Protein AF-0000000067995372 (afdb_homodimer)

Solvent-accessible surface area (backbone atoms only — not comparable to full-atom values): 54278 Å² total; per-residue (Å²): 125,78,38,30,22,34,35,22,31,53,83,82,36,60,62,59,51,40,42,61,70,60,76,55,52,48,42,77,74,42,81,31,74,41,69,69,56,42,48,58,48,47,69,67,61,67,34,38,28,36,40,33,53,41,67,66,85,71,60,40,66,67,56,49,49,54,34,44,74,66,61,25,27,43,32,35,47,34,54,88,87,62,80,76,90,62,65,40,50,40,77,36,53,68,79,52,50,54,67,54,47,53,52,50,53,51,42,29,60,76,52,62,52,67,62,59,78,66,78,53,82,72,78,75,70,79,77,79,74,73,79,75,72,78,71,75,73,85,77,87,81,86,74,84,70,84,79,80,84,88,81,90,74,82,79,81,80,73,80,76,74,78,70,74,73,70,71,66,65,79,79,78,64,26,46,31,37,24,23,31,34,40,80,68,61,32,44,37,61,61,50,32,55,39,39,40,48,50,41,13,65,63,61,42,47,28,37,36,34,36,42,10,46,78,67,46,49,62,40,52,36,46,56,48,88,65,93,64,32,28,42,47,53,48,22,55,31,32,74,69,70,55,71,41,75,64,53,50,61,74,48,40,43,79,42,80,42,92,95,33,45,33,33,34,32,35,27,44,91,49,48,90,56,40,67,54,44,31,47,68,25,49,51,52,48,51,54,54,45,22,74,74,24,52,34,35,33,31,23,40,40,49,59,76,68,70,68,56,88,76,42,82,54,86,79,59,70,48,94,32,25,42,31,50,44,45,57,70,67,30,75,42,42,39,39,33,17,27,42,36,80,62,28,42,60,44,34,42,52,40,52,52,48,50,51,63,75,44,56,83,48,89,81,75,73,62,47,31,31,35,23,50,40,41,40,62,40,55,35,90,53,30,68,61,46,49,50,51,51,36,66,72,71,35,62,88,72,68,77,66,45,74,31,47,57,50,64,62,48,52,23,47,8,39,68,66,24,41,40,38,59,73,73,33,57,85,37,70,45,29,49,40,47,51,51,50,45,51,53,53,39,59,74,65,65,60,74,60,62,81,76,57,76,90,65,85,78,72,64,71,76,73,66,74,76,66,78,69,88,74,75,83,75,67,80,73,71,80,119,123,78,38,29,23,33,36,22,31,53,84,84,36,59,62,59,51,41,42,61,69,60,77,54,52,49,41,79,74,42,82,30,75,41,69,68,57,42,48,58,49,47,69,68,63,66,35,38,30,36,39,32,53,43,66,66,85,70,62,42,66,66,54,50,47,54,35,45,74,65,60,25,26,42,31,35,46,34,54,87,86,62,80,77,89,62,66,41,49,40,78,38,54,68,80,52,50,56,69,55,48,52,51,50,53,52,42,29,59,77,52,61,52,67,64,62,78,70,76,54,82,70,78,77,68,78,74,78,73,73,82,75,73,84,69,82,75,79,84,86,80,86,74,85,73,86,81,79,85,80,86,84,78,84,77,82,82,74,81,78,74,79,70,75,72,71,70,68,66,79,78,78,64,26,46,33,37,25,25,32,33,40,81,67,62,33,44,38,60,61,51,31,54,39,37,38,47,50,41,14,65,64,62,41,48,28,35,35,34,35,42,10,47,77,68,46,50,63,40,53,37,46,56,48,88,66,92,62,31,28,43,45,52,47,23,55,29,31,71,71,71,56,70,42,75,65,53,50,61,71,47,41,44,80,42,80,41,90,95,32,45,35,33,32,31,34,26,43,91,49,47,90,56,39,67,54,45,30,46,68,23,50,51,51,50,50,54,53,44,21,74,74,24,52,32,34,33,31,23,40,41,49,59,76,68,71,68,56,87,74,43,82,53,87,79,60,70,49,94,33,25,41,32,49,46,46,56,70,68,30,76,40,41,39,38,33,17,27,42,34,82,63,28,43,61,44,35,44,51,39,52,53,49,49,51,63,75,43,57,83,48,87,78,76,72,62,47,30,32,34,23,49,38,40,39,63,38,56,37,90,53,31,69,60,46,51,50,52,51,36,66,72,72,34,62,89,74,66,79,68,44,77,29,46,57,51,65,64,49,51,23,48,8,40,66,66,22,42,41,37,59,72,72,32,56,86,38,69,45,28,48,40,48,49,51,49,44,51,54,52,38,58,74,65,65,62,75,61,63,80,75,57,77,88,66,84,78,72,63,69,72,74,68,66,66,70,90,60,82,80,84,94,67,70,86,65,65,81,115

Secondary structure (DSSP, 8-state):
--EEEEEES-TT-HHHHHHHHTTSSEEEEEEESSHHHHHHHHHTT--SEEEE-S-GGG--HHHHHHHHHTT-EEEEEE-TT-----SS-EEEETT--HHHHHHHHHHHHHSPPP--TT-S---------------------------------------------------PPPEEEEEE--SS--SHHHHHHHHHHHHHHTT--EEEEE--SS---HHHHTT---SS-HHHHHHHHHHTT---HHHHHHHPEEEEETTEEEEEE---S-GGGGGGS-HHHHHHHHHHHHHH-SEEEEE--S----GGGG-SSTTS--TTHHHHHHHHH-SEEEEEEESSTTHHHHHHHHHHHHHHHTTT-TT--PEEEEEEE-HHHH-SSHHHHHHHHHHHHS-SSPP-EEEEP-HHHHHHHHHHTS-HHHH-TTSHHHHHHHHHHHHHHHHHT---GGGS-S------GGGG--SS---TTGGGS--/--EEEEEE--TT-HHHHHHHHTTSSEEEEEEESSHHHHHHHHHTT--SEEEE-S-GGG--HHHHHHHHHTT-EEEEEE-TT-----SS-EEEETT--HHHHHHHHHHHHHSPPPP-TT-S---------------------------------------------------PPPEEEEEE--SS--SHHHHHHHHHHHHHHTT--EEEEE--SS---HHHHTT---SS-HHHHHHHHHHTT---HHHHHHHPEEEEETTEEEEEE---S-GGGGGGS-HHHHHHHHHHHHHH-SEEEEE--S----GGGG-SSTTS--TTHHHHHHHHH-SEEEEEEESSTTHHHHHHHHHHHHHHHTTT-TT--PEEEEEEE-HHHH-SSHHHHHHHHHHHHS-SSPP-EEEEP-HHHHHHHHHHTS-HHHH-TTSHHHHHHHHHHHHHHHHHT---GGGS-S------GGGG---------GGG---

Nearest PDB structures (foldseek):
  8p53-assembly1_A  TM=7.553E-01  e=2.018E-11  Pseudomonas aeruginosa PAO1
  5auq-assembly3_C  TM=7.303E-01  e=1.268E-08  Thermococcus kodakarensis KOD1
  3vx3-assembly1_B  TM=7.667E-01  e=3.433E-08  Thermococcus kodakarensis KOD1
  5auq-assembly4_D  TM=7.343E-01  e=4.878E-08  Thermococcus kodakarensis KOD1
  5auq-assembly1_A  TM=7.732E-01  e=7.218E-07  Thermococcus kodakarensis KOD1

Organism: NCBI:txid85336

Structure (mmCIF, N/CA/C/O backbone):
data_AF-0000000067995372-model_v1
#
loop_
_entity.id
_entity.type
_entity.pdbx_description
1 polymer 'Uncharacterized protein'
#
loop_
_atom_site.group_PDB
_atom_site.id
_atom_site.type_symbol
_atom_site.label_atom_id
_atom_site.label_alt_id
_atom_site.label_comp_id
_atom_site.label_asym_id
_atom_site.label_entity_id
_atom_site.label_seq_id
_atom_site.pdbx_PDB_ins_code
_atom_site.Cartn_x
_atom_site.Cartn_y
_atom_site.Cartn_z
_atom_site.occupancy
_atom_site.B_iso_or_equiv
_atom_site.auth_seq_id
_atom_site.auth_comp_id
_atom_site.auth_asym_id
_atom_site.auth_atom_id
_atom_site.pdbx_PDB_model_num
ATOM 1 N N . MET A 1 1 ? -38.531 5.648 -28.562 1 65.31 1 MET A N 1
ATOM 2 C CA . MET A 1 1 ? -37.688 5.859 -27.406 1 65.31 1 MET A CA 1
ATOM 3 C C . MET A 1 1 ? -36.688 4.727 -27.266 1 65.31 1 MET A C 1
ATOM 5 O O . MET A 1 1 ? -37.031 3.557 -27.438 1 65.31 1 MET A O 1
ATOM 9 N N . GLN A 1 2 ? -35.406 4.938 -27.219 1 81.12 2 GLN A N 1
ATOM 10 C CA . GLN A 1 2 ? -34.312 3.953 -27.125 1 81.12 2 GLN A CA 1
ATOM 11 C C . GLN A 1 2 ? -34.312 3.293 -25.75 1 81.12 2 GLN A C 1
ATOM 13 O O . GLN A 1 2 ? -34.531 3.959 -24.734 1 81.12 2 GLN A O 1
ATOM 18 N N . ILE A 1 3 ? -34.156 1.984 -25.734 1 88.25 3 ILE A N 1
ATOM 19 C CA . ILE A 1 3 ? -34.125 1.209 -24.5 1 88.25 3 ILE A CA 1
ATOM 20 C C . ILE A 1 3 ? -32.781 0.52 -24.359 1 88.25 3 ILE A C 1
ATOM 22 O O . ILE A 1 3 ? -32.562 -0.597 -24.844 1 88.25 3 ILE A O 1
ATOM 26 N N . PRO A 1 4 ? -31.891 1.241 -23.781 1 89.19 4 PRO A N 1
ATOM 27 C CA . PRO A 1 4 ? -30.609 0.595 -23.484 1 89.19 4 PRO A CA 1
ATOM 28 C C . PRO A 1 4 ? -30.734 -0.468 -22.391 1 89.19 4 PRO A C 1
ATOM 30 O O . PRO A 1 4 ? -31.344 -0.224 -21.359 1 89.19 4 PRO A O 1
ATOM 33 N N . ILE A 1 5 ? -30.109 -1.694 -22.672 1 92.12 5 ILE A N 1
ATOM 34 C CA . ILE A 1 5 ? -30.266 -2.746 -21.672 1 92.12 5 ILE A CA 1
ATOM 35 C C . ILE A 1 5 ? -28.906 -3.324 -21.312 1 92.12 5 ILE A C 1
ATOM 37 O O . ILE A 1 5 ? -27.953 -3.24 -22.109 1 92.12 5 ILE A O 1
ATOM 41 N N . ILE A 1 6 ? -28.922 -3.934 -20.125 1 89.81 6 ILE A N 1
ATOM 42 C CA . ILE A 1 6 ? -27.812 -4.766 -19.656 1 89.81 6 ILE A CA 1
ATOM 43 C C . ILE A 1 6 ? -28.172 -6.242 -19.828 1 89.81 6 ILE A C 1
ATOM 45 O O . ILE A 1 6 ? -29.266 -6.668 -19.438 1 89.81 6 ILE A O 1
ATOM 49 N N . VAL A 1 7 ? -27.25 -6.934 -20.406 1 90.88 7 VAL A N 1
ATOM 50 C CA . VAL A 1 7 ? -27.469 -8.375 -20.547 1 90.88 7 VAL A CA 1
ATOM 51 C C . VAL A 1 7 ? -26.531 -9.125 -19.594 1 90.88 7 VAL A C 1
ATOM 53 O O . VAL A 1 7 ? -25.328 -8.891 -19.594 1 90.88 7 VAL A O 1
ATOM 56 N N . VAL A 1 8 ? -27.266 -9.961 -18.906 1 88.25 8 VAL A N 1
ATOM 57 C CA . VAL A 1 8 ? -26.516 -10.68 -17.891 1 88.25 8 VAL A CA 1
ATOM 58 C C . VAL A 1 8 ? -26.406 -12.156 -18.281 1 88.25 8 VAL A C 1
ATOM 60 O O . VAL A 1 8 ? -27.438 -12.836 -18.438 1 88.25 8 VAL A O 1
ATOM 63 N N . GLY A 1 9 ? -25.172 -12.609 -18.422 1 81.12 9 GLY A N 1
ATOM 64 C CA . GLY A 1 9 ? -24.938 -14.039 -18.531 1 81.12 9 GLY A CA 1
ATOM 65 C C . GLY A 1 9 ? -25.312 -14.609 -19.891 1 81.12 9 GLY A C 1
ATOM 66 O O . GLY A 1 9 ? -25.766 -15.758 -19.969 1 81.12 9 GLY A O 1
ATOM 67 N N . ASP A 1 10 ? -25.234 -13.922 -20.906 1 83 10 ASP A N 1
ATOM 68 C CA . ASP A 1 10 ? -25.516 -14.43 -22.25 1 83 10 ASP A CA 1
ATOM 69 C C . ASP A 1 10 ? -24.25 -14.992 -22.891 1 83 10 ASP A C 1
ATOM 71 O O . ASP A 1 10 ? -23.766 -14.477 -23.906 1 83 10 ASP A O 1
ATOM 75 N N . SER A 1 11 ? -23.766 -16.016 -22.312 1 72.88 11 SER A N 1
ATOM 76 C CA . SER A 1 11 ? -22.484 -16.578 -22.703 1 72.88 11 SER A CA 1
ATOM 77 C C . SER A 1 11 ? -22.5 -17.031 -24.156 1 72.88 11 SER A C 1
ATOM 79 O O . SER A 1 11 ? -21.5 -16.922 -24.859 1 72.88 11 SER A O 1
ATOM 81 N N . GLY A 1 12 ? -23.5 -17.531 -24.734 1 71.44 12 GLY A N 1
ATOM 82 C CA . GLY A 1 12 ? -23.641 -17.953 -26.109 1 71.44 12 GLY A CA 1
ATOM 83 C C . GLY A 1 12 ? -23.891 -16.797 -27.062 1 71.44 12 GLY A C 1
ATOM 84 O O . GLY A 1 12 ? -23.891 -16.984 -28.281 1 71.44 12 GLY A O 1
ATOM 85 N N . GLY A 1 13 ? -24.141 -15.695 -26.484 1 80 13 GLY A N 1
ATOM 86 C CA . GLY A 1 13 ? -24.359 -14.492 -27.281 1 80 13 GLY A CA 1
ATOM 87 C C . GLY A 1 13 ? -25.672 -14.516 -28.047 1 80 13 GLY A C 1
ATOM 88 O O . GLY A 1 13 ? -25.906 -13.672 -28.922 1 80 13 GLY A O 1
ATOM 89 N N . ARG A 1 14 ? -26.422 -15.414 -27.812 1 83.19 14 ARG A N 1
ATOM 90 C CA . ARG A 1 14 ? -27.656 -15.602 -28.562 1 83.19 14 ARG A CA 1
ATOM 91 C C . ARG A 1 14 ? -28.562 -14.383 -28.422 1 83.19 14 ARG A C 1
ATOM 93 O O . ARG A 1 14 ? -29.078 -13.867 -29.422 1 83.19 14 ARG A O 1
ATOM 100 N N . PHE A 1 15 ? -28.641 -13.938 -27.25 1 88.69 15 PHE A N 1
ATOM 101 C CA . PHE A 1 15 ? -29.609 -12.875 -27 1 88.69 15 PHE A CA 1
ATOM 102 C C . PHE A 1 15 ? -29.031 -11.516 -27.391 1 88.69 15 PHE A C 1
ATOM 104 O O . PHE A 1 15 ? -29.734 -10.672 -27.938 1 88.69 15 PHE A O 1
ATOM 111 N N . ILE A 1 16 ? -27.781 -11.398 -27.25 1 87.19 16 ILE A N 1
ATOM 112 C CA . ILE A 1 16 ? -27.125 -10.156 -27.656 1 87.19 16 ILE A CA 1
ATOM 113 C C . ILE A 1 16 ? -27.203 -10.008 -29.188 1 87.19 16 ILE A C 1
ATOM 115 O O . ILE A 1 16 ? -27.562 -8.945 -29.688 1 87.19 16 ILE A O 1
ATOM 119 N N . THR A 1 17 ? -26.922 -11.039 -29.844 1 83.12 17 THR A N 1
ATOM 120 C CA . THR A 1 17 ? -26.984 -11.039 -31.312 1 83.12 17 THR A CA 1
ATOM 121 C C . THR A 1 17 ? -28.406 -10.773 -31.781 1 83.12 17 THR A C 1
ATOM 123 O O . THR A 1 17 ? -28.609 -10.016 -32.75 1 83.12 17 THR A O 1
ATOM 126 N N . ALA A 1 18 ? -29.328 -11.383 -31.125 1 84.25 18 ALA A N 1
ATOM 127 C CA . ALA A 1 18 ? -30.734 -11.227 -31.5 1 84.25 18 ALA A CA 1
ATOM 128 C C . ALA A 1 18 ? -31.172 -9.781 -31.344 1 84.25 18 ALA A C 1
ATOM 130 O O . ALA A 1 18 ? -31.844 -9.234 -32.25 1 84.25 18 ALA A O 1
ATOM 131 N N . ILE A 1 19 ? -30.656 -9.156 -30.297 1 86.62 19 ILE A N 1
ATOM 132 C CA . ILE A 1 19 ? -31.078 -7.785 -30.016 1 86.62 19 ILE A CA 1
ATOM 133 C C . ILE A 1 19 ? -30.391 -6.824 -30.984 1 86.62 19 ILE A C 1
ATOM 135 O O . ILE A 1 19 ? -31.016 -5.926 -31.547 1 86.62 19 ILE A O 1
ATOM 139 N N . GLU A 1 20 ? -29.188 -7.039 -31.297 1 81.38 20 GLU A N 1
ATOM 140 C CA . GLU A 1 20 ? -28.406 -6.137 -32.125 1 81.38 20 GLU A CA 1
ATOM 141 C C . GLU A 1 20 ? -28.766 -6.289 -33.625 1 81.38 20 GLU A C 1
ATOM 143 O O . GLU A 1 20 ? -28.641 -5.34 -34.375 1 81.38 20 GLU A O 1
ATOM 148 N N . SER A 1 21 ? -29.203 -7.402 -33.906 1 79.5 21 SER A N 1
ATOM 149 C CA . SER A 1 21 ? -29.562 -7.668 -35.312 1 79.5 21 SER A CA 1
ATOM 150 C C . SER A 1 21 ? -30.844 -6.934 -35.688 1 79.5 21 SER A C 1
ATOM 152 O O . SER A 1 21 ? -31.078 -6.668 -36.875 1 79.5 21 SER A O 1
ATOM 154 N N . GLN A 1 22 ? -31.75 -6.664 -34.75 1 76.31 22 GLN A N 1
ATOM 155 C CA . GLN A 1 22 ? -33.031 -6.059 -35.062 1 76.31 22 GLN A CA 1
ATOM 156 C C . GLN A 1 22 ? -32.906 -4.543 -35.188 1 76.31 22 GLN A C 1
ATOM 158 O O . GLN A 1 22 ? -33.812 -3.893 -35.75 1 76.31 22 GLN A O 1
ATOM 163 N N . ARG A 1 23 ? -31.719 -3.916 -35.125 1 72.25 23 ARG A N 1
ATOM 164 C CA . ARG A 1 23 ? -31.531 -2.473 -35.219 1 72.25 23 ARG A CA 1
ATOM 165 C C . ARG A 1 23 ? -32.75 -1.722 -34.719 1 72.25 23 ARG A C 1
ATOM 167 O O . ARG A 1 23 ? -33.25 -0.811 -35.375 1 72.25 23 ARG A O 1
ATOM 174 N N . GLY A 1 24 ? -33.5 -2.205 -33.719 1 78.12 24 GLY A N 1
ATOM 175 C CA . GLY A 1 24 ? -34.719 -1.637 -33.125 1 78.12 24 GLY A CA 1
ATOM 176 C C . GLY A 1 24 ? -34.438 -0.739 -31.953 1 78.12 24 GLY A C 1
ATOM 177 O O . GLY A 1 24 ? -33.312 -0.294 -31.734 1 78.12 24 GLY A O 1
ATOM 178 N N . PRO A 1 25 ? -35.469 -0.437 -31.219 1 83.75 25 PRO A N 1
ATOM 179 C CA . PRO A 1 25 ? -35.375 0.493 -30.094 1 83.75 25 PRO A CA 1
ATOM 180 C C . PRO A 1 25 ? -34.562 -0.074 -28.922 1 83.75 25 PRO A C 1
ATOM 182 O O . PRO A 1 25 ? -34.062 0.682 -28.094 1 83.75 25 PRO A O 1
ATOM 185 N N . VAL A 1 26 ? -34.375 -1.365 -28.875 1 87.81 26 VAL A N 1
ATOM 186 C CA . VAL A 1 26 ? -33.625 -2.008 -27.781 1 87.81 26 VAL A CA 1
ATOM 187 C C . VAL A 1 26 ? -32.156 -2.172 -28.188 1 87.81 26 VAL A C 1
ATOM 189 O O . VAL A 1 26 ? -31.859 -2.678 -29.281 1 87.81 26 VAL A O 1
ATOM 192 N N . SER A 1 27 ? -31.281 -1.624 -27.391 1 88.31 27 SER A N 1
ATOM 193 C CA . SER A 1 27 ? -29.844 -1.728 -27.641 1 88.31 27 SER A CA 1
ATOM 194 C C . SER A 1 27 ? -29.125 -2.24 -26.391 1 88.31 27 SER A C 1
ATOM 196 O O . SER A 1 27 ? -29.516 -1.957 -25.266 1 88.31 27 SER A O 1
ATOM 198 N N . VAL A 1 28 ? -28.062 -2.967 -26.656 1 88.12 28 VAL A N 1
ATOM 199 C CA . VAL A 1 28 ? -27.25 -3.488 -25.562 1 88.12 28 VAL A CA 1
ATOM 200 C C . VAL A 1 28 ? -26.156 -2.486 -25.203 1 88.12 28 VAL A C 1
ATOM 202 O O . VAL A 1 28 ? -25.312 -2.16 -26.031 1 88.12 28 VAL A O 1
ATOM 205 N N . VAL A 1 29 ? -26.234 -2.008 -24 1 85.75 29 VAL A N 1
ATOM 206 C CA . VAL A 1 29 ? -25.234 -1.044 -23.562 1 85.75 29 VAL A CA 1
ATOM 207 C C . VAL A 1 29 ? -24.031 -1.782 -22.969 1 85.75 29 VAL A C 1
ATOM 209 O O . VAL A 1 29 ? -22.891 -1.352 -23.125 1 85.75 29 VAL A O 1
ATOM 212 N N . ARG A 1 30 ? -24.5 -2.877 -22.328 1 82.88 30 ARG A N 1
ATOM 213 C CA . ARG A 1 30 ? -23.422 -3.621 -21.672 1 82.88 30 ARG A CA 1
ATOM 214 C C . ARG A 1 30 ? -23.812 -5.086 -21.484 1 82.88 30 ARG A C 1
ATOM 216 O O . ARG A 1 30 ? -24.969 -5.398 -21.219 1 82.88 30 ARG A O 1
ATOM 223 N N . HIS A 1 31 ? -22.875 -5.934 -21.781 1 85.5 31 HIS A N 1
ATOM 224 C CA . HIS A 1 31 ? -22.953 -7.348 -21.422 1 85.5 31 HIS A CA 1
ATOM 225 C C . HIS A 1 31 ? -22.094 -7.668 -20.203 1 85.5 31 HIS A C 1
ATOM 227 O O . HIS A 1 31 ? -20.906 -7.371 -20.188 1 85.5 31 HIS A O 1
ATOM 233 N N . VAL A 1 32 ? -22.906 -8.203 -19.25 1 82.44 32 VAL A N 1
ATOM 234 C CA . VAL A 1 32 ? -22.188 -8.516 -18.016 1 82.44 32 VAL A CA 1
ATOM 235 C C . VAL A 1 32 ? -22.375 -9.992 -17.672 1 82.44 32 VAL A C 1
ATOM 237 O O . VAL A 1 32 ? -23.344 -10.625 -18.125 1 82.44 32 VAL A O 1
ATOM 240 N N . ASP A 1 33 ? -21.5 -10.508 -16.922 1 73.5 33 ASP A N 1
ATOM 241 C CA . ASP A 1 33 ? -21.547 -11.945 -16.672 1 73.5 33 ASP A CA 1
ATOM 242 C C . ASP A 1 33 ? -22.188 -12.234 -15.32 1 73.5 33 ASP A C 1
ATOM 244 O O . ASP A 1 33 ? -22.578 -13.375 -15.039 1 73.5 33 ASP A O 1
ATOM 248 N N . ASP A 1 34 ? -22.297 -11.305 -14.523 1 73.25 34 ASP A N 1
ATOM 249 C CA . ASP A 1 34 ? -22.906 -11.602 -13.234 1 73.25 34 ASP A CA 1
ATOM 250 C C . ASP A 1 34 ? -23.719 -10.406 -12.727 1 73.25 34 ASP A C 1
ATOM 252 O O . ASP A 1 34 ? -23.609 -9.305 -13.266 1 73.25 34 ASP A O 1
ATOM 256 N N . LEU A 1 35 ? -24.453 -10.641 -11.625 1 78.75 35 LEU A N 1
ATOM 257 C CA . LEU A 1 35 ? -25.453 -9.695 -11.125 1 78.75 35 LEU A CA 1
ATOM 258 C C . LEU A 1 35 ? -24.766 -8.531 -10.398 1 78.75 35 LEU A C 1
ATOM 260 O O . LEU A 1 35 ? -25.312 -7.43 -10.352 1 78.75 35 LEU A O 1
ATOM 264 N N . GLY A 1 36 ? -23.672 -8.852 -9.875 1 71.38 36 GLY A N 1
ATOM 265 C CA . GLY A 1 36 ? -22.953 -7.766 -9.234 1 71.38 36 GLY A CA 1
ATOM 266 C C . GLY A 1 36 ? -22.5 -6.695 -10.211 1 71.38 36 GLY A C 1
ATOM 267 O O . GLY A 1 36 ? -22.672 -5.504 -9.961 1 71.38 36 GLY A O 1
ATOM 268 N N . GLU A 1 37 ? -21.938 -7.098 -11.32 1 73.12 37 GLU A N 1
ATOM 269 C CA . GLU A 1 37 ? -21.578 -6.18 -12.398 1 73.12 37 GLU A CA 1
ATOM 270 C C . GLU A 1 37 ? -22.812 -5.465 -12.953 1 73.12 37 GLU A C 1
ATOM 272 O O . GLU A 1 37 ? -22.75 -4.277 -13.266 1 73.12 37 GLU A O 1
ATOM 277 N N . MET A 1 38 ? -23.734 -6.227 -13.023 1 83.81 38 MET A N 1
ATOM 278 C CA . MET A 1 38 ? -24.984 -5.664 -13.523 1 83.81 38 MET A CA 1
ATOM 279 C C . MET A 1 38 ? -25.438 -4.492 -12.664 1 83.81 38 MET A C 1
ATOM 281 O O . MET A 1 38 ? -25.828 -3.447 -13.188 1 83.81 38 MET A O 1
ATOM 285 N N . LEU A 1 39 ? -25.266 -4.734 -11.398 1 77.62 39 LEU A N 1
ATOM 286 C CA . LEU A 1 39 ? -25.719 -3.688 -10.492 1 77.62 39 LEU A CA 1
ATOM 287 C C . LEU A 1 39 ? -24.844 -2.443 -10.617 1 77.62 39 LEU A C 1
ATOM 289 O O . LEU A 1 39 ? -25.359 -1.319 -10.578 1 77.62 39 LEU A O 1
ATOM 293 N N . GLY A 1 40 ? -23.641 -2.574 -10.836 1 71.19 40 GLY A N 1
ATOM 294 C CA . GLY A 1 40 ? -22.75 -1.463 -11.094 1 71.19 40 GLY A CA 1
ATOM 295 C C . GLY A 1 40 ? -23.125 -0.666 -12.328 1 71.19 40 GLY A C 1
ATOM 296 O O . GLY A 1 40 ? -23.156 0.566 -12.297 1 71.19 40 GLY A O 1
ATOM 297 N N . VAL A 1 41 ? -23.453 -1.345 -13.336 1 78.38 41 VAL A N 1
ATOM 298 C CA . VAL A 1 41 ? -23.859 -0.712 -14.586 1 78.38 41 VAL A CA 1
ATOM 299 C C . VAL A 1 41 ? -25.25 -0.082 -14.414 1 78.38 41 VAL A C 1
ATOM 301 O O . VAL A 1 41 ? -25.484 1.023 -14.898 1 78.38 41 VAL A O 1
ATOM 304 N N . ALA A 1 42 ? -25.969 -0.732 -13.648 1 81.62 42 ALA A N 1
ATOM 305 C CA . ALA A 1 42 ? -27.312 -0.241 -13.406 1 81.62 42 ALA A CA 1
ATOM 306 C C . ALA A 1 42 ? -27.297 1.1 -12.68 1 81.62 42 ALA A C 1
ATOM 308 O O . ALA A 1 42 ? -28.078 1.994 -12.984 1 81.62 42 ALA A O 1
ATOM 309 N N . GLN A 1 43 ? -26.328 1.17 -11.93 1 73.88 43 GLN A N 1
ATOM 310 C CA . GLN A 1 43 ? -26.234 2.377 -11.117 1 73.88 43 GLN A CA 1
ATOM 311 C C . GLN A 1 43 ? -25.688 3.547 -11.93 1 73.88 43 GLN A C 1
ATOM 313 O O . GLN A 1 43 ? -25.875 4.707 -11.57 1 73.88 43 GLN A O 1
ATOM 318 N N . SER A 1 44 ? -25.141 3.299 -13.062 1 65.38 44 SER A N 1
ATOM 319 C CA . SER A 1 44 ? -24.625 4.344 -13.945 1 65.38 44 SER A CA 1
ATOM 320 C C . SER A 1 44 ? -25.766 5.113 -14.609 1 65.38 44 SER A C 1
ATOM 322 O O . SER A 1 44 ? -25.547 6.176 -15.195 1 65.38 44 SER A O 1
ATOM 324 N N . GLY A 1 45 ? -26.891 4.562 -14.602 1 75.31 45 GLY A N 1
ATOM 325 C CA . GLY A 1 45 ? -28.031 5.184 -15.234 1 75.31 45 GLY A CA 1
ATOM 326 C C . GLY A 1 45 ? -28.094 4.957 -16.734 1 75.31 45 GLY A C 1
ATOM 327 O O . GLY A 1 45 ? -28.938 5.527 -17.422 1 75.31 45 GLY A O 1
ATOM 328 N N . LEU A 1 46 ? -27.312 4.141 -17.203 1 77.38 46 LEU A N 1
ATOM 329 C CA . LEU A 1 46 ? -27.188 3.959 -18.641 1 77.38 46 LEU A CA 1
ATOM 330 C C . LEU A 1 46 ? -28.219 2.975 -19.156 1 77.38 46 LEU A C 1
ATOM 332 O O . LEU A 1 46 ? -28.453 2.883 -20.375 1 77.38 46 LEU A O 1
ATOM 336 N N . ALA A 1 47 ? -28.797 2.295 -18.219 1 87.19 47 ALA A N 1
ATOM 337 C CA . ALA A 1 47 ? -29.688 1.23 -18.672 1 87.19 47 ALA A CA 1
ATOM 338 C C . ALA A 1 47 ? -31.109 1.449 -18.188 1 87.19 47 ALA A C 1
ATOM 340 O O . ALA A 1 47 ? -31.328 2.047 -17.125 1 87.19 47 ALA A O 1
ATOM 341 N N . ARG A 1 48 ? -32.031 0.928 -18.984 1 89.12 48 ARG A N 1
ATOM 342 C CA . ARG A 1 48 ? -33.438 1.01 -18.641 1 89.12 48 ARG A CA 1
ATOM 343 C C . ARG A 1 48 ? -34 -0.363 -18.281 1 89.12 48 ARG A C 1
ATOM 345 O O . ARG A 1 48 ? -35.031 -0.463 -17.625 1 89.12 48 ARG A O 1
ATOM 352 N N . ALA A 1 49 ? -33.25 -1.361 -18.641 1 91.31 49 ALA A N 1
ATOM 353 C CA . ALA A 1 49 ? -33.656 -2.729 -18.312 1 91.31 49 ALA A CA 1
ATOM 354 C C . ALA A 1 49 ? -32.469 -3.646 -18.203 1 91.31 49 ALA A C 1
ATOM 356 O O . ALA A 1 49 ? -31.375 -3.32 -18.688 1 91.31 49 ALA A O 1
ATOM 357 N N . VAL A 1 50 ? -32.781 -4.738 -17.516 1 91.94 50 VAL A N 1
ATOM 358 C CA . VAL A 1 50 ? -31.781 -5.809 -17.438 1 91.94 50 VAL A CA 1
ATOM 359 C C . VAL A 1 50 ? -32.406 -7.117 -17.938 1 91.94 50 VAL A C 1
ATOM 361 O O . VAL A 1 50 ? -33.562 -7.422 -17.641 1 91.94 50 VAL A O 1
ATOM 364 N N . LEU A 1 51 ? -31.625 -7.785 -18.703 1 91.62 51 LEU A N 1
ATOM 365 C CA . LEU A 1 51 ? -31.984 -9.125 -19.156 1 91.62 51 LEU A CA 1
ATOM 366 C C . LEU A 1 51 ? -31.078 -10.172 -18.516 1 91.62 51 LEU A C 1
ATOM 368 O O . LEU A 1 51 ? -29.875 -10.234 -18.812 1 91.62 51 LEU A O 1
ATOM 372 N N . VAL A 1 52 ? -31.719 -10.93 -17.703 1 89.62 52 VAL A N 1
ATOM 373 C CA . VAL A 1 52 ? -30.984 -11.977 -17 1 89.62 52 VAL A CA 1
ATOM 374 C C . VAL A 1 52 ? -31.172 -13.312 -17.719 1 89.62 52 VAL A C 1
ATOM 376 O O . VAL A 1 52 ? -32.281 -13.859 -17.734 1 89.62 52 VAL A O 1
ATOM 379 N N . VAL A 1 53 ? -30.062 -13.789 -18.203 1 86.81 53 VAL A N 1
ATOM 380 C CA . VAL A 1 53 ? -30.109 -15.008 -19 1 86.81 53 VAL A CA 1
ATOM 381 C C . VAL A 1 53 ? -29.672 -16.203 -18.156 1 86.81 53 VAL A C 1
ATOM 383 O O . VAL A 1 53 ? -30.281 -17.266 -18.203 1 86.81 53 VAL A O 1
ATOM 386 N N . THR A 1 54 ? -28.594 -15.859 -17.438 1 77.69 54 THR A N 1
ATOM 387 C CA . THR A 1 54 ? -28.109 -16.891 -16.547 1 77.69 54 THR A CA 1
ATOM 388 C C . THR A 1 54 ? -28 -16.359 -15.117 1 77.69 54 THR A C 1
ATOM 390 O O . THR A 1 54 ? -28.219 -15.172 -14.875 1 77.69 54 THR A O 1
ATOM 393 N N . GLN A 1 55 ? -28 -17.219 -14.195 1 68.88 55 GLN A N 1
ATOM 394 C CA . GLN A 1 55 ? -27.875 -16.891 -12.773 1 68.88 55 GLN A CA 1
ATOM 395 C C . GLN A 1 55 ? -29.188 -16.406 -12.195 1 68.88 55 GLN A C 1
ATOM 397 O O . GLN A 1 55 ? -29.219 -15.492 -11.359 1 68.88 55 GLN A O 1
ATOM 402 N N . ARG A 1 56 ? -30.172 -16.906 -12.641 1 74.56 56 ARG A N 1
ATOM 403 C CA . ARG A 1 56 ? -31.5 -16.484 -12.219 1 74.56 56 ARG A CA 1
ATOM 404 C C . ARG A 1 56 ? -31.75 -16.828 -10.75 1 74.56 56 ARG A C 1
ATOM 406 O O . ARG A 1 56 ? -32.5 -16.125 -10.062 1 74.56 56 ARG A O 1
ATOM 413 N N . GLU A 1 57 ? -31.062 -17.75 -10.336 1 71.62 57 GLU A N 1
ATOM 414 C CA . GLU A 1 57 ? -31.219 -18.219 -8.961 1 71.62 57 GLU A CA 1
ATOM 415 C C . GLU A 1 57 ? -30.625 -17.219 -7.969 1 71.62 57 GLU A C 1
ATOM 417 O O . GLU A 1 57 ? -31.016 -17.188 -6.801 1 71.62 57 GLU A O 1
ATOM 422 N N . ASP A 1 58 ? -29.875 -16.438 -8.602 1 70.75 58 ASP A N 1
ATOM 423 C CA . ASP A 1 58 ? -29.219 -15.469 -7.73 1 70.75 58 ASP A CA 1
ATOM 424 C C . ASP A 1 58 ? -30.016 -14.164 -7.664 1 70.75 58 ASP A C 1
ATOM 426 O O . ASP A 1 58 ? -29.641 -13.242 -6.938 1 70.75 58 ASP A O 1
ATOM 430 N N . LEU A 1 59 ? -31.047 -14.188 -8.328 1 76.81 59 LEU A N 1
ATOM 431 C CA . LEU A 1 59 ? -31.906 -13.008 -8.297 1 76.81 59 LEU A CA 1
ATOM 432 C C . LEU A 1 59 ? -32.781 -13 -7.051 1 76.81 59 LEU A C 1
ATOM 434 O O . LEU A 1 59 ? -33.531 -13.945 -6.816 1 76.81 59 LEU A O 1
ATOM 438 N N . THR A 1 60 ? -32.562 -12.078 -6.223 1 74 60 THR A N 1
ATOM 439 C CA . THR A 1 60 ? -33.344 -11.945 -4.996 1 74 60 THR A CA 1
ATOM 440 C C . THR A 1 60 ? -34.344 -10.82 -5.129 1 74 60 THR A C 1
ATOM 442 O O . THR A 1 60 ? -34.219 -9.953 -5.988 1 74 60 THR A O 1
ATOM 445 N N . HIS A 1 61 ? -35.281 -10.945 -4.242 1 73.44 61 HIS A N 1
ATOM 446 C CA . HIS A 1 61 ? -36.281 -9.883 -4.207 1 73.44 61 HIS A CA 1
ATOM 447 C C . HIS A 1 61 ? -35.656 -8.539 -3.869 1 73.44 61 HIS A C 1
ATOM 449 O O . HIS A 1 61 ? -36.031 -7.504 -4.426 1 73.44 61 HIS A O 1
ATOM 455 N N . SER A 1 62 ? -34.688 -8.703 -3.092 1 69.44 62 SER A N 1
ATOM 456 C CA . SER A 1 62 ? -34 -7.473 -2.715 1 69.44 62 SER A CA 1
ATOM 457 C C . SER A 1 62 ? -33.281 -6.855 -3.908 1 69.44 62 SER A C 1
ATOM 459 O O . SER A 1 62 ? -33.281 -5.633 -4.09 1 69.44 62 SER A O 1
ATOM 461 N N . LEU A 1 63 ? -32.719 -7.605 -4.738 1 75.88 63 LEU A N 1
ATOM 462 C CA . LEU A 1 63 ? -32.031 -7.129 -5.93 1 75.88 63 LEU A CA 1
ATOM 463 C C . LEU A 1 63 ? -33.031 -6.559 -6.941 1 75.88 63 LEU A C 1
ATOM 465 O O . LEU A 1 63 ? -32.781 -5.508 -7.535 1 75.88 63 LEU A O 1
ATOM 469 N N . ILE A 1 64 ? -34.031 -7.234 -6.988 1 81.12 64 ILE A N 1
ATOM 470 C CA . ILE A 1 64 ? -35.062 -6.812 -7.902 1 81.12 64 ILE A CA 1
ATOM 471 C C . ILE A 1 64 ? -35.625 -5.465 -7.457 1 81.12 64 ILE A C 1
ATOM 473 O O . ILE A 1 64 ? -35.812 -4.555 -8.273 1 81.12 64 ILE A O 1
ATOM 477 N N . ASN A 1 65 ? -35.75 -5.402 -6.219 1 76.12 65 ASN A N 1
ATOM 478 C CA . ASN A 1 65 ? -36.25 -4.141 -5.668 1 76.12 65 ASN A CA 1
ATOM 479 C C . ASN A 1 65 ? -35.219 -3.014 -5.863 1 76.12 65 ASN A C 1
ATOM 481 O O . ASN A 1 65 ? -35.625 -1.888 -6.191 1 76.12 65 ASN A O 1
ATOM 485 N N . ALA A 1 66 ? -34.062 -3.314 -5.777 1 76.06 66 ALA A N 1
ATOM 486 C CA . ALA A 1 66 ? -33 -2.336 -5.992 1 76.06 66 ALA A CA 1
ATOM 487 C C . ALA A 1 66 ? -33 -1.841 -7.434 1 76.06 66 ALA A C 1
ATOM 489 O O . ALA A 1 66 ? -32.812 -0.646 -7.688 1 76.06 66 ALA A O 1
ATOM 490 N N . LEU A 1 67 ? -33.219 -2.621 -8.258 1 83.75 67 LEU A N 1
ATOM 491 C CA . LEU A 1 67 ? -33.25 -2.277 -9.672 1 83.75 67 LEU A CA 1
ATOM 492 C C . LEU A 1 67 ? -34.469 -1.45 -10.008 1 83.75 67 LEU A C 1
ATOM 494 O O . LEU A 1 67 ? -34.406 -0.48 -10.766 1 83.75 67 LEU A O 1
ATOM 498 N N . HIS A 1 68 ? -35.531 -1.825 -9.328 1 82.56 68 HIS A N 1
ATOM 499 C CA . HIS A 1 68 ? -36.75 -1.07 -9.523 1 82.56 68 HIS A CA 1
ATOM 500 C C . HIS A 1 68 ? -36.625 0.355 -9 1 82.56 68 HIS A C 1
ATOM 502 O O . HIS A 1 68 ? -37.125 1.297 -9.602 1 82.56 68 HIS A O 1
ATOM 508 N N . GLN A 1 69 ? -35.875 0.404 -7.984 1 76.44 69 GLN A N 1
ATOM 509 C CA . GLN A 1 69 ? -35.656 1.729 -7.418 1 76.44 69 GLN A CA 1
ATOM 510 C C . GLN A 1 69 ? -34.844 2.602 -8.359 1 76.44 69 GLN A C 1
ATOM 512 O O . GLN A 1 69 ? -34.969 3.828 -8.352 1 76.44 69 GLN A O 1
ATOM 517 N N . LEU A 1 70 ? -34.094 2.006 -9.227 1 78.12 70 LEU A N 1
ATOM 518 C CA . LEU A 1 70 ? -33.312 2.701 -10.242 1 78.12 70 LEU A CA 1
ATOM 519 C C . LEU A 1 70 ? -34.094 2.859 -11.531 1 78.12 70 LEU A C 1
ATOM 521 O O . LEU A 1 70 ? -33.562 3.279 -12.555 1 78.12 70 LEU A O 1
ATOM 525 N N . ASP A 1 71 ? -35.344 2.455 -11.438 1 84.12 71 ASP A N 1
ATOM 526 C CA . ASP A 1 71 ? -36.25 2.49 -12.578 1 84.12 71 ASP A CA 1
ATOM 527 C C . ASP A 1 71 ? -35.75 1.582 -13.703 1 84.12 71 ASP A C 1
ATOM 529 O O . ASP A 1 71 ? -35.844 1.942 -14.875 1 84.12 71 ASP A O 1
ATOM 533 N N . ILE A 1 72 ? -35.219 0.509 -13.32 1 88.69 72 ILE A N 1
ATOM 534 C CA . ILE A 1 72 ? -34.719 -0.489 -14.266 1 88.69 72 ILE A CA 1
ATOM 535 C C . ILE A 1 72 ? -35.625 -1.705 -14.258 1 88.69 72 ILE A C 1
ATOM 537 O O . ILE A 1 72 ? -35.875 -2.303 -13.203 1 88.69 72 ILE A O 1
ATOM 541 N N . ALA A 1 73 ? -36.188 -2.012 -15.375 1 90.88 73 ALA A N 1
ATOM 542 C CA . ALA A 1 73 ? -37.031 -3.195 -15.516 1 90.88 73 ALA A CA 1
ATOM 543 C C . ALA A 1 73 ? -36.188 -4.473 -15.5 1 90.88 73 ALA A C 1
ATOM 545 O O . ALA A 1 73 ? -35.062 -4.496 -16.031 1 90.88 73 ALA A O 1
ATOM 546 N N . VAL A 1 74 ? -36.719 -5.516 -14.898 1 90.88 74 VAL A N 1
ATOM 547 C CA . VAL A 1 74 ? -36 -6.777 -14.789 1 90.88 74 VAL A CA 1
ATOM 548 C C . VAL A 1 74 ? -36.688 -7.844 -15.641 1 90.88 74 VAL A C 1
ATOM 550 O O . VAL A 1 74 ? -37.844 -8.18 -15.406 1 90.88 74 VAL A O 1
ATOM 553 N N . CYS A 1 75 ? -35.938 -8.344 -16.562 1 91.06 75 CYS A N 1
ATOM 554 C CA . CYS A 1 75 ? -36.344 -9.445 -17.422 1 91.06 75 CYS A CA 1
ATOM 555 C C . CYS A 1 75 ? -35.5 -10.688 -17.172 1 91.06 75 CYS A C 1
ATOM 557 O O . CYS A 1 75 ? -34.281 -10.594 -17.062 1 91.06 75 CYS A O 1
ATOM 559 N N . VAL A 1 76 ? -36.219 -11.789 -17.062 1 90.12 76 VAL A N 1
ATOM 560 C CA . VAL A 1 76 ? -35.5 -13.039 -16.828 1 90.12 76 VAL A CA 1
ATOM 561 C C . VAL A 1 76 ? -35.875 -14.055 -17.906 1 90.12 76 VAL A C 1
ATOM 563 O O . VAL A 1 76 ? -37.062 -14.25 -18.203 1 90.12 76 VAL A O 1
ATOM 566 N N . VAL A 1 77 ? -34.812 -14.672 -18.438 1 88.31 77 VAL A N 1
ATOM 567 C CA . VAL A 1 77 ? -35.031 -15.727 -19.422 1 88.31 77 VAL A CA 1
ATOM 568 C C . VAL A 1 77 ? -35.219 -17.062 -18.703 1 88.31 77 VAL A C 1
ATOM 570 O O . VAL A 1 77 ? -34.406 -17.469 -17.891 1 88.31 77 VAL A O 1
ATOM 573 N N . ALA A 1 78 ? -36.375 -17.641 -18.922 1 85.38 78 ALA A N 1
ATOM 574 C CA . ALA A 1 78 ? -36.688 -18.906 -18.266 1 85.38 78 ALA A CA 1
ATOM 575 C C . ALA A 1 78 ? -37.375 -19.875 -19.234 1 85.38 78 ALA A C 1
ATOM 577 O O . ALA A 1 78 ? -37.969 -19.438 -20.219 1 85.38 78 ALA A O 1
ATOM 578 N N . ASP A 1 79 ? -37.125 -21.141 -18.844 1 79.75 79 ASP A N 1
ATOM 579 C CA . ASP A 1 79 ? -37.812 -22.156 -19.625 1 79.75 79 ASP A CA 1
ATOM 580 C C . ASP A 1 79 ? -39.312 -22.219 -19.281 1 79.75 79 ASP A C 1
ATOM 582 O O . ASP A 1 79 ? -39.719 -21.844 -18.172 1 79.75 79 ASP A O 1
ATOM 586 N N . GLN A 1 80 ? -40.031 -22.609 -20.25 1 71.06 80 GLN A N 1
ATOM 587 C CA . GLN A 1 80 ? -41.469 -22.734 -20.016 1 71.06 80 GLN A CA 1
ATOM 588 C C . GLN A 1 80 ? -41.75 -23.672 -18.844 1 71.06 80 GLN A C 1
ATOM 590 O O . GLN A 1 80 ? -41.156 -24.75 -18.75 1 71.06 80 GLN A O 1
ATOM 595 N N . GLY A 1 81 ? -42.438 -23.234 -17.828 1 70.12 81 GLY A N 1
ATOM 596 C CA . GLY A 1 81 ? -42.781 -24.031 -16.672 1 70.12 81 GLY A CA 1
ATOM 597 C C . GLY A 1 81 ? -41.875 -23.797 -15.484 1 70.12 81 GLY A C 1
ATOM 598 O O . GLY A 1 81 ? -42.125 -24.312 -14.391 1 70.12 81 GLY A O 1
ATOM 599 N N . GLU A 1 82 ? -40.844 -23.016 -15.742 1 73.06 82 GLU A N 1
ATOM 600 C CA . GLU A 1 82 ? -39.969 -22.734 -14.633 1 73.06 82 GLU A CA 1
ATOM 601 C C . GLU A 1 82 ? -40.531 -21.688 -13.695 1 73.06 82 GLU A C 1
ATOM 603 O O . GLU A 1 82 ? -41 -20.625 -14.141 1 73.06 82 GLU A O 1
ATOM 608 N N . ASP A 1 83 ? -40.781 -22.062 -12.5 1 66.38 83 ASP A N 1
ATOM 609 C CA . ASP A 1 83 ? -41.281 -21.141 -11.492 1 66.38 83 ASP A CA 1
ATOM 610 C C . ASP A 1 83 ? -40.156 -20.375 -10.828 1 66.38 83 ASP A C 1
ATOM 612 O O . ASP A 1 83 ? -39.312 -20.969 -10.148 1 66.38 83 ASP A O 1
ATOM 616 N N . LEU A 1 84 ? -39.938 -19.062 -11.117 1 70.06 84 LEU A N 1
ATOM 617 C CA . LEU A 1 84 ? -38.875 -18.281 -10.547 1 70.06 84 LEU A CA 1
ATOM 618 C C . LEU A 1 84 ? -39.25 -17.703 -9.195 1 70.06 84 LEU A C 1
ATOM 620 O O . LEU A 1 84 ? -38.406 -17.312 -8.398 1 70.06 84 LEU A O 1
ATOM 624 N N . SER A 1 85 ? -40.344 -18.031 -8.711 1 67.88 85 SER A N 1
ATOM 625 C CA . SER A 1 85 ? -40.875 -17.516 -7.441 1 67.88 85 SER A CA 1
ATOM 626 C C . SER A 1 85 ? -40.438 -16.078 -7.203 1 67.88 85 SER A C 1
ATOM 628 O O . SER A 1 85 ? -40.219 -15.672 -6.059 1 67.88 85 SER A O 1
ATOM 630 N N . LEU A 1 86 ? -40.188 -15.367 -8.242 1 74.44 86 LEU A N 1
ATOM 631 C CA . LEU A 1 86 ? -39.781 -13.969 -8.156 1 74.44 86 LEU A CA 1
ATOM 632 C C . LEU A 1 86 ? -40.906 -13.047 -8.602 1 74.44 86 LEU A C 1
ATOM 634 O O . LEU A 1 86 ? -41.594 -13.328 -9.586 1 74.44 86 LEU A O 1
ATOM 638 N N . THR A 1 87 ? -41.125 -12.07 -7.66 1 76.25 87 THR A N 1
ATOM 639 C CA . THR A 1 87 ? -42.125 -11.055 -8.016 1 76.25 87 THR A CA 1
ATOM 640 C C . THR A 1 87 ? -41.438 -9.812 -8.586 1 76.25 87 THR A C 1
ATOM 642 O O . THR A 1 87 ? -40.281 -9.547 -8.281 1 76.25 87 THR A O 1
ATOM 645 N N . GLY A 1 88 ? -42.031 -9.172 -9.617 1 80 88 GLY A N 1
ATOM 646 C CA . GLY A 1 88 ? -41.531 -7.934 -10.188 1 80 88 GLY A CA 1
ATOM 647 C C . GLY A 1 88 ? -40.625 -8.156 -11.375 1 80 88 GLY A C 1
ATOM 648 O O . GLY A 1 88 ? -39.875 -7.25 -11.773 1 80 88 GLY A O 1
ATOM 649 N N . VAL A 1 89 ? -40.625 -9.344 -11.828 1 86.69 89 VAL A N 1
ATOM 650 C CA . VAL A 1 89 ? -39.75 -9.648 -12.969 1 86.69 89 VAL A CA 1
ATOM 651 C C . VAL A 1 89 ? -40.625 -10.07 -14.156 1 86.69 89 VAL A C 1
ATOM 653 O O . VAL A 1 89 ? -41.719 -10.641 -13.977 1 86.69 89 VAL A O 1
ATOM 656 N N . SER A 1 90 ? -40.188 -9.742 -15.336 1 87.69 90 SER A N 1
ATOM 657 C CA . SER A 1 90 ? -40.812 -10.227 -16.562 1 87.69 90 SER A CA 1
ATOM 658 C C . SER A 1 90 ? -40.062 -11.445 -17.109 1 87.69 90 SER A C 1
ATOM 660 O O . SER A 1 90 ? -38.875 -11.383 -17.391 1 87.69 90 SER A O 1
ATOM 662 N N . THR A 1 91 ? -40.812 -12.484 -17.156 1 87.44 91 THR A N 1
ATOM 663 C CA . THR A 1 91 ? -40.188 -13.711 -17.625 1 87.44 91 THR A CA 1
ATOM 664 C C . THR A 1 91 ? -40.281 -13.82 -19.141 1 87.44 91 THR A C 1
ATOM 666 O O . THR A 1 91 ? -41.344 -13.578 -19.719 1 87.44 91 THR A O 1
ATOM 669 N N . ILE A 1 92 ? -39.125 -14.133 -19.734 1 87.31 92 ILE A N 1
ATOM 670 C CA . ILE A 1 92 ? -39.031 -14.336 -21.172 1 87.31 92 ILE A CA 1
ATOM 671 C C . ILE A 1 92 ? -38.656 -15.781 -21.469 1 87.31 92 ILE A C 1
ATOM 673 O O . ILE A 1 92 ? -37.719 -16.312 -20.875 1 87.31 92 ILE A O 1
ATOM 677 N N . ASP A 1 93 ? -39.438 -16.375 -22.344 1 84.69 93 ASP A N 1
ATOM 678 C CA . ASP A 1 93 ? -39.156 -17.766 -22.719 1 84.69 93 ASP A CA 1
ATOM 679 C C . ASP A 1 93 ? -37.781 -17.891 -23.359 1 84.69 93 ASP A C 1
ATOM 681 O O . ASP A 1 93 ? -37.375 -17.078 -24.203 1 84.69 93 ASP A O 1
ATOM 685 N N . SER A 1 94 ? -37.094 -18.984 -22.938 1 85.19 94 SER A N 1
ATOM 686 C CA . SER A 1 94 ? -35.75 -19.234 -23.438 1 85.19 94 SER A CA 1
ATOM 687 C C . SER A 1 94 ? -35.75 -19.5 -24.938 1 85.19 94 SER A C 1
ATOM 689 O O . SER A 1 94 ? -34.719 -19.312 -25.609 1 85.19 94 SER A O 1
ATOM 691 N N . LEU A 1 95 ? -36.844 -19.828 -25.438 1 80.62 95 LEU A N 1
ATOM 692 C CA . LEU A 1 95 ? -36.969 -20.141 -26.859 1 80.62 95 LEU A CA 1
ATOM 693 C C . LEU A 1 95 ? -37.656 -19.031 -27.625 1 80.62 95 LEU A C 1
ATOM 695 O O . LEU A 1 95 ? -38 -19.188 -28.797 1 80.62 95 LEU A O 1
ATOM 699 N N . ALA A 1 96 ? -37.812 -17.922 -26.984 1 83.56 96 ALA A N 1
ATOM 700 C CA . ALA A 1 96 ? -38.469 -16.797 -27.641 1 83.56 96 ALA A CA 1
ATOM 701 C C . ALA A 1 96 ? -37.688 -16.312 -28.844 1 83.56 96 ALA A C 1
ATOM 703 O O . ALA A 1 96 ? -36.438 -16.281 -28.828 1 83.56 96 ALA A O 1
ATOM 704 N N . ASP A 1 97 ? -38.312 -16.047 -29.969 1 84.06 97 ASP A N 1
ATOM 705 C CA . ASP A 1 97 ? -37.625 -15.469 -31.125 1 84.06 97 ASP A CA 1
ATOM 706 C C . ASP A 1 97 ? -37.312 -14 -30.875 1 84.06 97 ASP A C 1
ATOM 708 O O . ASP A 1 97 ? -37.688 -13.43 -29.844 1 84.06 97 ASP A O 1
ATOM 712 N N . THR A 1 98 ? -36.531 -13.43 -31.812 1 86.62 98 THR A N 1
ATOM 713 C CA . THR A 1 98 ? -35.969 -12.094 -31.672 1 86.62 98 THR A CA 1
ATOM 714 C C . THR A 1 98 ? -37.094 -11.062 -31.484 1 86.62 98 THR A C 1
ATOM 716 O O . THR A 1 98 ? -36.969 -10.164 -30.656 1 86.62 98 THR A O 1
ATOM 719 N N . ARG A 1 99 ? -38.125 -11.203 -32.25 1 84.44 99 ARG A N 1
ATOM 720 C CA . ARG A 1 99 ? -39.219 -10.25 -32.156 1 84.44 99 ARG A CA 1
ATOM 721 C C . ARG A 1 99 ? -39.906 -10.344 -30.812 1 84.44 99 ARG A C 1
ATOM 723 O O . ARG A 1 99 ? -40.219 -9.32 -30.203 1 84.44 99 ARG A O 1
ATOM 730 N N . GLN A 1 100 ? -40.094 -11.555 -30.312 1 85.12 100 GLN A N 1
ATOM 731 C CA . GLN A 1 100 ? -40.719 -11.781 -29.016 1 85.12 100 GLN A CA 1
ATOM 732 C C . GLN A 1 100 ? -39.875 -11.234 -27.891 1 85.12 100 GLN A C 1
ATOM 734 O O . GLN A 1 100 ? -40.375 -10.656 -26.938 1 85.12 100 GLN A O 1
ATOM 739 N N . LEU A 1 101 ? -38.656 -11.398 -28.016 1 89.25 101 LEU A N 1
ATOM 740 C CA . LEU A 1 101 ? -37.688 -10.914 -27.031 1 89.25 101 LEU A CA 1
ATOM 741 C C . LEU A 1 101 ? -37.75 -9.398 -26.906 1 89.25 101 LEU A C 1
ATOM 743 O O . LEU A 1 101 ? -37.875 -8.867 -25.797 1 89.25 101 LEU A O 1
ATOM 747 N N . VAL A 1 102 ? -37.719 -8.711 -28.016 1 88.94 102 VAL A N 1
ATOM 748 C CA . VAL A 1 102 ? -37.688 -7.254 -28.031 1 88.94 102 VAL A CA 1
ATOM 749 C C . VAL A 1 102 ? -39 -6.707 -27.531 1 88.94 102 VAL A C 1
ATOM 751 O O . VAL A 1 102 ? -39.031 -5.762 -26.734 1 88.94 102 VAL A O 1
ATOM 754 N N . GLU A 1 103 ? -40.062 -7.336 -27.922 1 86.5 103 GLU A N 1
ATOM 755 C CA . GLU A 1 103 ? -41.406 -6.91 -27.469 1 86.5 103 GLU A CA 1
ATOM 756 C C . GLU A 1 103 ? -41.562 -7.094 -25.969 1 86.5 103 GLU A C 1
ATOM 758 O O . GLU A 1 103 ? -42.156 -6.246 -25.297 1 86.5 103 GLU A O 1
ATOM 763 N N . ALA A 1 104 ? -40.969 -8.203 -25.438 1 87.5 104 ALA A N 1
ATOM 764 C CA . ALA A 1 104 ? -41.062 -8.484 -24.016 1 87.5 104 ALA A CA 1
ATOM 765 C C . ALA A 1 104 ? -40.312 -7.465 -23.188 1 87.5 104 ALA A C 1
ATOM 767 O O . ALA A 1 104 ? -40.75 -7.016 -22.141 1 87.5 104 ALA A O 1
ATOM 768 N N . ILE A 1 105 ? -39.219 -7.094 -23.719 1 90.06 105 ILE A N 1
ATOM 769 C CA . ILE A 1 105 ? -38.375 -6.113 -23.031 1 90.06 105 ILE A CA 1
ATOM 770 C C . ILE A 1 105 ? -39.062 -4.746 -23.062 1 90.06 105 ILE A C 1
ATOM 772 O O . ILE A 1 105 ? -39.125 -4.047 -22.047 1 90.06 105 ILE A O 1
ATOM 776 N N . GLU A 1 106 ? -39.625 -4.406 -24.203 1 87.88 106 GLU A N 1
ATOM 777 C CA . GLU A 1 106 ? -40.344 -3.145 -24.344 1 87.88 106 GLU A CA 1
ATOM 778 C C . GLU A 1 106 ? -41.531 -3.086 -23.406 1 87.88 106 GLU A C 1
ATOM 780 O O . GLU A 1 106 ? -41.781 -2.059 -22.766 1 87.88 106 GLU A O 1
ATOM 785 N N . GLN A 1 107 ? -42.125 -4.172 -23.312 1 86.56 107 GLN A N 1
ATOM 786 C CA . GLN A 1 107 ? -43.312 -4.242 -22.438 1 86.56 107 GLN A CA 1
ATOM 787 C C . GLN A 1 107 ? -42.906 -4.117 -20.969 1 86.56 107 GLN A C 1
ATOM 789 O O . GLN A 1 107 ? -43.594 -3.461 -20.188 1 86.56 107 GLN A O 1
ATOM 794 N N . ALA A 1 108 ? -41.781 -4.738 -20.641 1 87.94 108 ALA A N 1
ATOM 795 C CA . ALA A 1 108 ? -41.281 -4.68 -19.266 1 87.94 108 ALA A CA 1
ATOM 796 C C . ALA A 1 108 ? -40.938 -3.248 -18.859 1 87.94 108 ALA A C 1
ATOM 798 O O . ALA A 1 108 ? -41.156 -2.848 -17.719 1 87.94 108 ALA A O 1
ATOM 799 N N . VAL A 1 109 ? -40.469 -2.486 -19.781 1 88.69 109 VAL A N 1
ATOM 800 C CA . VAL A 1 109 ? -40.062 -1.112 -19.516 1 88.69 109 VAL A CA 1
ATOM 801 C C . VAL A 1 109 ? -41.281 -0.2 -19.484 1 88.69 109 VAL A C 1
ATOM 803 O O . VAL A 1 109 ? -41.375 0.681 -18.625 1 88.69 109 VAL A O 1
ATOM 806 N N . HIS A 1 110 ? -42.188 -0.436 -20.312 1 84 110 HIS A N 1
ATOM 807 C CA . HIS A 1 110 ? -43.312 0.449 -20.453 1 84 110 HIS A CA 1
ATOM 808 C C . HIS A 1 110 ? -44.438 0.071 -19.453 1 84 110 HIS A C 1
ATOM 810 O O . HIS A 1 110 ? -45.188 0.927 -19.031 1 84 110 HIS A O 1
ATOM 816 N N . ASN A 1 111 ? -44.469 -1.271 -19.078 1 78.56 111 ASN A N 1
ATOM 817 C CA . ASN A 1 111 ? -45.438 -1.778 -18.125 1 78.56 111 ASN A CA 1
ATOM 818 C C . ASN A 1 111 ? -44.781 -2.639 -17.047 1 78.56 111 ASN A C 1
ATOM 820 O O . ASN A 1 111 ? -44.812 -3.869 -17.125 1 78.56 111 ASN A O 1
ATOM 824 N N . PRO A 1 112 ? -44.094 -2.076 -16.141 1 70 112 PRO A N 1
ATOM 825 C CA . PRO A 1 112 ? -43.344 -2.855 -15.148 1 70 112 PRO A CA 1
ATOM 826 C C . PRO A 1 112 ? -44.25 -3.746 -14.297 1 70 112 PRO A C 1
ATOM 828 O O . PRO A 1 112 ? -45.406 -3.389 -14.031 1 70 112 PRO A O 1
ATOM 831 N N . ALA A 1 113 ? -43.875 -5.086 -14.125 1 64.94 113 ALA A N 1
ATOM 832 C CA . ALA A 1 113 ? -44.625 -6.062 -13.336 1 64.94 113 ALA A CA 1
ATOM 833 C C . ALA A 1 113 ? -44.938 -5.523 -11.945 1 64.94 113 ALA A C 1
ATOM 835 O O . ALA A 1 113 ? -44.188 -4.719 -11.406 1 64.94 113 ALA A O 1
ATOM 836 N N . PRO A 1 114 ? -46.094 -5.891 -11.414 1 60.62 114 PRO A N 1
ATOM 837 C CA . PRO A 1 114 ? -46.5 -5.375 -10.109 1 60.62 114 PRO A CA 1
ATOM 838 C C . PRO A 1 114 ? -45.5 -5.711 -9 1 60.62 114 PRO A C 1
ATOM 840 O O . PRO A 1 114 ? -44.906 -6.789 -9.008 1 60.62 114 PRO A O 1
ATOM 843 N N . ARG A 1 115 ? -45 -4.848 -8.438 1 51.03 115 ARG A N 1
ATOM 844 C CA . ARG A 1 115 ? -44.125 -4.953 -7.273 1 51.03 115 ARG A CA 1
ATOM 845 C C . ARG A 1 115 ? -44.781 -5.758 -6.16 1 51.03 115 ARG A C 1
ATOM 847 O O . ARG A 1 115 ? -46 -5.73 -6.004 1 51.03 115 ARG A O 1
ATOM 854 N N . ASP A 1 116 ? -44.156 -6.957 -5.828 1 41.78 116 ASP A N 1
ATOM 855 C CA . ASP A 1 116 ? -44.781 -7.582 -4.66 1 41.78 116 ASP A CA 1
ATOM 856 C C . ASP A 1 116 ? -45 -6.555 -3.557 1 41.78 116 ASP A C 1
ATOM 858 O O . ASP A 1 116 ? -44.094 -5.883 -3.109 1 41.78 116 ASP A O 1
ATOM 862 N N . PRO A 1 117 ? -46.094 -6.078 -3.441 1 38.44 117 PRO A N 1
ATOM 863 C CA . PRO A 1 117 ? -46.344 -5.152 -2.338 1 38.44 117 PRO A CA 1
ATOM 864 C C . PRO A 1 117 ? -45.812 -5.656 -1 1 38.44 117 PRO A C 1
ATOM 866 O O . PRO A 1 117 ? -45.688 -4.879 -0.053 1 38.44 117 PRO A O 1
ATOM 869 N N . HIS A 1 118 ? -45.906 -7.004 -0.815 1 37 118 HIS A N 1
ATOM 870 C CA . HIS A 1 118 ? -45.719 -7.578 0.515 1 37 118 HIS A CA 1
ATOM 871 C C . HIS A 1 118 ? -44.25 -7.637 0.901 1 37 118 HIS A C 1
ATOM 873 O O . HIS A 1 118 ? -43.906 -8.234 1.923 1 37 118 HIS A O 1
ATOM 879 N N . SER A 1 119 ? -43.344 -7.363 -0.028 1 31.33 119 SER A N 1
ATOM 880 C CA . SER A 1 119 ? -42.031 -7.613 0.505 1 31.33 119 SER A CA 1
ATOM 881 C C . SER A 1 119 ? -41.719 -6.688 1.676 1 31.33 119 SER A C 1
ATOM 883 O O . SER A 1 119 ? -40.594 -6.223 1.823 1 31.33 119 SER A O 1
ATOM 885 N N . ALA A 1 120 ? -42.625 -5.883 2.131 1 27.33 120 ALA A N 1
ATOM 886 C CA . ALA A 1 120 ? -42.469 -5.281 3.451 1 27.33 120 ALA A CA 1
ATOM 887 C C . ALA A 1 120 ? -42.188 -6.34 4.504 1 27.33 120 ALA A C 1
ATOM 889 O O . ALA A 1 120 ? -42.75 -7.43 4.484 1 27.33 120 ALA A O 1
ATOM 890 N N . LEU A 1 121 ? -41.094 -6.215 5.27 1 26.16 121 LEU A N 1
ATOM 891 C CA . LEU A 1 121 ? -40.656 -7.09 6.348 1 26.16 121 LEU A CA 1
ATOM 892 C C . LEU A 1 121 ? -41.844 -7.609 7.156 1 26.16 121 LEU A C 1
ATOM 894 O O . LEU A 1 121 ? -42.531 -6.84 7.84 1 26.16 121 LEU A O 1
ATOM 898 N N . GLU A 1 122 ? -42.812 -8.305 6.637 1 24.34 122 GLU A N 1
ATOM 899 C CA . GLU A 1 122 ? -43.688 -8.977 7.594 1 24.34 122 GLU A CA 1
ATOM 900 C C . GLU A 1 122 ? -42.875 -9.562 8.758 1 24.34 122 GLU A C 1
ATOM 902 O O . GLU A 1 122 ? -41.938 -10.336 8.539 1 24.34 122 GLU A O 1
ATOM 907 N N . ASN A 1 123 ? -42.719 -8.742 9.812 1 23.84 123 ASN A N 1
ATOM 908 C CA . ASN A 1 123 ? -42.344 -9.148 11.164 1 23.84 123 ASN A CA 1
ATOM 909 C C . ASN A 1 123 ? -43.062 -10.438 11.578 1 23.84 123 ASN A C 1
ATOM 911 O O . ASN A 1 123 ? -44.281 -10.438 11.805 1 23.84 123 ASN A O 1
ATOM 915 N N . ASN A 1 124 ? -42.938 -11.461 10.797 1 22.86 124 ASN A N 1
ATOM 916 C CA . ASN A 1 124 ? -43.531 -12.734 11.164 1 22.86 124 ASN A CA 1
ATOM 917 C C . ASN A 1 124 ? -43.375 -13.023 12.656 1 22.86 124 ASN A C 1
ATOM 919 O O . ASN A 1 124 ? -42.25 -13.039 13.164 1 22.86 124 ASN A O 1
ATOM 923 N N . SER A 1 125 ? -44.312 -12.594 13.445 1 22.52 125 SER A N 1
ATOM 924 C CA . SER A 1 125 ? -44.656 -12.938 14.828 1 22.52 125 SER A CA 1
ATOM 925 C C . SER A 1 125 ? -44.469 -14.43 15.086 1 22.52 125 SER A C 1
ATOM 927 O O . SER A 1 125 ? -44.719 -15.258 14.203 1 22.52 125 SER A O 1
ATOM 929 N N . SER A 1 126 ? -43.625 -14.727 16.016 1 22.2 126 SER A N 1
ATOM 930 C CA . SER A 1 126 ? -43.188 -16.031 16.484 1 22.2 126 SER A CA 1
ATOM 931 C C . SER A 1 126 ? -44.375 -16.953 16.734 1 22.2 126 SER A C 1
ATOM 933 O O . SER A 1 126 ? -45.25 -16.625 17.516 1 22.2 126 SER A O 1
ATOM 935 N N . PRO A 1 127 ? -45 -17.578 15.664 1 21.69 127 PRO A N 1
ATOM 936 C CA . PRO A 1 127 ? -46.094 -18.5 16.031 1 21.69 127 PRO A CA 1
ATOM 937 C C . PRO A 1 127 ? -45.719 -19.422 17.188 1 21.69 127 PRO A C 1
ATOM 939 O O . PRO A 1 127 ? -44.594 -19.938 17.234 1 21.69 127 PRO A O 1
ATOM 942 N N . THR A 1 128 ? -46.125 -19.109 18.422 1 21.23 128 THR A N 1
ATOM 943 C CA . THR A 1 128 ? -46.062 -19.875 19.656 1 21.23 128 THR A CA 1
ATOM 944 C C . THR A 1 128 ? -46.594 -21.281 19.469 1 21.23 128 THR A C 1
ATOM 946 O O . THR A 1 128 ? -47.812 -21.469 19.391 1 21.23 128 THR A O 1
ATOM 949 N N . THR A 1 129 ? -46.344 -21.922 18.25 1 19.66 129 THR A N 1
ATOM 950 C CA . THR A 1 129 ? -46.969 -23.219 18 1 19.66 129 THR A CA 1
ATOM 951 C C . THR A 1 129 ? -46.688 -24.172 19.172 1 19.66 129 THR A C 1
ATOM 953 O O . THR A 1 129 ? -45.562 -24.406 19.531 1 19.66 129 THR A O 1
ATOM 956 N N . GLN A 1 130 ? -47.656 -24.328 20.047 1 19.09 130 GLN A N 1
ATOM 957 C CA . GLN A 1 130 ? -47.938 -25.203 21.188 1 19.09 130 GLN A CA 1
ATOM 958 C C . GLN A 1 130 ? -47.75 -26.672 20.797 1 19.09 130 GLN A C 1
ATOM 960 O O . GLN A 1 130 ? -48.406 -27.156 19.859 1 19.09 130 GLN A O 1
ATOM 965 N N . PRO A 1 131 ? -46.625 -27.156 20.906 1 20.31 131 PRO A N 1
ATOM 966 C CA . PRO A 1 131 ? -46.344 -28.531 20.484 1 20.31 131 PRO A CA 1
ATOM 967 C C . PRO A 1 131 ? -47.312 -29.547 21.094 1 20.31 131 PRO A C 1
ATOM 969 O O . PRO A 1 131 ? -47.469 -29.578 22.328 1 20.31 131 PRO A O 1
ATOM 972 N N . GLN A 1 132 ? -48.5 -29.688 20.516 1 17.41 132 GLN A N 1
ATOM 973 C CA . GLN A 1 132 ? -49.469 -30.656 21.031 1 17.41 132 GLN A CA 1
ATOM 974 C C . GLN A 1 132 ? -48.812 -32.031 21.219 1 17.41 132 GLN A C 1
ATOM 976 O O . GLN A 1 132 ? -48 -32.438 20.406 1 17.41 132 GLN A O 1
ATOM 981 N N . GLN A 1 133 ? -48.969 -32.594 22.406 1 18.03 133 GLN A N 1
ATOM 982 C CA . GLN A 1 133 ? -48.531 -33.781 23.125 1 18.03 133 GLN A CA 1
ATOM 983 C C . GLN A 1 133 ? -48.906 -35.062 22.391 1 18.03 133 GLN A C 1
ATOM 985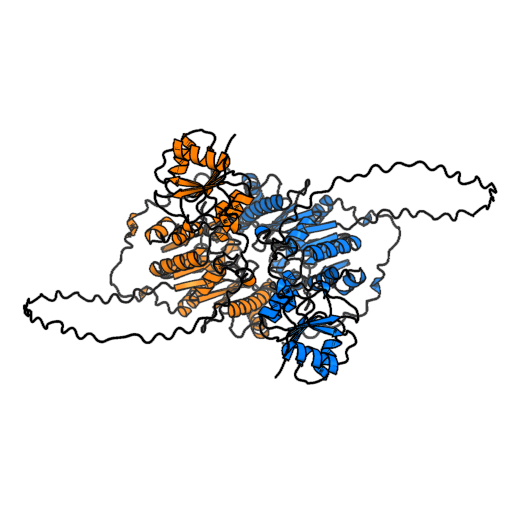 O O . GLN A 1 133 ? -48.312 -36.125 22.609 1 18.03 133 GLN A O 1
ATOM 990 N N . SER A 1 134 ? -49.719 -34.969 21.266 1 16.73 134 SER A N 1
ATOM 991 C CA . SER A 1 134 ? -50.562 -36.156 21.422 1 16.73 134 SER A CA 1
ATOM 992 C C . SER A 1 134 ? -49.781 -37.438 21.109 1 16.73 134 SER A C 1
ATOM 994 O O . SER A 1 134 ? -49.406 -37.688 19.953 1 16.73 134 SER A O 1
ATOM 996 N N . VAL A 1 135 ? -48.719 -37.719 21.719 1 19.2 135 VAL A N 1
ATOM 997 C CA . VAL A 1 135 ? -48.031 -39 21.5 1 19.2 135 VAL A CA 1
ATOM 998 C C . VAL A 1 135 ? -49.062 -40.125 21.625 1 19.2 135 VAL A C 1
ATOM 1000 O O . VAL A 1 135 ? -49.5 -40.438 22.734 1 19.2 135 VAL A O 1
ATOM 1003 N N . GLU A 1 136 ? -50.156 -40.062 20.719 1 16.33 136 GLU A N 1
ATOM 1004 C CA . GLU A 1 136 ? -51 -41.219 21 1 16.33 136 GLU A CA 1
ATOM 1005 C C . GLU A 1 136 ? -50.188 -42.531 20.938 1 16.33 136 GLU A C 1
ATOM 1007 O O . GLU A 1 136 ? -49.188 -42.594 20.188 1 16.33 136 GLU A O 1
ATOM 1012 N N . GLN A 1 137 ? -50.406 -43.438 21.922 1 17.36 137 GLN A N 1
ATOM 1013 C CA . GLN A 1 137 ? -50 -44.719 22.484 1 17.36 137 GLN A CA 1
ATOM 1014 C C . GLN A 1 137 ? -50.156 -45.844 21.469 1 17.36 137 GLN A C 1
ATOM 1016 O O . GLN A 1 137 ? -49.781 -47 21.734 1 17.36 137 GLN A O 1
ATOM 1021 N N . GLY A 1 138 ? -50.656 -45.5 20.172 1 16.33 138 GLY A N 1
ATOM 1022 C CA . GLY A 1 138 ? -51.406 -46.688 19.844 1 16.33 138 GLY A CA 1
ATOM 1023 C C . GLY A 1 138 ? -50.594 -47.969 19.906 1 16.33 138 GLY A C 1
ATOM 1024 O O . GLY A 1 138 ? -49.375 -47.906 19.797 1 16.33 138 GLY A O 1
ATOM 1025 N N . SER A 1 139 ? -51.281 -49.062 20.359 1 16.3 139 SER A N 1
ATOM 1026 C CA . SER A 1 139 ? -51.156 -50.406 20.906 1 16.3 139 SER A CA 1
ATOM 1027 C C . SER A 1 139 ? -50.5 -51.344 19.891 1 16.3 139 SER A C 1
ATOM 1029 O O . SER A 1 139 ? -49.531 -52.031 20.219 1 16.3 139 SER A O 1
ATOM 1031 N N . THR A 1 140 ? -51.375 -51.781 18.906 1 15.71 140 THR A N 1
ATOM 1032 C CA . THR A 1 140 ? -51.688 -53.219 18.953 1 15.71 140 THR A CA 1
ATOM 1033 C C . THR A 1 140 ? -50.656 -54.031 18.219 1 15.71 140 THR A C 1
ATOM 1035 O O . THR A 1 140 ? -49.875 -53.5 17.438 1 15.71 140 THR A O 1
ATOM 1038 N N . GLY A 1 141 ? -50.812 -55.406 18.188 1 15.63 141 GLY A N 1
ATOM 1039 C CA . GLY A 1 141 ? -50.281 -56.75 18.375 1 15.63 141 GLY A CA 1
ATOM 1040 C C . GLY A 1 141 ? -49.688 -57.344 17.109 1 15.63 141 GLY A C 1
ATOM 1041 O O . GLY A 1 141 ? -48.656 -58 17.141 1 15.63 141 GLY A O 1
ATOM 1042 N N . SER A 1 142 ? -50.375 -57.094 15.852 1 16.52 142 SER A N 1
ATOM 1043 C CA . SER A 1 142 ? -50.719 -58.406 15.305 1 16.52 142 SER A CA 1
ATOM 1044 C C . SER A 1 142 ? -49.5 -59.094 14.695 1 16.52 142 SER A C 1
ATOM 1046 O O . SER A 1 142 ? -48.531 -58.406 14.305 1 16.52 142 SER A O 1
ATOM 1048 N N . ASP A 1 143 ? -49.438 -60.469 14.656 1 16.23 143 ASP A N 1
ATOM 1049 C CA . ASP A 1 143 ? -48.75 -61.75 14.695 1 16.23 143 ASP A CA 1
ATOM 1050 C C . ASP A 1 143 ? -48.188 -62.094 13.32 1 16.23 143 ASP A C 1
ATOM 1052 O O . ASP A 1 143 ? -47.438 -63.062 13.188 1 16.23 143 ASP A O 1
ATOM 1056 N N . TYR A 1 144 ? -48.5 -61.344 12.156 1 16.78 144 TYR A N 1
ATOM 1057 C CA . TYR A 1 144 ? -48.656 -62.344 11.094 1 16.78 144 TYR A CA 1
ATOM 1058 C C . TYR A 1 144 ? -47.344 -63 10.75 1 16.78 144 TYR A C 1
ATOM 1060 O O . TYR A 1 144 ? -46.281 -62.344 10.719 1 16.78 144 TYR A O 1
ATOM 1068 N N . THR A 1 145 ? -47.312 -64.375 10.695 1 16.59 145 THR A N 1
ATOM 1069 C CA . THR A 1 145 ? -46.531 -65.562 10.641 1 16.59 145 THR A CA 1
ATOM 1070 C C . THR A 1 145 ? -45.812 -65.688 9.305 1 16.59 145 THR A C 1
ATOM 1072 O O . THR A 1 145 ? -45.219 -66.75 9.016 1 16.59 145 THR A O 1
ATOM 1075 N N . ARG A 1 146 ? -45.281 -64.562 8.695 1 16.7 146 ARG A N 1
ATOM 1076 C CA . ARG A 1 146 ? -44.938 -64.938 7.328 1 16.7 146 ARG A CA 1
ATOM 1077 C C . ARG A 1 146 ? -44 -66.125 7.316 1 16.7 146 ARG A C 1
ATOM 1079 O O . ARG A 1 146 ? -43.062 -66.188 8.109 1 16.7 146 ARG A O 1
ATOM 1086 N N . LYS A 1 147 ? -44.312 -67.125 6.426 1 17.88 147 LYS A N 1
ATOM 1087 C CA . LYS A 1 147 ? -43.969 -68.438 6.035 1 17.88 147 LYS A CA 1
ATOM 1088 C C . LYS A 1 147 ? -42.531 -68.5 5.52 1 17.88 147 LYS A C 1
ATOM 1090 O O . LYS A 1 147 ? -42.031 -67.562 4.953 1 17.88 147 LYS A O 1
ATOM 1095 N N . GLY A 1 148 ? -41.812 -69.688 5.676 1 16.45 148 GLY A N 1
ATOM 1096 C CA . GLY A 1 148 ? -40.531 -70.375 5.836 1 16.45 148 GLY A CA 1
ATOM 1097 C C . GLY A 1 148 ? -39.781 -70.562 4.535 1 16.45 148 GLY A C 1
ATOM 1098 O O . GLY A 1 148 ? -38.719 -71.188 4.5 1 16.45 148 GLY A O 1
ATOM 1099 N N . THR A 1 149 ? -40.188 -69.875 3.309 1 17.89 149 THR A N 1
ATOM 1100 C CA . THR A 1 149 ? -39.875 -70.875 2.281 1 17.89 149 THR A CA 1
ATOM 1101 C C . THR A 1 149 ? -38.344 -71.062 2.186 1 17.89 149 THR A C 1
ATOM 1103 O O . THR A 1 149 ? -37.594 -70.188 2.559 1 17.89 149 THR A O 1
ATOM 1106 N N . ASP A 1 150 ? -37.844 -72.188 1.504 1 17.47 150 ASP A N 1
ATOM 1107 C CA . ASP A 1 150 ? -36.844 -73.25 1.477 1 17.47 150 ASP A CA 1
ATOM 1108 C C . ASP A 1 150 ? -35.531 -72.75 0.877 1 17.47 150 ASP A C 1
ATOM 1110 O O . ASP A 1 150 ? -35.5 -71.688 0.248 1 17.47 150 ASP A O 1
ATOM 1114 N N . SER A 1 151 ? -34.594 -73.688 0.214 1 17.83 151 SER A N 1
ATOM 1115 C CA . SER A 1 151 ? -33.281 -74.25 0.399 1 17.83 151 SER A CA 1
ATOM 1116 C C . SER A 1 151 ? -32.25 -73.688 -0.533 1 17.83 151 SER A C 1
ATOM 1118 O O . SER A 1 151 ? -31.109 -73.375 -0.12 1 17.83 151 SER A O 1
ATOM 1120 N N . GLU A 1 152 ? -32.281 -73.688 -2.031 1 20.44 152 GLU A N 1
ATOM 1121 C CA . GLU A 1 152 ? -31.281 -74.5 -2.738 1 20.44 152 GLU A CA 1
ATOM 1122 C C . GLU A 1 152 ? -30.031 -73.625 -3.02 1 20.44 152 GLU A C 1
ATOM 1124 O O . GLU A 1 152 ? -30.141 -72.438 -3.393 1 20.44 152 GLU A O 1
ATOM 1129 N N . GLU A 1 153 ? -28.734 -74.062 -2.572 1 20.33 153 GLU A N 1
ATOM 1130 C CA . GLU A 1 153 ? -27.375 -73.562 -2.381 1 20.33 153 GLU A CA 1
ATOM 1131 C C . GLU A 1 153 ? -26.641 -73.438 -3.713 1 20.33 153 GLU A C 1
ATOM 1133 O O . GLU A 1 153 ? -25.484 -73 -3.752 1 20.33 153 GLU A O 1
ATOM 1138 N N . PRO A 1 154 ? -27.125 -73 -4.926 1 22.58 154 PRO A N 1
ATOM 1139 C CA . PRO A 1 154 ? -26.25 -73.438 -6.012 1 22.58 154 PRO A CA 1
ATOM 1140 C C . PRO A 1 154 ? -24.859 -72.875 -5.938 1 22.58 154 PRO A C 1
ATOM 1142 O O . PRO A 1 154 ? -24.672 -71.75 -5.398 1 22.58 154 PRO A O 1
ATOM 1145 N N . ASP A 1 155 ? -23.656 -73.625 -6.137 1 21.45 155 ASP A N 1
ATOM 1146 C CA . ASP A 1 155 ? -22.203 -73.688 -5.977 1 21.45 155 ASP A CA 1
ATOM 1147 C C . ASP A 1 155 ? -21.516 -72.75 -6.969 1 21.45 155 ASP A C 1
ATOM 1149 O O . ASP A 1 155 ? -20.281 -72.75 -7.059 1 21.45 155 ASP A O 1
ATOM 1153 N N . SER A 1 156 ? -22.109 -71.812 -7.738 1 22.36 156 SER A N 1
ATOM 1154 C CA . SER A 1 156 ? -21.391 -71.5 -8.961 1 22.36 156 SER A CA 1
ATOM 1155 C C . SER A 1 156 ? -20.047 -70.812 -8.641 1 22.36 156 SER A C 1
ATOM 1157 O O . SER A 1 156 ? -19.953 -70 -7.707 1 22.36 156 SER A O 1
ATOM 1159 N N . HIS A 1 157 ? -18.859 -71.375 -9.055 1 23.11 157 HIS A N 1
ATOM 1160 C CA . HIS A 1 157 ? -17.406 -71.188 -9 1 23.11 157 HIS A CA 1
ATOM 1161 C C . HIS A 1 157 ? -17 -69.875 -9.562 1 23.11 157 HIS A C 1
ATOM 1163 O O . HIS A 1 157 ? -16.578 -69.75 -10.719 1 23.11 157 HIS A O 1
ATOM 1169 N N . ALA A 1 158 ? -17.578 -68.688 -9.305 1 22.08 158 ALA A N 1
ATOM 1170 C CA . ALA A 1 158 ? -17.219 -67.5 -10.055 1 22.08 158 ALA A CA 1
ATOM 1171 C C . ALA A 1 158 ? -15.758 -67.125 -9.812 1 22.08 158 ALA A C 1
ATOM 1173 O O . ALA A 1 158 ? -15.281 -67.188 -8.68 1 22.08 158 ALA A O 1
ATOM 1174 N N . ASP A 1 159 ? -14.938 -67.312 -10.875 1 25.12 159 ASP A N 1
ATOM 1175 C CA . ASP A 1 159 ? -13.547 -66.938 -11.078 1 25.12 159 ASP A CA 1
ATOM 1176 C C . ASP A 1 159 ? -13.305 -65.5 -10.562 1 25.12 159 ASP A C 1
ATOM 1178 O O . ASP A 1 159 ? -13.977 -64.562 -10.984 1 25.12 159 ASP A O 1
ATOM 1182 N N . LEU A 1 160 ? -12.82 -65.312 -9.312 1 24.42 160 LEU A N 1
ATOM 1183 C CA . LEU A 1 160 ? -12.469 -64.125 -8.602 1 24.42 160 LEU A CA 1
ATOM 1184 C C . LEU A 1 160 ? -11.453 -63.281 -9.398 1 24.42 160 LEU A C 1
ATOM 1186 O O . LEU A 1 160 ? -10.336 -63.75 -9.641 1 24.42 160 LEU A O 1
ATOM 1190 N N . ASN A 1 161 ? -11.898 -62.625 -10.531 1 25.84 161 ASN A N 1
ATOM 1191 C CA . ASN A 1 161 ? -11.07 -61.625 -11.18 1 25.84 161 ASN A CA 1
ATOM 1192 C C . ASN A 1 161 ? -10.328 -60.781 -10.156 1 25.84 161 ASN A C 1
ATOM 1194 O O . ASN A 1 161 ? -10.953 -60.219 -9.242 1 25.84 161 ASN A O 1
ATOM 1198 N N . ARG A 1 162 ? -9.055 -61.062 -9.852 1 26.31 162 ARG A N 1
ATOM 1199 C CA . ARG A 1 162 ? -8.07 -60.344 -9.055 1 26.31 162 ARG A CA 1
ATOM 1200 C C . ARG A 1 162 ? -8.094 -58.844 -9.375 1 26.31 162 ARG A C 1
ATOM 1202 O O . ARG A 1 162 ? -7.648 -58.438 -10.445 1 26.31 162 ARG A O 1
ATOM 1209 N N . THR A 1 163 ? -9.148 -58.156 -9.094 1 28.38 163 THR A N 1
ATOM 1210 C CA . THR A 1 163 ? -9.102 -56.688 -9.078 1 28.38 163 THR A CA 1
ATOM 1211 C C . THR A 1 163 ? -7.875 -56.188 -8.312 1 28.38 163 THR A C 1
ATOM 1213 O O . THR A 1 163 ? -7.742 -56.469 -7.113 1 28.38 163 THR A O 1
ATOM 1216 N N . SER A 1 164 ? -6.656 -56.344 -8.914 1 30.25 164 SER A N 1
ATOM 1217 C CA . SER A 1 164 ? -5.488 -55.688 -8.328 1 30.25 164 SER A CA 1
ATOM 1218 C C . SER A 1 164 ? -5.867 -54.375 -7.664 1 30.25 164 SER A C 1
ATOM 1220 O O . SER A 1 164 ? -6.465 -53.5 -8.297 1 30.25 164 SER A O 1
ATOM 1222 N N . ASP A 1 165 ? -6.188 -54.406 -6.449 1 30.5 165 ASP A N 1
ATOM 1223 C CA . ASP A 1 165 ? -6.309 -53.281 -5.523 1 30.5 165 ASP A CA 1
ATOM 1224 C C . ASP A 1 165 ? -5.16 -52.281 -5.707 1 30.5 165 ASP A C 1
ATOM 1226 O O . ASP A 1 165 ? -4.051 -52.531 -5.215 1 30.5 165 ASP A O 1
ATOM 1230 N N . HIS A 1 166 ? -4.793 -51.844 -6.945 1 31.92 166 HIS A N 1
ATOM 1231 C CA . HIS A 1 166 ? -3.965 -50.656 -6.93 1 31.92 166 HIS A CA 1
ATOM 1232 C C . HIS A 1 166 ? -4.363 -49.719 -5.789 1 31.92 166 HIS A C 1
ATOM 1234 O O . HIS A 1 166 ? -5.418 -49.094 -5.844 1 31.92 166 HIS A O 1
ATOM 1240 N N . THR A 1 167 ? -4.195 -50.188 -4.602 1 33.34 167 THR A N 1
ATOM 1241 C CA . THR A 1 167 ? -4.242 -49.25 -3.506 1 33.34 167 THR A CA 1
ATOM 1242 C C . THR A 1 167 ? -3.711 -47.875 -3.957 1 33.34 167 THR A C 1
ATOM 1244 O O . THR A 1 167 ? -2.514 -47.719 -4.207 1 33.34 167 THR A O 1
ATOM 1247 N N . SER A 1 168 ? -4.34 -47.219 -4.848 1 35.28 168 SER A N 1
ATOM 1248 C CA . SER A 1 168 ? -4.086 -45.812 -5.191 1 35.28 168 SER A CA 1
ATOM 1249 C C . SER A 1 168 ? -3.574 -45.031 -3.984 1 35.28 168 SER A C 1
ATOM 1251 O O . SER A 1 168 ? -4.25 -44.969 -2.955 1 35.28 168 SER A O 1
ATOM 1253 N N . GLN A 1 169 ? -2.346 -45.219 -3.502 1 36.59 169 GLN A N 1
ATOM 1254 C CA . GLN A 1 169 ? -1.795 -44.281 -2.508 1 36.59 169 GLN A CA 1
ATOM 1255 C C . GLN A 1 169 ? -2.545 -42.969 -2.506 1 36.59 169 GLN A C 1
ATOM 1257 O O . GLN A 1 169 ? -2.934 -42.469 -3.562 1 36.59 169 GLN A O 1
ATOM 1262 N N . PRO A 1 170 ? -3.264 -42.656 -1.547 1 43.62 170 PRO A N 1
ATOM 1263 C CA . PRO A 1 170 ? -3.979 -41.375 -1.485 1 43.62 170 PRO A CA 1
ATOM 1264 C C . PRO A 1 170 ? -3.205 -40.25 -2.146 1 43.62 170 PRO A C 1
ATOM 1266 O O . PRO A 1 170 ? -2.021 -40.031 -1.861 1 43.62 170 PRO A O 1
ATOM 1269 N N . GLU A 1 171 ? -3.232 -39.969 -3.398 1 55.41 171 GLU A N 1
ATOM 1270 C CA . GLU A 1 171 ? -2.643 -38.906 -4.195 1 55.41 171 GLU A CA 1
ATOM 1271 C C . GLU A 1 171 ? -2.512 -37.625 -3.383 1 55.41 171 GLU A C 1
ATOM 1273 O O . GLU A 1 171 ? -3.494 -37.125 -2.818 1 55.41 171 GLU A O 1
ATOM 1278 N N . ARG A 1 172 ? -1.348 -37.375 -2.707 1 70.56 172 ARG A N 1
ATOM 1279 C CA . ARG A 1 172 ? -1.038 -36.25 -1.828 1 70.56 172 ARG A CA 1
ATOM 1280 C C . ARG A 1 172 ? -1.445 -34.938 -2.467 1 70.56 172 ARG A C 1
ATOM 1282 O O . ARG A 1 172 ? -1.148 -34.688 -3.637 1 70.56 172 ARG A O 1
ATOM 1289 N N . LEU A 1 173 ? -2.354 -34.156 -1.82 1 89.75 173 LEU A N 1
ATOM 1290 C CA . LEU A 1 173 ? -2.777 -32.812 -2.223 1 89.75 173 LEU A CA 1
ATOM 1291 C C . LEU A 1 173 ? -1.614 -31.828 -2.152 1 89.75 173 LEU A C 1
ATOM 1293 O O . LEU A 1 173 ? -0.74 -31.969 -1.293 1 89.75 173 LEU A O 1
ATOM 1297 N N . GLY A 1 174 ? -1.511 -31 -3.148 1 96 174 GLY A N 1
ATOM 1298 C CA . GLY A 1 174 ? -0.484 -29.969 -3.174 1 96 174 GLY A CA 1
ATOM 1299 C C . GLY A 1 174 ? -0.502 -29.078 -1.947 1 96 174 GLY A C 1
ATOM 1300 O O . GLY A 1 174 ? -1.508 -29 -1.237 1 96 174 GLY A O 1
ATOM 1301 N N . SER A 1 175 ? 0.623 -28.516 -1.673 1 97.25 175 SER A N 1
ATOM 1302 C CA . SER A 1 175 ? 0.757 -27.594 -0.545 1 97.25 175 SER A CA 1
ATOM 1303 C C . SER A 1 175 ? 0.615 -26.141 -0.991 1 97.25 175 SER A C 1
ATOM 1305 O O . SER A 1 175 ? 1.005 -25.797 -2.105 1 97.25 175 SER A O 1
ATOM 1307 N N . ILE A 1 176 ? 0.082 -25.312 -0.132 1 98 176 ILE A N 1
ATOM 1308 C CA . ILE A 1 176 ? -0.113 -23.891 -0.414 1 98 176 ILE A CA 1
ATOM 1309 C C . ILE A 1 176 ? 0.83 -23.062 0.453 1 98 176 ILE A C 1
ATOM 1311 O O . ILE A 1 176 ? 0.849 -23.203 1.678 1 98 176 ILE A O 1
ATOM 1315 N N . VAL A 1 177 ? 1.601 -22.219 -0.177 1 98.44 177 VAL A N 1
ATOM 1316 C CA . VAL A 1 177 ? 2.434 -21.219 0.483 1 98.44 177 VAL A CA 1
ATOM 1317 C C . VAL A 1 177 ? 1.908 -19.812 0.174 1 98.44 177 VAL A C 1
ATOM 1319 O O . VAL A 1 177 ? 1.847 -19.406 -0.99 1 98.44 177 VAL A O 1
ATOM 1322 N N . ALA A 1 178 ? 1.493 -19.094 1.16 1 98.62 178 ALA A N 1
ATOM 1323 C CA . ALA A 1 178 ? 1.075 -17.703 0.978 1 98.62 178 ALA A CA 1
ATOM 1324 C C . ALA A 1 178 ? 2.184 -16.75 1.389 1 98.62 178 ALA A C 1
ATOM 1326 O O . ALA A 1 178 ? 2.787 -16.906 2.453 1 98.62 178 ALA A O 1
ATOM 1327 N N . VAL A 1 179 ? 2.51 -15.789 0.524 1 98.88 179 VAL A N 1
ATOM 1328 C CA . VAL A 1 179 ? 3.453 -14.719 0.841 1 98.88 179 VAL A CA 1
ATOM 1329 C C . VAL A 1 179 ? 2.691 -13.453 1.231 1 98.88 179 VAL A C 1
ATOM 1331 O O . VAL A 1 179 ? 1.93 -12.906 0.429 1 98.88 179 VAL A O 1
ATOM 1334 N N . TRP A 1 180 ? 2.889 -13 2.43 1 98.5 180 TRP A N 1
ATOM 1335 C CA . TRP A 1 180 ? 2.154 -11.852 2.953 1 98.5 180 TRP A CA 1
ATOM 1336 C C . TRP A 1 180 ? 3.088 -10.898 3.691 1 98.5 180 TRP A C 1
ATOM 1338 O O . TRP A 1 180 ? 4.191 -11.281 4.09 1 98.5 180 TRP A O 1
ATOM 1348 N N . GLY A 1 181 ? 2.678 -9.734 3.889 1 98.31 181 GLY A N 1
ATOM 1349 C CA . GLY A 1 181 ? 3.355 -8.688 4.645 1 98.31 181 GLY A CA 1
ATOM 1350 C C . GLY A 1 181 ? 2.586 -7.383 4.684 1 98.31 181 GLY A C 1
ATOM 1351 O O . GLY A 1 181 ? 1.618 -7.203 3.941 1 98.31 181 GLY A O 1
ATOM 1352 N N . PRO A 1 182 ? 3.02 -6.516 5.52 1 97.44 182 PRO A N 1
ATOM 1353 C CA . PRO A 1 182 ? 2.297 -5.254 5.707 1 97.44 182 PRO A CA 1
ATOM 1354 C C . PRO A 1 182 ? 2.49 -4.285 4.543 1 97.44 182 PRO A C 1
ATOM 1356 O O . PRO A 1 182 ? 3.215 -4.594 3.592 1 97.44 182 PRO A O 1
ATOM 1359 N N . LEU A 1 183 ? 1.776 -3.152 4.609 1 97.19 183 LEU A N 1
ATOM 1360 C CA . LEU A 1 183 ? 1.864 -2.074 3.631 1 97.19 183 LEU A CA 1
ATOM 1361 C C . LEU A 1 183 ? 3.297 -1.567 3.508 1 97.19 183 LEU A C 1
ATOM 1363 O O . LEU A 1 183 ? 4.07 -1.634 4.469 1 97.19 183 LEU A O 1
ATOM 1367 N N . GLY A 1 184 ? 3.652 -1.05 2.299 1 97.19 184 GLY A N 1
ATOM 1368 C CA . GLY A 1 184 ? 4.945 -0.399 2.146 1 97.19 184 GLY A CA 1
ATOM 1369 C C . GLY A 1 184 ? 5.836 -1.073 1.12 1 97.19 184 GLY A C 1
ATOM 1370 O O . GLY A 1 184 ? 7.035 -0.798 1.056 1 97.19 184 GLY A O 1
ATOM 1371 N N . SER A 1 185 ? 5.266 -2.018 0.416 1 97.62 185 SER A N 1
ATOM 1372 C CA . SER A 1 185 ? 5.984 -2.723 -0.639 1 97.62 185 SER A CA 1
ATOM 1373 C C . SER A 1 185 ? 7.207 -3.449 -0.085 1 97.62 185 SER A C 1
ATOM 1375 O O . SER A 1 185 ? 8.32 -3.264 -0.577 1 97.62 185 SER A O 1
ATOM 1377 N N . PRO A 1 186 ? 6.992 -4.328 0.794 1 98.19 186 PRO A N 1
ATOM 1378 C CA . PRO A 1 186 ? 8.109 -5.012 1.442 1 98.19 186 PRO A CA 1
ATOM 1379 C C . PRO A 1 186 ? 8.766 -6.051 0.538 1 98.19 186 PRO A C 1
ATOM 1381 O O . PRO A 1 186 ? 9.836 -6.574 0.867 1 98.19 186 PRO A O 1
ATOM 1384 N N . GLY A 1 187 ? 8.125 -6.434 -0.588 1 98.31 187 GLY A N 1
ATOM 1385 C CA . GLY A 1 187 ? 8.711 -7.402 -1.497 1 98.31 187 GLY A CA 1
ATOM 1386 C C . GLY A 1 187 ? 7.922 -8.695 -1.587 1 98.31 187 GLY A C 1
ATOM 1387 O O . GLY A 1 187 ? 8.469 -9.742 -1.919 1 98.31 187 GLY A O 1
ATOM 1388 N N . ARG A 1 188 ? 6.652 -8.648 -1.313 1 98.69 188 ARG A N 1
ATOM 1389 C CA . ARG A 1 188 ? 5.793 -9.828 -1.367 1 98.69 188 ARG A CA 1
ATOM 1390 C C . ARG A 1 188 ? 5.812 -10.453 -2.756 1 98.69 188 ARG A C 1
ATOM 1392 O O . ARG A 1 188 ? 6.062 -11.656 -2.896 1 98.69 188 ARG A O 1
ATOM 1399 N N . THR A 1 189 ? 5.594 -9.625 -3.783 1 98.62 189 THR A N 1
ATOM 1400 C CA . THR A 1 189 ? 5.559 -10.109 -5.16 1 98.62 189 THR A CA 1
ATOM 1401 C C . THR A 1 189 ? 6.914 -10.68 -5.566 1 98.62 189 THR A C 1
ATOM 1403 O O . THR A 1 189 ? 6.984 -11.75 -6.172 1 98.62 189 THR A O 1
ATOM 1406 N N . THR A 1 190 ? 7.945 -9.969 -5.211 1 98.44 190 THR A N 1
ATOM 1407 C CA . THR A 1 190 ? 9.297 -10.43 -5.527 1 98.44 190 THR A CA 1
ATOM 1408 C C . THR A 1 190 ? 9.555 -11.805 -4.918 1 98.44 190 THR A C 1
ATOM 1410 O O . THR A 1 190 ? 10.055 -12.711 -5.598 1 98.44 190 THR A O 1
ATOM 1413 N N . CYS A 1 191 ? 9.188 -11.961 -3.676 1 98.81 191 CYS A N 1
ATOM 1414 C CA . CYS A 1 191 ? 9.383 -13.242 -3.006 1 98.81 191 CYS A CA 1
ATOM 1415 C C . CYS A 1 191 ? 8.523 -14.328 -3.648 1 98.81 191 CYS A C 1
ATOM 1417 O O . CYS A 1 191 ? 9.016 -15.422 -3.934 1 98.81 191 CYS A O 1
ATOM 1419 N N . ALA A 1 192 ? 7.312 -14.078 -3.922 1 98.94 192 ALA A N 1
ATOM 1420 C CA . ALA A 1 192 ? 6.379 -15.062 -4.465 1 98.94 192 ALA A CA 1
ATOM 1421 C C . ALA A 1 192 ? 6.848 -15.562 -5.828 1 98.94 192 ALA A C 1
ATOM 1423 O O . ALA A 1 192 ? 6.914 -16.766 -6.066 1 98.94 192 ALA A O 1
ATOM 1424 N N . VAL A 1 193 ? 7.219 -14.648 -6.715 1 98.81 193 VAL A N 1
ATOM 1425 C CA . VAL A 1 193 ? 7.613 -14.977 -8.078 1 98.81 193 VAL A CA 1
ATOM 1426 C C . VAL A 1 193 ? 8.891 -15.812 -8.062 1 98.81 193 VAL A C 1
ATOM 1428 O O . VAL A 1 193 ? 9.008 -16.797 -8.789 1 98.81 193 VAL A O 1
ATOM 1431 N N . ASN A 1 194 ? 9.781 -15.445 -7.23 1 98.75 194 ASN A N 1
ATOM 1432 C CA . ASN A 1 194 ? 11.062 -16.141 -7.215 1 98.75 194 ASN A CA 1
ATOM 1433 C C . ASN A 1 194 ? 10.961 -17.484 -6.484 1 98.75 194 ASN A C 1
ATOM 1435 O O . ASN A 1 194 ? 11.648 -18.438 -6.84 1 98.75 194 ASN A O 1
ATOM 1439 N N . LEU A 1 195 ? 10.109 -17.578 -5.484 1 98.69 195 LEU A N 1
ATOM 1440 C CA . LEU A 1 195 ? 9.828 -18.875 -4.875 1 98.69 195 LEU A CA 1
ATOM 1441 C C . LEU A 1 195 ? 9.25 -19.844 -5.902 1 98.69 195 LEU A C 1
ATOM 1443 O O . LEU A 1 195 ? 9.672 -21 -5.988 1 98.69 195 LEU A O 1
ATOM 1447 N N . ALA A 1 196 ? 8.289 -19.359 -6.688 1 98.75 196 ALA A N 1
ATOM 1448 C CA . ALA A 1 196 ? 7.699 -20.203 -7.734 1 98.75 196 ALA A CA 1
ATOM 1449 C C . ALA A 1 196 ? 8.766 -20.688 -8.711 1 98.75 196 ALA A C 1
ATOM 1451 O O . ALA A 1 196 ? 8.805 -21.875 -9.055 1 98.75 196 ALA A O 1
ATOM 1452 N N . GLY A 1 197 ? 9.648 -19.781 -9.078 1 98.19 197 GLY A N 1
ATOM 1453 C CA . GLY A 1 197 ? 10.742 -20.156 -9.961 1 98.19 197 GLY A CA 1
ATOM 1454 C C . GLY A 1 197 ? 11.68 -21.188 -9.344 1 98.19 197 GLY A C 1
ATOM 1455 O O . GLY A 1 197 ? 12.078 -22.141 -10.008 1 98.19 197 GLY A O 1
ATOM 1456 N N . ALA A 1 198 ? 12.031 -20.969 -8.125 1 97.94 198 ALA A N 1
ATOM 1457 C CA . ALA A 1 198 ? 12.938 -21.891 -7.434 1 97.94 198 ALA A CA 1
ATOM 1458 C C . ALA A 1 198 ? 12.336 -23.297 -7.34 1 97.94 198 ALA A C 1
ATOM 1460 O O . ALA A 1 198 ? 13.031 -24.281 -7.57 1 97.94 198 ALA A O 1
ATOM 1461 N N . TYR A 1 199 ? 11.086 -23.375 -7.012 1 97.44 199 TYR A N 1
ATOM 1462 C CA . TYR A 1 199 ? 10.43 -24.672 -6.871 1 97.44 199 TYR A CA 1
ATOM 1463 C C . TYR A 1 199 ? 10.297 -25.359 -8.219 1 97.44 199 TYR A C 1
ATOM 1465 O O . TYR A 1 199 ? 10.453 -26.578 -8.312 1 97.44 199 TYR A O 1
ATOM 1473 N N . ALA A 1 200 ? 9.992 -24.578 -9.234 1 97.06 200 ALA A N 1
ATOM 1474 C CA . ALA A 1 200 ? 9.953 -25.156 -10.57 1 97.06 200 ALA A CA 1
ATOM 1475 C C . ALA A 1 200 ? 11.297 -25.781 -10.945 1 97.06 200 ALA A C 1
ATOM 1477 O O . ALA A 1 200 ? 11.344 -26.891 -11.484 1 97.06 200 ALA A O 1
ATOM 1478 N N . GLU A 1 201 ? 12.312 -25.109 -10.625 1 94.44 201 GLU A N 1
ATOM 1479 C CA . GLU A 1 201 ? 13.656 -25.578 -10.938 1 94.44 201 GLU A CA 1
ATOM 1480 C C . GLU A 1 201 ? 13.992 -26.844 -10.148 1 94.44 201 GLU A C 1
ATOM 1482 O O . GLU A 1 201 ? 14.789 -27.656 -10.594 1 94.44 201 GLU A O 1
ATOM 1487 N N . SER A 1 202 ? 13.398 -26.953 -9.039 1 93.56 202 SER A N 1
ATOM 1488 C CA . SER A 1 202 ? 13.625 -28.125 -8.203 1 93.56 202 SER A CA 1
ATOM 1489 C C . SER A 1 202 ? 12.789 -29.297 -8.672 1 93.56 202 SER A C 1
ATOM 1491 O O . SER A 1 202 ? 12.82 -30.375 -8.062 1 93.56 202 SER A O 1
ATOM 1493 N N . GLY A 1 203 ? 11.859 -29.109 -9.648 1 93.62 203 GLY A N 1
ATOM 1494 C CA . GLY A 1 203 ? 11.148 -30.219 -10.266 1 93.62 203 GLY A CA 1
ATOM 1495 C C . GLY A 1 203 ? 9.695 -30.312 -9.836 1 93.62 203 GLY A C 1
ATOM 1496 O O . GLY A 1 203 ? 8.977 -31.234 -10.242 1 93.62 203 GLY A O 1
ATOM 1497 N N . TYR A 1 204 ? 9.273 -29.375 -9.016 1 95.62 204 TYR A N 1
ATOM 1498 C CA . TYR A 1 204 ? 7.879 -29.375 -8.578 1 95.62 204 TYR A CA 1
ATOM 1499 C C . TYR A 1 204 ? 6.965 -28.828 -9.664 1 95.62 204 TYR A C 1
ATOM 1501 O O . TYR A 1 204 ? 7.367 -27.953 -10.438 1 95.62 204 TYR A O 1
ATOM 1509 N N . GLN A 1 205 ? 5.766 -29.359 -9.766 1 95.88 205 GLN A N 1
ATOM 1510 C CA . GLN A 1 205 ? 4.699 -28.688 -10.492 1 95.88 205 GLN A CA 1
ATOM 1511 C C . GLN A 1 205 ? 4.137 -27.516 -9.688 1 95.88 205 GLN A C 1
ATOM 1513 O O . GLN A 1 205 ? 3.484 -27.719 -8.664 1 95.88 205 GLN A O 1
ATOM 1518 N N . VAL A 1 206 ? 4.406 -26.312 -10.211 1 98.19 206 VAL A N 1
ATOM 1519 C CA . VAL A 1 206 ? 4.152 -25.125 -9.391 1 98.19 206 VAL A CA 1
ATOM 1520 C C . VAL A 1 206 ? 3.115 -24.234 -10.078 1 98.19 206 VAL A C 1
ATOM 1522 O O . VAL A 1 206 ? 3.16 -24.047 -11.297 1 98.19 206 VAL A O 1
ATOM 1525 N N . CYS A 1 207 ? 2.156 -23.688 -9.312 1 98.5 207 CYS A N 1
ATOM 1526 C CA . CYS A 1 207 ? 1.244 -22.641 -9.75 1 98.5 207 CYS A CA 1
ATOM 1527 C C . CYS A 1 207 ? 1.417 -21.375 -8.898 1 98.5 207 CYS A C 1
ATOM 1529 O O . CYS A 1 207 ? 1.369 -21.438 -7.672 1 98.5 207 CYS A O 1
ATOM 1531 N N . LEU A 1 208 ? 1.735 -20.297 -9.57 1 98.81 208 LEU A N 1
ATOM 1532 C CA . LEU A 1 208 ? 1.787 -18.984 -8.93 1 98.81 208 LEU A CA 1
ATOM 1533 C C . LEU A 1 208 ? 0.463 -18.25 -9.094 1 98.81 208 LEU A C 1
ATOM 1535 O O . LEU A 1 208 ? -0.002 -18.047 -10.219 1 98.81 208 LEU A O 1
ATOM 1539 N N . LEU A 1 209 ? -0.145 -17.859 -8 1 98.81 209 LEU A N 1
ATOM 1540 C CA . LEU A 1 209 ? -1.445 -17.203 -7.992 1 98.81 209 LEU A CA 1
ATOM 1541 C C . LEU A 1 209 ? -1.327 -15.773 -7.461 1 98.81 209 LEU A C 1
ATOM 1543 O O . LEU A 1 209 ? -0.818 -15.555 -6.359 1 98.81 209 LEU A O 1
ATOM 1547 N N . ASP A 1 210 ? -1.745 -14.828 -8.258 1 98.62 210 ASP A N 1
ATOM 1548 C CA . ASP A 1 210 ? -1.826 -13.438 -7.812 1 98.62 210 ASP A CA 1
ATOM 1549 C C . ASP A 1 210 ? -3.199 -13.133 -7.219 1 98.62 210 ASP A C 1
ATOM 1551 O O . ASP A 1 210 ? -4.172 -12.953 -7.953 1 98.62 210 ASP A O 1
ATOM 1555 N N . ALA A 1 211 ? -3.229 -13.008 -5.887 1 98.69 211 ALA A N 1
ATOM 1556 C CA . ALA A 1 211 ? -4.488 -12.75 -5.191 1 98.69 211 ALA A CA 1
ATOM 1557 C C . ALA A 1 211 ? -4.484 -11.359 -4.559 1 98.69 211 ALA A C 1
ATOM 1559 O O . ALA A 1 211 ? -5.27 -11.086 -3.65 1 98.69 211 ALA A O 1
ATOM 1560 N N . ASP A 1 212 ? -3.582 -10.492 -4.98 1 98.5 212 ASP A N 1
ATOM 1561 C CA . ASP A 1 212 ? -3.547 -9.109 -4.508 1 98.5 212 ASP A CA 1
ATOM 1562 C C . ASP A 1 212 ? -4.586 -8.258 -5.227 1 98.5 212 ASP A C 1
ATOM 1564 O O . ASP A 1 212 ? -4.352 -7.793 -6.348 1 98.5 212 ASP A O 1
ATOM 1568 N N . THR A 1 213 ? -5.641 -7.938 -4.52 1 97.5 213 THR A N 1
ATOM 1569 C CA . THR A 1 213 ? -6.734 -7.223 -5.168 1 97.5 213 THR A CA 1
ATOM 1570 C C . THR A 1 213 ? -6.52 -5.715 -5.086 1 97.5 213 THR A C 1
ATOM 1572 O O . THR A 1 213 ? -7.289 -4.941 -5.66 1 97.5 213 THR A O 1
ATOM 1575 N N . TYR A 1 214 ? -5.445 -5.242 -4.375 1 97.19 214 TYR A N 1
ATOM 1576 C CA . TYR A 1 214 ? -5.133 -3.816 -4.309 1 97.19 214 TYR A CA 1
ATOM 1577 C C . TYR A 1 214 ? -4.125 -3.43 -5.387 1 97.19 214 TYR A C 1
ATOM 1579 O O . TYR A 1 214 ? -4.199 -2.334 -5.945 1 97.19 214 TYR A O 1
ATOM 1587 N N . GLY A 1 215 ? -3.188 -4.273 -5.527 1 96.12 215 GLY A N 1
ATOM 1588 C CA . GLY A 1 215 ? -2.09 -3.93 -6.418 1 96.12 215 GLY A CA 1
ATOM 1589 C C . GLY A 1 215 ? -1.458 -5.141 -7.082 1 96.12 215 GLY A C 1
ATOM 1590 O O . GLY A 1 215 ? -0.27 -5.41 -6.891 1 96.12 215 GLY A O 1
ATOM 1591 N N . SER A 1 216 ? -2.26 -5.836 -7.922 1 96.38 216 SER A N 1
ATOM 1592 C CA . SER A 1 216 ? -1.739 -6.969 -8.68 1 96.38 216 SER A CA 1
ATOM 1593 C C . SER A 1 216 ? -0.534 -6.562 -9.523 1 96.38 216 SER A C 1
ATOM 1595 O O . SER A 1 216 ? -0.562 -5.531 -10.203 1 96.38 216 SER A O 1
ATOM 1597 N N . SER A 1 217 ? 0.59 -7.391 -9.469 1 96.5 217 SER A N 1
ATOM 1598 C CA . SER A 1 217 ? 1.78 -6.961 -10.195 1 96.5 217 SER A CA 1
ATOM 1599 C C . SER A 1 217 ? 2.51 -8.148 -10.812 1 96.5 217 SER A C 1
ATOM 1601 O O . SER A 1 217 ? 3.51 -7.973 -11.508 1 96.5 217 SER A O 1
ATOM 1603 N N . VAL A 1 218 ? 2.02 -9.383 -10.656 1 97.75 218 VAL A N 1
ATOM 1604 C CA . VAL A 1 218 ? 2.711 -10.57 -11.133 1 97.75 218 VAL A CA 1
ATOM 1605 C C . VAL A 1 218 ? 2.824 -10.523 -12.656 1 97.75 218 VAL A C 1
ATOM 1607 O O . VAL A 1 218 ? 3.887 -10.805 -13.219 1 97.75 218 VAL A O 1
ATOM 1610 N N . SER A 1 219 ? 1.733 -10.133 -13.367 1 95.75 219 SER A N 1
ATOM 1611 C CA . SER A 1 219 ? 1.746 -10.062 -14.828 1 95.75 219 SER A CA 1
ATOM 1612 C C . SER A 1 219 ? 2.807 -9.078 -15.32 1 95.75 219 SER A C 1
ATOM 1614 O O . SER A 1 219 ? 3.559 -9.391 -16.25 1 95.75 219 SER A O 1
ATOM 1616 N N . ALA A 1 220 ? 2.877 -7.949 -14.68 1 93.19 220 ALA A N 1
ATOM 1617 C CA . ALA A 1 220 ? 3.85 -6.93 -15.07 1 93.19 220 ALA A CA 1
ATOM 1618 C C . ALA A 1 220 ? 5.277 -7.406 -14.812 1 93.19 220 ALA A C 1
ATOM 1620 O O . ALA A 1 220 ? 6.164 -7.203 -15.648 1 93.19 220 ALA A O 1
ATOM 1621 N N . VAL A 1 221 ? 5.527 -8.078 -13.711 1 96.06 221 VAL A N 1
ATOM 1622 C CA . VAL A 1 221 ? 6.852 -8.508 -13.281 1 96.06 221 VAL A CA 1
ATOM 1623 C C . VAL A 1 221 ? 7.363 -9.617 -14.203 1 96.06 221 VAL A C 1
ATOM 1625 O O . VAL A 1 221 ? 8.555 -9.688 -14.492 1 96.06 221 VAL A O 1
ATOM 1628 N N . LEU A 1 222 ? 6.406 -10.438 -14.672 1 96.25 222 LEU A N 1
ATOM 1629 C CA . LEU A 1 222 ? 6.801 -11.57 -15.508 1 96.25 222 LEU A CA 1
ATOM 1630 C C . LEU A 1 222 ? 6.617 -11.242 -16.984 1 96.25 222 LEU A C 1
ATOM 1632 O O . LEU A 1 222 ? 6.816 -12.102 -17.844 1 96.25 222 LEU A O 1
ATOM 1636 N N . GLY A 1 223 ? 6.219 -10.039 -17.25 1 91.19 223 GLY A N 1
ATOM 1637 C CA . GLY A 1 223 ? 6.082 -9.602 -18.625 1 91.19 223 GLY A CA 1
ATOM 1638 C C . GLY A 1 223 ? 4.918 -10.266 -19.344 1 91.19 223 GLY A C 1
ATOM 1639 O O . GLY A 1 223 ? 4.996 -10.531 -20.547 1 91.19 223 GLY A O 1
ATOM 1640 N N . LEU A 1 224 ? 3.969 -10.555 -18.578 1 89.88 224 LEU A N 1
ATOM 1641 C CA . LEU A 1 224 ? 2.789 -11.172 -19.188 1 89.88 224 LEU A CA 1
ATOM 1642 C C . LEU A 1 224 ? 1.834 -10.109 -19.719 1 89.88 224 LEU A C 1
ATOM 1644 O O . LEU A 1 224 ? 1.684 -9.047 -19.125 1 89.88 224 LEU A O 1
ATOM 1648 N N . THR A 1 225 ? 1.392 -10.195 -20.953 1 75.69 225 THR A N 1
ATOM 1649 C CA . THR A 1 225 ? 0.415 -9.289 -21.547 1 75.69 225 THR A CA 1
ATOM 1650 C C . THR A 1 225 ? -1.004 -9.82 -21.344 1 75.69 225 THR A C 1
ATOM 1652 O O . THR A 1 225 ? -1.388 -10.828 -21.953 1 75.69 225 THR A O 1
ATOM 1655 N N . ASP A 1 226 ? -1.438 -9.719 -20.203 1 65.25 226 ASP A N 1
ATOM 1656 C CA . ASP A 1 226 ? -2.766 -10.266 -19.938 1 65.25 226 ASP A CA 1
ATOM 1657 C C . ASP A 1 226 ? -3.811 -9.148 -19.875 1 65.25 226 ASP A C 1
ATOM 1659 O O . ASP A 1 226 ? -3.719 -8.25 -19.031 1 65.25 226 ASP A O 1
ATOM 1663 N N . ASP A 1 227 ? -4.629 -9.234 -20.797 1 66.25 227 ASP A N 1
ATOM 1664 C CA . ASP A 1 227 ? -5.684 -8.227 -20.828 1 66.25 227 ASP A CA 1
ATOM 1665 C C . ASP A 1 227 ? -6.766 -8.516 -19.797 1 66.25 227 ASP A C 1
ATOM 1667 O O . ASP A 1 227 ? -7.453 -7.605 -19.328 1 66.25 227 ASP A O 1
ATOM 1671 N N . TYR A 1 228 ? -6.84 -9.883 -19.516 1 81.31 228 TYR A N 1
ATOM 1672 C CA . TYR A 1 228 ? -7.895 -10.234 -18.578 1 81.31 228 TYR A CA 1
ATOM 1673 C C . TYR A 1 228 ? -7.34 -11.039 -17.406 1 81.31 228 TYR A C 1
ATOM 1675 O O . TYR A 1 228 ? -6.43 -11.852 -17.594 1 81.31 228 TYR A O 1
ATOM 1683 N N . SER A 1 229 ? -7.891 -10.82 -16.297 1 90.88 229 SER A N 1
ATOM 1684 C CA . SER A 1 229 ? -7.496 -11.531 -15.078 1 90.88 229 SER A CA 1
ATOM 1685 C C . SER A 1 229 ? -7.922 -12.992 -15.133 1 90.88 229 SER A C 1
ATOM 1687 O O . SER A 1 229 ? -9.117 -13.297 -15.164 1 90.88 229 SER A O 1
ATOM 1689 N N . SER A 1 230 ? -6.973 -13.922 -15.125 1 95.25 230 SER A N 1
ATOM 1690 C CA . SER A 1 230 ? -7.281 -15.344 -15.055 1 95.25 230 SER A CA 1
ATOM 1691 C C . SER A 1 230 ? -7.992 -15.703 -13.758 1 95.25 230 SER A C 1
ATOM 1693 O O . SER A 1 230 ? -8.875 -16.562 -13.734 1 95.25 230 SER A O 1
ATOM 1695 N N . LEU A 1 231 ? -7.637 -15.023 -12.672 1 97.31 231 LEU A N 1
ATOM 1696 C CA . LEU A 1 231 ? -8.258 -15.305 -11.391 1 97.31 231 LEU A CA 1
ATOM 1697 C C . LEU A 1 231 ? -9.734 -14.93 -11.398 1 97.31 231 LEU A C 1
ATOM 1699 O O . LEU A 1 231 ? -10.578 -15.695 -10.93 1 97.31 231 LEU A O 1
ATOM 1703 N N . ALA A 1 232 ? -10.039 -13.766 -11.898 1 95.38 232 ALA A N 1
ATOM 1704 C CA . ALA A 1 232 ? -11.438 -13.344 -11.984 1 95.38 232 ALA A CA 1
ATOM 1705 C C . ALA A 1 232 ? -12.25 -14.312 -12.836 1 95.38 232 ALA A C 1
ATOM 1707 O O . ALA A 1 232 ? -13.375 -14.672 -12.477 1 95.38 232 ALA A O 1
ATOM 1708 N N . GLN A 1 233 ? -11.688 -14.766 -13.922 1 93.19 233 GLN A N 1
ATOM 1709 C CA . GLN A 1 233 ? -12.367 -15.727 -14.789 1 93.19 233 GLN A CA 1
ATOM 1710 C C . GLN A 1 233 ? -12.602 -17.047 -14.07 1 93.19 233 GLN A C 1
ATOM 1712 O O . GLN A 1 233 ? -13.688 -17.625 -14.156 1 93.19 233 GLN A O 1
ATOM 1717 N N . LEU A 1 234 ? -11.625 -17.484 -13.375 1 96.06 234 LEU A N 1
ATOM 1718 C CA . LEU A 1 234 ? -11.75 -18.719 -12.625 1 96.06 234 LEU A CA 1
ATOM 1719 C C . LEU A 1 234 ? -12.805 -18.609 -11.539 1 96.06 234 LEU A C 1
ATOM 1721 O O . LEU A 1 234 ? -13.555 -19.547 -11.281 1 96.06 234 LEU A O 1
ATOM 1725 N N . CYS A 1 235 ? -12.812 -17.469 -10.883 1 94.31 235 CYS A N 1
ATOM 1726 C CA . CYS A 1 235 ? -13.836 -17.25 -9.867 1 94.31 235 CYS A CA 1
ATOM 1727 C C . CYS A 1 235 ? -15.234 -17.328 -10.469 1 94.31 235 CYS A C 1
ATOM 1729 O O . CYS A 1 235 ? -16.141 -17.906 -9.859 1 94.31 235 CYS A O 1
ATOM 1731 N N . HIS A 1 236 ? -15.383 -16.828 -11.617 1 91.25 236 HIS A N 1
ATOM 1732 C CA . HIS A 1 236 ? -16.672 -16.891 -12.312 1 91.25 236 HIS A CA 1
ATOM 1733 C C . HIS A 1 236 ? -17.062 -18.344 -12.594 1 91.25 236 HIS A C 1
ATOM 1735 O O . HIS A 1 236 ? -18.203 -18.734 -12.352 1 91.25 236 HIS A O 1
ATOM 1741 N N . HIS A 1 237 ? -16.109 -19.141 -13 1 90.19 237 HIS A N 1
ATOM 1742 C CA . HIS A 1 237 ? -16.359 -20.562 -13.234 1 90.19 237 HIS A CA 1
ATOM 1743 C C . HIS A 1 237 ? -16.656 -21.297 -11.93 1 90.19 237 HIS A C 1
ATOM 1745 O O . HIS A 1 237 ? -17.531 -22.156 -11.891 1 90.19 237 HIS A O 1
ATOM 1751 N N . ALA A 1 238 ? -15.93 -20.938 -10.914 1 90 238 ALA A N 1
ATOM 1752 C CA . ALA A 1 238 ? -16.125 -21.578 -9.609 1 90 238 ALA A CA 1
ATOM 1753 C C . ALA A 1 238 ? -17.516 -21.312 -9.07 1 90 238 ALA A C 1
ATOM 1755 O O . ALA A 1 238 ? -18.156 -22.219 -8.508 1 90 238 ALA A O 1
ATOM 1756 N N . ASP A 1 239 ? -17.922 -20.125 -9.211 1 84.56 239 ASP A N 1
ATOM 1757 C CA . ASP A 1 239 ? -19.25 -19.75 -8.734 1 84.56 239 ASP A CA 1
ATOM 1758 C C . ASP A 1 239 ? -20.328 -20.562 -9.438 1 84.56 239 ASP A C 1
ATOM 1760 O O . ASP A 1 239 ? -21.406 -20.781 -8.867 1 84.56 239 ASP A O 1
ATOM 1764 N N . ARG A 1 240 ? -20.031 -21.094 -10.648 1 82.75 240 ARG A N 1
ATOM 1765 C CA . ARG A 1 240 ? -20.969 -21.891 -11.422 1 82.75 240 ARG A CA 1
ATOM 1766 C C . ARG A 1 240 ? -20.719 -23.375 -11.219 1 82.75 240 ARG A C 1
ATOM 1768 O O . ARG A 1 240 ? -21.359 -24.219 -11.852 1 82.75 240 ARG A O 1
ATOM 1775 N N . GLY A 1 241 ? -19.75 -23.641 -10.398 1 81.75 241 GLY A N 1
ATOM 1776 C CA . GLY A 1 241 ? -19.391 -25.031 -10.172 1 81.75 241 GLY A CA 1
ATOM 1777 C C . GLY A 1 241 ? -18.688 -25.672 -11.352 1 81.75 241 GLY A C 1
ATOM 1778 O O . GLY A 1 241 ? -18.766 -26.891 -11.547 1 81.75 241 GLY A O 1
ATOM 1779 N N . GLU A 1 242 ? -18.016 -24.891 -12.133 1 82.31 242 GLU A N 1
ATOM 1780 C CA . GLU A 1 242 ? -17.469 -25.344 -13.406 1 82.31 242 GLU A CA 1
ATOM 1781 C C . GLU A 1 242 ? -15.945 -25.344 -13.383 1 82.31 242 GLU A C 1
ATOM 1783 O O . GLU A 1 242 ? -15.305 -25.234 -14.43 1 82.31 242 GLU A O 1
ATOM 1788 N N . ILE A 1 243 ? -15.344 -25.391 -12.258 1 87.94 243 ILE A N 1
ATOM 1789 C CA . ILE A 1 243 ? -13.891 -25.422 -12.258 1 87.94 243 ILE A CA 1
ATOM 1790 C C . ILE A 1 243 ? -13.406 -26.859 -12.461 1 87.94 243 ILE A C 1
ATOM 1792 O O . ILE A 1 243 ? -13.695 -27.75 -11.648 1 87.94 243 ILE A O 1
ATOM 1796 N N . THR A 1 244 ? -12.828 -27.156 -13.625 1 84.44 244 THR A N 1
ATOM 1797 C CA . THR A 1 244 ? -12.242 -28.438 -14.008 1 84.44 244 THR A CA 1
ATOM 1798 C C . THR A 1 244 ? -10.758 -28.281 -14.328 1 84.44 244 THR A C 1
ATOM 1800 O O . THR A 1 244 ? -10.266 -27.172 -14.484 1 84.44 244 THR A O 1
ATOM 1803 N N . PRO A 1 245 ? -10.078 -29.359 -14.344 1 84.38 245 PRO A N 1
ATOM 1804 C CA . PRO A 1 245 ? -8.68 -29.281 -14.773 1 84.38 245 PRO A CA 1
ATOM 1805 C C . PRO A 1 245 ? -8.516 -28.625 -16.141 1 84.38 245 PRO A C 1
ATOM 1807 O O . PRO A 1 245 ? -7.531 -27.922 -16.375 1 84.38 245 PRO A O 1
ATOM 1810 N N . GLN A 1 246 ? -9.516 -28.812 -17 1 86.69 246 GLN A N 1
ATOM 1811 C CA . GLN A 1 246 ? -9.461 -28.219 -18.312 1 86.69 246 GLN A CA 1
ATOM 1812 C C . GLN A 1 246 ? -9.617 -26.703 -18.234 1 86.69 246 GLN A C 1
ATOM 1814 O O . GLN A 1 246 ? -8.906 -25.953 -18.922 1 86.69 246 GLN A O 1
ATOM 1819 N N . THR A 1 247 ? -10.523 -26.25 -17.422 1 90.12 247 THR A N 1
ATOM 1820 C CA . THR A 1 247 ? -10.703 -24.812 -17.234 1 90.12 247 THR A CA 1
ATOM 1821 C C . THR A 1 247 ? -9.438 -24.172 -16.672 1 90.12 247 THR A C 1
ATOM 1823 O O . THR A 1 247 ? -9.055 -23.078 -17.078 1 90.12 247 THR A O 1
ATOM 1826 N N . LEU A 1 248 ? -8.82 -24.844 -15.766 1 90.44 248 LEU A N 1
ATOM 1827 C CA . LEU A 1 248 ? -7.57 -24.359 -15.195 1 90.44 248 LEU A CA 1
ATOM 1828 C C . LEU A 1 248 ? -6.492 -24.25 -16.266 1 90.44 248 LEU A C 1
ATOM 1830 O O . LEU A 1 248 ? -5.809 -23.219 -16.359 1 90.44 248 LEU A O 1
ATOM 1834 N N . ALA A 1 249 ? -6.395 -25.266 -17.078 1 88.25 249 ALA A N 1
ATOM 1835 C CA . ALA A 1 249 ? -5.375 -25.297 -18.125 1 88.25 249 ALA A CA 1
ATOM 1836 C C . ALA A 1 249 ? -5.609 -24.188 -19.156 1 88.25 249 ALA A C 1
ATOM 1838 O O . ALA A 1 249 ? -4.656 -23.594 -19.656 1 88.25 249 ALA A O 1
ATOM 1839 N N . ASP A 1 250 ? -6.871 -23.891 -19.422 1 90.31 250 ASP A N 1
ATOM 1840 C CA . ASP A 1 250 ? -7.23 -22.906 -20.422 1 90.31 250 ASP A CA 1
ATOM 1841 C C . ASP A 1 250 ? -6.945 -21.484 -19.938 1 90.31 250 ASP A C 1
ATOM 1843 O O . ASP A 1 250 ? -6.66 -20.594 -20.734 1 90.31 250 ASP A O 1
ATOM 1847 N N . LEU A 1 251 ? -6.949 -21.328 -18.641 1 93.19 251 LEU A N 1
ATOM 1848 C CA . LEU A 1 251 ? -6.938 -19.969 -18.125 1 93.19 251 LEU A CA 1
ATOM 1849 C C . LEU A 1 251 ? -5.598 -19.641 -17.469 1 93.19 251 LEU A C 1
ATOM 1851 O O . LEU A 1 251 ? -5.305 -18.484 -17.188 1 93.19 251 LEU A O 1
ATOM 1855 N N . THR A 1 252 ? -4.789 -20.625 -17.297 1 94.5 252 THR A N 1
ATOM 1856 C CA . THR A 1 252 ? -3.48 -20.391 -16.688 1 94.5 252 THR A CA 1
ATOM 1857 C C . THR A 1 252 ? -2.447 -20.031 -17.75 1 94.5 252 THR A C 1
ATOM 1859 O O . THR A 1 252 ? -2.586 -20.438 -18.922 1 94.5 252 THR A O 1
ATOM 1862 N N . HIS A 1 253 ? -1.479 -19.188 -17.391 1 93.44 253 HIS A N 1
ATOM 1863 C CA . HIS A 1 253 ? -0.336 -18.875 -18.25 1 93.44 253 HIS A CA 1
ATOM 1864 C C . HIS A 1 253 ? 0.882 -19.703 -17.859 1 93.44 253 HIS A C 1
ATOM 1866 O O . HIS A 1 253 ? 1.224 -19.797 -16.672 1 93.44 253 HIS A O 1
ATOM 1872 N N . THR A 1 254 ? 1.488 -20.312 -18.828 1 94.88 254 THR A N 1
ATOM 1873 C CA . THR A 1 254 ? 2.705 -21.078 -18.562 1 94.88 254 THR A CA 1
ATOM 1874 C C . THR A 1 254 ? 3.943 -20.219 -18.812 1 94.88 254 THR A C 1
ATOM 1876 O O . THR A 1 254 ? 4.086 -19.625 -19.891 1 94.88 254 THR A O 1
ATOM 1879 N N . VAL A 1 255 ? 4.754 -20.094 -17.828 1 95.38 255 VAL A N 1
ATOM 1880 C CA . VAL A 1 255 ? 5.965 -19.297 -17.906 1 95.38 255 VAL A CA 1
ATOM 1881 C C . VAL A 1 255 ? 7.191 -20.203 -17.875 1 95.38 255 VAL A C 1
ATOM 1883 O O . VAL A 1 255 ? 7.305 -21.078 -17 1 95.38 255 VAL A O 1
ATOM 1886 N N . ARG A 1 256 ? 8.062 -20 -18.828 1 93.38 256 ARG A N 1
ATOM 1887 C CA . ARG A 1 256 ? 9.32 -20.734 -18.828 1 93.38 256 ARG A CA 1
ATOM 1888 C C . ARG A 1 256 ? 10.281 -20.172 -17.797 1 93.38 256 ARG A C 1
ATOM 1890 O O . ARG A 1 256 ? 10.391 -18.953 -17.641 1 93.38 256 ARG A O 1
ATOM 1897 N N . HIS A 1 257 ? 10.867 -21.016 -17.047 1 94.69 257 HIS A N 1
ATOM 1898 C CA . HIS A 1 257 ? 11.898 -20.672 -16.094 1 94.69 257 HIS A CA 1
ATOM 1899 C C . HIS A 1 257 ? 13.117 -21.578 -16.234 1 94.69 257 HIS A C 1
ATOM 1901 O O . HIS A 1 257 ? 13.109 -22.719 -15.758 1 94.69 257 HIS A O 1
ATOM 1907 N N . LYS A 1 258 ? 14.141 -21.031 -16.812 1 92.75 258 LYS A N 1
ATOM 1908 C CA . LYS A 1 258 ? 15.32 -21.812 -17.172 1 92.75 258 LYS A CA 1
ATOM 1909 C C . LYS A 1 258 ? 14.93 -23.062 -17.953 1 92.75 258 LYS A C 1
ATOM 1911 O O . LYS A 1 258 ? 14.328 -22.953 -19.031 1 92.75 258 LYS A O 1
ATOM 1916 N N . SER A 1 259 ? 15.086 -24.234 -17.375 1 91.31 259 SER A N 1
ATOM 1917 C CA . SER A 1 259 ? 14.797 -25.469 -18.094 1 91.31 259 SER A CA 1
ATOM 1918 C C . SER A 1 259 ? 13.43 -26.031 -17.703 1 91.31 259 SER A C 1
ATOM 1920 O O . SER A 1 259 ? 13.039 -27.109 -18.172 1 91.31 259 SER A O 1
ATOM 1922 N N . ASN A 1 260 ? 12.781 -25.312 -16.922 1 95 260 ASN A N 1
ATOM 1923 C CA . ASN A 1 260 ? 11.484 -25.781 -16.438 1 95 260 ASN A CA 1
ATOM 1924 C C . ASN A 1 260 ? 10.406 -24.719 -16.656 1 95 260 ASN A C 1
ATOM 1926 O O . ASN A 1 260 ? 10.57 -23.812 -17.469 1 95 260 ASN A O 1
ATOM 1930 N N . TYR A 1 261 ? 9.219 -24.969 -16.078 1 95.81 261 TYR A N 1
ATOM 1931 C CA . TYR A 1 261 ? 8.102 -24.047 -16.234 1 95.81 261 TYR A CA 1
ATOM 1932 C C . TYR A 1 261 ? 7.25 -24 -14.977 1 95.81 261 TYR A C 1
ATOM 1934 O O . TYR A 1 261 ? 7.32 -24.891 -14.141 1 95.81 261 TYR A O 1
ATOM 1942 N N . PHE A 1 262 ? 6.59 -23.016 -14.812 1 97.5 262 PHE A N 1
ATOM 1943 C CA . PHE A 1 262 ? 5.512 -22.953 -13.836 1 97.5 262 PHE A CA 1
ATOM 1944 C C . PHE A 1 262 ? 4.316 -22.188 -14.398 1 97.5 262 PHE A C 1
ATOM 1946 O O . PHE A 1 262 ? 4.449 -21.469 -15.383 1 97.5 262 PHE A O 1
ATOM 1953 N N . ASP A 1 263 ? 3.137 -22.453 -13.844 1 97.81 263 ASP A N 1
ATOM 1954 C CA . ASP A 1 263 ? 1.908 -21.812 -14.312 1 97.81 263 ASP A CA 1
ATOM 1955 C C . ASP A 1 263 ? 1.543 -20.609 -13.453 1 97.81 263 ASP A C 1
ATOM 1957 O O . ASP A 1 263 ? 1.886 -20.562 -12.273 1 97.81 263 ASP A O 1
ATOM 1961 N N . VAL A 1 264 ? 0.856 -19.625 -14.102 1 98.31 264 VAL A N 1
ATOM 1962 C CA . VAL A 1 264 ? 0.506 -18.391 -13.43 1 98.31 264 VAL A CA 1
ATOM 1963 C C . VAL A 1 264 ? -0.987 -18.109 -13.594 1 98.31 264 VAL A C 1
ATOM 1965 O O . VAL A 1 264 ? -1.522 -18.203 -14.703 1 98.31 264 VAL A O 1
ATOM 1968 N N . ILE A 1 265 ? -1.588 -17.891 -12.508 1 98.12 265 ILE A N 1
ATOM 1969 C CA . ILE A 1 265 ? -2.924 -17.297 -12.492 1 98.12 265 ILE A CA 1
ATOM 1970 C C . ILE A 1 265 ? -2.832 -15.82 -12.141 1 98.12 265 ILE A C 1
ATOM 1972 O O . ILE A 1 265 ? -2.494 -15.461 -11.008 1 98.12 265 ILE A O 1
ATOM 1976 N N . THR A 1 266 ? -3.141 -14.953 -13.117 1 97.62 266 THR A N 1
ATOM 1977 C CA . THR A 1 266 ? -2.934 -13.516 -12.977 1 97.62 266 THR A CA 1
ATOM 1978 C C . THR A 1 266 ? -4.07 -12.883 -12.188 1 97.62 266 THR A C 1
ATOM 1980 O O . THR A 1 266 ? -5.199 -13.375 -12.195 1 97.62 266 THR A O 1
ATOM 1983 N N . GLY A 1 267 ? -3.74 -11.828 -11.461 1 97.44 267 GLY A N 1
ATOM 1984 C CA . GLY A 1 267 ? -4.699 -11.133 -10.617 1 97.44 267 GLY A CA 1
ATOM 1985 C C . GLY A 1 267 ? -5.523 -10.109 -11.383 1 97.44 267 GLY A C 1
ATOM 1986 O O . GLY A 1 267 ? -5.453 -10.039 -12.609 1 97.44 267 GLY A O 1
ATOM 1987 N N . ILE A 1 268 ? -6.312 -9.312 -10.633 1 94.62 268 ILE A N 1
ATOM 1988 C CA . ILE A 1 268 ? -7.176 -8.312 -11.258 1 94.62 268 ILE A CA 1
ATOM 1989 C C . ILE A 1 268 ? -6.371 -7.043 -11.547 1 94.62 268 ILE A C 1
ATOM 1991 O O . ILE A 1 268 ? -5.574 -6.605 -10.711 1 94.62 268 ILE A O 1
ATOM 1995 N N . ASN A 1 269 ? -6.59 -6.445 -12.68 1 85.62 269 ASN A N 1
ATOM 1996 C CA . ASN A 1 269 ? -5.832 -5.266 -13.086 1 85.62 269 ASN A CA 1
ATOM 1997 C C . ASN A 1 269 ? -6.527 -3.979 -12.656 1 85.62 269 ASN A C 1
ATOM 1999 O O . ASN A 1 269 ? -5.965 -2.891 -12.789 1 85.62 269 ASN A O 1
ATOM 2003 N N . ARG A 1 270 ? -7.723 -4.16 -12.203 1 88.19 270 ARG A N 1
ATOM 2004 C CA . ARG A 1 270 ? -8.508 -3.043 -11.688 1 88.19 270 ARG A CA 1
ATOM 2005 C C . ARG A 1 270 ? -8.969 -3.311 -10.258 1 88.19 270 ARG A C 1
ATOM 2007 O O . ARG A 1 270 ? -9.828 -4.16 -10.031 1 88.19 270 ARG A O 1
ATOM 2014 N N . PRO A 1 271 ? -8.461 -2.539 -9.359 1 92.25 271 PRO A N 1
ATOM 2015 C CA . PRO A 1 271 ? -8.773 -2.816 -7.957 1 92.25 271 PRO A CA 1
ATOM 2016 C C . PRO A 1 271 ? -10.266 -2.688 -7.648 1 92.25 271 PRO A C 1
ATOM 2018 O O . PRO A 1 271 ? -10.75 -3.299 -6.695 1 92.25 271 PRO A O 1
ATOM 2021 N N . ASP A 1 272 ? -11.008 -1.933 -8.406 1 87.69 272 ASP A N 1
ATOM 2022 C CA . ASP A 1 272 ? -12.422 -1.724 -8.141 1 87.69 272 ASP A CA 1
ATOM 2023 C C . ASP A 1 272 ? -13.234 -2.982 -8.445 1 87.69 272 ASP A C 1
ATOM 2025 O O . ASP A 1 272 ? -14.398 -3.09 -8.062 1 87.69 272 ASP A O 1
ATOM 2029 N N . ARG A 1 273 ? -12.617 -4.02 -9.039 1 91.12 273 ARG A N 1
ATOM 2030 C CA . ARG A 1 273 ? -13.273 -5.281 -9.352 1 91.12 273 ARG A CA 1
ATOM 2031 C C . ARG A 1 273 ? -12.992 -6.324 -8.281 1 91.12 273 ARG A C 1
ATOM 2033 O O . ARG A 1 273 ? -13.219 -7.52 -8.492 1 91.12 273 ARG A O 1
ATOM 2040 N N . TRP A 1 274 ? -12.578 -5.867 -7.129 1 94.19 274 TRP A N 1
ATOM 2041 C CA . TRP A 1 274 ? -12.164 -6.77 -6.059 1 94.19 274 TRP A CA 1
ATOM 2042 C C . TRP A 1 274 ? -13.297 -7.707 -5.668 1 94.19 274 TRP A C 1
ATOM 2044 O O . TRP A 1 274 ? -13.062 -8.844 -5.254 1 94.19 274 TRP A O 1
ATOM 2054 N N . ALA A 1 275 ? -14.5 -7.367 -5.805 1 90.56 275 ALA A N 1
ATOM 2055 C CA . ALA A 1 275 ? -15.656 -8.125 -5.34 1 90.56 275 ALA A CA 1
ATOM 2056 C C . ALA A 1 275 ? -15.852 -9.391 -6.176 1 90.56 275 ALA A C 1
ATOM 2058 O O . ALA A 1 275 ? -16.594 -10.289 -5.785 1 90.56 275 ALA A O 1
ATOM 2059 N N . GLU A 1 276 ? -15.18 -9.445 -7.34 1 91.06 276 GLU A N 1
ATOM 2060 C CA . GLU A 1 276 ? -15.242 -10.633 -8.18 1 91.06 276 GLU A CA 1
ATOM 2061 C C . GLU A 1 276 ? -14.492 -11.805 -7.539 1 91.06 276 GLU A C 1
ATOM 2063 O O . GLU A 1 276 ? -14.711 -12.961 -7.898 1 91.06 276 GLU A O 1
ATOM 2068 N N . ILE A 1 277 ? -13.57 -11.492 -6.609 1 95.44 277 ILE A N 1
ATOM 2069 C CA . ILE A 1 277 ? -12.773 -12.523 -5.949 1 95.44 277 ILE A CA 1
ATOM 2070 C C . ILE A 1 277 ? -13.391 -12.867 -4.598 1 95.44 277 ILE A C 1
ATOM 2072 O O . ILE A 1 277 ? -12.922 -12.406 -3.555 1 95.44 277 ILE A O 1
ATOM 2076 N N . ARG A 1 278 ? -14.312 -13.742 -4.629 1 87.69 278 ARG A N 1
ATOM 2077 C CA . ARG A 1 278 ? -15.062 -14.117 -3.432 1 87.69 278 ARG A CA 1
ATOM 2078 C C . ARG A 1 278 ? -14.359 -15.25 -2.682 1 87.69 278 ARG A C 1
ATOM 2080 O O . ARG A 1 278 ? -13.695 -16.094 -3.291 1 87.69 278 ARG A O 1
ATOM 2087 N N . SER A 1 279 ? -14.633 -15.266 -1.413 1 91.94 279 SER A N 1
ATOM 2088 C CA . SER A 1 279 ? -13.977 -16.219 -0.535 1 91.94 279 SER A CA 1
ATOM 2089 C C . SER A 1 279 ? -14.289 -17.656 -0.949 1 91.94 279 SER A C 1
ATOM 2091 O O . SER A 1 279 ? -13.383 -18.484 -1.072 1 91.94 279 SER A O 1
ATOM 2093 N N . LEU A 1 280 ? -15.523 -17.969 -1.206 1 88.25 280 LEU A N 1
ATOM 2094 C CA . LEU A 1 280 ? -15.93 -19.328 -1.532 1 88.25 280 LEU A CA 1
ATOM 2095 C C . LEU A 1 280 ? -15.359 -19.766 -2.881 1 88.25 280 LEU A C 1
ATOM 2097 O O . LEU A 1 280 ? -14.914 -20.906 -3.039 1 88.25 280 LEU A O 1
ATOM 2101 N N . ALA A 1 281 ? -15.453 -18.875 -3.799 1 91.94 281 ALA A N 1
ATOM 2102 C CA . ALA A 1 281 ? -14.898 -19.172 -5.117 1 91.94 281 ALA A CA 1
ATOM 2103 C C . ALA A 1 281 ? -13.398 -19.438 -5.027 1 91.94 281 ALA A C 1
ATOM 2105 O O . ALA A 1 281 ? -12.906 -20.422 -5.598 1 91.94 281 ALA A O 1
ATOM 2106 N N . LEU A 1 282 ? -12.688 -18.594 -4.312 1 96.38 282 LEU A N 1
ATOM 2107 C CA . LEU A 1 282 ? -11.242 -18.766 -4.16 1 96.38 282 LEU A CA 1
ATOM 2108 C C . LEU A 1 282 ? -10.914 -20.062 -3.449 1 96.38 282 LEU A C 1
ATOM 2110 O O . LEU A 1 282 ? -9.969 -20.766 -3.826 1 96.38 282 LEU A O 1
ATOM 2114 N N . THR A 1 283 ? -11.688 -20.422 -2.447 1 94.69 283 THR A N 1
ATOM 2115 C CA . THR A 1 283 ? -11.5 -21.688 -1.749 1 94.69 283 THR A CA 1
ATOM 2116 C C . THR A 1 283 ? -11.641 -22.859 -2.713 1 94.69 283 THR A C 1
ATOM 2118 O O . THR A 1 283 ? -10.828 -23.781 -2.688 1 94.69 283 THR A O 1
ATOM 2121 N N . SER A 1 284 ? -12.625 -22.781 -3.555 1 92.81 284 SER A N 1
ATOM 2122 C CA . SER A 1 284 ? -12.852 -23.828 -4.543 1 92.81 284 SER A CA 1
ATOM 2123 C C . SER A 1 284 ? -11.688 -23.922 -5.531 1 92.81 284 SER A C 1
ATOM 2125 O O . SER A 1 284 ? -11.25 -25.016 -5.883 1 92.81 284 SER A O 1
ATOM 2127 N N . ILE A 1 285 ? -11.242 -22.781 -5.969 1 96 285 ILE A N 1
ATOM 2128 C CA . ILE A 1 285 ? -10.117 -22.719 -6.895 1 96 285 ILE A CA 1
ATOM 2129 C C . ILE A 1 285 ? -8.883 -23.359 -6.25 1 96 285 ILE A C 1
ATOM 2131 O O . ILE A 1 285 ? -8.203 -24.188 -6.863 1 96 285 ILE A O 1
ATOM 2135 N N . LEU A 1 286 ? -8.641 -23 -5.02 1 97.5 286 LEU A N 1
ATOM 2136 C CA . LEU A 1 286 ? -7.465 -23.516 -4.316 1 97.5 286 LEU A CA 1
ATOM 2137 C C . LEU A 1 286 ? -7.559 -25.016 -4.105 1 97.5 286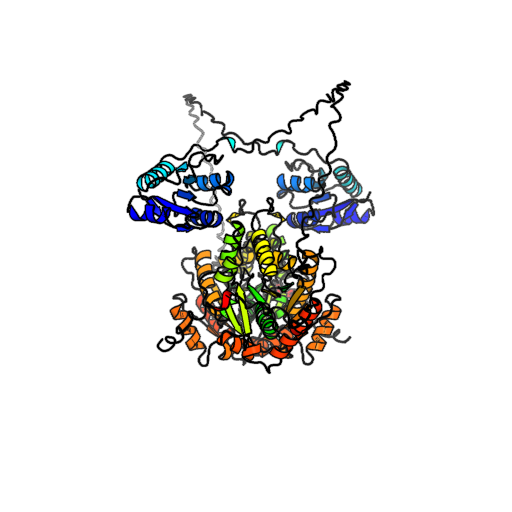 LEU A C 1
ATOM 2139 O O . LEU A 1 286 ? -6.555 -25.719 -4.199 1 97.5 286 LEU A O 1
ATOM 2143 N N . ALA A 1 287 ? -8.719 -25.5 -3.859 1 94.62 287 ALA A N 1
ATOM 2144 C CA . ALA A 1 287 ? -8.914 -26.938 -3.73 1 94.62 287 ALA A CA 1
ATOM 2145 C C . ALA A 1 287 ? -8.57 -27.656 -5.031 1 94.62 287 ALA A C 1
ATOM 2147 O O . ALA A 1 287 ? -7.902 -28.703 -5.02 1 94.62 287 ALA A O 1
ATOM 2148 N N . THR A 1 288 ? -9.031 -27.125 -6.07 1 94.38 288 THR A N 1
ATOM 2149 C CA . THR A 1 288 ? -8.75 -27.703 -7.379 1 94.38 288 THR A CA 1
ATOM 2150 C C . THR A 1 288 ? -7.262 -27.641 -7.695 1 94.38 288 THR A C 1
ATOM 2152 O O . THR A 1 288 ? -6.699 -28.578 -8.25 1 94.38 288 THR A O 1
ATOM 2155 N N . LEU A 1 289 ? -6.637 -26.531 -7.367 1 97.19 289 LEU A N 1
ATOM 2156 C CA . LEU A 1 289 ? -5.203 -26.391 -7.605 1 97.19 289 LEU A CA 1
ATOM 2157 C C . LEU A 1 289 ? -4.414 -27.422 -6.824 1 97.19 289 LEU A C 1
ATOM 2159 O O . LEU A 1 289 ? -3.436 -27.984 -7.328 1 97.19 289 LEU A O 1
ATOM 2163 N N . ARG A 1 290 ? -4.848 -27.719 -5.629 1 96.12 290 ARG A N 1
ATOM 2164 C CA . ARG A 1 290 ? -4.16 -28.703 -4.793 1 96.12 290 ARG A CA 1
ATOM 2165 C C . ARG A 1 290 ? -4.176 -30.078 -5.441 1 96.12 290 ARG A C 1
ATOM 2167 O O . ARG A 1 290 ? -3.26 -30.875 -5.234 1 96.12 290 ARG A O 1
ATOM 2174 N N . GLU A 1 291 ? -5.164 -30.344 -6.211 1 94 291 GLU A N 1
ATOM 2175 C CA . GLU A 1 291 ? -5.301 -31.625 -6.875 1 94 291 GLU A CA 1
ATOM 2176 C C . GLU A 1 291 ? -4.41 -31.719 -8.109 1 94 291 GLU A C 1
ATOM 2178 O O . GLU A 1 291 ? -4.148 -32.812 -8.625 1 94 291 GLU A O 1
ATOM 2183 N N . ASN A 1 292 ? -3.916 -30.562 -8.531 1 93.88 292 ASN A N 1
ATOM 2184 C CA . ASN A 1 292 ? -3.277 -30.547 -9.844 1 93.88 292 ASN A CA 1
ATOM 2185 C C . ASN A 1 292 ? -1.817 -30.109 -9.75 1 93.88 292 ASN A C 1
ATOM 2187 O O . ASN A 1 292 ? -1.046 -30.312 -10.688 1 93.88 292 ASN A O 1
ATOM 2191 N N . TYR A 1 293 ? -1.427 -29.516 -8.68 1 96.19 293 TYR A N 1
ATOM 2192 C CA . TYR A 1 293 ? -0.066 -29.016 -8.508 1 96.19 293 TYR A CA 1
ATOM 2193 C C . TYR A 1 293 ? 0.543 -29.547 -7.207 1 96.19 293 TYR A C 1
ATOM 2195 O O . TYR A 1 293 ? -0.179 -29.875 -6.262 1 96.19 293 TYR A O 1
ATOM 2203 N N . ASP A 1 294 ? 1.919 -29.625 -7.203 1 96.25 294 ASP A N 1
ATOM 2204 C CA . ASP A 1 294 ? 2.625 -29.969 -5.977 1 96.25 294 ASP A CA 1
ATOM 2205 C C . ASP A 1 294 ? 2.652 -28.781 -5.004 1 96.25 294 ASP A C 1
ATOM 2207 O O . ASP A 1 294 ? 2.578 -28.984 -3.789 1 96.25 294 ASP A O 1
ATOM 2211 N N . LEU A 1 295 ? 2.816 -27.641 -5.637 1 97.88 295 LEU A N 1
ATOM 2212 C CA . LEU A 1 295 ? 2.979 -26.438 -4.832 1 97.88 295 LEU A CA 1
ATOM 2213 C C . LEU A 1 295 ? 2.217 -25.266 -5.449 1 97.88 295 LEU A C 1
ATOM 2215 O O . LEU A 1 295 ? 2.262 -25.062 -6.664 1 97.88 295 LEU A O 1
ATOM 2219 N N . ILE A 1 296 ? 1.495 -24.562 -4.633 1 98.69 296 ILE A N 1
ATOM 2220 C CA . ILE A 1 296 ? 0.811 -23.328 -4.996 1 98.69 296 ILE A CA 1
ATOM 2221 C C . ILE A 1 296 ? 1.387 -22.172 -4.195 1 98.69 296 ILE A C 1
ATOM 2223 O O . ILE A 1 296 ? 1.381 -22.188 -2.961 1 98.69 296 ILE A O 1
ATOM 2227 N N . VAL A 1 297 ? 1.953 -21.203 -4.871 1 98.94 297 VAL A N 1
ATOM 2228 C CA . VAL A 1 297 ? 2.461 -20 -4.238 1 98.94 297 VAL A CA 1
ATOM 2229 C C . VAL A 1 297 ? 1.482 -18.844 -4.461 1 98.94 297 VAL A C 1
ATOM 2231 O O . VAL A 1 297 ? 1.116 -18.547 -5.598 1 98.94 297 VAL A O 1
ATOM 2234 N N . ILE A 1 298 ? 1.047 -18.188 -3.424 1 98.94 298 ILE A N 1
ATOM 2235 C CA . ILE A 1 298 ? 0.052 -17.125 -3.547 1 98.94 298 ILE A CA 1
ATOM 2236 C C . ILE A 1 298 ? 0.684 -15.789 -3.189 1 98.94 298 ILE A C 1
ATOM 2238 O O . ILE A 1 298 ? 1.235 -15.625 -2.1 1 98.94 298 ILE A O 1
ATOM 2242 N N . ASP A 1 299 ? 0.662 -14.867 -4.125 1 98.88 299 ASP A N 1
ATOM 2243 C CA . ASP A 1 299 ? 0.965 -13.461 -3.863 1 98.88 299 ASP A CA 1
ATOM 2244 C C . ASP A 1 299 ? -0.258 -12.734 -3.314 1 98.88 299 ASP A C 1
ATOM 2246 O O . ASP A 1 299 ? -1.242 -12.531 -4.031 1 98.88 299 ASP A O 1
ATOM 2250 N N . THR A 1 300 ? -0.189 -12.234 -2.053 1 98.69 300 THR A N 1
ATOM 2251 C CA . THR A 1 300 ? -1.341 -11.633 -1.387 1 98.69 300 THR A CA 1
ATOM 2252 C C . THR A 1 300 ? -1.146 -10.133 -1.219 1 98.69 300 THR A C 1
ATOM 2254 O O . THR A 1 300 ? -0.063 -9.609 -1.482 1 98.69 300 THR A O 1
ATOM 2257 N N . SER A 1 301 ? -2.271 -9.469 -0.853 1 98.06 301 SER A N 1
ATOM 2258 C CA . SER A 1 301 ? -2.184 -8.055 -0.499 1 98.06 301 SER A CA 1
ATOM 2259 C C . SER A 1 301 ? -1.812 -7.871 0.969 1 98.06 301 SER A C 1
ATOM 2261 O O . SER A 1 301 ? -1.438 -8.836 1.643 1 98.06 301 SER A O 1
ATOM 2263 N N . PHE A 1 302 ? -1.891 -6.656 1.492 1 97.81 302 PHE A N 1
ATOM 2264 C CA . PHE A 1 302 ? -1.329 -6.32 2.797 1 97.81 302 PHE A CA 1
ATOM 2265 C C . PHE A 1 302 ? -2.41 -6.336 3.871 1 97.81 302 PHE A C 1
ATOM 2267 O O . PHE A 1 302 ? -2.121 -6.559 5.047 1 97.81 302 PHE A O 1
ATOM 2274 N N . ASN A 1 303 ? -3.646 -6.09 3.477 1 96.75 303 ASN A N 1
ATOM 2275 C CA . ASN A 1 303 ? -4.664 -5.676 4.438 1 96.75 303 ASN A CA 1
ATOM 2276 C C . ASN A 1 303 ? -5.41 -6.875 5.016 1 96.75 303 ASN A C 1
ATOM 2278 O O . ASN A 1 303 ? -5.91 -7.719 4.27 1 96.75 303 ASN A O 1
ATOM 2282 N N . LEU A 1 304 ? -5.535 -6.953 6.363 1 94.56 304 LEU A N 1
ATOM 2283 C CA . LEU A 1 304 ? -6.203 -8.07 7.027 1 94.56 304 LEU A CA 1
ATOM 2284 C C . LEU A 1 304 ? -7.477 -7.605 7.723 1 94.56 304 LEU A C 1
ATOM 2286 O O . LEU A 1 304 ? -8.039 -8.328 8.547 1 94.56 304 LEU A O 1
ATOM 2290 N N . GLU A 1 305 ? -7.84 -6.352 7.438 1 90.38 305 GLU A N 1
ATOM 2291 C CA . GLU A 1 305 ? -9.07 -5.859 8.055 1 90.38 305 GLU A CA 1
ATOM 2292 C C . GLU A 1 305 ? -10.266 -6.715 7.66 1 90.38 305 GLU A C 1
ATOM 2294 O O . GLU A 1 305 ? -10.422 -7.07 6.492 1 90.38 305 GLU A O 1
ATOM 2299 N N . ASP A 1 306 ? -10.945 -7.277 8.562 1 78 306 ASP A N 1
ATOM 2300 C CA . ASP A 1 306 ? -12.141 -8.086 8.344 1 78 306 ASP A CA 1
ATOM 2301 C C . ASP A 1 306 ? -13.406 -7.281 8.633 1 78 306 ASP A C 1
ATOM 2303 O O . ASP A 1 306 ? -13.578 -6.762 9.734 1 78 306 ASP A O 1
ATOM 2307 N N . ASP A 1 307 ? -14 -6.695 7.605 1 59.91 307 ASP A N 1
ATOM 2308 C CA . ASP A 1 307 ? -15.188 -5.871 7.785 1 59.91 307 ASP A CA 1
ATOM 2309 C C . ASP A 1 307 ? -16.344 -6.688 8.359 1 59.91 307 ASP A C 1
ATOM 2311 O O . ASP A 1 307 ? -17.453 -6.691 7.809 1 59.91 307 ASP A O 1
ATOM 2315 N N . GLU A 1 308 ? -16.172 -7.789 9.055 1 50.09 308 GLU A N 1
ATOM 2316 C CA . GLU A 1 308 ? -17.281 -8.648 9.5 1 50.09 308 GLU A CA 1
ATOM 2317 C C . GLU A 1 308 ? -18.406 -7.828 10.109 1 50.09 308 GLU A C 1
ATOM 2319 O O . GLU A 1 308 ? -19.578 -8.203 10.016 1 50.09 308 GLU A O 1
ATOM 2324 N N . THR A 1 309 ? -18 -6.719 10.852 1 43.38 309 THR A N 1
ATOM 2325 C CA . THR A 1 309 ? -19.094 -6.121 11.594 1 43.38 309 THR A CA 1
ATOM 2326 C C . THR A 1 309 ? -20.219 -5.703 10.656 1 43.38 309 THR A C 1
ATOM 2328 O O . THR A 1 309 ? -21.375 -5.582 11.078 1 43.38 309 THR A O 1
ATOM 2331 N N . LEU A 1 310 ? -19.781 -5.406 9.492 1 41.59 310 LEU A N 1
ATOM 2332 C CA . LEU A 1 310 ? -20.844 -4.828 8.688 1 41.59 310 LEU A CA 1
ATOM 2333 C C . LEU A 1 310 ? -21.562 -5.902 7.875 1 41.59 310 LEU A C 1
ATOM 2335 O O . LEU A 1 310 ? -22.578 -5.633 7.238 1 41.59 310 LEU A O 1
ATOM 2339 N N . SER A 1 311 ? -20.922 -7.141 7.953 1 42.66 311 SER A N 1
ATOM 2340 C CA . SER A 1 311 ? -21.547 -8.039 6.984 1 42.66 311 SER A CA 1
ATOM 2341 C C . SER A 1 311 ? -22.531 -8.984 7.656 1 42.66 311 SER A C 1
ATOM 2343 O O . SER A 1 311 ? -22.141 -9.867 8.422 1 42.66 311 SER A O 1
ATOM 2345 N N . PHE A 1 312 ? -23.625 -8.531 7.984 1 41 312 PHE A N 1
ATOM 2346 C CA . PHE A 1 312 ? -24.719 -9.344 8.492 1 41 312 PHE A CA 1
ATOM 2347 C C . PHE A 1 312 ? -24.828 -10.656 7.73 1 41 312 PHE A C 1
ATOM 2349 O O . PHE A 1 312 ? -25.25 -11.672 8.289 1 41 312 PHE A O 1
ATOM 2356 N N . ASP A 1 313 ? -24.734 -10.555 6.48 1 42.41 313 ASP A N 1
ATOM 2357 C CA . ASP A 1 313 ? -24.969 -11.75 5.68 1 42.41 313 ASP A CA 1
ATOM 2358 C C . ASP A 1 313 ? -23.672 -12.344 5.164 1 42.41 313 ASP A C 1
ATOM 2360 O O . ASP A 1 313 ? -22.969 -11.719 4.359 1 42.41 313 ASP A O 1
ATOM 2364 N N . GLY A 1 314 ? -22.938 -13.07 6.035 1 50.28 314 GLY A N 1
ATOM 2365 C CA . GLY A 1 314 ? -21.75 -13.859 5.797 1 50.28 314 GLY A CA 1
ATOM 2366 C C . GLY A 1 314 ? -21.453 -14.07 4.324 1 50.28 314 GLY A C 1
ATOM 2367 O O . GLY A 1 314 ? -20.375 -14.547 3.963 1 50.28 314 GLY A O 1
ATOM 2368 N N . ALA A 1 315 ? -22.469 -13.758 3.461 1 59.06 315 ALA A N 1
ATOM 2369 C CA . ALA A 1 315 ? -22.328 -14.109 2.051 1 59.06 315 ALA A CA 1
ATOM 2370 C C . ALA A 1 315 ? -21.844 -12.914 1.231 1 59.06 315 ALA A C 1
ATOM 2372 O O . ALA A 1 315 ? -21.406 -13.07 0.09 1 59.06 315 ALA A O 1
ATOM 2373 N N . ALA A 1 316 ? -21.781 -11.734 1.858 1 71.25 316 ALA A N 1
ATOM 2374 C CA . ALA A 1 316 ? -21.406 -10.578 1.051 1 71.25 316 ALA A CA 1
ATOM 2375 C C . ALA A 1 316 ? -19.891 -10.484 0.911 1 71.25 316 ALA A C 1
ATOM 2377 O O . ALA A 1 316 ? -19.156 -10.781 1.853 1 71.25 316 ALA A O 1
ATOM 2378 N N . PRO A 1 317 ? -19.469 -10.172 -0.312 1 82.25 317 PRO A N 1
ATOM 2379 C CA . PRO A 1 317 ? -18.031 -10.008 -0.508 1 82.25 317 PRO A CA 1
ATOM 2380 C C . PRO A 1 317 ? -17.422 -8.961 0.424 1 82.25 317 PRO A C 1
ATOM 2382 O O . PRO A 1 317 ? -18.062 -7.953 0.727 1 82.25 317 PRO A O 1
ATOM 2385 N N . GLN A 1 318 ? -16.328 -9.32 0.949 1 87.25 318 GLN A N 1
ATOM 2386 C CA . GLN A 1 318 ? -15.555 -8.375 1.75 1 87.25 318 GLN A CA 1
ATOM 2387 C C . GLN A 1 318 ? -14.273 -7.961 1.027 1 87.25 318 GLN A C 1
ATOM 2389 O O . GLN A 1 318 ? -13.695 -8.75 0.28 1 87.25 318 GLN A O 1
ATOM 2394 N N . ARG A 1 319 ? -13.867 -6.762 1.307 1 91.69 319 ARG A N 1
ATOM 2395 C CA . ARG A 1 319 ? -12.812 -6.129 0.521 1 91.69 319 ARG A CA 1
ATOM 2396 C C . ARG A 1 319 ? -11.523 -6.938 0.587 1 91.69 319 ARG A C 1
ATOM 2398 O O . ARG A 1 319 ? -10.766 -6.984 -0.383 1 91.69 319 ARG A O 1
ATOM 2405 N N . ASN A 1 320 ? -11.32 -7.609 1.745 1 94.81 320 ASN A N 1
ATOM 2406 C CA . ASN A 1 320 ? -10.039 -8.281 1.954 1 94.81 320 ASN A CA 1
ATOM 2407 C C . ASN A 1 320 ? -10.195 -9.797 1.933 1 94.81 320 ASN A C 1
ATOM 2409 O O . ASN A 1 320 ? -9.344 -10.523 2.453 1 94.81 320 ASN A O 1
ATOM 2413 N N . ASP A 1 321 ? -11.234 -10.32 1.285 1 92.25 321 ASP A N 1
ATOM 2414 C CA . ASP A 1 321 ? -11.547 -11.742 1.232 1 92.25 321 ASP A CA 1
ATOM 2415 C C . ASP A 1 321 ? -10.422 -12.531 0.562 1 92.25 321 ASP A C 1
ATOM 2417 O O . ASP A 1 321 ? -10.047 -13.609 1.028 1 92.25 321 ASP A O 1
ATOM 2421 N N . ALA A 1 322 ? -9.938 -11.977 -0.454 1 97.12 322 ALA A N 1
ATOM 2422 C CA . ALA A 1 322 ? -8.914 -12.703 -1.209 1 97.12 322 ALA A CA 1
ATOM 2423 C C . ALA A 1 322 ? -7.691 -12.992 -0.343 1 97.12 322 ALA A C 1
ATOM 2425 O O . ALA A 1 322 ? -7.207 -14.125 -0.299 1 97.12 322 ALA A O 1
ATOM 2426 N N . THR A 1 323 ? -7.223 -11.945 0.35 1 97.38 323 THR A N 1
ATOM 2427 C CA . THR A 1 323 ? -6.055 -12.094 1.207 1 97.38 323 THR A CA 1
ATOM 2428 C C . THR A 1 323 ? -6.367 -12.992 2.398 1 97.38 323 THR A C 1
ATOM 2430 O O . THR A 1 323 ? -5.613 -13.922 2.693 1 97.38 323 THR A O 1
ATOM 2433 N N . LEU A 1 324 ? -7.457 -12.773 3.018 1 94.88 324 LEU A N 1
ATOM 2434 C CA . LEU A 1 324 ? -7.824 -13.531 4.207 1 94.88 324 LEU A CA 1
ATOM 2435 C C . LEU A 1 324 ? -8.016 -15.008 3.871 1 94.88 324 LEU A C 1
ATOM 2437 O O . LEU A 1 324 ? -7.543 -15.883 4.602 1 94.88 324 LEU A O 1
ATOM 2441 N N . THR A 1 325 ? -8.695 -15.305 2.77 1 95.62 325 THR A N 1
ATOM 2442 C CA . THR A 1 325 ? -8.914 -16.672 2.336 1 95.62 325 THR A CA 1
ATOM 2443 C C . THR A 1 325 ? -7.594 -17.359 2.002 1 95.62 325 THR A C 1
ATOM 2445 O O . THR A 1 325 ? -7.363 -18.5 2.389 1 95.62 325 THR A O 1
ATOM 2448 N N . SER A 1 326 ? -6.73 -16.641 1.323 1 97.94 326 SER A N 1
ATOM 2449 C CA . SER A 1 326 ? -5.418 -17.172 0.975 1 97.94 326 SER A CA 1
ATOM 2450 C C . SER A 1 326 ? -4.637 -17.578 2.221 1 97.94 326 SER A C 1
ATOM 2452 O O . SER A 1 326 ? -4.031 -18.656 2.26 1 97.94 326 SER A O 1
ATOM 2454 N N . LEU A 1 327 ? -4.676 -16.75 3.195 1 96.5 327 LEU A N 1
ATOM 2455 C CA . LEU A 1 327 ? -3.93 -17 4.422 1 96.5 327 LEU A CA 1
ATOM 2456 C C . LEU A 1 327 ? -4.555 -18.156 5.211 1 96.5 327 LEU A C 1
ATOM 2458 O O . LEU A 1 327 ? -3.84 -18.984 5.77 1 96.5 327 LEU A O 1
ATOM 2462 N N . ARG A 1 328 ? -5.84 -18.188 5.238 1 93.5 328 ARG A N 1
ATOM 2463 C CA . ARG A 1 328 ? -6.539 -19.266 5.949 1 93.5 328 ARG A CA 1
ATOM 2464 C C . ARG A 1 328 ? -6.258 -20.625 5.312 1 93.5 328 ARG A C 1
ATOM 2466 O O . ARG A 1 328 ? -6.098 -21.609 6.02 1 93.5 328 ARG A O 1
ATOM 2473 N N . GLU A 1 329 ? -6.156 -20.656 4.023 1 95.06 329 GLU A N 1
ATOM 2474 C CA . GLU A 1 329 ? -6.008 -21.906 3.283 1 95.06 329 GLU A CA 1
ATOM 2475 C C . GLU A 1 329 ? -4.543 -22.328 3.186 1 95.06 329 GLU A C 1
ATOM 2477 O O . GLU A 1 329 ? -4.238 -23.469 2.812 1 95.06 329 GLU A O 1
ATOM 2482 N N . ALA A 1 330 ? -3.646 -21.484 3.541 1 96.5 330 ALA A N 1
ATOM 2483 C CA . ALA A 1 330 ? -2.221 -21.766 3.373 1 96.5 330 ALA A CA 1
ATOM 2484 C C . ALA A 1 330 ? -1.741 -22.812 4.363 1 96.5 330 ALA A C 1
ATOM 2486 O O . ALA A 1 330 ? -2.162 -22.828 5.523 1 96.5 330 ALA A O 1
ATOM 2487 N N . ASP A 1 331 ? -0.865 -23.641 3.865 1 95.19 331 ASP A N 1
ATOM 2488 C CA . ASP A 1 331 ? -0.17 -24.594 4.734 1 95.19 331 ASP A CA 1
ATOM 2489 C C . ASP A 1 331 ? 1.026 -23.922 5.414 1 95.19 331 ASP A C 1
ATOM 2491 O O . ASP A 1 331 ? 1.465 -24.375 6.48 1 95.19 331 ASP A O 1
ATOM 2495 N N . HIS A 1 332 ? 1.562 -22.953 4.789 1 96.06 332 HIS A N 1
ATOM 2496 C CA . HIS A 1 332 ? 2.678 -22.188 5.328 1 96.06 332 HIS A CA 1
ATOM 2497 C C . HIS A 1 332 ? 2.615 -20.734 4.867 1 96.06 332 HIS A C 1
ATOM 2499 O O . HIS A 1 332 ? 2.129 -20.438 3.771 1 96.06 332 HIS A O 1
ATOM 2505 N N . ILE A 1 333 ? 3.072 -19.859 5.75 1 97.56 333 ILE A N 1
ATOM 2506 C CA . ILE A 1 333 ? 3.055 -18.438 5.441 1 97.56 333 ILE A CA 1
ATOM 2507 C C . ILE A 1 333 ? 4.477 -17.891 5.5 1 97.56 333 ILE A C 1
ATOM 2509 O O . ILE A 1 333 ? 5.227 -18.172 6.434 1 97.56 333 ILE A O 1
ATOM 2513 N N . VAL A 1 334 ? 4.867 -17.188 4.457 1 98.62 334 VAL A N 1
ATOM 2514 C CA . VAL A 1 334 ? 6.082 -16.375 4.453 1 98.62 334 VAL A CA 1
ATOM 2515 C C . VAL A 1 334 ? 5.738 -14.922 4.754 1 98.62 334 VAL A C 1
ATOM 2517 O O . VAL A 1 334 ? 5.059 -14.266 3.965 1 98.62 334 VAL A O 1
ATOM 2520 N N . LEU A 1 335 ? 6.156 -14.453 5.891 1 98.38 335 LEU A N 1
ATOM 2521 C CA . LEU A 1 335 ? 5.91 -13.086 6.336 1 98.38 335 LEU A CA 1
ATOM 2522 C C . LEU A 1 335 ? 7.078 -12.172 5.973 1 98.38 335 LEU A C 1
ATOM 2524 O O . LEU A 1 335 ? 8.18 -12.328 6.508 1 98.38 335 LEU A O 1
ATOM 2528 N N . VAL A 1 336 ? 6.805 -11.203 5.105 1 98.81 336 VAL A N 1
ATOM 2529 C CA . VAL A 1 336 ? 7.879 -10.383 4.555 1 98.81 336 VAL A CA 1
ATOM 2530 C C . VAL A 1 336 ? 7.738 -8.945 5.055 1 98.81 336 VAL A C 1
ATOM 2532 O O . VAL A 1 336 ? 6.645 -8.367 5.012 1 98.81 336 VAL A O 1
ATOM 2535 N N . GLY A 1 337 ? 8.766 -8.328 5.551 1 98.5 337 GLY A N 1
ATOM 2536 C CA . GLY A 1 337 ? 8.828 -6.938 5.965 1 98.5 337 GLY A CA 1
ATOM 2537 C C . GLY A 1 337 ? 10.078 -6.227 5.469 1 98.5 337 GLY A C 1
ATOM 2538 O O . GLY A 1 337 ? 11.008 -6.863 4.973 1 98.5 337 GLY A O 1
ATOM 2539 N N . LEU A 1 338 ? 10.047 -4.918 5.535 1 97.81 338 LEU A N 1
ATOM 2540 C CA . LEU A 1 338 ? 11.195 -4.105 5.16 1 97.81 338 LEU A CA 1
ATOM 2541 C C . LEU A 1 338 ? 12.156 -3.943 6.336 1 97.81 338 LEU A C 1
ATOM 2543 O O . LEU A 1 338 ? 11.719 -3.793 7.48 1 97.81 338 LEU A O 1
ATOM 2547 N N . ALA A 1 339 ? 13.453 -3.91 5.98 1 97.25 339 ALA A N 1
ATOM 2548 C CA . ALA A 1 339 ? 14.492 -3.785 7 1 97.25 339 ALA A CA 1
ATOM 2549 C C . ALA A 1 339 ? 14.883 -2.326 7.207 1 97.25 339 ALA A C 1
ATOM 2551 O O . ALA A 1 339 ? 16.031 -1.949 6.973 1 97.25 339 ALA A O 1
ATOM 2552 N N . ASP A 1 340 ? 13.992 -1.51 7.703 1 94.19 340 ASP A N 1
ATOM 2553 C CA . ASP A 1 340 ? 14.297 -0.12 8.031 1 94.19 340 ASP A CA 1
ATOM 2554 C C . ASP A 1 340 ? 13.406 0.384 9.164 1 94.19 340 ASP A C 1
ATOM 2556 O O . ASP A 1 340 ? 12.656 -0.39 9.766 1 94.19 340 ASP A O 1
ATOM 2560 N N . VAL A 1 341 ? 13.461 1.618 9.484 1 90.88 341 VAL A N 1
ATOM 2561 C CA . VAL A 1 341 ? 12.867 2.189 10.688 1 90.88 341 VAL A CA 1
ATOM 2562 C C . VAL A 1 341 ? 11.344 2.193 10.562 1 90.88 341 VAL A C 1
ATOM 2564 O O . VAL A 1 341 ? 10.633 2.262 11.57 1 90.88 341 VAL A O 1
ATOM 2567 N N . VAL A 1 342 ? 10.82 2.143 9.352 1 94.69 342 VAL A N 1
ATOM 2568 C CA . VAL A 1 342 ? 9.383 2.115 9.133 1 94.69 342 VAL A CA 1
ATOM 2569 C C . VAL A 1 342 ? 8.898 0.669 9.039 1 94.69 342 VAL A C 1
ATOM 2571 O O . VAL A 1 342 ? 7.875 0.308 9.625 1 94.69 342 VAL A O 1
ATOM 2574 N N . GLY A 1 343 ? 9.664 -0.148 8.344 1 96.12 343 GLY A N 1
ATOM 2575 C CA . GLY A 1 343 ? 9.266 -1.503 7.992 1 96.12 343 GLY A CA 1
ATOM 2576 C C . GLY A 1 343 ? 9.289 -2.453 9.172 1 96.12 343 GLY A C 1
ATOM 2577 O O . GLY A 1 343 ? 8.414 -3.314 9.297 1 96.12 343 GLY A O 1
ATOM 2578 N N . VAL A 1 344 ? 10.258 -2.354 10.094 1 94.88 344 VAL A N 1
ATOM 2579 C CA . VAL A 1 344 ? 10.414 -3.307 11.188 1 94.88 344 VAL A CA 1
ATOM 2580 C C . VAL A 1 344 ? 9.227 -3.186 12.148 1 94.88 344 VAL A C 1
ATOM 2582 O O . VAL A 1 344 ? 8.562 -4.18 12.453 1 94.88 344 VAL A O 1
ATOM 2585 N N . PRO A 1 345 ? 8.906 -1.98 12.617 1 92.44 345 PRO A N 1
ATOM 2586 C CA . PRO A 1 345 ? 7.723 -1.882 13.469 1 92.44 345 PRO A CA 1
ATOM 2587 C C . PRO A 1 345 ? 6.453 -2.369 12.773 1 92.44 345 PRO A C 1
ATOM 2589 O O . PRO A 1 345 ? 5.605 -3.006 13.398 1 92.44 345 PRO A O 1
ATOM 2592 N N . ARG A 1 346 ? 6.27 -2.064 11.484 1 95.94 346 ARG A N 1
ATOM 2593 C CA . ARG A 1 346 ? 5.113 -2.547 10.734 1 95.94 346 ARG A CA 1
ATOM 2594 C C . ARG A 1 346 ? 5.066 -4.07 10.727 1 95.94 346 ARG A C 1
ATOM 2596 O O . ARG A 1 346 ? 3.99 -4.664 10.836 1 95.94 346 ARG A O 1
ATOM 2603 N N . LEU A 1 347 ? 6.227 -4.656 10.586 1 96.81 347 LEU A N 1
ATOM 2604 C CA . LEU A 1 347 ? 6.293 -6.113 10.539 1 96.81 347 LEU A CA 1
ATOM 2605 C C . LEU A 1 347 ? 5.93 -6.719 11.891 1 96.81 347 LEU A C 1
ATOM 2607 O O . LEU A 1 347 ? 5.25 -7.746 11.953 1 96.81 347 LEU A O 1
ATOM 2611 N N . ILE A 1 348 ? 6.402 -6.113 12.945 1 93.62 348 ILE A N 1
ATOM 2612 C CA . ILE A 1 348 ? 6.082 -6.582 14.289 1 93.62 348 ILE A CA 1
ATOM 2613 C C . ILE A 1 348 ? 4.57 -6.539 14.508 1 93.62 348 ILE A C 1
ATOM 2615 O O . ILE A 1 348 ? 3.975 -7.516 14.969 1 93.62 348 ILE A O 1
ATOM 2619 N N . LYS A 1 349 ? 3.977 -5.48 14.125 1 93.19 349 LYS A N 1
ATOM 2620 C CA . LYS A 1 349 ? 2.527 -5.359 14.25 1 93.19 349 LYS A CA 1
ATOM 2621 C C . LYS A 1 349 ? 1.81 -6.348 13.336 1 93.19 349 LYS A C 1
ATOM 2623 O O . LYS A 1 349 ? 0.765 -6.891 13.703 1 93.19 349 LYS A O 1
ATOM 2628 N N . ALA A 1 350 ? 2.322 -6.496 12.188 1 95.44 350 ALA A N 1
ATOM 2629 C CA . ALA A 1 350 ? 1.751 -7.438 11.234 1 95.44 350 ALA A CA 1
ATOM 2630 C C . ALA A 1 350 ? 1.746 -8.859 11.797 1 95.44 350 ALA A C 1
ATOM 2632 O O . ALA A 1 350 ? 0.78 -9.602 11.609 1 95.44 350 ALA A O 1
ATOM 2633 N N . TYR A 1 351 ? 2.824 -9.273 12.438 1 94.12 351 TYR A N 1
ATOM 2634 C CA . TYR A 1 351 ? 2.893 -10.594 13.062 1 94.12 351 TYR A CA 1
ATOM 2635 C C . TYR A 1 351 ? 1.767 -10.773 14.07 1 94.12 351 TYR A C 1
ATOM 2637 O O . TYR A 1 351 ? 1.114 -11.82 14.094 1 94.12 351 TYR A O 1
ATOM 2645 N N . ASP A 1 352 ? 1.612 -9.766 14.836 1 90 352 ASP A N 1
ATOM 2646 C CA . ASP A 1 352 ? 0.549 -9.805 15.828 1 90 352 ASP A CA 1
ATOM 2647 C C . ASP A 1 352 ? -0.821 -9.93 15.172 1 90 352 ASP A C 1
ATOM 2649 O O . ASP A 1 352 ? -1.662 -10.711 15.617 1 90 352 ASP A O 1
ATOM 2653 N N . GLN A 1 353 ? -1.008 -9.164 14.125 1 90.56 353 GLN A N 1
ATOM 2654 C CA . GLN A 1 353 ? -2.271 -9.211 13.398 1 90.56 353 GLN A CA 1
ATOM 2655 C C . GLN A 1 353 ? -2.508 -10.594 12.805 1 90.56 353 GLN A C 1
ATOM 2657 O O . GLN A 1 353 ? -3.623 -11.117 12.852 1 90.56 353 GLN A O 1
ATOM 2662 N N . LEU A 1 354 ? -1.505 -11.062 12.203 1 92.25 354 LEU A N 1
ATOM 2663 C CA . LEU A 1 354 ? -1.585 -12.383 11.594 1 92.25 354 LEU A CA 1
ATOM 2664 C C . LEU A 1 354 ? -1.943 -13.445 12.633 1 92.25 354 LEU A C 1
ATOM 2666 O O . LEU A 1 354 ? -2.797 -14.297 12.383 1 92.25 354 LEU A O 1
ATOM 2670 N N . THR A 1 355 ? -1.295 -13.438 13.789 1 87.31 355 THR A N 1
ATOM 2671 C CA . THR A 1 355 ? -1.54 -14.383 14.867 1 87.31 355 THR A CA 1
ATOM 2672 C C . THR A 1 355 ? -2.984 -14.289 15.352 1 87.31 355 THR A C 1
ATOM 2674 O O . THR A 1 355 ? -3.625 -15.312 15.609 1 87.31 355 THR A O 1
ATOM 2677 N N . HIS A 1 356 ? -3.484 -13.141 15.367 1 83.56 356 HIS A N 1
ATOM 2678 C CA . HIS A 1 356 ? -4.859 -12.938 15.805 1 83.56 356 HIS A CA 1
ATOM 2679 C C . HIS A 1 356 ? -5.852 -13.414 14.75 1 83.56 356 HIS A C 1
ATOM 2681 O O . HIS A 1 356 ? -6.895 -13.977 15.086 1 83.56 356 HIS A O 1
ATOM 2687 N N . SER A 1 357 ? -5.539 -13.086 13.547 1 82.44 357 SER A N 1
ATOM 2688 C CA . SER A 1 357 ? -6.434 -13.422 12.445 1 82.44 357 SER A CA 1
ATOM 2689 C C . SER A 1 357 ? -6.496 -14.93 12.227 1 82.44 357 SER A C 1
ATOM 2691 O O . SER A 1 357 ? -7.52 -15.453 11.781 1 82.44 357 SER A O 1
ATOM 2693 N N . LEU A 1 358 ? -5.426 -15.633 12.516 1 79.19 358 LEU A N 1
ATOM 2694 C CA . LEU A 1 358 ? -5.344 -17.062 12.227 1 79.19 358 LEU A CA 1
ATOM 2695 C C . LEU A 1 358 ? -5.379 -17.875 13.516 1 79.19 358 LEU A C 1
ATOM 2697 O O . LEU A 1 358 ? -4.953 -19.031 13.531 1 79.19 358 LEU A O 1
ATOM 2701 N N . GLN A 1 359 ? -5.723 -17.344 14.633 1 63.91 359 GLN A N 1
ATOM 2702 C CA . GLN A 1 359 ? -5.699 -17.938 15.961 1 63.91 359 GLN A CA 1
ATOM 2703 C C . GLN A 1 359 ? -6.18 -19.375 15.93 1 63.91 359 GLN A C 1
ATOM 2705 O O . GLN A 1 359 ? -5.738 -20.203 16.734 1 63.91 359 GLN A O 1
ATOM 2710 N N . THR A 1 360 ? -6.941 -19.688 15.086 1 53.31 360 THR A N 1
ATOM 2711 C CA . THR A 1 360 ? -7.492 -21.031 15.094 1 53.31 360 THR A CA 1
ATOM 2712 C C . THR A 1 360 ? -6.484 -22.031 14.531 1 53.31 360 THR A C 1
ATOM 2714 O O . THR A 1 360 ? -6.684 -23.25 14.625 1 53.31 360 THR A O 1
ATOM 2717 N N . LYS A 1 361 ? -5.441 -21.453 14.047 1 61.78 361 LYS A N 1
ATOM 2718 C CA . LYS A 1 361 ? -4.488 -22.391 13.469 1 61.78 361 LYS A CA 1
ATOM 2719 C C . LYS A 1 361 ? -3.434 -22.812 14.484 1 61.78 361 LYS A C 1
ATOM 2721 O O . LYS A 1 361 ? -2.666 -21.969 14.969 1 61.78 361 LYS A O 1
ATOM 2726 N N . ALA A 1 362 ? -3.637 -23.828 15.438 1 54.56 362 ALA A N 1
ATOM 2727 C CA . ALA A 1 362 ? -2.818 -24.375 16.516 1 54.56 362 ALA A CA 1
ATOM 2728 C C . ALA A 1 362 ? -1.332 -24.25 16.188 1 54.56 362 ALA A C 1
ATOM 2730 O O . ALA A 1 362 ? -0.525 -23.938 17.062 1 54.56 362 ALA A O 1
ATOM 2731 N N . ASP A 1 363 ? -0.855 -24.484 14.969 1 64.44 363 ASP A N 1
ATOM 2732 C CA . ASP A 1 363 ? 0.559 -24.609 14.633 1 64.44 363 ASP A CA 1
ATOM 2733 C C . ASP A 1 363 ? 0.999 -23.516 13.672 1 64.44 363 ASP A C 1
ATOM 2735 O O . ASP A 1 363 ? 1.852 -23.734 12.812 1 64.44 363 ASP A O 1
ATOM 2739 N N . PHE A 1 364 ? 0.603 -22.328 14.117 1 77.94 364 PHE A N 1
ATOM 2740 C CA . PHE A 1 364 ? 0.956 -21.203 13.266 1 77.94 364 PHE A CA 1
ATOM 2741 C C . PHE A 1 364 ? 2.42 -20.828 13.445 1 77.94 364 PHE A C 1
ATOM 2743 O O . PHE A 1 364 ? 2.822 -20.391 14.531 1 77.94 364 PHE A O 1
ATOM 2750 N N . SER A 1 365 ? 3.35 -21.109 12.453 1 88.06 365 SER A N 1
ATOM 2751 C CA . SER A 1 365 ? 4.754 -20.719 12.508 1 88.06 365 SER A CA 1
ATOM 2752 C C . SER A 1 365 ? 5.238 -20.188 11.164 1 88.06 365 SER A C 1
ATOM 2754 O O . SER A 1 365 ? 5.859 -20.922 10.391 1 88.06 365 SER A O 1
ATOM 2756 N N . PRO A 1 366 ? 4.973 -18.906 10.961 1 95.12 366 PRO A N 1
ATOM 2757 C CA . PRO A 1 366 ? 5.395 -18.344 9.68 1 95.12 366 PRO A CA 1
ATOM 2758 C C . PRO A 1 366 ? 6.91 -18.219 9.555 1 95.12 366 PRO A C 1
ATOM 2760 O O . PRO A 1 366 ? 7.613 -18.188 10.57 1 95.12 366 PRO A O 1
ATOM 2763 N N . THR A 1 367 ? 7.426 -18.312 8.383 1 97.5 367 THR A N 1
ATOM 2764 C CA . THR A 1 367 ? 8.797 -17.922 8.094 1 97.5 367 THR A CA 1
ATOM 2765 C C . THR A 1 367 ? 8.914 -16.406 7.969 1 97.5 367 THR A C 1
ATOM 2767 O O . THR A 1 367 ? 8.32 -15.805 7.078 1 97.5 367 THR A O 1
ATOM 2770 N N . ILE A 1 368 ? 9.68 -15.812 8.852 1 98.06 368 ILE A N 1
ATOM 2771 C CA . ILE A 1 368 ? 9.781 -14.352 8.898 1 98.06 368 ILE A CA 1
ATOM 2772 C C . ILE A 1 368 ? 10.992 -13.898 8.086 1 98.06 368 ILE A C 1
ATOM 2774 O O . ILE A 1 368 ? 12.109 -14.359 8.305 1 98.06 368 ILE A O 1
ATOM 2778 N N . VAL A 1 369 ? 10.75 -12.969 7.156 1 98.75 369 VAL A N 1
ATOM 2779 C CA . VAL A 1 369 ? 11.789 -12.492 6.242 1 98.75 369 VAL A CA 1
ATOM 2780 C C . VAL A 1 369 ? 11.898 -10.977 6.336 1 98.75 369 VAL A C 1
ATOM 2782 O O . VAL A 1 369 ? 10.906 -10.258 6.199 1 98.75 369 VAL A O 1
ATOM 2785 N N . LEU A 1 370 ? 13.062 -10.477 6.605 1 98.62 370 LEU A N 1
ATOM 2786 C CA . LEU A 1 370 ? 13.359 -9.055 6.414 1 98.62 370 LEU A CA 1
ATOM 2787 C C . LEU A 1 370 ? 14.047 -8.82 5.074 1 98.62 370 LEU A C 1
ATOM 2789 O O . LEU A 1 370 ? 15.094 -9.414 4.793 1 98.62 370 LEU A O 1
ATOM 2793 N N . ASN A 1 371 ? 13.383 -8.016 4.262 1 98.62 371 ASN A N 1
ATOM 2794 C CA . ASN A 1 371 ? 13.852 -7.746 2.906 1 98.62 371 ASN A CA 1
ATOM 2795 C C . ASN A 1 371 ? 14.531 -6.387 2.811 1 98.62 371 ASN A C 1
ATOM 2797 O O . ASN A 1 371 ? 14.344 -5.531 3.678 1 98.62 371 ASN A O 1
ATOM 2801 N N . ARG A 1 372 ? 15.398 -6.242 1.823 1 98.25 372 ARG A N 1
ATOM 2802 C CA . ARG A 1 372 ? 16.141 -5.035 1.478 1 98.25 372 ARG A CA 1
ATOM 2803 C C . ARG A 1 372 ? 17.078 -4.629 2.609 1 98.25 372 ARG A C 1
ATOM 2805 O O . ARG A 1 372 ? 17.141 -3.455 2.984 1 98.25 372 ARG A O 1
ATOM 2812 N N . VAL A 1 373 ? 17.75 -5.562 3.158 1 98 373 VAL A N 1
ATOM 2813 C CA . VAL A 1 373 ? 18.703 -5.328 4.238 1 98 373 VAL A CA 1
ATOM 2814 C C . VAL A 1 373 ? 19.922 -4.59 3.695 1 98 373 VAL A C 1
ATOM 2816 O O . VAL A 1 373 ? 20.531 -5.012 2.699 1 98 373 VAL A O 1
ATOM 2819 N N . ARG A 1 374 ? 20.266 -3.508 4.285 1 96.12 374 ARG A N 1
ATOM 2820 C CA . ARG A 1 374 ? 21.406 -2.684 3.885 1 96.12 374 ARG A CA 1
ATOM 2821 C C . ARG A 1 374 ? 21.922 -1.858 5.059 1 96.12 374 ARG A C 1
ATOM 2823 O O . ARG A 1 374 ? 21.141 -1.404 5.895 1 96.12 374 ARG A O 1
ATOM 2830 N N . SER A 1 375 ? 23.203 -1.572 5.035 1 93.06 375 SER A N 1
ATOM 2831 C CA . SER A 1 375 ? 23.844 -0.856 6.129 1 93.06 375 SER A CA 1
ATOM 2832 C C . SER A 1 375 ? 23.375 0.595 6.191 1 93.06 375 SER A C 1
ATOM 2834 O O . SER A 1 375 ? 23.281 1.175 7.277 1 93.06 375 SER A O 1
ATOM 2836 N N . GLU A 1 376 ? 23.016 1.153 5.102 1 91.12 376 GLU A N 1
ATOM 2837 C CA . GLU A 1 376 ? 22.609 2.557 5.035 1 91.12 376 GLU A CA 1
ATOM 2838 C C . GLU A 1 376 ? 21.312 2.797 5.805 1 91.12 376 GLU A C 1
ATOM 2840 O O . GLU A 1 376 ? 21.078 3.898 6.312 1 91.12 376 GLU A O 1
ATOM 2845 N N . ALA A 1 377 ? 20.562 1.728 5.961 1 91.12 377 ALA A N 1
ATOM 2846 C CA . ALA A 1 377 ? 19.234 1.891 6.562 1 91.12 377 ALA A CA 1
ATOM 2847 C C . ALA A 1 377 ? 19.281 1.625 8.062 1 91.12 377 ALA A C 1
ATOM 2849 O O . ALA A 1 377 ? 18.484 2.182 8.82 1 91.12 377 ALA A O 1
ATOM 2850 N N . VAL A 1 378 ? 20.219 0.772 8.469 1 89.5 378 VAL A N 1
ATOM 2851 C CA . VAL A 1 378 ? 20.078 0.343 9.859 1 89.5 378 VAL A CA 1
ATOM 2852 C C . VAL A 1 378 ? 21.438 0.369 10.555 1 89.5 378 VAL A C 1
ATOM 2854 O O . VAL A 1 378 ? 21.547 0.024 11.734 1 89.5 378 VAL A O 1
ATOM 2857 N N . GLY A 1 379 ? 22.516 0.714 9.844 1 85.5 379 GLY A N 1
ATOM 2858 C CA . GLY A 1 379 ? 23.844 0.796 10.438 1 85.5 379 GLY A CA 1
ATOM 2859 C C . GLY A 1 379 ? 24.812 -0.223 9.875 1 85.5 379 GLY A C 1
ATOM 2860 O O . GLY A 1 379 ? 24.438 -1.042 9.031 1 85.5 379 GLY A O 1
ATOM 2861 N N . PRO A 1 380 ? 26.047 -0.245 10.297 1 85.81 380 PRO A N 1
ATOM 2862 C CA . PRO A 1 380 ? 27.141 -1 9.68 1 85.81 380 PRO A CA 1
ATOM 2863 C C . PRO A 1 380 ? 26.969 -2.51 9.836 1 85.81 380 PRO A C 1
ATOM 2865 O O . PRO A 1 380 ? 27.438 -3.277 8.992 1 85.81 380 PRO A O 1
ATOM 2868 N N . SER A 1 381 ? 26.406 -2.928 10.93 1 90.94 381 SER A N 1
ATOM 2869 C CA . SER A 1 381 ? 26.062 -4.336 11.125 1 90.94 381 SER A CA 1
ATOM 2870 C C . SER A 1 381 ? 24.562 -4.559 11.086 1 90.94 381 SER A C 1
ATOM 2872 O O . SER A 1 381 ? 23.938 -4.812 12.117 1 90.94 381 SER A O 1
ATOM 2874 N N . PRO A 1 382 ? 24.125 -4.574 9.867 1 92.38 382 PRO A N 1
ATOM 2875 C CA . PRO A 1 382 ? 22.672 -4.477 9.727 1 92.38 382 PRO A CA 1
ATOM 2876 C C . PRO A 1 382 ? 21.938 -5.68 10.32 1 92.38 382 PRO A C 1
ATOM 2878 O O . PRO A 1 382 ? 20.938 -5.516 11.023 1 92.38 382 PRO A O 1
ATOM 2881 N N . GLN A 1 383 ? 22.438 -6.906 10.055 1 93.75 383 GLN A N 1
ATOM 2882 C CA . GLN A 1 383 ? 21.75 -8.086 10.562 1 93.75 383 GLN A CA 1
ATOM 2883 C C . GLN A 1 383 ? 21.719 -8.094 12.094 1 93.75 383 GLN A C 1
ATOM 2885 O O . GLN A 1 383 ? 20.688 -8.391 12.695 1 93.75 383 GLN A O 1
ATOM 2890 N N . LEU A 1 384 ? 22.812 -7.746 12.68 1 90.88 384 LEU A N 1
ATOM 2891 C CA . LEU A 1 384 ? 22.891 -7.699 14.133 1 90.88 384 LEU A CA 1
ATOM 2892 C C . LEU A 1 384 ? 21.938 -6.652 14.703 1 90.88 384 LEU A C 1
ATOM 2894 O O . LEU A 1 384 ? 21.25 -6.902 15.703 1 90.88 384 LEU A O 1
ATOM 2898 N N . ALA A 1 385 ? 21.953 -5.523 14.078 1 90.38 385 ALA A N 1
ATOM 2899 C CA . ALA A 1 385 ? 21.062 -4.445 14.516 1 90.38 385 ALA A CA 1
ATOM 2900 C C . ALA A 1 385 ? 19.594 -4.867 14.43 1 90.38 385 ALA A C 1
ATOM 2902 O O . ALA A 1 385 ? 18.812 -4.605 15.352 1 90.38 385 ALA A O 1
ATOM 2903 N N . LEU A 1 386 ? 19.25 -5.504 13.367 1 94 386 LEU A N 1
ATOM 2904 C CA . LEU A 1 386 ? 17.891 -5.969 13.156 1 94 386 LEU A CA 1
ATOM 2905 C C . LEU A 1 386 ? 17.516 -7.051 14.156 1 94 386 LEU A C 1
ATOM 2907 O O . LEU A 1 386 ? 16.406 -7.055 14.695 1 94 386 LEU A O 1
ATOM 2911 N N . GLU A 1 387 ? 18.422 -7.93 14.43 1 92.56 387 GLU A N 1
ATOM 2912 C CA . GLU A 1 387 ? 18.203 -8.984 15.422 1 92.56 387 GLU A CA 1
ATOM 2913 C C . GLU A 1 387 ? 17.938 -8.398 16.797 1 92.56 387 GLU A C 1
ATOM 2915 O O . GLU A 1 387 ? 17.047 -8.844 17.516 1 92.56 387 GLU A O 1
ATOM 2920 N N . HIS A 1 388 ? 18.719 -7.438 17.156 1 89.19 388 HIS A N 1
ATOM 2921 C CA . HIS A 1 388 ? 18.578 -6.797 18.469 1 89.19 388 HIS A CA 1
ATOM 2922 C C . HIS A 1 388 ? 17.219 -6.109 18.594 1 89.19 388 HIS A C 1
ATOM 2924 O O . HIS A 1 388 ? 16.547 -6.25 19.609 1 89.19 388 HIS A O 1
ATOM 2930 N N . SER A 1 389 ? 16.906 -5.375 17.562 1 8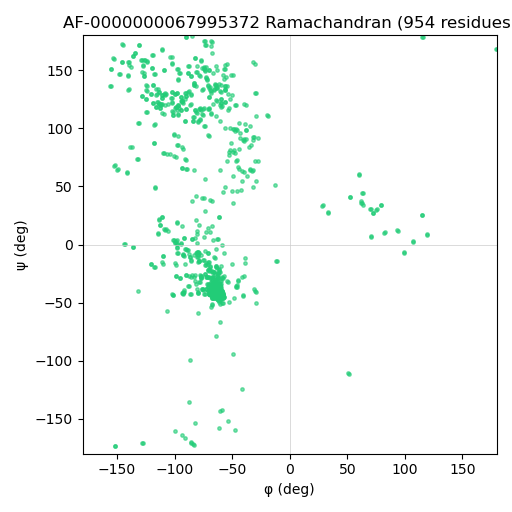9 389 SER A N 1
ATOM 2931 C CA . SER A 1 389 ? 15.617 -4.703 17.562 1 89 389 SER A CA 1
ATOM 2932 C C . SER A 1 389 ? 14.469 -5.703 17.641 1 89 389 SER A C 1
ATOM 2934 O O . SER A 1 389 ? 13.492 -5.484 18.375 1 89 389 SER A O 1
ATOM 2936 N N . TRP A 1 390 ? 14.602 -6.766 16.875 1 92.19 390 TRP A N 1
ATOM 2937 C CA . TRP A 1 390 ? 13.57 -7.797 16.844 1 92.19 390 TRP A CA 1
ATOM 2938 C C . TRP A 1 390 ? 13.445 -8.492 18.188 1 92.19 390 TRP A C 1
ATOM 2940 O O . TRP A 1 390 ? 12.336 -8.758 18.672 1 92.19 390 TRP A O 1
ATOM 2950 N N . GLN A 1 391 ? 14.523 -8.766 18.859 1 89.19 391 GLN A N 1
ATOM 2951 C CA . GLN A 1 391 ? 14.523 -9.414 20.172 1 89.19 391 GLN A CA 1
ATOM 2952 C C . GLN A 1 391 ? 13.883 -8.516 21.219 1 89.19 391 GLN A C 1
ATOM 2954 O O . GLN A 1 391 ? 13.188 -9 22.109 1 89.19 391 GLN A O 1
ATOM 2959 N N . ARG A 1 392 ? 14.086 -7.285 21.062 1 86.12 392 ARG A N 1
ATOM 2960 C CA . ARG A 1 392 ? 13.625 -6.328 22.062 1 86.12 392 ARG A CA 1
ATOM 2961 C C . ARG A 1 392 ? 12.133 -6.055 21.891 1 86.12 392 ARG A C 1
ATOM 2963 O O . ARG A 1 392 ? 11.398 -5.965 22.891 1 86.12 392 ARG A O 1
ATOM 2970 N N . PHE A 1 393 ? 11.68 -5.91 20.656 1 87.5 393 PHE A N 1
ATOM 2971 C CA . PHE A 1 393 ? 10.344 -5.383 20.438 1 87.5 393 PHE A CA 1
ATOM 2972 C C . PHE A 1 393 ? 9.453 -6.414 19.75 1 87.5 393 PHE A C 1
ATOM 2974 O O . PHE A 1 393 ? 8.227 -6.285 19.75 1 87.5 393 PHE A O 1
ATOM 2981 N N . GLY A 1 394 ? 10.047 -7.379 19.125 1 87.94 394 GLY A N 1
ATOM 2982 C CA . GLY A 1 394 ? 9.312 -8.328 18.312 1 87.94 394 GLY A CA 1
ATOM 2983 C C . GLY A 1 394 ? 8.836 -9.547 19.078 1 87.94 394 GLY A C 1
ATOM 2984 O O . GLY A 1 394 ? 9.008 -9.617 20.297 1 87.94 394 GLY A O 1
ATOM 2985 N N . PRO A 1 395 ? 8.164 -10.367 18.391 1 89.62 395 PRO A N 1
ATOM 2986 C CA . PRO A 1 395 ? 7.738 -11.633 18.984 1 89.62 395 PRO A CA 1
ATOM 2987 C C . PRO A 1 395 ? 8.906 -12.57 19.281 1 89.62 395 PRO A C 1
ATOM 2989 O O . PRO A 1 395 ? 10.039 -12.297 18.875 1 89.62 395 PRO A O 1
ATOM 2992 N N . SER A 1 396 ? 8.57 -13.656 19.922 1 89.12 396 SER A N 1
ATOM 2993 C CA . SER A 1 396 ? 9.586 -14.633 20.281 1 89.12 396 SER A CA 1
ATOM 2994 C C . SER A 1 396 ? 10.094 -15.383 19.047 1 89.12 396 SER A C 1
ATOM 2996 O O . SER A 1 396 ? 11.234 -15.844 19.016 1 89.12 396 SER A O 1
ATOM 2998 N N . LYS A 1 397 ? 9.281 -15.508 18.047 1 91.12 397 LYS A N 1
ATOM 2999 C CA . LYS A 1 397 ? 9.695 -16.156 16.797 1 91.12 397 LYS A CA 1
ATOM 3000 C C . LYS A 1 397 ? 10.82 -15.375 16.125 1 91.12 397 LYS A C 1
ATOM 3002 O O . LYS A 1 397 ? 10.672 -14.188 15.836 1 91.12 397 LYS A O 1
ATOM 3007 N N . PRO A 1 398 ? 11.93 -16 15.867 1 93.5 398 PRO A N 1
ATOM 3008 C CA . PRO A 1 398 ? 13.062 -15.273 15.281 1 93.5 398 PRO A CA 1
ATOM 3009 C C . PRO A 1 398 ? 12.898 -15.008 13.789 1 93.5 398 PRO A C 1
ATOM 3011 O O . PRO A 1 398 ? 12.133 -15.711 13.117 1 93.5 398 PRO A O 1
ATOM 3014 N N . ILE A 1 399 ? 13.617 -14.055 13.352 1 95.5 399 ILE A N 1
ATOM 3015 C CA . ILE A 1 399 ? 13.719 -13.805 11.922 1 95.5 399 ILE A CA 1
ATOM 3016 C C . ILE A 1 399 ? 14.414 -14.977 11.234 1 95.5 399 ILE A C 1
ATOM 3018 O O . ILE A 1 399 ? 15.469 -15.43 11.688 1 95.5 399 ILE A O 1
ATOM 3022 N N . SER A 1 400 ? 13.852 -15.414 10.172 1 96.19 400 SER A N 1
ATOM 3023 C CA . SER A 1 400 ? 14.375 -16.594 9.492 1 96.19 400 SER A CA 1
ATOM 3024 C C . SER A 1 400 ? 15.391 -16.219 8.422 1 96.19 400 SER A C 1
ATOM 3026 O O . SER A 1 400 ? 16.375 -16.922 8.219 1 96.19 400 SER A O 1
ATOM 3028 N N . HIS A 1 401 ? 15.125 -15.18 7.695 1 98 401 HIS A N 1
ATOM 3029 C CA . HIS A 1 401 ? 15.984 -14.812 6.57 1 98 401 HIS A CA 1
ATOM 3030 C C . HIS A 1 401 ? 16.156 -13.297 6.48 1 98 401 HIS A C 1
ATOM 3032 O O . HIS A 1 401 ? 15.227 -12.547 6.797 1 98 401 HIS A O 1
ATOM 3038 N N . TYR A 1 402 ? 17.312 -12.883 6.07 1 98.31 402 TYR A N 1
ATOM 3039 C CA . TYR A 1 402 ? 17.672 -11.508 5.742 1 98.31 402 TYR A CA 1
ATOM 3040 C C . TYR A 1 402 ? 18.062 -11.383 4.27 1 98.31 402 TYR A C 1
ATOM 3042 O O . TYR A 1 402 ? 19.156 -11.789 3.867 1 98.31 402 TYR A O 1
ATOM 3050 N N . LEU A 1 403 ? 17.141 -10.844 3.467 1 98.69 403 LEU A N 1
ATOM 3051 C CA . LEU A 1 403 ? 17.422 -10.672 2.045 1 98.69 403 LEU A CA 1
ATOM 3052 C C . LEU A 1 403 ? 18.062 -9.312 1.784 1 98.69 403 LEU A C 1
ATOM 3054 O O . LEU A 1 403 ? 17.516 -8.273 2.197 1 98.69 403 LEU A O 1
ATOM 3058 N N . PRO A 1 404 ? 19.172 -9.266 1.115 1 98.25 404 PRO A N 1
ATOM 3059 C CA . PRO A 1 404 ? 19.875 -8 0.916 1 98.25 404 PRO A CA 1
ATOM 3060 C C . PRO A 1 404 ? 19.188 -7.09 -0.1 1 98.25 404 PRO A C 1
ATOM 3062 O O . PRO A 1 404 ? 18.484 -7.574 -0.988 1 98.25 404 PRO A O 1
ATOM 3065 N N . GLU A 1 405 ? 19.344 -5.809 0.082 1 97.56 405 GLU A N 1
ATOM 3066 C CA . GLU A 1 405 ? 18.969 -4.844 -0.948 1 97.56 405 GLU A CA 1
ATOM 3067 C C . GLU A 1 405 ? 19.75 -5.086 -2.238 1 97.56 405 GLU A C 1
ATOM 3069 O O . GLU A 1 405 ? 20.969 -5.258 -2.211 1 97.56 405 GLU A O 1
ATOM 3074 N N . ASP A 1 406 ? 19.078 -5.246 -3.311 1 97.25 406 ASP A N 1
ATOM 3075 C CA . ASP A 1 406 ? 19.672 -5.461 -4.629 1 97.25 406 ASP A CA 1
ATOM 3076 C C . ASP A 1 406 ? 18.75 -4.949 -5.734 1 97.25 406 ASP A C 1
ATOM 3078 O O . ASP A 1 406 ? 18.281 -5.73 -6.562 1 97.25 406 ASP A O 1
ATOM 3082 N N . SER A 1 407 ? 18.578 -3.637 -5.801 1 94.94 407 SER A N 1
ATOM 3083 C CA . SER A 1 407 ? 17.672 -3.006 -6.754 1 94.94 407 SER A CA 1
ATOM 3084 C C . SER A 1 407 ? 18.109 -3.271 -8.195 1 94.94 407 SER A C 1
ATOM 3086 O O . SER A 1 407 ? 17.266 -3.527 -9.062 1 94.94 407 SER A O 1
ATOM 3088 N N . PRO A 1 408 ? 19.422 -3.299 -8.492 1 94.81 408 PRO A N 1
ATOM 3089 C CA . PRO A 1 408 ? 19.812 -3.559 -9.883 1 94.81 408 PRO A CA 1
ATOM 3090 C C . PRO A 1 408 ? 19.359 -4.926 -10.383 1 94.81 408 PRO A C 1
ATOM 3092 O O . PRO A 1 408 ? 18.828 -5.031 -11.492 1 94.81 408 PRO A O 1
ATOM 3095 N N . SER A 1 409 ? 19.516 -5.953 -9.547 1 97.38 409 SER A N 1
ATOM 3096 C CA . SER A 1 409 ? 19.078 -7.285 -9.953 1 97.38 409 SER A CA 1
ATOM 3097 C C . SER A 1 409 ? 17.562 -7.355 -10.078 1 97.38 409 SER A C 1
ATOM 3099 O O . SER A 1 409 ? 17.047 -8.023 -10.977 1 97.38 409 SER A O 1
ATOM 3101 N N . SER A 1 410 ? 16.875 -6.695 -9.148 1 97.25 410 SER A N 1
ATOM 3102 C CA . SER A 1 410 ? 15.414 -6.66 -9.203 1 97.25 410 SER A CA 1
ATOM 3103 C C . SER A 1 410 ? 14.922 -5.941 -10.453 1 97.25 410 SER A C 1
ATOM 3105 O O . SER A 1 410 ? 13.992 -6.406 -11.125 1 97.25 410 SER A O 1
ATOM 3107 N N . ASP A 1 411 ? 15.547 -4.801 -10.789 1 95.94 411 ASP A N 1
ATOM 3108 C CA . ASP A 1 411 ? 15.18 -4.031 -11.977 1 95.94 411 ASP A CA 1
ATOM 3109 C C . ASP A 1 411 ? 15.461 -4.816 -13.25 1 95.94 411 ASP A C 1
ATOM 3111 O O . ASP A 1 411 ? 14.641 -4.824 -14.172 1 95.94 411 ASP A O 1
ATOM 3115 N N . LYS A 1 412 ? 16.625 -5.469 -13.266 1 94.69 412 LYS A N 1
ATOM 3116 C CA . LYS A 1 412 ? 16.984 -6.289 -14.414 1 94.69 412 LYS A CA 1
ATOM 3117 C C . LYS A 1 412 ? 15.945 -7.379 -14.664 1 94.69 412 LYS A C 1
ATOM 3119 O O . LYS A 1 412 ? 15.531 -7.609 -15.797 1 94.69 412 LYS A O 1
ATOM 3124 N N . ALA A 1 413 ? 15.531 -8.016 -13.625 1 97.31 413 ALA A N 1
ATOM 3125 C CA . ALA A 1 413 ? 14.523 -9.062 -13.727 1 97.31 413 ALA A CA 1
ATOM 3126 C C . ALA A 1 413 ? 13.203 -8.508 -14.266 1 97.31 413 ALA A C 1
ATOM 3128 O O . ALA A 1 413 ? 12.617 -9.07 -15.195 1 97.31 413 ALA A O 1
ATOM 3129 N N . ARG A 1 414 ? 12.766 -7.402 -13.711 1 94.88 414 ARG A N 1
ATOM 3130 C CA . ARG A 1 414 ? 11.492 -6.801 -14.102 1 94.88 414 ARG A CA 1
ATOM 3131 C C . ARG A 1 414 ? 11.531 -6.336 -15.555 1 94.88 414 ARG A C 1
ATOM 3133 O O . ARG A 1 414 ? 10.57 -6.527 -16.297 1 94.88 414 ARG A O 1
ATOM 3140 N N . LEU A 1 415 ? 12.617 -5.758 -15.953 1 88.88 415 LEU A N 1
ATOM 3141 C CA . LEU A 1 415 ? 12.766 -5.266 -17.312 1 88.88 415 LEU A CA 1
ATOM 3142 C C . LEU A 1 415 ? 12.711 -6.41 -18.328 1 88.88 415 LEU A C 1
ATOM 3144 O O . LEU A 1 415 ? 12.242 -6.234 -19.453 1 88.88 415 LEU A O 1
ATOM 3148 N N . ASN A 1 416 ? 13.148 -7.59 -17.891 1 91.5 416 ASN A N 1
ATOM 3149 C CA . ASN A 1 416 ? 13.227 -8.734 -18.797 1 91.5 416 ASN A CA 1
ATOM 3150 C C . ASN A 1 416 ? 12.016 -9.648 -18.656 1 91.5 416 ASN A C 1
ATOM 3152 O O . ASN A 1 416 ? 11.883 -10.633 -19.391 1 91.5 416 ASN A O 1
ATOM 3156 N N . GLY A 1 417 ? 11.117 -9.297 -17.703 1 93.75 417 GLY A N 1
ATOM 3157 C CA . GLY A 1 417 ? 9.977 -10.164 -17.469 1 93.75 417 GLY A CA 1
ATOM 3158 C C . GLY A 1 417 ? 10.367 -11.547 -16.969 1 93.75 417 GLY A C 1
ATOM 3159 O O . GLY A 1 417 ? 9.797 -12.547 -17.406 1 93.75 417 GLY A O 1
ATOM 3160 N N . LYS A 1 418 ? 11.43 -11.625 -16.172 1 95.5 418 LYS A N 1
ATOM 3161 C CA . LYS A 1 418 ? 11.984 -12.875 -15.656 1 95.5 418 LYS A CA 1
ATOM 3162 C C . LYS A 1 418 ? 12.211 -12.797 -14.148 1 95.5 418 LYS A C 1
ATOM 3164 O O . LYS A 1 418 ? 12.031 -11.734 -13.547 1 95.5 418 LYS A O 1
ATOM 3169 N N . THR A 1 419 ? 12.547 -13.898 -13.539 1 98.06 419 THR A N 1
ATOM 3170 C CA . THR A 1 419 ? 12.883 -13.906 -12.125 1 98.06 419 THR A CA 1
ATOM 3171 C C . THR A 1 419 ? 14.336 -13.484 -11.906 1 98.06 419 THR A C 1
ATOM 3173 O O . THR A 1 419 ? 15.141 -13.516 -12.836 1 98.06 419 THR A O 1
ATOM 3176 N N . ILE A 1 420 ? 14.594 -13.094 -10.703 1 98.38 420 ILE A N 1
ATOM 3177 C CA . ILE A 1 420 ? 15.953 -12.742 -10.32 1 98.38 420 ILE A CA 1
ATOM 3178 C C . ILE A 1 420 ? 16.859 -13.969 -10.445 1 98.38 420 ILE A C 1
ATOM 3180 O O . ILE A 1 420 ? 18.016 -13.859 -10.844 1 98.38 420 ILE A O 1
ATOM 3184 N N . LEU A 1 421 ? 16.328 -15.148 -10.172 1 98 421 LEU A N 1
ATOM 3185 C CA . LEU A 1 421 ? 17.078 -16.406 -10.258 1 98 421 LEU A CA 1
ATOM 3186 C C . LEU A 1 421 ? 17.531 -16.656 -11.688 1 98 421 LEU A C 1
ATOM 3188 O O . LEU A 1 421 ? 18.578 -17.281 -11.898 1 98 421 LEU A O 1
ATOM 3192 N N . GLU A 1 422 ? 16.828 -16.141 -12.664 1 97.25 422 GLU A N 1
ATOM 3193 C CA . GLU A 1 422 ? 17.188 -16.312 -14.07 1 97.25 422 GLU A CA 1
ATOM 3194 C C . GLU A 1 422 ? 18.188 -15.25 -14.523 1 97.25 422 GLU A C 1
ATOM 3196 O O . GLU A 1 422 ? 19.156 -15.57 -15.203 1 97.25 422 GLU A O 1
ATOM 3201 N N . THR A 1 423 ? 18 -14 -14.141 1 97 423 THR A N 1
ATOM 3202 C CA . THR A 1 423 ? 18.734 -12.891 -14.727 1 97 423 THR A CA 1
ATOM 3203 C C . THR A 1 423 ? 20.016 -12.625 -13.945 1 97 423 THR A C 1
ATOM 3205 O O . THR A 1 423 ? 20.984 -12.086 -14.484 1 97 423 THR A O 1
ATOM 3208 N N . SER A 1 424 ? 19.984 -13.008 -12.617 1 97.94 424 SER A N 1
ATOM 3209 C CA . SER A 1 424 ? 21.125 -12.75 -11.734 1 97.94 424 SER A CA 1
ATOM 3210 C C . SER A 1 424 ? 21.344 -13.914 -10.781 1 97.94 424 SER A C 1
ATOM 3212 O O . SER A 1 424 ? 21.375 -13.719 -9.562 1 97.94 424 SER A O 1
ATOM 3214 N N . PRO A 1 425 ? 21.641 -15.062 -11.336 1 96.88 425 PRO A N 1
ATOM 3215 C CA . PRO A 1 425 ? 21.719 -16.266 -10.508 1 96.88 425 PRO A CA 1
ATOM 3216 C C . PRO A 1 425 ? 22.844 -16.203 -9.477 1 96.88 425 PRO A C 1
ATOM 3218 O O . PRO A 1 425 ? 22.781 -16.875 -8.445 1 96.88 425 PRO A O 1
ATOM 3221 N N . GLU A 1 426 ? 23.875 -15.305 -9.656 1 97.44 426 GLU A N 1
ATOM 3222 C CA . GLU A 1 426 ? 25.031 -15.258 -8.758 1 97.44 426 GLU A CA 1
ATOM 3223 C C . GLU A 1 426 ? 24.891 -14.133 -7.738 1 97.44 426 GLU A C 1
ATOM 3225 O O . GLU A 1 426 ? 25.766 -13.945 -6.898 1 97.44 426 GLU A O 1
ATOM 3230 N N . SER A 1 427 ? 23.797 -13.438 -7.805 1 98.12 427 SER A N 1
ATOM 3231 C CA . SER A 1 427 ? 23.609 -12.336 -6.875 1 98.12 427 SER A CA 1
ATOM 3232 C C . SER A 1 427 ? 23.312 -12.836 -5.465 1 98.12 427 SER A C 1
ATOM 3234 O O . SER A 1 427 ? 22.781 -13.938 -5.297 1 98.12 427 SER A O 1
ATOM 3236 N N . ALA A 1 428 ? 23.656 -12.047 -4.445 1 98.12 428 ALA A N 1
ATOM 3237 C CA . ALA A 1 428 ? 23.375 -12.383 -3.055 1 98.12 428 ALA A CA 1
ATOM 3238 C C . ALA A 1 428 ? 21.859 -12.523 -2.83 1 98.12 428 ALA A C 1
ATOM 3240 O O . ALA A 1 428 ? 21.438 -13.352 -2.029 1 98.12 428 ALA A O 1
ATOM 3241 N N . LEU A 1 429 ? 21.109 -11.727 -3.525 1 98.56 429 LEU A N 1
ATOM 3242 C CA . LEU A 1 429 ? 19.656 -11.812 -3.404 1 98.56 429 LEU A CA 1
ATOM 3243 C C . LEU A 1 429 ? 19.125 -13.133 -3.963 1 98.56 429 LEU A C 1
ATOM 3245 O O . LEU A 1 429 ? 18.266 -13.766 -3.357 1 98.56 429 LEU A O 1
ATOM 3249 N N . ALA A 1 430 ? 19.672 -13.555 -5.094 1 98.5 430 ALA A N 1
ATOM 3250 C CA . ALA A 1 430 ? 19.297 -14.852 -5.66 1 98.5 430 ALA A CA 1
ATOM 3251 C C . ALA A 1 430 ? 19.594 -15.984 -4.691 1 98.5 430 ALA A C 1
ATOM 3253 O O . ALA A 1 430 ? 18.781 -16.891 -4.5 1 98.5 430 ALA A O 1
ATOM 3254 N N . GLU A 1 431 ? 20.734 -15.922 -4.121 1 98.38 431 GLU A N 1
ATOM 3255 C CA . GLU A 1 431 ? 21.125 -16.938 -3.141 1 98.38 431 GLU A CA 1
ATOM 3256 C C . GLU A 1 431 ? 20.172 -16.938 -1.948 1 98.38 431 GLU A C 1
ATOM 3258 O O . GLU A 1 431 ? 19.766 -18 -1.477 1 98.38 431 GLU A O 1
ATOM 3263 N N . GLY A 1 432 ? 19.859 -15.742 -1.437 1 98.62 432 GLY A N 1
ATOM 3264 C CA . GLY A 1 432 ? 18.922 -15.633 -0.331 1 98.62 432 GLY A CA 1
ATOM 3265 C C . GLY A 1 432 ? 17.547 -16.188 -0.651 1 98.62 432 GLY A C 1
ATOM 3266 O O . GLY A 1 432 ? 16.938 -16.859 0.185 1 98.62 432 GLY A O 1
ATOM 3267 N N . LEU A 1 433 ? 17.078 -15.961 -1.812 1 98.62 433 LEU A N 1
ATOM 3268 C CA . LEU A 1 433 ? 15.781 -16.453 -2.242 1 98.62 433 LEU A CA 1
ATOM 3269 C C . LEU A 1 433 ? 15.789 -17.969 -2.381 1 98.62 433 LEU A C 1
ATOM 3271 O O . LEU A 1 433 ? 14.797 -18.625 -2.057 1 98.62 433 LEU A O 1
ATOM 3275 N N . THR A 1 434 ? 16.875 -18.5 -2.857 1 98.12 434 THR A N 1
ATOM 3276 C CA . THR A 1 434 ? 17.031 -19.953 -2.939 1 98.12 434 THR A CA 1
ATOM 3277 C C . THR A 1 434 ? 17 -20.578 -1.547 1 98.12 434 THR A C 1
ATOM 3279 O O . THR A 1 434 ? 16.312 -21.578 -1.321 1 98.12 434 THR A O 1
ATOM 3282 N N . GLN A 1 435 ? 17.703 -19.984 -0.633 1 98.38 435 GLN A N 1
ATOM 3283 C CA . GLN A 1 435 ? 17.703 -20.484 0.741 1 98.38 435 GLN A CA 1
ATOM 3284 C C . GLN A 1 435 ? 16.312 -20.391 1.367 1 98.38 435 GLN A C 1
ATOM 3286 O O . GLN A 1 435 ? 15.906 -21.281 2.105 1 98.38 435 GLN A O 1
ATOM 3291 N N . LEU A 1 436 ? 15.664 -19.312 1.085 1 98.62 436 LEU A N 1
ATOM 3292 C CA . LEU A 1 436 ? 14.297 -19.141 1.568 1 98.62 436 LEU A CA 1
ATOM 3293 C C . LEU A 1 436 ? 13.398 -20.266 1.063 1 98.62 436 LEU A C 1
ATOM 3295 O O . LEU A 1 436 ? 12.609 -20.828 1.824 1 98.62 436 LEU A O 1
ATOM 3299 N N . SER A 1 437 ? 13.516 -20.594 -0.231 1 98.19 437 SER A N 1
ATOM 3300 C CA . SER A 1 437 ? 12.711 -21.672 -0.804 1 98.19 437 SER A CA 1
ATOM 3301 C C . SER A 1 437 ? 12.977 -23 -0.106 1 98.19 437 SER A C 1
ATOM 3303 O O . SER A 1 437 ? 12.055 -23.781 0.123 1 98.19 437 SER A O 1
ATOM 3305 N N . GLN A 1 438 ? 14.195 -23.234 0.276 1 97.31 438 GLN A N 1
ATOM 3306 C CA . GLN A 1 438 ? 14.57 -24.469 0.965 1 97.31 438 GLN A CA 1
ATOM 3307 C C . GLN A 1 438 ? 13.977 -24.516 2.371 1 97.31 438 GLN A C 1
ATOM 3309 O O . GLN A 1 438 ? 13.508 -25.562 2.822 1 97.31 438 GLN A O 1
ATOM 3314 N N . THR A 1 439 ? 14.047 -23.391 3.041 1 97.31 439 THR A N 1
ATOM 3315 C CA . THR A 1 439 ? 13.477 -23.297 4.379 1 97.31 439 THR A CA 1
ATOM 3316 C C . THR A 1 439 ? 11.984 -23.594 4.352 1 97.31 439 THR A C 1
ATOM 3318 O O . THR A 1 439 ? 11.469 -24.328 5.199 1 97.31 439 THR A O 1
ATOM 3321 N N . VAL A 1 440 ? 11.289 -23.031 3.398 1 97.25 440 VAL A N 1
ATOM 3322 C CA . VAL A 1 440 ? 9.852 -23.219 3.277 1 97.25 440 VAL A CA 1
ATOM 3323 C C . VAL A 1 440 ? 9.555 -24.672 2.906 1 97.25 440 VAL A C 1
ATOM 3325 O O . VAL A 1 440 ? 8.602 -25.266 3.422 1 97.25 440 VAL A O 1
ATOM 3328 N N . GLU A 1 441 ? 10.344 -25.266 2.059 1 95.19 441 GLU A N 1
ATOM 3329 C CA . GLU A 1 441 ? 10.203 -26.672 1.693 1 95.19 441 GLU A CA 1
ATOM 3330 C C . GLU A 1 441 ? 10.305 -27.578 2.92 1 95.19 441 GLU A C 1
ATOM 3332 O O . GLU A 1 441 ? 9.523 -28.516 3.076 1 95.19 441 GLU A O 1
ATOM 3337 N N . ALA A 1 442 ? 11.258 -27.281 3.725 1 94.12 442 ALA A N 1
ATOM 3338 C CA . ALA A 1 442 ? 11.461 -28.062 4.941 1 94.12 442 ALA A CA 1
ATOM 3339 C C . ALA A 1 442 ? 10.266 -27.922 5.887 1 94.12 442 ALA A C 1
ATOM 3341 O O . ALA A 1 442 ? 9.852 -28.891 6.52 1 94.12 442 ALA A O 1
ATOM 3342 N N . ALA A 1 443 ? 9.773 -26.734 5.938 1 93.12 443 ALA A N 1
ATOM 3343 C CA . ALA A 1 443 ? 8.625 -26.484 6.805 1 93.12 443 ALA A CA 1
ATOM 3344 C C . ALA A 1 443 ? 7.402 -27.266 6.348 1 93.12 443 ALA A C 1
ATOM 3346 O O . ALA A 1 443 ? 6.574 -27.688 7.164 1 93.12 443 ALA A O 1
ATOM 3347 N N . LEU A 1 444 ? 7.324 -27.484 5.059 1 92.38 444 LEU A N 1
ATOM 3348 C CA . LEU A 1 444 ? 6.188 -28.188 4.477 1 92.38 444 LEU A CA 1
ATOM 3349 C C . LEU A 1 444 ? 6.453 -29.688 4.418 1 92.38 444 LEU A C 1
ATOM 3351 O O . LEU A 1 444 ? 5.57 -30.453 4.051 1 92.38 444 LEU A O 1
ATOM 3355 N N . SER A 1 445 ? 7.648 -30.188 4.805 1 87.12 445 SER A N 1
ATOM 3356 C CA . SER A 1 445 ? 8.047 -31.594 4.738 1 87.12 445 SER A CA 1
ATOM 3357 C C . SER A 1 445 ? 7.832 -32.156 3.342 1 87.12 445 SER A C 1
ATOM 3359 O O . SER A 1 445 ? 7.266 -33.25 3.189 1 87.12 445 SER A O 1
ATOM 3361 N N . LEU A 1 446 ? 8.195 -31.281 2.428 1 82.12 446 LEU A N 1
ATOM 3362 C CA . LEU A 1 446 ? 8.047 -31.75 1.051 1 82.12 446 LEU A CA 1
ATOM 3363 C C . LEU A 1 446 ? 9.141 -32.75 0.69 1 82.12 446 LEU A C 1
ATOM 3365 O O . LEU A 1 446 ? 10.281 -32.625 1.142 1 82.12 446 LEU A O 1
ATOM 3369 N N . GLN A 1 447 ? 8.852 -34 0.364 1 65.62 447 GLN A N 1
ATOM 3370 C CA . GLN A 1 447 ? 9.844 -34.969 -0.086 1 65.62 447 GLN A CA 1
ATOM 3371 C C . GLN A 1 447 ? 10.289 -34.688 -1.516 1 65.62 447 GLN A C 1
ATOM 3373 O O . GLN A 1 447 ? 9.461 -34.438 -2.391 1 65.62 447 GLN A O 1
ATOM 3378 N N . GLY A 1 448 ? 11.461 -34.094 -1.699 1 61.09 448 GLY A N 1
ATOM 3379 C CA . GLY A 1 448 ? 12.008 -33.75 -3.004 1 61.09 448 GLY A CA 1
ATOM 3380 C C . GLY A 1 448 ? 11.547 -34.688 -4.105 1 61.09 448 GLY A C 1
ATOM 3381 O O . GLY A 1 448 ? 11.234 -35.844 -3.848 1 61.09 448 GLY A O 1
ATOM 3382 N N . PRO A 1 449 ? 11.031 -34.156 -5.289 1 56.75 449 PRO A N 1
ATOM 3383 C CA . PRO A 1 449 ? 10.594 -35.031 -6.379 1 56.75 449 PRO A CA 1
ATOM 3384 C C . PRO A 1 449 ? 11.586 -36.156 -6.656 1 56.75 449 PRO A C 1
ATOM 3386 O O . PRO A 1 449 ? 11.203 -37.188 -7.188 1 56.75 449 PRO A O 1
ATOM 3389 N N . ASN A 1 450 ? 12.906 -35.938 -6.438 1 49.06 450 ASN A N 1
ATOM 3390 C CA . ASN A 1 450 ? 13.852 -36.969 -6.84 1 49.06 450 ASN A CA 1
ATOM 3391 C C . ASN A 1 450 ? 13.703 -38.219 -5.984 1 49.06 450 ASN A C 1
ATOM 3393 O O . ASN A 1 450 ? 14.289 -39.281 -6.293 1 49.06 450 ASN A O 1
ATOM 3397 N N . ASN A 1 451 ? 13.297 -38.094 -4.82 1 40.91 451 ASN A N 1
ATOM 3398 C CA . ASN A 1 451 ? 13.242 -39.344 -4.059 1 40.91 451 ASN A CA 1
ATOM 3399 C C . ASN A 1 451 ? 12 -40.156 -4.414 1 40.91 451 ASN A C 1
ATOM 3401 O O . ASN A 1 451 ? 11.641 -41.094 -3.691 1 40.91 451 ASN A O 1
ATOM 3405 N N . GLN A 1 452 ? 11.039 -39.656 -5.176 1 37.53 452 GLN A N 1
ATOM 3406 C CA . GLN A 1 452 ? 9.992 -40.594 -5.641 1 37.53 452 GLN A CA 1
ATOM 3407 C C . GLN A 1 452 ? 10.547 -41.594 -6.637 1 37.53 452 GLN A C 1
ATOM 3409 O O . GLN A 1 452 ? 11.328 -41.25 -7.523 1 37.53 452 GLN A O 1
ATOM 3414 N N . GLY A 1 453 ? 10.68 -42.906 -6.41 1 33.12 453 GLY A N 1
ATOM 3415 C CA . GLY A 1 453 ? 11.047 -44.031 -7.254 1 33.12 453 GLY A CA 1
ATOM 3416 C C . GLY A 1 453 ? 10.633 -43.844 -8.703 1 33.12 453 GLY A C 1
ATOM 3417 O O . GLY A 1 453 ? 9.797 -42.969 -9.016 1 33.12 453 GLY A O 1
ATOM 3418 N N . GLN A 1 454 ? 11.344 -44.562 -9.828 1 35.09 454 GLN A N 1
ATOM 3419 C CA . GLN A 1 454 ? 11.266 -44.75 -11.273 1 35.09 454 GLN A CA 1
ATOM 3420 C C . GLN A 1 454 ? 9.812 -44.875 -11.727 1 35.09 454 GLN A C 1
ATOM 3422 O O . GLN A 1 454 ? 9.539 -45.375 -12.82 1 35.09 454 GLN A O 1
ATOM 3427 N N . GLY A 1 455 ? 8.797 -45.031 -10.906 1 32.28 455 GLY A N 1
ATOM 3428 C CA . GLY A 1 455 ? 7.594 -45.5 -11.594 1 32.28 455 GLY A CA 1
ATOM 3429 C C . GLY A 1 455 ? 7.125 -44.531 -12.672 1 32.28 455 GLY A C 1
ATOM 3430 O O . GLY A 1 455 ? 7.883 -43.656 -13.117 1 32.28 455 GLY A O 1
ATOM 3431 N N . SER A 1 456 ? 5.699 -44.344 -12.891 1 32.5 456 SER A N 1
ATOM 3432 C CA . SER A 1 456 ? 4.93 -44 -14.086 1 32.5 456 SER A CA 1
ATOM 3433 C C . SER A 1 456 ? 5.176 -42.562 -14.508 1 32.5 456 SER A C 1
ATOM 3435 O O . SER A 1 456 ? 5.031 -41.625 -13.695 1 32.5 456 SER A O 1
ATOM 3437 N N . SER A 1 457 ? 6.133 -42.281 -15.414 1 31.88 457 SER A N 1
ATOM 3438 C CA . SER A 1 457 ? 6.246 -41.125 -16.281 1 31.88 457 SER A CA 1
ATOM 3439 C C . SER A 1 457 ? 4.871 -40.562 -16.625 1 31.88 457 SER A C 1
ATOM 3441 O O . SER A 1 457 ? 4.16 -41.125 -17.469 1 31.88 457 SER A O 1
ATOM 3443 N N . ARG A 1 458 ? 4.082 -40.25 -15.68 1 32.12 458 ARG A N 1
ATOM 3444 C CA . ARG A 1 458 ? 2.869 -39.594 -16.156 1 32.12 458 ARG A CA 1
ATOM 3445 C C . ARG A 1 458 ? 3.203 -38.406 -17.062 1 32.12 458 ARG A C 1
ATOM 3447 O O . ARG A 1 458 ? 3.852 -37.469 -16.641 1 32.12 458 ARG A O 1
ATOM 3454 N N . LEU A 1 459 ? 3.543 -38.625 -18.391 1 30.05 459 LEU A N 1
ATOM 3455 C CA . LEU A 1 459 ? 3.598 -37.656 -19.469 1 30.05 459 LEU A CA 1
ATOM 3456 C C . LEU A 1 459 ? 2.516 -36.594 -19.297 1 30.05 459 LEU A C 1
ATOM 3458 O O . LEU A 1 459 ? 1.353 -36.938 -19.047 1 30.05 459 LEU A O 1
ATOM 3462 N N . PRO A 1 460 ? 2.916 -35.5 -18.844 1 31.42 460 PRO A N 1
ATOM 3463 C CA . PRO A 1 460 ? 1.881 -34.469 -18.906 1 31.42 460 PRO A CA 1
ATOM 3464 C C . PRO A 1 460 ? 1.118 -34.469 -20.234 1 31.42 460 PRO A C 1
ATOM 3466 O O . PRO A 1 460 ? 1.722 -34.656 -21.297 1 31.42 460 PRO A O 1
ATOM 3469 N N . ALA A 1 461 ? 0.008 -35.188 -20.344 1 30.91 461 ALA A N 1
ATOM 3470 C CA . ALA A 1 461 ? -0.863 -35.281 -21.516 1 30.91 461 ALA A CA 1
ATOM 3471 C C . ALA A 1 461 ? -0.838 -33.969 -22.312 1 30.91 461 ALA A C 1
ATOM 3473 O O . ALA A 1 461 ? -1.054 -33.969 -23.516 1 30.91 461 ALA A O 1
ATOM 3474 N N . VAL A 1 462 ? -0.796 -32.844 -21.656 1 30.97 462 VAL A N 1
ATOM 3475 C CA . VAL A 1 462 ? -1.198 -31.672 -22.453 1 30.97 462 VAL A CA 1
ATOM 3476 C C . VAL A 1 462 ? -0.04 -31.219 -23.328 1 30.97 462 VAL A C 1
ATOM 3478 O O . VAL A 1 462 ? -0.098 -30.141 -23.938 1 30.97 462 VAL A O 1
ATOM 3481 N N . VAL A 1 463 ? 1.103 -31.891 -23.5 1 29.92 463 VAL A N 1
ATOM 3482 C CA . VAL A 1 463 ? 2.191 -31.297 -24.266 1 29.92 463 VAL A CA 1
ATOM 3483 C C . VAL A 1 463 ? 1.761 -31.125 -25.719 1 29.92 463 VAL A C 1
ATOM 3485 O O . VAL A 1 463 ? 2.582 -30.812 -26.578 1 29.92 463 VAL A O 1
ATOM 3488 N N . GLU A 1 464 ? 0.665 -31.688 -26.156 1 29.25 464 GLU A N 1
ATOM 3489 C CA . GLU A 1 464 ? 0.588 -31.5 -27.609 1 29.25 464 GLU A CA 1
ATOM 3490 C C . GLU A 1 464 ? 0.52 -30.016 -27.953 1 29.25 464 GLU A C 1
ATOM 3492 O O . GLU A 1 464 ? 0.42 -29.656 -29.141 1 29.25 464 GLU A O 1
ATOM 3497 N N . LYS A 1 465 ? 0.098 -29.156 -27.109 1 30.97 465 LYS A N 1
ATOM 3498 C CA . LYS A 1 465 ? -0.2 -27.859 -27.719 1 30.97 465 LYS A CA 1
ATOM 3499 C C . LYS A 1 465 ? 1.081 -27.109 -28.062 1 30.97 465 LYS A C 1
ATOM 3501 O O . LYS A 1 465 ? 1.635 -26.391 -27.234 1 30.97 465 LYS A O 1
ATOM 3506 N N . LYS A 1 466 ? 2.191 -27.609 -28.562 1 30.7 466 LYS A N 1
ATOM 3507 C CA . LYS A 1 466 ? 3.412 -26.938 -29.016 1 30.7 466 LYS A CA 1
ATOM 3508 C C . LYS A 1 466 ? 3.092 -25.766 -29.938 1 30.7 466 LYS A C 1
ATOM 3510 O O . LYS A 1 466 ? 3.996 -25.062 -30.391 1 30.7 466 LYS A O 1
ATOM 3515 N N . LYS A 1 467 ? 2.287 -25.812 -30.859 1 29.52 467 LYS A N 1
ATOM 3516 C CA . LYS A 1 467 ? 2.5 -25.016 -32.062 1 29.52 467 LYS A CA 1
ATOM 3517 C C . LYS A 1 467 ? 2.309 -23.531 -31.766 1 29.52 467 LYS A C 1
ATOM 3519 O O . LYS A 1 467 ? 2.365 -22.703 -32.688 1 29.52 467 LYS A O 1
ATOM 3524 N N . ALA A 1 468 ? 1.635 -23.141 -30.797 1 24.89 468 ALA A N 1
ATOM 3525 C CA . ALA A 1 468 ? 1.002 -21.844 -31.047 1 24.89 468 ALA A CA 1
ATOM 3526 C C . ALA A 1 468 ? 1.99 -20.703 -30.859 1 24.89 468 ALA A C 1
ATOM 3528 O O . ALA A 1 468 ? 1.961 -19.719 -31.594 1 24.89 468 ALA A O 1
ATOM 3529 N N . SER A 1 469 ? 2.682 -20.438 -29.641 1 25.25 469 SER A N 1
ATOM 3530 C CA . SER A 1 469 ? 2.932 -19.031 -29.328 1 25.25 469 SER A CA 1
ATOM 3531 C C . SER A 1 469 ? 4.164 -18.516 -30.078 1 25.25 469 SER A C 1
ATOM 3533 O O . SER A 1 469 ? 5.262 -18.484 -29.516 1 25.25 469 SER A O 1
ATOM 3535 N N . LYS A 1 470 ? 4.59 -18.656 -31.188 1 25.52 470 LYS A N 1
ATOM 3536 C CA . LYS A 1 470 ? 5.676 -18.094 -32 1 25.52 470 LYS A CA 1
ATOM 3537 C C . LYS A 1 470 ? 5.793 -16.578 -31.797 1 25.52 470 LYS A C 1
ATOM 3539 O O . LYS A 1 470 ? 5.008 -15.992 -31.047 1 25.52 470 LYS A O 1
ATOM 3544 N N . ARG A 1 471 ? 5.738 -15.453 -32.938 1 24.95 471 ARG A N 1
ATOM 3545 C CA . ARG A 1 471 ? 6.512 -14.336 -33.469 1 24.95 471 ARG A CA 1
ATOM 3546 C C . ARG A 1 471 ? 6.082 -13.016 -32.812 1 24.95 471 ARG A C 1
ATOM 3548 O O . ARG A 1 471 ? 6.418 -11.938 -33.312 1 24.95 471 ARG A O 1
ATOM 3555 N N . PHE A 1 472 ? 5.449 -12.898 -31.828 1 26.42 472 PHE A N 1
ATOM 3556 C CA . PHE A 1 472 ? 5.129 -11.492 -31.609 1 26.42 472 PHE A CA 1
ATOM 3557 C C . PHE A 1 472 ? 6.379 -10.703 -31.234 1 26.42 472 PHE A C 1
ATOM 3559 O O . PHE A 1 472 ? 6.281 -9.57 -30.75 1 26.42 472 PHE A O 1
ATOM 3566 N N . LEU A 1 473 ? 7.629 -11.172 -31.312 1 27.09 473 LEU A N 1
ATOM 3567 C CA . LEU A 1 473 ? 8.836 -10.414 -31 1 27.09 473 LEU A CA 1
ATOM 3568 C C . LEU A 1 473 ? 8.992 -9.219 -31.938 1 27.09 473 LEU A C 1
ATOM 3570 O O . LEU A 1 473 ? 9.93 -8.438 -31.781 1 27.09 473 LEU A O 1
ATOM 3574 N N . ARG A 1 474 ? 8.555 -9.133 -33.156 1 25.7 474 ARG A N 1
ATOM 3575 C CA . ARG A 1 474 ? 9.195 -8.242 -34.125 1 25.7 474 ARG A CA 1
ATOM 3576 C C . ARG A 1 474 ? 8.953 -6.781 -33.75 1 25.7 474 ARG A C 1
ATOM 3578 O O . ARG A 1 474 ? 9.789 -5.922 -34.031 1 25.7 474 ARG A O 1
ATOM 3585 N N . ARG A 1 475 ? 7.73 -6.254 -33.531 1 23.08 475 ARG A N 1
ATOM 3586 C CA . ARG A 1 475 ? 7.465 -4.844 -33.781 1 23.08 475 ARG A CA 1
ATOM 3587 C C . ARG A 1 475 ? 7.934 -3.967 -32.625 1 23.08 475 ARG A C 1
ATOM 3589 O O . ARG A 1 475 ? 7.297 -2.961 -32.312 1 23.08 475 ARG A O 1
ATOM 3596 N N . ARG A 1 476 ? 8.766 -4.215 -31.75 1 25.25 476 ARG A N 1
ATOM 3597 C CA . ARG A 1 476 ? 9.305 -3.168 -30.891 1 25.25 476 ARG A CA 1
ATOM 3598 C C . ARG A 1 476 ? 10.141 -2.178 -31.688 1 25.25 476 ARG A C 1
ATOM 3600 O O . ARG A 1 476 ? 10.859 -1.354 -31.109 1 25.25 476 ARG A O 1
ATOM 3607 N N . ALA A 1 477 ? 10.508 -2.379 -32.938 1 25.95 477 ALA A N 1
ATOM 3608 C CA . ALA A 1 477 ? 11.555 -1.545 -33.531 1 25.95 477 ALA A CA 1
ATOM 3609 C C . ALA A 1 477 ? 11.141 -0.075 -33.531 1 25.95 477 ALA A C 1
ATOM 3611 O O . ALA A 1 477 ? 11.984 0.812 -33.375 1 25.95 477 ALA A O 1
ATOM 3612 N N . LYS A 1 478 ? 10.062 0.395 -34.312 1 22.23 478 LYS A N 1
ATOM 3613 C CA . LYS A 1 478 ? 9.922 1.735 -34.875 1 22.23 478 LYS A CA 1
ATOM 3614 C C . LYS A 1 478 ? 9.297 2.689 -33.875 1 22.23 478 LYS A C 1
ATOM 3616 O O . LYS A 1 478 ? 9.203 3.895 -34.125 1 22.23 478 LYS A O 1
ATOM 3621 N N . VAL A 1 479 ? 8.531 2.43 -32.969 1 20.5 479 VAL A N 1
ATOM 3622 C CA . VAL A 1 479 ? 8.266 3.703 -32.281 1 20.5 479 VAL A CA 1
ATOM 3623 C C . VAL A 1 479 ? 9.336 3.971 -31.234 1 20.5 479 VAL A C 1
ATOM 3625 O O . VAL A 1 479 ? 9.773 3.053 -30.547 1 20.5 479 VAL A O 1
ATOM 3628 N N . MET B 1 1 ? -20.297 -10.492 42.531 1 65.56 1 MET B N 1
ATOM 3629 C CA . MET B 1 1 ? -20 -10.633 41.125 1 65.56 1 MET B CA 1
ATOM 3630 C C . MET B 1 1 ? -19.375 -9.359 40.562 1 65.56 1 MET B C 1
ATOM 3632 O O . MET B 1 1 ? -19.812 -8.258 40.875 1 65.56 1 MET B O 1
ATOM 3636 N N . GLN B 1 2 ? -18.234 -9.344 39.938 1 81.12 2 GLN B N 1
ATOM 3637 C CA . GLN B 1 2 ? -17.516 -8.203 39.375 1 81.12 2 GLN B CA 1
ATOM 3638 C C . GLN B 1 2 ? -18.219 -7.648 38.156 1 81.12 2 GLN B C 1
ATOM 3640 O O . GLN B 1 2 ? -18.734 -8.406 37.344 1 81.12 2 GLN B O 1
ATOM 3645 N N . ILE B 1 3 ? -18.328 -6.332 38.125 1 88.25 3 ILE B N 1
ATOM 3646 C CA . ILE B 1 3 ? -19 -5.648 37 1 88.25 3 ILE B CA 1
ATOM 3647 C C . ILE B 1 3 ? -18 -4.746 36.281 1 88.25 3 ILE B C 1
ATOM 3649 O O . ILE B 1 3 ? -17.828 -3.582 36.656 1 88.25 3 ILE B O 1
ATOM 3653 N N . PRO B 1 4 ? -17.344 -5.34 35.375 1 89.31 4 PRO B N 1
ATOM 3654 C CA . PRO B 1 4 ? -16.469 -4.504 34.531 1 89.31 4 PRO B CA 1
ATOM 3655 C C . PRO B 1 4 ? -17.25 -3.553 33.625 1 89.31 4 PRO B C 1
ATOM 3657 O O . PRO B 1 4 ? -18.203 -3.969 32.969 1 89.31 4 PRO B O 1
ATOM 3660 N N . ILE B 1 5 ? -16.812 -2.219 33.625 1 92.19 5 ILE B N 1
ATOM 3661 C CA . ILE B 1 5 ? -17.594 -1.281 32.812 1 92.19 5 ILE B CA 1
ATOM 3662 C C . ILE B 1 5 ? -16.656 -0.501 31.891 1 92.19 5 ILE B C 1
ATOM 3664 O O . ILE B 1 5 ? -15.461 -0.37 32.188 1 92.19 5 ILE B O 1
ATOM 3668 N N . ILE B 1 6 ? -17.312 0.008 30.859 1 89.94 6 ILE B N 1
ATOM 3669 C CA . ILE B 1 6 ? -16.703 0.982 29.953 1 89.94 6 ILE B CA 1
ATOM 3670 C C . ILE B 1 6 ? -17.219 2.383 30.297 1 89.94 6 ILE B C 1
ATOM 3672 O O . ILE B 1 6 ? -18.422 2.592 30.438 1 89.94 6 ILE B O 1
ATOM 3676 N N . VAL B 1 7 ? -16.281 3.266 30.406 1 90.81 7 VAL B N 1
ATOM 3677 C CA . VAL B 1 7 ? -16.688 4.648 30.641 1 90.81 7 VAL B CA 1
ATOM 3678 C C . VAL B 1 7 ? -16.422 5.488 29.406 1 90.81 7 VAL B C 1
ATOM 3680 O O . VAL B 1 7 ? -15.312 5.469 28.859 1 90.81 7 VAL B O 1
ATOM 3683 N N . VAL B 1 8 ? -17.516 6.137 29.125 1 88.38 8 VAL B N 1
ATOM 3684 C CA . VAL B 1 8 ? -17.422 6.914 27.891 1 88.38 8 VAL B CA 1
ATOM 3685 C C . VAL B 1 8 ? -17.453 8.406 28.219 1 88.38 8 VAL B C 1
ATOM 3687 O O . VAL B 1 8 ? -18.406 8.898 28.828 1 88.38 8 VAL B O 1
ATOM 3690 N N . GLY B 1 9 ? -16.391 9.078 27.812 1 81.44 9 GLY B N 1
ATOM 3691 C CA . GLY B 1 9 ? -16.406 10.531 27.812 1 81.44 9 GLY B CA 1
ATOM 3692 C C . GLY B 1 9 ? -16.25 11.117 29.203 1 81.44 9 GLY B C 1
ATOM 3693 O O . GLY B 1 9 ? -16.812 12.172 29.516 1 81.44 9 GLY B O 1
ATOM 3694 N N . ASP B 1 10 ? -15.594 10.516 30.078 1 83 10 ASP B N 1
ATOM 3695 C CA . ASP B 1 10 ? -15.336 11.062 31.406 1 83 10 ASP B CA 1
ATOM 3696 C C . ASP B 1 10 ? -14.047 11.883 31.422 1 83 10 ASP B C 1
ATOM 3698 O O . ASP B 1 10 ? -13.086 11.516 32.094 1 83 10 ASP B O 1
ATOM 3702 N N . SER B 1 11 ? -14.086 12.922 30.719 1 72.88 11 SER B N 1
ATOM 3703 C CA . SER B 1 11 ? -12.898 13.734 30.5 1 72.88 11 SER B CA 1
ATOM 3704 C C . SER B 1 11 ? -12.344 14.273 31.812 1 72.88 11 SER B C 1
ATOM 3706 O O . SER B 1 11 ? -11.125 14.375 31.984 1 72.88 11 SER B O 1
ATOM 3708 N N . GLY B 1 12 ? -13.055 14.609 32.781 1 71.5 12 GLY B N 1
ATOM 3709 C CA . GLY B 1 12 ? -12.641 15.094 34.094 1 71.5 12 GLY B CA 1
ATOM 3710 C C . GLY B 1 12 ? -12.227 13.977 35.031 1 71.5 12 GLY B C 1
ATOM 3711 O O . GLY B 1 12 ? -11.719 14.242 36.125 1 71.5 12 GLY B O 1
ATOM 3712 N N . GLY B 1 13 ? -12.492 12.805 34.625 1 80.19 13 GLY B N 1
ATOM 3713 C CA . GLY B 1 13 ? -12.109 11.641 35.406 1 80.19 13 GLY B CA 1
ATOM 3714 C C . GLY B 1 13 ? -12.914 11.492 36.656 1 80.19 13 GLY B C 1
ATOM 3715 O O . GLY B 1 13 ? -12.578 10.68 37.531 1 80.19 13 GLY B O 1
ATOM 3716 N N . ARG B 1 14 ? -13.836 12.242 36.812 1 83.12 14 ARG B N 1
ATOM 3717 C CA . ARG B 1 14 ? -14.617 12.258 38.062 1 83.12 14 ARG B CA 1
ATOM 3718 C C . ARG B 1 14 ? -15.258 10.898 38.312 1 83.12 14 ARG B C 1
ATOM 3720 O O . ARG B 1 14 ? -15.172 10.367 39.406 1 83.12 14 ARG B O 1
ATOM 3727 N N . PHE B 1 15 ? -15.758 10.375 37.281 1 88.62 15 PHE B N 1
ATOM 3728 C CA . PHE B 1 15 ? -16.531 9.148 37.469 1 88.62 15 PHE B CA 1
ATOM 3729 C C . PHE B 1 15 ? -15.602 7.938 37.562 1 88.62 15 PHE B C 1
ATOM 3731 O O . PHE B 1 15 ? -15.828 7.02 38.344 1 88.62 15 PHE B O 1
ATOM 3738 N N . ILE B 1 16 ? -14.547 8.016 36.844 1 87.31 16 ILE B N 1
ATOM 3739 C CA . ILE B 1 16 ? -13.57 6.934 36.906 1 87.31 16 ILE B CA 1
ATOM 3740 C C . ILE B 1 16 ? -12.938 6.879 38.281 1 87.31 16 ILE B C 1
ATOM 3742 O O . ILE B 1 16 ? -12.828 5.805 38.875 1 87.31 16 ILE B O 1
ATOM 3746 N N . THR B 1 17 ? -12.57 7.984 38.781 1 83.38 17 THR B N 1
ATOM 3747 C CA . THR B 1 17 ? -11.984 8.078 40.094 1 83.38 17 THR B CA 1
ATOM 3748 C C . THR B 1 17 ? -12.969 7.598 41.156 1 83.38 17 THR B C 1
ATOM 3750 O O . THR B 1 17 ? -12.594 6.887 42.094 1 83.38 17 THR B O 1
ATOM 3753 N N . ALA B 1 18 ? -14.18 7.996 41 1 84.25 18 ALA B N 1
ATOM 3754 C CA . ALA B 1 18 ? -15.219 7.629 41.969 1 84.25 18 ALA B CA 1
ATOM 3755 C C . ALA B 1 18 ? -15.406 6.113 42 1 84.25 18 ALA B C 1
ATOM 3757 O O . ALA B 1 18 ? -15.5 5.527 43.094 1 84.25 18 ALA B O 1
ATOM 3758 N N . ILE B 1 19 ? -15.305 5.523 40.812 1 86.69 19 ILE B N 1
ATOM 3759 C CA . ILE B 1 19 ? -15.547 4.086 40.719 1 86.69 19 ILE B CA 1
ATOM 3760 C C . ILE B 1 19 ? -14.336 3.326 41.281 1 86.69 19 ILE B C 1
ATOM 3762 O O . ILE B 1 19 ? -14.484 2.371 42.031 1 86.69 19 ILE B O 1
ATOM 3766 N N . GLU B 1 20 ? -13.188 3.762 41.031 1 81.44 20 GLU B N 1
ATOM 3767 C CA . GLU B 1 20 ? -11.961 3.062 41.406 1 81.44 20 GLU B CA 1
ATOM 3768 C C . GLU B 1 20 ? -11.664 3.246 42.906 1 81.44 20 GLU B C 1
ATOM 3770 O O . GLU B 1 20 ? -11.039 2.383 43.5 1 81.44 20 GLU B O 1
ATOM 3775 N N . SER B 1 21 ? -12.102 4.297 43.375 1 79.56 21 SER B N 1
ATOM 3776 C CA . SER B 1 21 ? -11.852 4.582 44.781 1 79.56 21 SER B CA 1
ATOM 3777 C C . SER B 1 21 ? -12.68 3.67 45.688 1 79.56 21 SER B C 1
ATOM 3779 O O . SER B 1 21 ? -12.32 3.447 46.844 1 79.56 21 SER B O 1
ATOM 3781 N N . GLN B 1 22 ? -13.828 3.193 45.25 1 76.88 22 GLN B N 1
ATOM 3782 C CA . GLN B 1 22 ? -14.727 2.395 46.062 1 76.88 22 GLN B CA 1
ATOM 3783 C C . GLN B 1 22 ? -14.273 0.938 46.125 1 76.88 22 GLN B C 1
ATOM 3785 O O . GLN B 1 22 ? -14.68 0.186 47 1 76.88 22 GLN B O 1
ATOM 3790 N N . ARG B 1 23 ? -13.148 0.517 45.5 1 73.19 23 ARG B N 1
ATOM 3791 C CA . ARG B 1 23 ? -12.664 -0.859 45.469 1 73.19 23 ARG B CA 1
ATOM 3792 C C . ARG B 1 23 ? -13.82 -1.85 45.562 1 73.19 23 ARG B C 1
ATOM 3794 O O . ARG B 1 23 ? -13.766 -2.799 46.344 1 73.19 23 ARG B O 1
ATOM 3801 N N . GLY B 1 24 ? -15 -1.568 45 1 78.69 24 GLY B N 1
ATOM 3802 C CA . GLY B 1 24 ? -16.203 -2.383 45.031 1 78.69 24 GLY B CA 1
ATOM 3803 C C . GLY B 1 24 ? -16.344 -3.297 43.844 1 78.69 24 GLY B C 1
ATOM 3804 O O . GLY B 1 24 ? -15.367 -3.547 43.125 1 78.69 24 GLY B O 1
ATOM 3805 N N . PRO B 1 25 ? -17.531 -3.82 43.625 1 83.88 25 PRO B N 1
ATOM 3806 C CA . PRO B 1 25 ? -17.766 -4.789 42.562 1 83.88 25 PRO B CA 1
ATOM 3807 C C . PRO B 1 25 ? -17.656 -4.168 41.156 1 83.88 25 PRO B C 1
ATOM 3809 O O . PRO B 1 25 ? -17.453 -4.883 40.188 1 83.88 25 PRO B O 1
ATOM 3812 N N . VAL B 1 26 ? -17.766 -2.867 41.062 1 87.88 26 VAL B N 1
ATOM 3813 C CA . VAL B 1 26 ? -17.703 -2.18 39.781 1 87.88 26 VAL B CA 1
ATOM 3814 C C . VAL B 1 26 ? -16.281 -1.736 39.469 1 87.88 26 VAL B C 1
ATOM 3816 O O . VAL B 1 26 ? -15.633 -1.115 40.344 1 87.88 26 VAL B O 1
ATOM 3819 N N . SER B 1 27 ? -15.758 -2.176 38.375 1 88.25 27 SER B N 1
ATOM 3820 C CA . SER B 1 27 ? -14.414 -1.806 37.938 1 88.25 27 SER B CA 1
ATOM 3821 C C . SER B 1 27 ? -14.406 -1.26 36.531 1 88.25 27 SER B C 1
ATOM 3823 O O . SER B 1 27 ? -15.211 -1.686 35.688 1 88.25 27 SER B O 1
ATOM 3825 N N . VAL B 1 28 ? -13.508 -0.348 36.281 1 88.19 28 VAL B N 1
ATOM 3826 C CA . VAL B 1 28 ? -13.383 0.229 34.969 1 88.19 28 VAL B CA 1
ATOM 3827 C C . VAL B 1 28 ? -12.391 -0.591 34.125 1 88.19 28 VAL B C 1
ATOM 3829 O O . VAL B 1 28 ? -11.219 -0.708 34.5 1 88.19 28 VAL B O 1
ATOM 3832 N N . VAL B 1 29 ? -12.906 -1.157 33.094 1 85.75 29 VAL B N 1
ATOM 3833 C CA . VAL B 1 29 ? -12.031 -1.96 32.219 1 85.75 29 VAL B CA 1
ATOM 3834 C C . VAL B 1 29 ? -11.383 -1.071 31.172 1 85.75 29 VAL B C 1
ATOM 3836 O O . VAL B 1 29 ? -10.227 -1.29 30.797 1 85.75 29 VAL B O 1
ATOM 3839 N N . ARG B 1 30 ? -12.281 -0.111 30.812 1 82.94 30 ARG B N 1
ATOM 3840 C CA . ARG B 1 30 ? -11.766 0.762 29.766 1 82.94 30 ARG B CA 1
ATOM 3841 C C . ARG B 1 30 ? -12.453 2.123 29.797 1 82.94 30 ARG B C 1
ATOM 3843 O O . ARG B 1 30 ? -13.648 2.215 30.094 1 82.94 30 ARG B O 1
ATOM 3850 N N . HIS B 1 31 ? -11.648 3.129 29.656 1 85.5 31 HIS B N 1
ATOM 3851 C CA . HIS B 1 31 ? -12.141 4.48 29.406 1 85.5 31 HIS B CA 1
ATOM 3852 C C . HIS B 1 31 ? -11.992 4.867 27.938 1 85.5 31 HIS B C 1
ATOM 3854 O O . HIS B 1 31 ? -10.891 4.789 27.391 1 85.5 31 HIS B O 1
ATOM 3860 N N . VAL B 1 32 ? -13.219 5.195 27.453 1 82.62 32 VAL B N 1
ATOM 3861 C CA . VAL B 1 32 ? -13.188 5.551 26.031 1 82.62 32 VAL B CA 1
ATOM 3862 C C . VAL B 1 32 ? -13.789 6.941 25.844 1 82.62 32 VAL B C 1
ATOM 3864 O O . VAL B 1 32 ? -14.555 7.422 26.688 1 82.62 32 VAL B O 1
ATOM 3867 N N . ASP B 1 33 ? -13.422 7.539 24.781 1 74.5 33 ASP B N 1
ATOM 3868 C CA . ASP B 1 33 ? -13.836 8.922 24.594 1 74.5 33 ASP B CA 1
ATOM 3869 C C . ASP B 1 33 ? -15.062 9.008 23.688 1 74.5 33 ASP B C 1
ATOM 3871 O O . ASP B 1 33 ? -15.742 10.039 23.641 1 74.5 33 ASP B O 1
ATOM 3875 N N . ASP B 1 34 ? -15.328 8.031 23 1 74 34 ASP B N 1
ATOM 3876 C CA . ASP B 1 34 ? -16.5 8.133 22.125 1 74 34 ASP B CA 1
ATOM 3877 C C . ASP B 1 34 ? -17.219 6.785 22.016 1 74 34 ASP B C 1
ATOM 3879 O O . ASP B 1 34 ? -16.672 5.754 22.422 1 74 34 ASP B O 1
ATOM 3883 N N . LEU B 1 35 ? -18.391 6.812 21.375 1 78.75 35 LEU B N 1
ATOM 3884 C CA . LEU B 1 35 ? -19.312 5.676 21.359 1 78.75 35 LEU B CA 1
ATOM 3885 C C . LEU B 1 35 ? -18.828 4.602 20.391 1 78.75 35 LEU B C 1
ATOM 3887 O O . LEU B 1 35 ? -19.109 3.418 20.562 1 78.75 35 LEU B O 1
ATOM 3891 N N . GLY B 1 36 ? -18.156 5.078 19.438 1 71.38 36 GLY B N 1
ATOM 3892 C CA . GLY B 1 36 ? -17.609 4.094 18.516 1 71.38 36 GLY B CA 1
ATOM 3893 C C . GLY B 1 36 ? -16.578 3.184 19.172 1 71.38 36 GLY B C 1
ATOM 3894 O O . GLY B 1 36 ? -16.641 1.964 19 1 71.38 36 GLY B O 1
ATOM 3895 N N . GLU B 1 37 ? -15.672 3.738 19.922 1 73.06 37 GLU B N 1
ATOM 3896 C CA . GLU B 1 37 ? -14.711 2.969 20.703 1 73.06 37 GLU B CA 1
ATOM 3897 C C . GLU B 1 37 ? -15.414 2.096 21.734 1 73.06 37 GLU B C 1
ATOM 3899 O O . GLU B 1 37 ? -15.016 0.955 21.969 1 73.06 37 GLU B O 1
ATOM 3904 N N . MET B 1 38 ? -16.344 2.682 22.219 1 83.81 38 MET B N 1
ATOM 3905 C CA . MET B 1 38 ? -17.109 1.948 23.219 1 83.81 38 MET B CA 1
ATOM 3906 C C . MET B 1 38 ? -17.672 0.661 22.641 1 83.81 38 MET B C 1
ATOM 3908 O O . MET B 1 38 ? -17.594 -0.399 23.266 1 83.81 38 MET B O 1
ATOM 3912 N N . LEU B 1 39 ? -18.125 0.84 21.438 1 77.62 39 LEU B N 1
ATOM 3913 C CA . LEU B 1 39 ? -18.734 -0.33 20.812 1 77.62 39 LEU B CA 1
ATOM 3914 C C . LEU B 1 39 ? -17.688 -1.395 20.516 1 77.62 39 LEU B C 1
ATOM 3916 O O . LEU B 1 39 ? -17.953 -2.59 20.688 1 77.62 39 LEU B O 1
ATOM 3920 N N . GLY B 1 40 ? -16.562 -1.04 20.172 1 71.44 40 GLY B N 1
ATOM 3921 C CA . GLY B 1 40 ? -15.461 -1.96 19.984 1 71.44 40 GLY B CA 1
ATOM 3922 C C . GLY B 1 40 ? -15.102 -2.727 21.234 1 71.44 40 GLY B C 1
ATOM 3923 O O . GLY B 1 40 ? -14.914 -3.945 21.203 1 71.44 40 GLY B O 1
ATOM 3924 N N . VAL B 1 41 ? -15.055 -2.047 22.297 1 78.44 41 VAL B N 1
ATOM 3925 C CA . VAL B 1 41 ? -14.742 -2.656 23.594 1 78.44 41 VAL B CA 1
ATOM 3926 C C . VAL B 1 41 ? -15.914 -3.521 24.047 1 78.44 41 VAL B C 1
ATOM 3928 O O . VAL B 1 41 ? -15.719 -4.617 24.578 1 78.44 41 VAL B O 1
ATOM 3931 N N . ALA B 1 42 ? -17.016 -3.057 23.688 1 81.44 42 ALA B N 1
ATOM 3932 C CA . ALA B 1 42 ? -18.219 -3.789 24.078 1 81.44 42 ALA B CA 1
ATOM 3933 C C . ALA B 1 42 ? -18.266 -5.152 23.391 1 81.44 42 ALA B C 1
ATOM 3935 O O . ALA B 1 42 ? -18.656 -6.148 24 1 81.44 42 ALA B O 1
ATOM 3936 N N . GLN B 1 43 ? -17.75 -5.109 22.297 1 74.06 43 GLN B N 1
ATOM 3937 C CA . GLN B 1 43 ? -17.797 -6.332 21.5 1 74.06 43 GLN B CA 1
ATOM 3938 C C . GLN B 1 43 ? -16.734 -7.336 21.969 1 74.06 43 GLN B C 1
ATOM 3940 O O . GLN B 1 43 ? -16.859 -8.531 21.719 1 74.06 43 GLN B O 1
ATOM 3945 N N . SER B 1 44 ? -15.805 -6.934 22.734 1 65.75 44 SER B N 1
ATOM 3946 C CA . SER B 1 44 ? -14.773 -7.812 23.266 1 65.75 44 SER B CA 1
ATOM 3947 C C . SER B 1 44 ? -15.328 -8.719 24.359 1 65.75 44 SER B C 1
ATOM 3949 O O . SER B 1 44 ? -14.672 -9.688 24.766 1 65.75 44 SER B O 1
ATOM 3951 N N . GLY B 1 45 ? -16.406 -8.375 24.875 1 75.56 45 GLY B N 1
ATOM 3952 C CA . GLY B 1 45 ? -17.031 -9.141 25.938 1 75.56 45 GLY B CA 1
ATOM 3953 C C . GLY B 1 45 ? -16.453 -8.828 27.312 1 75.56 45 GLY B C 1
ATOM 3954 O O . GLY B 1 45 ? -16.797 -9.492 28.297 1 75.56 45 GLY B O 1
ATOM 3955 N N . LEU B 1 46 ? -15.711 -7.848 27.391 1 77.5 46 LEU B N 1
ATOM 3956 C CA . LEU B 1 46 ? -15 -7.551 28.641 1 77.5 46 LEU B CA 1
ATOM 3957 C C . LEU B 1 46 ? -15.875 -6.727 29.578 1 77.5 46 LEU B C 1
ATOM 3959 O O . LEU B 1 46 ? -15.562 -6.602 30.766 1 77.5 46 LEU B O 1
ATOM 3963 N N . ALA B 1 47 ? -16.906 -6.223 29 1 87.06 47 ALA B N 1
ATOM 3964 C CA . ALA B 1 47 ? -17.672 -5.297 29.828 1 87.06 47 ALA B CA 1
ATOM 3965 C C . ALA B 1 47 ? -19.109 -5.789 30.016 1 87.06 47 ALA B C 1
ATOM 3967 O O . ALA B 1 47 ? -19.656 -6.484 29.156 1 87.06 47 ALA B O 1
ATOM 3968 N N . ARG B 1 48 ? -19.641 -5.383 31.141 1 89 48 ARG B N 1
ATOM 3969 C CA . ARG B 1 48 ? -21.016 -5.73 31.469 1 89 48 ARG B CA 1
ATOM 3970 C C . ARG B 1 48 ? -21.922 -4.504 31.406 1 89 48 ARG B C 1
ATOM 3972 O O . ARG B 1 48 ? -23.141 -4.629 31.297 1 89 48 ARG B O 1
ATOM 3979 N N . ALA B 1 49 ? -21.312 -3.365 31.422 1 91.25 49 ALA B N 1
ATOM 3980 C CA . ALA B 1 49 ? -22.062 -2.111 31.344 1 91.25 49 ALA B CA 1
ATOM 3981 C C . ALA B 1 49 ? -21.219 -1.008 30.719 1 91.25 49 ALA B C 1
ATOM 3983 O O . ALA B 1 49 ? -19.984 -1.109 30.656 1 91.25 49 ALA B O 1
ATOM 3984 N N . VAL B 1 50 ? -22 -0.036 30.25 1 92 50 VAL B N 1
ATOM 3985 C CA . VAL B 1 50 ? -21.359 1.18 29.766 1 92 50 VAL B CA 1
ATOM 3986 C C . VAL B 1 50 ? -21.922 2.393 30.5 1 92 50 VAL B C 1
ATOM 3988 O O . VAL B 1 50 ? -23.125 2.475 30.766 1 92 50 VAL B O 1
ATOM 3991 N N . LEU B 1 51 ? -21.031 3.238 30.875 1 91.62 51 LEU B N 1
ATOM 3992 C CA . LEU B 1 51 ? -21.375 4.527 31.453 1 91.62 51 LEU B CA 1
ATOM 3993 C C . LEU B 1 51 ? -21.062 5.664 30.484 1 91.62 51 LEU B C 1
ATOM 3995 O O . LEU B 1 51 ? -19.891 5.957 30.219 1 91.62 51 LEU B O 1
ATOM 3999 N N . VAL B 1 52 ? -22.125 6.25 30.062 1 89.75 52 VAL B N 1
ATOM 4000 C CA . VAL B 1 52 ? -21.969 7.355 29.125 1 89.75 52 VAL B CA 1
ATOM 4001 C C . VAL B 1 52 ? -22.078 8.68 29.875 1 89.75 52 VAL B C 1
ATOM 4003 O O . VAL B 1 52 ? -23.141 9.031 30.391 1 89.75 52 VAL B O 1
ATOM 4006 N N . VAL B 1 53 ? -20.969 9.375 29.797 1 87 53 VAL B N 1
ATOM 4007 C CA . VAL B 1 53 ? -20.891 10.625 30.562 1 87 53 VAL B CA 1
ATOM 4008 C C . VAL B 1 53 ? -21.094 11.812 29.625 1 87 53 VAL B C 1
ATOM 4010 O O . VAL B 1 53 ? -21.812 12.758 29.969 1 87 53 VAL B O 1
ATOM 4013 N N . THR B 1 54 ? -20.406 11.617 28.5 1 78 54 THR B N 1
ATOM 4014 C CA . THR B 1 54 ? -20.578 12.664 27.5 1 78 54 THR B CA 1
ATOM 4015 C C . THR B 1 54 ? -21.016 12.055 26.156 1 78 54 THR B C 1
ATOM 4017 O O . THR B 1 54 ? -21.094 10.836 26.031 1 78 54 THR B O 1
ATOM 4020 N N . GLN B 1 55 ? -21.578 12.844 25.359 1 69.31 55 GLN B N 1
ATOM 4021 C CA . GLN B 1 55 ? -22.031 12.453 24.031 1 69.31 55 GLN B CA 1
ATOM 4022 C C . GLN B 1 55 ? -23.359 11.703 24.094 1 69.31 55 GLN B C 1
ATOM 4024 O O . GLN B 1 55 ? -23.594 10.758 23.328 1 69.31 55 GLN B O 1
ATOM 4029 N N . ARG B 1 56 ? -24.109 12.047 24.938 1 74.56 56 ARG B N 1
ATOM 4030 C CA . ARG B 1 56 ? -25.391 11.383 25.141 1 74.56 56 ARG B CA 1
ATOM 4031 C C . ARG B 1 56 ? -26.312 11.57 23.938 1 74.56 56 ARG B C 1
ATOM 4033 O O . ARG B 1 56 ? -27.141 10.703 23.656 1 74.56 56 ARG B O 1
ATOM 4040 N N . GLU B 1 57 ? -26.062 12.578 23.297 1 71.62 57 GLU B N 1
ATOM 4041 C CA . GLU B 1 57 ? -26.891 12.922 22.141 1 71.62 57 GLU B CA 1
ATOM 4042 C C . GLU B 1 57 ? -26.641 11.969 20.969 1 71.62 57 GLU B C 1
ATOM 4044 O O . GLU B 1 57 ? -27.5 11.797 20.109 1 71.62 57 GLU B O 1
ATOM 4049 N N . ASP B 1 58 ? -25.562 11.383 21.188 1 71.06 58 ASP B N 1
ATOM 4050 C CA . ASP B 1 58 ? -25.188 10.484 20.094 1 71.06 58 ASP B CA 1
ATOM 4051 C C . ASP B 1 58 ? -25.672 9.062 20.375 1 71.06 58 ASP B C 1
ATOM 4053 O O . ASP B 1 58 ? -25.5 8.172 19.531 1 71.06 58 ASP B O 1
ATOM 4057 N N . LEU B 1 59 ? -26.281 8.953 21.438 1 76.81 59 LEU B N 1
ATOM 4058 C CA . LEU B 1 59 ? -26.828 7.648 21.781 1 76.81 59 LEU B CA 1
ATOM 4059 C C . LEU B 1 59 ? -28.156 7.402 21.047 1 76.81 59 LEU B C 1
ATOM 4061 O O . LEU B 1 59 ? -29.094 8.18 21.203 1 76.81 59 LEU B O 1
ATOM 4065 N N . THR B 1 60 ? -28.125 6.48 20.188 1 74.06 60 THR B N 1
ATOM 4066 C CA . THR B 1 60 ? -29.328 6.137 19.438 1 74.06 60 THR B CA 1
ATOM 4067 C C . THR B 1 60 ? -29.969 4.863 19.984 1 74.06 60 THR B C 1
ATOM 4069 O O . THR B 1 60 ? -29.312 4.082 20.688 1 74.06 60 THR B O 1
ATOM 4072 N N . HIS B 1 61 ? -31.203 4.746 19.625 1 73.75 61 HIS B N 1
ATOM 4073 C CA . HIS B 1 61 ? -31.906 3.525 20.016 1 73.75 61 HIS B CA 1
ATOM 4074 C C . HIS B 1 61 ? -31.25 2.293 19.406 1 73.75 61 HIS B C 1
ATOM 4076 O O . HIS B 1 61 ? -31.141 1.25 20.062 1 73.75 61 HIS B O 1
ATOM 4082 N N . SER B 1 62 ? -30.766 2.57 18.281 1 69.44 62 SER B N 1
ATOM 4083 C CA . SER B 1 62 ? -30.109 1.456 17.609 1 69.44 62 SER B CA 1
ATOM 4084 C C . SER B 1 62 ? -28.828 1.054 18.344 1 69.44 62 SER B C 1
ATOM 4086 O O . SER B 1 62 ? -28.547 -0.136 18.5 1 69.44 62 SER B O 1
ATOM 4088 N N . LEU B 1 63 ? -28.125 1.944 18.859 1 75.88 63 LEU B N 1
ATOM 4089 C CA . LEU B 1 63 ? -26.906 1.673 19.609 1 75.88 63 LEU B CA 1
ATOM 4090 C C . LEU B 1 63 ? -27.234 1.011 20.953 1 75.88 63 LEU B C 1
ATOM 4092 O O . LEU B 1 63 ? -26.547 0.058 21.359 1 75.88 63 LEU B O 1
ATOM 4096 N N . ILE B 1 64 ? -28.188 1.505 21.453 1 81 64 ILE B N 1
ATOM 4097 C CA . ILE B 1 64 ? -28.641 0.967 22.734 1 81 64 ILE B CA 1
ATOM 4098 C C . ILE B 1 64 ? -29.078 -0.484 22.562 1 81 64 ILE B C 1
ATOM 4100 O O . ILE B 1 64 ? -28.703 -1.353 23.344 1 81 64 ILE B O 1
ATOM 4104 N N . ASN B 1 65 ? -29.719 -0.65 21.5 1 76.12 65 ASN B N 1
ATOM 4105 C CA . ASN B 1 65 ? -30.156 -2.008 21.203 1 76.12 65 ASN B CA 1
ATOM 4106 C C . ASN B 1 65 ? -28.984 -2.93 20.906 1 76.12 65 ASN B C 1
ATOM 4108 O O . ASN B 1 65 ? -28.969 -4.078 21.344 1 76.12 65 ASN B O 1
ATOM 4112 N N . ALA B 1 66 ? -28.062 -2.441 20.312 1 75.94 66 ALA B N 1
ATOM 4113 C CA . ALA B 1 66 ? -26.844 -3.205 20.016 1 75.94 66 ALA B CA 1
ATOM 4114 C C . ALA B 1 66 ? -26.109 -3.594 21.297 1 75.94 66 ALA B C 1
ATOM 4116 O O . ALA B 1 66 ? -25.625 -4.723 21.422 1 75.94 66 ALA B O 1
ATOM 4117 N N . LEU B 1 67 ? -26.078 -2.812 22.141 1 83.75 67 LEU B N 1
ATOM 4118 C CA . LEU B 1 67 ? -25.422 -3.061 23.422 1 83.75 67 LEU B CA 1
ATOM 4119 C C . LEU B 1 67 ? -26.203 -4.066 24.25 1 83.75 67 LEU B C 1
ATOM 4121 O O . LEU B 1 67 ? -25.609 -4.953 24.875 1 83.75 67 LEU B O 1
ATOM 4125 N N . HIS B 1 68 ? -27.5 -3.924 24.109 1 82.56 68 HIS B N 1
ATOM 4126 C CA . HIS B 1 68 ? -28.359 -4.863 24.828 1 82.56 68 HIS B CA 1
ATOM 4127 C C . HIS B 1 68 ? -28.203 -6.277 24.266 1 82.56 68 HIS B C 1
ATOM 4129 O O . HIS B 1 68 ? -28.203 -7.25 25.031 1 82.56 68 HIS B O 1
ATOM 4135 N N . GLN B 1 69 ? -27.984 -6.262 23.031 1 76.44 69 GLN B N 1
ATOM 4136 C CA . GLN B 1 69 ? -27.797 -7.562 22.406 1 76.44 69 GLN B CA 1
ATOM 4137 C C . GLN B 1 69 ? -26.5 -8.219 22.875 1 76.44 69 GLN B C 1
ATOM 4139 O O . GLN B 1 69 ? -26.391 -9.445 22.891 1 76.44 69 GLN B O 1
ATOM 4144 N N . LEU B 1 70 ? -25.578 -7.445 23.328 1 78.31 70 LEU B N 1
ATOM 4145 C CA . LEU B 1 70 ? -24.312 -7.934 23.875 1 78.31 70 LEU B CA 1
ATOM 4146 C C . LEU B 1 70 ? -24.422 -8.133 25.391 1 78.31 70 LEU B C 1
ATOM 4148 O O . LEU B 1 70 ? -23.406 -8.383 26.062 1 78.31 70 LEU B O 1
ATOM 4152 N N . ASP B 1 71 ? -25.625 -7.949 25.859 1 84.12 71 ASP B N 1
ATOM 4153 C CA . ASP B 1 71 ? -25.922 -8.062 27.281 1 84.12 71 ASP B CA 1
ATOM 4154 C C . ASP B 1 71 ? -25.156 -7.008 28.078 1 84.12 71 ASP B C 1
ATOM 4156 O O . ASP B 1 71 ? -24.641 -7.297 29.172 1 84.12 71 ASP B O 1
ATOM 4160 N N . ILE B 1 72 ? -25.016 -5.895 27.516 1 88.56 72 ILE B N 1
ATOM 4161 C CA . ILE B 1 72 ? -24.359 -4.766 28.156 1 88.56 72 ILE B CA 1
ATOM 4162 C C . ILE B 1 72 ? -25.391 -3.729 28.578 1 88.56 72 ILE B C 1
ATOM 4164 O O . ILE B 1 72 ? -26.172 -3.25 27.766 1 88.56 72 ILE B O 1
ATOM 4168 N N . ALA B 1 73 ? -25.438 -3.447 29.828 1 90.81 73 ALA B N 1
ATOM 4169 C CA . ALA B 1 73 ? -26.328 -2.418 30.344 1 90.81 73 ALA B CA 1
ATOM 4170 C C . ALA B 1 73 ? -25.828 -1.021 29.984 1 90.81 73 ALA B C 1
ATOM 4172 O O . ALA B 1 73 ? -24.625 -0.772 29.953 1 90.81 73 ALA B O 1
ATOM 4173 N N . VAL B 1 74 ? -26.766 -0.131 29.719 1 90.88 74 VAL B N 1
ATOM 4174 C CA . VAL B 1 74 ? -26.406 1.224 29.312 1 90.88 74 VAL B CA 1
ATOM 4175 C C . VAL B 1 74 ? -26.828 2.217 30.391 1 90.88 74 VAL B C 1
ATOM 4177 O O . VAL B 1 74 ? -28.016 2.336 30.703 1 90.88 74 VAL B O 1
ATOM 4180 N N . CYS B 1 75 ? -25.859 2.898 30.875 1 91 75 CYS B N 1
ATOM 4181 C CA . CYS B 1 75 ? -26.062 3.965 31.844 1 91 75 CYS B CA 1
ATOM 4182 C C . CYS B 1 75 ? -25.641 5.316 31.281 1 91 75 CYS B C 1
ATOM 4184 O O . CYS B 1 75 ? -24.609 5.426 30.625 1 91 75 CYS B O 1
ATOM 4186 N N . VAL B 1 76 ? -26.5 6.27 31.5 1 90.19 76 VAL B N 1
ATOM 4187 C CA . VAL B 1 76 ? -26.219 7.605 31 1 90.19 76 VAL B CA 1
ATOM 4188 C C . VAL B 1 76 ? -26.25 8.617 32.156 1 90.19 76 VAL B C 1
ATOM 4190 O O . VAL B 1 76 ? -27.203 8.625 32.938 1 90.19 76 VAL B O 1
ATOM 4193 N N . VAL B 1 77 ? -25.219 9.43 32.188 1 88.25 77 VAL B N 1
ATOM 4194 C CA . VAL B 1 77 ? -25.172 10.5 33.156 1 88.25 77 VAL B CA 1
ATOM 4195 C C . VAL B 1 77 ? -25.906 11.727 32.625 1 88.25 77 VAL B C 1
ATOM 4197 O O . VAL B 1 77 ? -25.594 12.219 31.547 1 88.25 77 VAL B O 1
ATOM 4200 N N . ALA B 1 78 ? -26.906 12.109 33.375 1 85.31 78 ALA B N 1
ATOM 4201 C CA . ALA B 1 78 ? -27.688 13.266 32.938 1 85.31 78 ALA B CA 1
ATOM 4202 C C . ALA B 1 78 ? -28.047 14.148 34.125 1 85.31 78 ALA B C 1
ATOM 4204 O O . ALA B 1 78 ? -28.062 13.688 35.281 1 85.31 78 ALA B O 1
ATOM 4205 N N . ASP B 1 79 ? -28.25 15.414 33.688 1 79.81 79 ASP B N 1
ATOM 4206 C CA . ASP B 1 79 ? -28.688 16.344 34.719 1 79.81 79 ASP B CA 1
ATOM 4207 C C . ASP B 1 79 ? -30.156 16.109 35.094 1 79.81 79 ASP B C 1
ATOM 4209 O O . ASP B 1 79 ? -30.922 15.609 34.281 1 79.81 79 ASP B O 1
ATOM 4213 N N . GLN B 1 80 ? -30.438 16.438 36.281 1 71.38 80 GLN B N 1
ATOM 4214 C CA . GLN B 1 80 ? -31.812 16.297 36.719 1 71.38 80 GLN B CA 1
ATOM 4215 C C . GLN B 1 80 ? -32.75 17.078 35.812 1 71.38 80 GLN B C 1
ATOM 4217 O O . GLN B 1 80 ? -32.5 18.234 35.5 1 71.38 80 GLN B O 1
ATOM 4222 N N . GLY B 1 81 ? -33.719 16.453 35.219 1 70.31 81 GLY B N 1
ATOM 4223 C CA . GLY B 1 81 ? -34.688 17.109 34.344 1 70.31 81 GLY B CA 1
ATOM 4224 C C . GLY B 1 81 ? -34.375 16.953 32.875 1 70.31 81 GLY B C 1
ATOM 4225 O O . GLY B 1 81 ? -35.188 17.344 32.031 1 70.31 81 GLY B O 1
ATOM 4226 N N . GLU B 1 82 ? -33.25 16.406 32.625 1 73.12 82 GLU B N 1
ATOM 4227 C CA . GLU B 1 82 ? -32.875 16.203 31.203 1 73.12 82 GLU B CA 1
ATOM 4228 C C . GLU B 1 82 ? -33.625 15.008 30.625 1 73.12 82 GLU B C 1
ATOM 4230 O O . GLU B 1 82 ? -33.594 13.922 31.203 1 73.12 82 GLU B O 1
ATOM 4235 N N . ASP B 1 83 ? -34.438 15.258 29.688 1 66.62 83 ASP B N 1
ATOM 4236 C CA . ASP B 1 83 ? -35.156 14.195 28.984 1 66.62 83 ASP B CA 1
ATOM 4237 C C . ASP B 1 83 ? -34.312 13.594 27.875 1 66.62 83 ASP B C 1
ATOM 4239 O O . ASP B 1 83 ? -34 14.273 26.891 1 66.62 83 ASP B O 1
ATOM 4243 N N . LEU B 1 84 ? -33.75 12.352 28.016 1 70.31 84 LEU B N 1
ATOM 4244 C CA . LEU B 1 84 ? -32.906 11.734 27 1 70.31 84 LEU B CA 1
ATOM 4245 C C . LEU B 1 84 ? -33.75 11.016 25.953 1 70.31 84 LEU B C 1
ATOM 4247 O O . LEU B 1 84 ? -33.281 10.75 24.844 1 70.31 84 LEU B O 1
ATOM 4251 N N . SER B 1 85 ? -34.969 11.109 26.016 1 68.38 85 SER B N 1
ATOM 4252 C CA . SER B 1 85 ? -35.906 10.438 25.094 1 68.38 85 SER B CA 1
ATOM 4253 C C . SER B 1 85 ? -35.344 9.078 24.656 1 68.38 85 SER B C 1
ATOM 4255 O O . SER B 1 85 ? -35.594 8.648 23.531 1 68.38 85 SER B O 1
ATOM 4257 N N . LEU B 1 86 ? -34.562 8.5 25.469 1 74.44 86 LEU B N 1
ATOM 4258 C CA . LEU B 1 86 ? -34 7.191 25.188 1 74.44 86 LEU B CA 1
ATOM 4259 C C . LEU B 1 86 ? -34.625 6.121 26.078 1 74.44 86 LEU B C 1
ATOM 4261 O O . LEU B 1 86 ? -34.812 6.344 27.266 1 74.44 86 LEU B O 1
ATOM 4265 N N . THR B 1 87 ? -35.031 5.062 25.312 1 76.31 87 THR B N 1
ATOM 4266 C CA . THR B 1 87 ? -35.531 3.918 26.047 1 76.31 87 THR B CA 1
ATOM 4267 C C . THR B 1 87 ? -34.469 2.857 26.234 1 76.31 87 THR B C 1
ATOM 4269 O O . THR B 1 87 ? -33.531 2.775 25.438 1 76.31 87 THR B O 1
ATOM 4272 N N . GLY B 1 88 ? -34.438 2.188 27.422 1 80.12 88 GLY B N 1
ATOM 4273 C CA . GLY B 1 88 ? -33.531 1.095 27.672 1 80.12 88 GLY B CA 1
ATOM 4274 C C . GLY B 1 88 ? -32.219 1.548 28.328 1 80.12 88 GLY B C 1
ATOM 4275 O O . GLY B 1 88 ? -31.234 0.812 28.344 1 80.12 88 GLY B O 1
ATOM 4276 N N . VAL B 1 89 ? -32.25 2.76 28.766 1 86.69 89 VAL B N 1
ATOM 4277 C CA . VAL B 1 89 ? -31.047 3.275 29.406 1 86.69 89 VAL B CA 1
ATOM 4278 C C . VAL B 1 89 ? -31.344 3.625 30.859 1 86.69 89 VAL B C 1
ATOM 4280 O O . VAL B 1 89 ? -32.469 3.986 31.203 1 86.69 89 VAL B O 1
ATOM 4283 N N . SER B 1 90 ? -30.391 3.455 31.703 1 87.62 90 SER B N 1
ATOM 4284 C CA . SER B 1 90 ? -30.469 3.908 33.094 1 87.62 90 SER B CA 1
ATOM 4285 C C . SER B 1 90 ? -29.812 5.273 33.281 1 87.62 90 SER B C 1
ATOM 4287 O O . SER B 1 90 ? -28.625 5.438 32.969 1 87.62 90 SER B O 1
ATOM 4289 N N . THR B 1 91 ? -30.609 6.164 33.656 1 87.44 91 THR B N 1
ATOM 4290 C CA . THR B 1 91 ? -30.094 7.516 33.812 1 87.44 91 THR B CA 1
ATOM 4291 C C . THR B 1 91 ? -29.516 7.703 35.219 1 87.44 91 THR B C 1
ATOM 4293 O O . THR B 1 91 ? -30.156 7.324 36.219 1 87.44 91 THR B O 1
ATOM 4296 N N . ILE B 1 92 ? -28.328 8.25 35.25 1 87.25 92 ILE B N 1
ATOM 4297 C CA . ILE B 1 92 ? -27.641 8.555 36.5 1 87.25 92 ILE B CA 1
ATOM 4298 C C . ILE B 1 92 ? -27.438 10.062 36.625 1 87.25 92 ILE B C 1
ATOM 4300 O O . ILE B 1 92 ? -26.984 10.711 35.688 1 87.25 92 ILE B O 1
ATOM 4304 N N . ASP B 1 93 ? -27.844 10.586 37.75 1 84.62 93 ASP B N 1
ATOM 4305 C CA . ASP B 1 93 ? -27.688 12.023 38 1 84.62 93 ASP B CA 1
ATOM 4306 C C . ASP B 1 93 ? -26.219 12.43 37.938 1 84.62 93 ASP B C 1
ATOM 4308 O O . ASP B 1 93 ? -25.359 11.75 38.5 1 84.62 93 ASP B O 1
ATOM 4312 N N . SER B 1 94 ? -26 13.586 37.281 1 85.25 94 SER B N 1
ATOM 4313 C CA . SER B 1 94 ? -24.641 14.102 37.125 1 85.25 94 SER B CA 1
ATOM 4314 C C . SER B 1 94 ? -24.031 14.461 38.469 1 85.25 94 SER B C 1
ATOM 4316 O O . SER B 1 94 ? -22.812 14.492 38.625 1 85.25 94 SER B O 1
ATOM 4318 N N . LEU B 1 95 ? -24.844 14.617 39.438 1 80.75 95 LEU B N 1
ATOM 4319 C CA . LEU B 1 95 ? -24.359 15.016 40.75 1 80.75 95 LEU B CA 1
ATOM 4320 C C . LEU B 1 95 ? -24.438 13.844 41.719 1 80.75 95 LEU B C 1
ATOM 4322 O O . LEU B 1 95 ? -24.25 14.023 42.938 1 80.75 95 LEU B O 1
ATOM 4326 N N . ALA B 1 96 ? -24.641 12.68 41.219 1 83.62 96 ALA B N 1
ATOM 4327 C CA . ALA B 1 96 ? -24.734 11.508 42.062 1 83.62 96 ALA B CA 1
ATOM 4328 C C . ALA B 1 96 ? -23.406 11.25 42.781 1 83.62 96 ALA B C 1
ATOM 4330 O O . ALA B 1 96 ? -22.344 11.445 42.219 1 83.62 96 ALA B O 1
ATOM 4331 N N . ASP B 1 97 ? -23.438 10.961 44.062 1 84.12 97 ASP B N 1
ATOM 4332 C CA . ASP B 1 97 ? -22.219 10.586 44.781 1 84.12 97 ASP B CA 1
ATOM 4333 C C . ASP B 1 97 ? -21.766 9.18 44.406 1 84.12 97 ASP B C 1
ATOM 4335 O O . ASP B 1 97 ? -22.453 8.492 43.656 1 84.12 97 ASP B O 1
ATOM 4339 N N . THR B 1 98 ? -20.578 8.82 44.875 1 86.62 98 THR B N 1
ATOM 4340 C CA . THR B 1 98 ? -19.906 7.59 44.469 1 86.62 98 THR B CA 1
ATOM 4341 C C . THR B 1 98 ? -20.766 6.371 44.781 1 86.62 98 THR B C 1
ATOM 4343 O O . THR B 1 98 ? -20.875 5.449 43.969 1 86.62 98 THR B O 1
ATOM 4346 N N . ARG B 1 99 ? -21.359 6.383 45.938 1 84.44 99 ARG B N 1
ATOM 4347 C CA . ARG B 1 99 ? -22.188 5.25 46.344 1 84.44 99 ARG B CA 1
ATOM 4348 C C . ARG B 1 99 ? -23.422 5.129 45.438 1 84.44 99 ARG B C 1
ATOM 4350 O O . ARG B 1 99 ? -23.781 4.031 45 1 84.44 99 ARG B O 1
ATOM 4357 N N . GLN B 1 100 ? -24.016 6.254 45.094 1 85.19 100 GLN B N 1
ATOM 4358 C CA . GLN B 1 100 ? -25.188 6.281 44.219 1 85.19 100 GLN B CA 1
ATOM 4359 C C . GLN B 1 100 ? -24.828 5.816 42.812 1 85.19 100 GLN B C 1
ATOM 4361 O O . GLN B 1 100 ? -25.594 5.09 42.188 1 85.19 100 GLN B O 1
ATOM 4366 N N . LEU B 1 101 ? -23.75 6.203 42.375 1 89.19 101 LEU B N 1
ATOM 4367 C CA . LEU B 1 101 ? -23.25 5.828 41.062 1 89.19 101 LEU B CA 1
ATOM 4368 C C . LEU B 1 101 ? -23.078 4.316 40.969 1 89.19 101 LEU B C 1
ATOM 4370 O O . LEU B 1 101 ? -23.578 3.701 40 1 89.19 101 LEU B O 1
ATOM 4374 N N . VAL B 1 102 ? -22.406 3.73 41.906 1 88.88 102 VAL B N 1
ATOM 4375 C CA . VAL B 1 102 ? -22.109 2.303 41.875 1 88.88 102 VAL B CA 1
ATOM 4376 C C . VAL B 1 102 ? -23.406 1.5 42.031 1 88.88 102 VAL B C 1
ATOM 4378 O O . VAL B 1 102 ? -23.609 0.516 41.312 1 88.88 102 VAL B O 1
ATOM 4381 N N . GLU B 1 103 ? -24.266 1.95 42.875 1 86.44 103 GLU B N 1
ATOM 4382 C CA . GLU B 1 103 ? -25.547 1.27 43.062 1 86.44 103 GLU B CA 1
ATOM 4383 C C . GLU B 1 103 ? -26.391 1.323 41.781 1 86.44 103 GLU B C 1
ATOM 4385 O O . GLU B 1 103 ? -27.047 0.341 41.406 1 86.44 103 GLU B O 1
ATOM 4390 N N . ALA B 1 104 ? -26.328 2.479 41.062 1 87.5 104 ALA B N 1
ATOM 4391 C CA . ALA B 1 104 ? -27.094 2.646 39.844 1 87.5 104 ALA B CA 1
ATOM 4392 C C . ALA B 1 104 ? -26.594 1.719 38.75 1 87.5 104 ALA B C 1
ATOM 4394 O O . ALA B 1 104 ? -27.375 1.126 38 1 87.5 104 ALA B O 1
ATOM 4395 N N . ILE B 1 105 ? -25.328 1.576 38.719 1 90.06 105 ILE B N 1
ATOM 4396 C CA . ILE B 1 105 ? -24.734 0.708 37.719 1 90.06 105 ILE B CA 1
ATOM 4397 C C . ILE B 1 105 ? -25.062 -0.75 38.031 1 90.06 105 ILE B C 1
ATOM 4399 O O . ILE B 1 105 ? -25.422 -1.515 37.125 1 90.06 105 ILE B O 1
ATOM 4403 N N . GLU B 1 106 ? -24.969 -1.098 39.281 1 87.88 106 GLU B N 1
ATOM 4404 C CA . GLU B 1 106 ? -25.312 -2.453 39.719 1 87.88 106 GLU B CA 1
ATOM 4405 C C . GLU B 1 106 ? -26.766 -2.781 39.406 1 87.88 106 GLU B C 1
ATOM 4407 O O . GLU B 1 106 ? -27.078 -3.879 38.938 1 87.88 106 GLU B O 1
ATOM 4412 N N . GLN B 1 107 ? -27.531 -1.825 39.625 1 86.5 107 GLN B N 1
ATOM 4413 C CA . GLN B 1 107 ? -28.969 -2.018 39.344 1 86.5 107 GLN B CA 1
ATOM 4414 C C . GLN B 1 107 ? -29.234 -2.172 37.875 1 86.5 107 GLN B C 1
ATOM 4416 O O . GLN B 1 107 ? -30.062 -2.986 37.469 1 86.5 107 GLN B O 1
ATOM 4421 N N . ALA B 1 108 ? -28.5 -1.384 37.062 1 87.88 108 ALA B N 1
ATOM 4422 C CA . ALA B 1 108 ? -28.672 -1.452 35.625 1 87.88 108 ALA B CA 1
ATOM 4423 C C . ALA B 1 108 ? -28.297 -2.828 35.094 1 87.88 108 ALA B C 1
ATOM 4425 O O . ALA B 1 108 ? -28.906 -3.336 34.156 1 87.88 108 ALA B O 1
ATOM 4426 N N . VAL B 1 109 ? -27.344 -3.432 35.688 1 88.69 109 VAL B N 1
ATOM 4427 C CA . VAL B 1 109 ? -26.828 -4.727 35.25 1 88.69 109 VAL B CA 1
ATOM 4428 C C . VAL B 1 109 ? -27.766 -5.84 35.75 1 88.69 109 VAL B C 1
ATOM 4430 O O . VAL B 1 109 ? -28.062 -6.777 35 1 88.69 109 VAL B O 1
ATOM 4433 N N . HIS B 1 110 ? -28.203 -5.711 36.906 1 83.75 110 HIS B N 1
ATOM 4434 C CA . HIS B 1 110 ? -29 -6.77 37.5 1 83.75 110 HIS B CA 1
ATOM 4435 C C . HIS B 1 110 ? -30.469 -6.656 37.125 1 83.75 110 HIS B C 1
ATOM 4437 O O . HIS B 1 110 ? -31.188 -7.656 37.062 1 83.75 110 HIS B O 1
ATOM 4443 N N . ASN B 1 111 ? -30.922 -5.371 36.812 1 78.56 111 ASN B N 1
ATOM 4444 C CA . ASN B 1 111 ? -32.312 -5.105 36.406 1 78.56 111 ASN B CA 1
ATOM 4445 C C . ASN B 1 111 ? -32.344 -4.219 35.156 1 78.56 111 ASN B C 1
ATOM 4447 O O . ASN B 1 111 ? -32.594 -3.012 35.25 1 78.56 111 ASN B O 1
ATOM 4451 N N . PRO B 1 112 ? -32.031 -4.723 34.031 1 70.38 112 PRO B N 1
ATOM 4452 C CA . PRO B 1 112 ? -31.969 -3.893 32.812 1 70.38 112 PRO B CA 1
ATOM 4453 C C . PRO B 1 112 ? -33.281 -3.23 32.469 1 70.38 112 PRO B C 1
ATOM 4455 O O . PRO B 1 112 ? -34.344 -3.797 32.75 1 70.38 112 PRO B O 1
ATOM 4458 N N . ALA B 1 113 ? -33.281 -1.866 32.188 1 65.44 113 ALA B N 1
ATOM 4459 C CA . ALA B 1 113 ? -34.469 -1.095 31.812 1 65.44 113 ALA B CA 1
ATOM 4460 C C . ALA B 1 113 ? -35.25 -1.782 30.703 1 65.44 113 ALA B C 1
ATOM 4462 O O . ALA B 1 113 ? -34.688 -2.473 29.859 1 65.44 113 ALA B O 1
ATOM 4463 N N . PRO B 1 114 ? -36.562 -1.682 30.703 1 60.69 114 PRO B N 1
ATOM 4464 C CA . PRO B 1 114 ? -37.406 -2.361 29.719 1 60.69 114 PRO B CA 1
ATOM 4465 C C . PRO B 1 114 ? -37.094 -1.948 28.281 1 60.69 114 PRO B C 1
ATOM 4467 O O . PRO B 1 114 ? -36.781 -0.781 28.031 1 60.69 114 PRO B O 1
ATOM 4470 N N . ARG B 1 115 ? -36.719 -2.76 27.531 1 51.94 115 ARG B N 1
ATOM 4471 C CA . ARG B 1 115 ? -36.469 -2.6 26.109 1 51.94 115 ARG B CA 1
ATOM 4472 C C . ARG B 1 115 ? -37.688 -2.01 25.406 1 51.94 115 ARG B C 1
ATOM 4474 O O . ARG B 1 115 ? -38.844 -2.264 25.797 1 51.94 115 ARG B O 1
ATOM 4481 N N . ASP B 1 116 ? -37.531 -0.788 24.797 1 42 116 ASP B N 1
ATOM 4482 C CA . ASP B 1 116 ? -38.688 -0.374 24.031 1 42 116 ASP B CA 1
ATOM 4483 C C . ASP B 1 116 ? -39.188 -1.511 23.141 1 42 116 ASP B C 1
ATOM 4485 O O . ASP B 1 116 ? -38.438 -2.043 22.312 1 42 116 ASP B O 1
ATOM 4489 N N . PRO B 1 117 ? -40.094 -2.205 23.469 1 38.56 117 PRO B N 1
ATOM 4490 C CA . PRO B 1 117 ? -40.656 -3.254 22.609 1 38.56 117 PRO B CA 1
ATOM 4491 C C . PRO B 1 117 ? -40.875 -2.785 21.172 1 38.56 117 PRO B C 1
ATOM 4493 O O . PRO B 1 117 ? -41.031 -3.607 20.266 1 38.56 117 PRO B O 1
ATOM 4496 N N . HIS B 1 118 ? -41.25 -1.482 21 1 37 118 HIS B N 1
ATOM 4497 C CA . HIS B 1 118 ? -41.781 -1.005 19.719 1 37 118 HIS B CA 1
ATOM 4498 C C . HIS B 1 118 ? -40.656 -0.744 18.719 1 37 118 HIS B C 1
ATOM 4500 O O . HIS B 1 118 ? -40.906 -0.202 17.641 1 37 118 HIS B O 1
ATOM 4506 N N . SER B 1 119 ? -39.406 -0.837 19.125 1 31.83 119 SER B N 1
ATOM 4507 C CA . SER B 1 119 ? -38.5 -0.42 18.062 1 31.83 119 SER B CA 1
ATOM 4508 C C . SER B 1 119 ? -38.562 -1.392 16.891 1 31.83 119 SER B C 1
ATOM 4510 O O . SER B 1 119 ? -37.531 -1.666 16.266 1 31.83 119 SER B O 1
ATOM 4512 N N . ALA B 1 120 ? -39.406 -2.398 16.875 1 26.92 120 ALA B N 1
ATOM 4513 C CA . ALA B 1 120 ? -39.656 -3.096 15.617 1 26.92 120 ALA B CA 1
ATOM 4514 C C . ALA B 1 120 ? -40.062 -2.113 14.516 1 26.92 120 ALA B C 1
ATOM 4516 O O . ALA B 1 120 ? -40.812 -1.175 14.758 1 26.92 120 ALA B O 1
ATOM 4517 N N . LEU B 1 121 ? -39.438 -2.15 13.336 1 26.84 121 LEU B N 1
ATOM 4518 C CA . LEU B 1 121 ? -39.656 -1.332 12.148 1 26.84 121 LEU B CA 1
ATOM 4519 C C . LEU B 1 121 ? -41.156 -1.127 11.906 1 26.84 121 LEU B C 1
ATOM 4521 O O . LEU B 1 121 ? -41.875 -2.08 11.602 1 26.84 121 LEU B O 1
ATOM 4525 N N . GLU B 1 122 ? -41.938 -0.496 12.727 1 25.14 122 GLU B N 1
ATOM 4526 C CA . GLU B 1 122 ? -43.25 -0.096 12.242 1 25.14 122 GLU B CA 1
ATOM 4527 C C . GLU B 1 122 ? -43.188 0.436 10.812 1 25.14 122 GLU B C 1
ATOM 4529 O O . GLU B 1 122 ? -42.406 1.361 10.531 1 25.14 122 GLU B O 1
ATOM 4534 N N . ASN B 1 123 ? -43.344 -0.483 9.82 1 24.45 123 ASN B N 1
ATOM 4535 C CA . ASN B 1 123 ? -43.719 -0.207 8.438 1 24.45 123 ASN B CA 1
ATOM 4536 C C . ASN B 1 123 ? -44.781 0.87 8.352 1 24.45 123 ASN B C 1
ATOM 4538 O O . ASN B 1 123 ? -45.938 0.648 8.758 1 24.45 123 ASN B O 1
ATOM 4542 N N . ASN B 1 124 ? -44.5 2.059 8.789 1 23.2 124 ASN B N 1
ATOM 4543 C CA . ASN B 1 124 ? -45.438 3.16 8.688 1 23.2 124 ASN B CA 1
ATOM 4544 C C . ASN B 1 124 ? -46.094 3.201 7.316 1 23.2 124 ASN B C 1
ATOM 4546 O O . ASN B 1 124 ? -45.438 3.369 6.301 1 23.2 124 ASN B O 1
ATOM 4550 N N . SER B 1 125 ? -47.094 2.416 7.105 1 22.86 125 SER B N 1
ATOM 4551 C CA . SER B 1 125 ? -48.094 2.484 6.066 1 22.86 125 SER B CA 1
ATOM 4552 C C . SER B 1 125 ? -48.531 3.924 5.801 1 22.86 125 SER B C 1
ATOM 4554 O O . SER B 1 125 ? -48.594 4.738 6.727 1 22.86 125 SER B O 1
ATOM 4556 N N . SER B 1 126 ? -48.344 4.355 4.574 1 22.36 126 SER B N 1
ATOM 4557 C CA . SER B 1 126 ? -48.625 5.672 4.008 1 22.36 126 SER B CA 1
ATOM 4558 C C . SER B 1 126 ? -50.031 6.129 4.355 1 22.36 126 SER B C 1
ATOM 4560 O O . SER B 1 126 ? -51 5.438 4.047 1 22.36 126 SER B O 1
ATOM 4562 N N . PRO B 1 127 ? -50.281 6.656 5.582 1 21.78 127 PRO B N 1
ATOM 4563 C CA . PRO B 1 127 ? -51.656 7.121 5.75 1 21.78 127 PRO B CA 1
ATOM 4564 C C . PRO B 1 127 ? -52.125 7.988 4.586 1 21.78 127 PRO B C 1
ATOM 4566 O O . PRO B 1 127 ? -51.375 8.812 4.074 1 21.78 127 PRO B O 1
ATOM 4569 N N . THR B 1 128 ? -52.844 7.453 3.68 1 20.86 128 THR B N 1
ATOM 4570 C CA . THR B 1 128 ? -53.562 8.109 2.592 1 20.86 128 THR B CA 1
ATOM 4571 C C . THR B 1 128 ? -54.406 9.25 3.125 1 20.86 128 THR B C 1
ATOM 4573 O O . THR B 1 128 ? -55.438 9.008 3.752 1 20.86 128 THR B O 1
ATOM 4576 N N . THR B 1 129 ? -53.781 10.117 4.031 1 19.16 129 THR B N 1
ATOM 4577 C CA . THR B 1 129 ? -54.688 11.148 4.559 1 19.16 129 THR B CA 1
ATOM 4578 C C . THR B 1 129 ? -55.312 11.953 3.424 1 19.16 129 THR B C 1
ATOM 4580 O O . THR B 1 129 ? -54.594 12.508 2.586 1 19.16 129 THR B O 1
ATOM 4583 N N . GLN B 1 130 ? -56.531 11.656 3.064 1 19.28 130 GLN B N 1
ATOM 4584 C CA . GLN B 1 130 ? -57.5 12.352 2.256 1 19.28 130 GLN B CA 1
ATOM 4585 C C . GLN B 1 130 ? -57.719 13.781 2.754 1 19.28 130 GLN B C 1
ATOM 4587 O O . GLN B 1 130 ? -58.156 13.992 3.889 1 19.28 130 GLN B O 1
ATOM 4592 N N . PRO B 1 131 ? -56.781 14.617 2.426 1 19.58 131 PRO B N 1
ATOM 4593 C CA . PRO B 1 131 ? -56.969 15.977 2.936 1 19.58 131 PRO B CA 1
ATOM 4594 C C . PRO B 1 131 ? -58.375 16.516 2.66 1 19.58 131 PRO B C 1
ATOM 4596 O O . PRO B 1 131 ? -58.875 16.391 1.542 1 19.58 131 PRO B O 1
ATOM 4599 N N . GLN B 1 132 ? -59.25 16.469 3.613 1 17.28 132 GLN B N 1
ATOM 4600 C CA . GLN B 1 132 ? -60.594 17 3.588 1 17.28 132 GLN B CA 1
ATOM 4601 C C . GLN B 1 132 ? -60.594 18.484 3.275 1 17.28 132 GLN B C 1
ATOM 4603 O O . GLN B 1 132 ? -59.688 19.219 3.68 1 17.28 132 GLN B O 1
ATOM 4608 N N . GLN B 1 133 ? -61.594 18.984 2.475 1 17.44 133 GLN B N 1
ATOM 4609 C CA . GLN B 1 133 ? -61.969 20.203 1.766 1 17.44 133 GLN B CA 1
ATOM 4610 C C . GLN B 1 133 ? -62.219 21.344 2.742 1 17.44 133 GLN B C 1
ATOM 4612 O O . GLN B 1 133 ? -62.312 22.5 2.342 1 17.44 133 GLN B O 1
ATOM 4617 N N . SER B 1 134 ? -62.188 21.234 4.145 1 17.02 134 SER B N 1
ATOM 4618 C CA . SER B 1 134 ? -63.25 22.156 4.516 1 17.02 134 SER B CA 1
ATOM 4619 C C . SER B 1 134 ? -62.844 23.609 4.266 1 17.02 134 SER B C 1
ATOM 4621 O O . SER B 1 134 ? -61.75 24.031 4.648 1 17.02 134 SER B O 1
ATOM 4623 N N . VAL B 1 135 ? -63.5 24.375 3.363 1 17.17 135 VAL B N 1
ATOM 4624 C CA . VAL B 1 135 ? -63.531 25.703 2.758 1 17.17 135 VAL B CA 1
ATOM 4625 C C . VAL B 1 135 ? -63.812 26.75 3.826 1 17.17 135 VAL B C 1
ATOM 4627 O O . VAL B 1 135 ? -63.844 27.953 3.535 1 17.17 135 VAL B O 1
ATOM 4630 N N . GLU B 1 136 ? -63.906 26.422 5.223 1 16.25 136 GLU B N 1
ATOM 4631 C CA . GLU B 1 136 ? -64.875 27.469 5.582 1 16.25 136 GLU B CA 1
ATOM 4632 C C . GLU B 1 136 ? -64.25 28.859 5.434 1 16.25 136 GLU B C 1
ATOM 4634 O O . GLU B 1 136 ? -63.031 29.016 5.582 1 16.25 136 GLU B O 1
ATOM 4639 N N . GLN B 1 137 ? -65.062 29.906 5.055 1 16.16 137 GLN B N 1
ATOM 4640 C CA . GLN B 1 137 ? -65.25 31.266 4.57 1 16.16 137 GLN B CA 1
ATOM 4641 C C . GLN B 1 137 ? -64.938 32.281 5.648 1 16.16 137 GLN B C 1
ATOM 4643 O O . GLN B 1 137 ? -64.875 33.469 5.375 1 16.16 137 GLN B O 1
ATOM 4648 N N . GLY B 1 138 ? -64.625 31.812 7.008 1 15.36 138 GLY B N 1
ATOM 4649 C CA . GLY B 1 138 ? -65.25 32.875 7.727 1 15.36 138 GLY B CA 1
ATOM 4650 C C . GLY B 1 138 ? -64.688 34.25 7.469 1 15.36 138 GLY B C 1
ATOM 4651 O O . GLY B 1 138 ? -63.562 34.344 6.91 1 15.36 138 GLY B O 1
ATOM 4652 N N . SER B 1 139 ? -65 35.125 8.547 1 15.57 139 SER B N 1
ATOM 4653 C CA . SER B 1 139 ? -65.562 36.438 8.68 1 15.57 139 SER B CA 1
ATOM 4654 C C . SER B 1 139 ? -64.562 37.562 8.609 1 15.57 139 SER B C 1
ATOM 4656 O O . SER B 1 139 ? -63.344 37.312 8.625 1 15.57 139 SER B O 1
ATOM 4658 N N . THR B 1 140 ? -64.75 38.5 9.562 1 15.44 140 THR B N 1
ATOM 4659 C CA . THR B 1 140 ? -65.125 39.906 9.578 1 15.44 140 THR B CA 1
ATOM 4660 C C . THR B 1 140 ? -63.906 40.781 9.734 1 15.44 140 THR B C 1
ATOM 4662 O O . THR B 1 140 ? -62.844 40.312 10.078 1 15.44 140 THR B O 1
ATOM 4665 N N . GLY B 1 141 ? -64.125 42.031 10.164 1 15.2 141 GLY B N 1
ATOM 4666 C CA . GLY B 1 141 ? -64 43.438 9.805 1 15.2 141 GLY B CA 1
ATOM 4667 C C . GLY B 1 141 ? -62.812 44.125 10.453 1 15.2 141 GLY B C 1
ATOM 4668 O O . GLY B 1 141 ? -62.125 44.906 9.812 1 15.2 141 GLY B O 1
ATOM 4669 N N . SER B 1 142 ? -62.5 43.875 11.898 1 15.95 142 SER B N 1
ATOM 4670 C CA . SER B 1 142 ? -62.594 45.188 12.57 1 15.95 142 SER B CA 1
ATOM 4671 C C . SER B 1 142 ? -61.344 46 12.375 1 15.95 142 SER B C 1
ATOM 4673 O O . SER B 1 142 ? -60.25 45.469 12.125 1 15.95 142 SER B O 1
ATOM 4675 N N . ASP B 1 143 ? -61.438 47.375 12.422 1 15.93 143 ASP B N 1
ATOM 4676 C CA . ASP B 1 143 ? -61.031 48.719 12.016 1 15.93 143 ASP B CA 1
ATOM 4677 C C . ASP B 1 143 ? -59.875 49.25 12.859 1 15.93 143 ASP B C 1
ATOM 4679 O O . ASP B 1 143 ? -59.281 50.281 12.57 1 15.93 143 ASP B O 1
ATOM 4683 N N . TYR B 1 144 ? -59.375 48.562 14.047 1 16.27 144 TYR B N 1
ATOM 4684 C CA . TYR B 1 144 ? -59.094 49.594 15.039 1 16.27 144 TYR B CA 1
ATOM 4685 C C . TYR B 1 144 ? -57.875 50.406 14.648 1 16.27 144 TYR B C 1
ATOM 4687 O O . TYR B 1 144 ? -56.938 49.875 14.047 1 16.27 144 TYR B O 1
ATOM 4695 N N . THR B 1 145 ? -57.969 51.75 14.82 1 16.41 145 THR B N 1
ATOM 4696 C CA . THR B 1 145 ? -57.5 53.094 14.555 1 16.41 145 THR B CA 1
ATOM 4697 C C . THR B 1 145 ? -56.188 53.375 15.305 1 16.41 145 THR B C 1
ATOM 4699 O O . THR B 1 145 ? -55.719 54.5 15.305 1 16.41 145 THR B O 1
ATOM 4702 N N . ARG B 1 146 ? -55.344 52.344 15.578 1 16.41 146 ARG B N 1
ATOM 4703 C CA . ARG B 1 146 ? -54.469 52.875 16.641 1 16.41 146 ARG B CA 1
ATOM 4704 C C . ARG B 1 146 ? -53.75 54.125 16.172 1 16.41 146 ARG B C 1
ATOM 4706 O O . ARG B 1 146 ? -53.312 54.219 15.016 1 16.41 146 ARG B O 1
ATOM 4713 N N . LYS B 1 147 ? -53.562 55.031 17.188 1 17.92 147 LYS B N 1
ATOM 4714 C CA . LYS B 1 147 ? -53.219 56.406 17.562 1 17.92 147 LYS B CA 1
ATOM 4715 C C . LYS B 1 147 ? -51.75 56.688 17.312 1 17.92 147 LYS B C 1
ATOM 4717 O O . LYS B 1 147 ? -50.875 55.812 17.578 1 17.92 147 LYS B O 1
ATOM 4722 N N . GLY B 1 148 ? -51.344 57.875 16.734 1 16.58 148 GLY B N 1
ATOM 4723 C CA . GLY B 1 148 ? -50.344 58.688 16.062 1 16.58 148 GLY B CA 1
ATOM 4724 C C . GLY B 1 148 ? -49.188 59.094 16.953 1 16.58 148 GLY B C 1
ATOM 4725 O O . GLY B 1 148 ? -48.344 59.875 16.547 1 16.58 148 GLY B O 1
ATOM 4726 N N . THR B 1 149 ? -48.969 58.469 18.188 1 17.23 149 THR B N 1
ATOM 4727 C CA . THR B 1 149 ? -48.375 59.5 19.031 1 17.23 149 THR B CA 1
ATOM 4728 C C . THR B 1 149 ? -47.031 59.938 18.484 1 17.23 149 THR B C 1
ATOM 4730 O O . THR B 1 149 ? -46.344 59.125 17.844 1 17.23 149 THR B O 1
ATOM 4733 N N . ASP B 1 150 ? -46.5 61.25 18.734 1 16.89 150 ASP B N 1
ATOM 4734 C CA . ASP B 1 150 ? -45.75 62.438 18.344 1 16.89 150 ASP B CA 1
ATOM 4735 C C . ASP B 1 150 ? -44.281 62.344 18.734 1 16.89 150 ASP B C 1
ATOM 4737 O O . ASP B 1 150 ? -43.469 63.188 18.312 1 16.89 150 ASP B O 1
ATOM 4741 N N . SER B 1 151 ? -43.75 61.438 19.656 1 18.39 151 SER B N 1
ATOM 4742 C CA . SER B 1 151 ? -42.844 62.125 20.547 1 18.39 151 SER B CA 1
ATOM 4743 C C . SER B 1 151 ? -41.594 62.594 19.812 1 18.39 151 SER B C 1
ATOM 4745 O O . SER B 1 151 ? -41.25 62.031 18.766 1 18.39 151 SER B O 1
ATOM 4747 N N . GLU B 1 152 ? -40.656 63.5 20.562 1 19.11 152 GLU B N 1
ATOM 4748 C CA . GLU B 1 152 ? -39.688 64.562 20.562 1 19.11 152 GLU B CA 1
ATOM 4749 C C . GLU B 1 152 ? -38.281 64.062 20.188 1 19.11 152 GLU B C 1
ATOM 4751 O O . GLU B 1 152 ? -37.906 62.969 20.516 1 19.11 152 GLU B O 1
ATOM 4756 N N . GLU B 1 153 ? -37.5 64.812 19.297 1 19.39 153 GLU B N 1
ATOM 4757 C CA . GLU B 1 153 ? -36.375 64.75 18.375 1 19.39 153 GLU B CA 1
ATOM 4758 C C . GLU B 1 153 ? -35.062 64.938 19.141 1 19.39 153 GLU B C 1
ATOM 4760 O O . GLU B 1 153 ? -33.969 64.938 18.531 1 19.39 153 GLU B O 1
ATOM 4765 N N . PRO B 1 154 ? -34.781 64.438 20.422 1 21.62 154 PRO B N 1
ATOM 4766 C CA . PRO B 1 154 ? -33.625 65.188 20.953 1 21.62 154 PRO B CA 1
ATOM 4767 C C . PRO B 1 154 ? -32.344 64.938 20.141 1 21.62 154 PRO B C 1
ATOM 4769 O O . PRO B 1 154 ? -32.188 63.875 19.5 1 21.62 154 PRO B O 1
ATOM 4772 N N . ASP B 1 155 ? -31.484 66 19.812 1 20.61 155 ASP B N 1
ATOM 4773 C CA . ASP B 1 155 ? -30.375 66.438 18.953 1 20.61 155 ASP B CA 1
ATOM 4774 C C . ASP B 1 155 ? -29.062 65.812 19.422 1 20.61 155 ASP B C 1
ATOM 4776 O O . ASP B 1 155 ? -28 66.125 18.875 1 20.61 155 ASP B O 1
ATOM 4780 N N . SER B 1 156 ? -28.922 64.875 20.391 1 22.39 156 SER B N 1
ATOM 4781 C CA . SER B 1 156 ? -27.625 64.812 21.062 1 22.39 156 SER B CA 1
ATOM 4782 C C . SER B 1 156 ? -26.5 64.5 20.078 1 22.39 156 SER B C 1
ATOM 4784 O O . SER B 1 156 ? -26.688 63.719 19.156 1 22.39 156 SER B O 1
ATOM 4786 N N . HIS B 1 157 ? -25.438 65.438 19.938 1 22.38 157 HIS B N 1
ATOM 4787 C CA . HIS B 1 157 ? -24.203 65.625 19.203 1 22.38 157 HIS B CA 1
ATOM 4788 C C . HIS B 1 157 ? -23.219 64.5 19.391 1 22.38 157 HIS B C 1
ATOM 4790 O O . HIS B 1 157 ? -22.547 64.375 20.422 1 22.38 157 HIS B O 1
ATOM 4796 N N . ALA B 1 158 ? -23.516 63.219 19.266 1 21.39 158 ALA B N 1
ATOM 4797 C CA . ALA B 1 158 ? -22.578 62.125 19.594 1 21.39 158 ALA B CA 1
ATOM 4798 C C . ALA B 1 158 ? -21.328 62.219 18.734 1 21.39 158 ALA B C 1
ATOM 4800 O O . ALA B 1 158 ? -21.422 62.406 17.516 1 21.39 158 ALA B O 1
ATOM 4801 N N . ASP B 1 159 ? -20.172 62.656 19.359 1 24.12 159 ASP B N 1
ATOM 4802 C CA . ASP B 1 159 ? -18.797 62.688 18.875 1 24.12 159 ASP B CA 1
ATOM 4803 C C . ASP B 1 159 ? -18.438 61.375 18.156 1 24.12 159 ASP B C 1
ATOM 4805 O O . ASP B 1 159 ? -18.594 60.312 18.719 1 24.12 159 ASP B O 1
ATOM 4809 N N . LEU B 1 160 ? -18.375 61.375 16.812 1 24.52 160 LEU B N 1
ATOM 4810 C CA . LEU B 1 160 ? -18.031 60.344 15.836 1 24.52 160 LEU B CA 1
ATOM 4811 C C . LEU B 1 160 ? -16.594 59.844 16.047 1 24.52 160 LEU B C 1
ATOM 4813 O O . LEU B 1 160 ? -15.641 60.594 15.828 1 24.52 160 LEU B O 1
ATOM 4817 N N . ASN B 1 161 ? -16.312 59.188 17.234 1 26.08 161 ASN B N 1
ATOM 4818 C CA . ASN B 1 161 ? -15.031 58.5 17.344 1 26.08 161 ASN B CA 1
ATOM 4819 C C . ASN B 1 161 ? -14.648 57.812 16.062 1 26.08 161 ASN B C 1
ATOM 4821 O O . ASN B 1 161 ? -15.461 57.062 15.484 1 26.08 161 ASN B O 1
ATOM 4825 N N . ARG B 1 162 ? -13.711 58.375 15.281 1 26.27 162 ARG B N 1
ATOM 4826 C CA . ARG B 1 162 ? -13.016 57.875 14.094 1 26.27 162 ARG B CA 1
ATOM 4827 C C . ARG B 1 162 ? -12.555 56.438 14.297 1 26.27 162 ARG B C 1
ATOM 4829 O O . ARG B 1 162 ? -11.609 56.188 15.047 1 26.27 162 ARG B O 1
ATOM 4836 N N . THR B 1 163 ? -13.422 55.5 14.414 1 27.91 163 THR B N 1
ATOM 4837 C CA . THR B 1 163 ? -13.055 54.094 14.273 1 27.91 163 THR B CA 1
ATOM 4838 C C . THR B 1 163 ? -12.172 53.875 13.047 1 27.91 163 THR B C 1
ATOM 4840 O O . THR B 1 163 ? -12.602 54.125 11.914 1 27.91 163 THR B O 1
ATOM 4843 N N . SER B 1 164 ? -10.883 54.312 13.102 1 30.14 164 SER B N 1
ATOM 4844 C CA . SER B 1 164 ? -9.945 53.906 12.055 1 30.14 164 SER B CA 1
ATOM 4845 C C . SER B 1 164 ? -10.273 52.5 11.516 1 30.14 164 SER B C 1
ATOM 4847 O O . SER B 1 164 ? -10.352 51.562 12.281 1 30.14 164 SER B O 1
ATOM 4849 N N . ASP B 1 165 ? -11.023 52.469 10.508 1 30.11 165 ASP B N 1
ATOM 4850 C CA . ASP B 1 165 ? -11.289 51.312 9.641 1 30.11 165 ASP B CA 1
ATOM 4851 C C . ASP B 1 165 ? -9.992 50.594 9.289 1 30.11 165 ASP B C 1
ATOM 4853 O O . ASP B 1 165 ? -9.266 51 8.391 1 30.11 165 ASP B O 1
ATOM 4857 N N . HIS B 1 166 ? -9.055 50.312 10.234 1 31.84 166 HIS B N 1
ATOM 4858 C CA . HIS B 1 166 ? -8.102 49.281 9.805 1 31.84 166 HIS B CA 1
ATOM 4859 C C . HIS B 1 166 ? -8.773 48.25 8.922 1 31.84 166 HIS B C 1
ATOM 4861 O O . HIS B 1 166 ? -9.555 47.406 9.406 1 31.84 166 HIS B O 1
ATOM 4867 N N . THR B 1 167 ? -9.195 48.688 7.797 1 33.19 167 THR B N 1
ATOM 4868 C CA . THR B 1 167 ? -9.547 47.688 6.793 1 33.19 167 THR B CA 1
ATOM 4869 C C . THR B 1 167 ? -8.641 46.438 6.918 1 33.19 167 THR B C 1
ATOM 4871 O O . THR B 1 167 ? -7.449 46.531 6.613 1 33.19 167 THR B O 1
ATOM 4874 N N . SER B 1 168 ? -8.664 45.719 7.977 1 35.25 168 SER B N 1
ATOM 4875 C CA . SER B 1 168 ? -8.055 44.375 8.109 1 35.25 168 SER B CA 1
ATOM 4876 C C . SER B 1 168 ? -8 43.656 6.77 1 35.25 168 SER B C 1
ATOM 4878 O O . SER B 1 168 ? -9.039 43.438 6.145 1 35.25 168 SER B O 1
ATOM 4880 N N . GLN B 1 169 ? -7.141 44.031 5.812 1 36.59 169 GLN B N 1
ATOM 4881 C CA . GLN B 1 169 ? -6.949 43.188 4.645 1 36.59 169 GLN B CA 1
ATOM 4882 C C . GLN B 1 169 ? -7.41 41.75 4.93 1 36.59 169 GLN B C 1
ATOM 4884 O O . GLN B 1 169 ? -7.203 41.25 6.031 1 36.59 169 GLN B O 1
ATOM 4889 N N . PRO B 1 170 ? -8.406 41.281 4.379 1 43.56 170 PRO B N 1
ATOM 4890 C CA . PRO B 1 170 ? -8.875 39.938 4.605 1 43.56 170 PRO B CA 1
ATOM 4891 C C . PRO B 1 170 ? -7.734 38.938 4.824 1 43.56 170 PRO B C 1
ATOM 4893 O O . PRO B 1 170 ? -6.781 38.906 4.039 1 43.56 170 PRO B O 1
ATOM 4896 N N . GLU B 1 171 ? -7.145 38.719 5.957 1 55.62 171 GLU B N 1
ATOM 4897 C CA . GLU B 1 171 ? -6.117 37.75 6.383 1 55.62 171 GLU B CA 1
ATOM 4898 C C . GLU B 1 171 ? -6.164 36.469 5.543 1 55.62 171 GLU B C 1
ATOM 4900 O O . GLU B 1 171 ? -7.203 35.844 5.449 1 55.62 171 GLU B O 1
ATOM 4905 N N . ARG B 1 172 ? -5.375 36.406 4.418 1 70.88 172 ARG B N 1
ATOM 4906 C CA . ARG B 1 172 ? -5.32 35.312 3.453 1 70.88 172 ARG B CA 1
ATOM 4907 C C . ARG B 1 172 ? -5.207 33.938 4.156 1 70.88 172 ARG B C 1
ATOM 4909 O O . ARG B 1 172 ? -4.387 33.781 5.062 1 70.88 172 ARG B O 1
ATOM 4916 N N . LEU B 1 173 ? -6.172 33.031 3.938 1 89.94 173 LEU B N 1
ATOM 4917 C CA . LEU B 1 173 ? -6.176 31.672 4.441 1 89.94 173 LEU B CA 1
ATOM 4918 C C . LEU B 1 173 ? -5.031 30.859 3.83 1 89.94 173 LEU B C 1
ATOM 4920 O O . LEU B 1 173 ? -4.652 31.094 2.68 1 89.94 173 LEU B O 1
ATOM 4924 N N . GLY B 1 174 ? -4.383 30.078 4.648 1 96.06 174 GLY B N 1
ATOM 4925 C CA . GLY B 1 174 ? -3.311 29.219 4.184 1 96.06 174 GLY B CA 1
ATOM 4926 C C . GLY B 1 174 ? -3.738 28.281 3.062 1 96.06 174 GLY B C 1
ATOM 4927 O O . GLY B 1 174 ? -4.934 28.047 2.869 1 96.06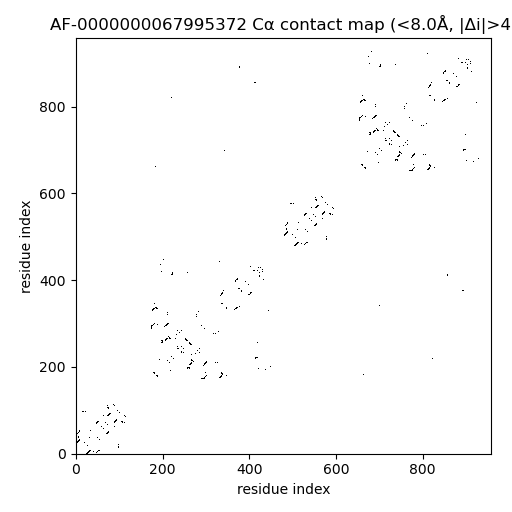 174 GLY B O 1
ATOM 4928 N N . SER B 1 175 ? -2.783 27.891 2.297 1 97.31 175 SER B N 1
ATOM 4929 C CA . SER B 1 175 ? -3.029 26.969 1.194 1 97.31 175 SER B CA 1
ATOM 4930 C C . SER B 1 175 ? -2.748 25.516 1.607 1 97.31 175 SER B C 1
ATOM 4932 O O . SER B 1 175 ? -1.854 25.266 2.418 1 97.31 175 SER B O 1
ATOM 4934 N N . ILE B 1 176 ? -3.482 24.578 1.044 1 98 176 ILE B N 1
ATOM 4935 C CA . ILE B 1 176 ? -3.324 23.172 1.335 1 98 176 ILE B CA 1
ATOM 4936 C C . ILE B 1 176 ? -2.752 22.453 0.114 1 98 176 ILE B C 1
ATOM 4938 O O . ILE B 1 176 ? -3.295 22.547 -0.988 1 98 176 ILE B O 1
ATOM 4942 N N . VAL B 1 177 ? -1.669 21.75 0.308 1 98.44 177 VAL B N 1
ATOM 4943 C CA . VAL B 1 177 ? -1.076 20.859 -0.684 1 98.44 177 VAL B CA 1
ATOM 4944 C C . VAL B 1 177 ? -1.203 19.406 -0.22 1 98.44 177 VAL B C 1
ATOM 4946 O O . VAL B 1 177 ? -0.688 19.047 0.838 1 98.44 177 VAL B O 1
ATOM 4949 N N . ALA B 1 178 ? -1.897 18.609 -0.948 1 98.62 178 ALA B N 1
ATOM 4950 C CA . ALA B 1 178 ? -1.986 17.172 -0.646 1 98.62 178 ALA B CA 1
ATOM 4951 C C . ALA B 1 178 ? -1.048 16.375 -1.536 1 98.62 178 ALA B C 1
ATOM 4953 O O . ALA B 1 178 ? -1.01 16.562 -2.752 1 98.62 178 ALA B O 1
ATOM 4954 N N . VAL B 1 179 ? -0.234 15.5 -0.939 1 98.88 179 VAL B N 1
ATOM 4955 C CA . VAL B 1 179 ? 0.616 14.57 -1.676 1 98.88 179 VAL B CA 1
ATOM 4956 C C . VAL B 1 179 ? -0.048 13.195 -1.729 1 98.88 179 VAL B C 1
ATOM 4958 O O . VAL B 1 179 ? -0.294 12.578 -0.692 1 98.88 179 VAL B O 1
ATOM 4961 N N . TRP B 1 180 ? -0.335 12.734 -2.906 1 98.5 180 TRP B N 1
ATOM 4962 C CA . TRP B 1 180 ? -1.052 11.477 -3.09 1 98.5 180 TRP B CA 1
ATOM 4963 C C . TRP B 1 180 ? -0.414 10.648 -4.195 1 98.5 180 TRP B C 1
ATOM 4965 O O . TRP B 1 180 ? 0.325 11.172 -5.031 1 98.5 180 TRP B O 1
ATOM 4975 N N . GLY B 1 181 ? -0.699 9.422 -4.227 1 98.38 181 GLY B N 1
ATOM 4976 C CA . GLY B 1 181 ? -0.286 8.469 -5.242 1 98.38 181 GLY B CA 1
ATOM 4977 C C . GLY B 1 181 ? -0.791 7.059 -4.977 1 98.38 181 GLY B C 1
ATOM 4978 O O . GLY B 1 181 ? -1.293 6.77 -3.889 1 98.38 181 GLY B O 1
ATOM 4979 N N . PRO B 1 182 ? -0.658 6.23 -5.953 1 97.44 182 PRO B N 1
ATOM 4980 C CA . PRO B 1 182 ? -1.196 4.875 -5.84 1 97.44 182 PRO B CA 1
ATOM 4981 C C . PRO B 1 182 ? -0.37 3.986 -4.914 1 97.44 182 PRO B C 1
ATOM 4983 O O . PRO B 1 182 ? 0.646 4.43 -4.375 1 97.44 182 PRO B O 1
ATOM 4986 N N . LEU B 1 183 ? -0.869 2.758 -4.688 1 97.19 183 LEU B N 1
ATOM 4987 C CA . LEU B 1 183 ? -0.202 1.741 -3.885 1 97.19 183 LEU B CA 1
ATOM 4988 C C . LEU B 1 183 ? 1.196 1.453 -4.422 1 97.19 183 LEU B C 1
ATOM 4990 O O . LEU B 1 183 ? 1.449 1.607 -5.621 1 97.19 183 LEU B O 1
ATOM 4994 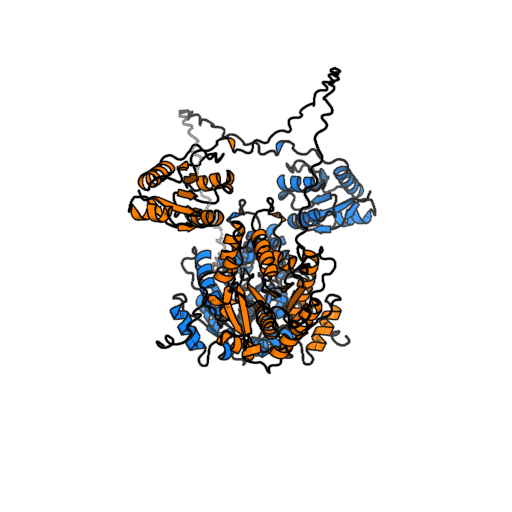N N . GLY B 1 184 ? 2.123 1.036 -3.512 1 97.19 184 GLY B N 1
ATOM 4995 C CA . GLY B 1 184 ? 3.426 0.583 -3.969 1 97.19 184 GLY B CA 1
ATOM 4996 C C . GLY B 1 184 ? 4.57 1.415 -3.424 1 97.19 184 GLY B C 1
ATOM 4997 O O . GLY B 1 184 ? 5.699 1.325 -3.914 1 97.19 184 GLY B O 1
ATOM 4998 N N . SER B 1 185 ? 4.246 2.279 -2.504 1 97.69 185 SER B N 1
ATOM 4999 C CA . SER B 1 185 ? 5.25 3.117 -1.855 1 97.69 185 SER B CA 1
ATOM 5000 C C . SER B 1 185 ? 5.98 3.992 -2.869 1 97.69 185 SER B C 1
ATOM 5002 O O . SER B 1 185 ? 7.211 3.994 -2.926 1 97.69 185 SER B O 1
ATOM 5004 N N . PRO B 1 186 ? 5.27 4.797 -3.541 1 98.19 186 PRO B N 1
ATOM 5005 C CA . PRO B 1 186 ? 5.875 5.613 -4.594 1 98.19 186 PRO B CA 1
ATOM 5006 C C . PRO B 1 186 ? 6.707 6.77 -4.043 1 98.19 186 PRO B C 1
ATOM 5008 O O . PRO B 1 186 ? 7.43 7.43 -4.793 1 98.19 186 PRO B O 1
ATOM 5011 N N . GLY B 1 187 ? 6.582 7.094 -2.73 1 98.31 187 GLY B N 1
ATOM 5012 C CA . GLY B 1 187 ? 7.363 8.172 -2.143 1 98.31 187 GLY B CA 1
ATOM 5013 C C . GLY B 1 187 ? 6.52 9.336 -1.671 1 98.31 187 GLY B C 1
ATOM 5014 O O . GLY B 1 187 ? 7.004 10.469 -1.576 1 98.31 187 GLY B O 1
ATOM 5015 N N . ARG B 1 188 ? 5.281 9.102 -1.359 1 98.69 188 ARG B N 1
ATOM 5016 C CA . ARG B 1 188 ? 4.375 10.148 -0.895 1 98.69 188 ARG B CA 1
ATOM 5017 C C . ARG B 1 188 ? 4.914 10.82 0.363 1 98.69 188 ARG B C 1
ATOM 5019 O O . ARG B 1 188 ? 5.02 12.047 0.42 1 98.69 188 ARG B O 1
ATOM 5026 N N . THR B 1 189 ? 5.293 10 1.355 1 98.62 189 THR B N 1
ATOM 5027 C CA . THR B 1 189 ? 5.801 10.516 2.621 1 98.62 189 THR B CA 1
ATOM 5028 C C . THR B 1 189 ? 7.098 11.289 2.408 1 98.62 189 THR B C 1
ATOM 5030 O O . THR B 1 189 ? 7.273 12.383 2.957 1 98.62 189 THR B O 1
ATOM 5033 N N . THR B 1 190 ? 7.957 10.734 1.602 1 98.44 190 THR B N 1
ATOM 5034 C CA . THR B 1 190 ? 9.227 11.391 1.308 1 98.44 190 THR B CA 1
ATOM 5035 C C . THR B 1 190 ? 8.984 12.773 0.695 1 98.44 190 THR B C 1
ATOM 5037 O O . THR B 1 190 ? 9.594 13.758 1.115 1 98.44 190 THR B O 1
ATOM 5040 N N . CYS B 1 191 ? 8.086 12.836 -0.255 1 98.81 191 CYS B N 1
ATOM 5041 C CA . CYS B 1 191 ? 7.773 14.109 -0.897 1 98.81 191 CYS B CA 1
ATOM 5042 C C . CYS B 1 191 ? 7.141 15.078 0.093 1 98.81 191 CYS B C 1
ATOM 5044 O O . CYS B 1 191 ? 7.539 16.234 0.168 1 98.81 191 CYS B O 1
ATOM 5046 N N . ALA B 1 192 ? 6.23 14.664 0.868 1 98.94 192 ALA B N 1
ATOM 5047 C CA . ALA B 1 192 ? 5.508 15.516 1.801 1 98.94 192 ALA B CA 1
ATOM 5048 C C . ALA B 1 192 ? 6.449 16.125 2.834 1 98.94 192 ALA B C 1
ATOM 5050 O O . ALA B 1 192 ? 6.438 17.344 3.059 1 98.94 192 ALA B O 1
ATOM 5051 N N . VAL B 1 193 ? 7.301 15.305 3.434 1 98.81 193 VAL B N 1
ATOM 5052 C CA . VAL B 1 193 ? 8.203 15.734 4.492 1 98.81 193 VAL B CA 1
ATOM 5053 C C . VAL B 1 193 ? 9.211 16.75 3.941 1 98.81 193 VAL B C 1
ATOM 5055 O O . VAL B 1 193 ? 9.492 17.766 4.578 1 98.81 193 VAL B O 1
ATOM 5058 N N . ASN B 1 194 ? 9.68 16.484 2.791 1 98.81 194 ASN B N 1
ATOM 5059 C CA . ASN B 1 194 ? 10.703 17.359 2.234 1 98.81 194 ASN B CA 1
ATOM 5060 C C . ASN B 1 194 ? 10.102 18.641 1.67 1 98.81 194 ASN B C 1
ATOM 5062 O O . ASN B 1 194 ? 10.727 19.703 1.714 1 98.81 194 ASN B O 1
ATOM 5066 N N . LEU B 1 195 ? 8.883 18.578 1.151 1 98.69 195 LEU B N 1
ATOM 5067 C CA . LEU B 1 195 ? 8.188 19.797 0.774 1 98.69 195 LEU B CA 1
ATOM 5068 C C . LEU B 1 195 ? 7.98 20.703 1.983 1 98.69 195 LEU B C 1
ATOM 5070 O O . LEU B 1 195 ? 8.227 21.906 1.909 1 98.69 195 LEU B O 1
ATOM 5074 N N . ALA B 1 196 ? 7.551 20.125 3.092 1 98.75 196 ALA B N 1
ATOM 5075 C CA . ALA B 1 196 ? 7.375 20.906 4.32 1 98.75 196 ALA B CA 1
ATOM 5076 C C . ALA B 1 196 ? 8.68 21.578 4.734 1 98.75 196 ALA B C 1
ATOM 5078 O O . ALA B 1 196 ? 8.688 22.766 5.066 1 98.75 196 ALA B O 1
ATOM 5079 N N . GLY B 1 197 ? 9.75 20.812 4.656 1 98.19 197 GLY B N 1
ATOM 5080 C CA . GLY B 1 197 ? 11.055 21.375 4.973 1 98.19 197 GLY B CA 1
ATOM 5081 C C . GLY B 1 197 ? 11.461 22.5 4.043 1 98.19 197 GLY B C 1
ATOM 5082 O O . GLY B 1 197 ? 11.969 23.531 4.492 1 98.19 197 GLY B O 1
ATOM 5083 N N . ALA B 1 198 ? 11.266 22.312 2.785 1 98 198 ALA B N 1
ATOM 5084 C CA . ALA B 1 198 ? 11.625 23.312 1.792 1 98 198 ALA B CA 1
ATOM 5085 C C . ALA B 1 198 ? 10.852 24.609 2.021 1 98 198 ALA B C 1
ATOM 5087 O O . ALA B 1 198 ? 11.422 25.703 1.954 1 98 198 ALA B O 1
ATOM 5088 N N . TYR B 1 199 ? 9.586 24.5 2.285 1 97.44 199 TYR B N 1
ATOM 5089 C CA . TYR B 1 199 ? 8.75 25.672 2.494 1 97.44 199 TYR B CA 1
ATOM 5090 C C . TYR B 1 199 ? 9.133 26.391 3.783 1 97.44 199 TYR B C 1
ATOM 5092 O O . TYR B 1 199 ? 9.133 27.625 3.84 1 97.44 199 TYR B O 1
ATOM 5100 N N . ALA B 1 200 ? 9.422 25.609 4.797 1 97.06 200 ALA B N 1
ATOM 5101 C CA . ALA B 1 200 ? 9.898 26.219 6.035 1 97.06 200 ALA B CA 1
ATOM 5102 C C . ALA B 1 200 ? 11.164 27.047 5.793 1 97.06 200 ALA B C 1
ATOM 5104 O O . ALA B 1 200 ? 11.289 28.172 6.293 1 97.06 200 ALA B O 1
ATOM 5105 N N . GLU B 1 201 ? 12.008 26.516 5.039 1 94.44 201 GLU B N 1
ATOM 5106 C CA . GLU B 1 201 ? 13.266 27.188 4.738 1 94.44 201 GLU B CA 1
ATOM 5107 C C . GLU B 1 201 ? 13.031 28.453 3.918 1 94.44 201 GLU B C 1
ATOM 5109 O O . GLU B 1 201 ? 13.82 29.406 3.994 1 94.44 201 GLU B O 1
ATOM 5114 N N . SER B 1 202 ? 12.008 28.438 3.189 1 93.56 202 SER B N 1
ATOM 5115 C CA . SER B 1 202 ? 11.664 29.609 2.375 1 93.56 202 SER B CA 1
ATOM 5116 C C . SER B 1 202 ? 10.953 30.672 3.203 1 93.56 202 SER B C 1
ATOM 5118 O O . SER B 1 202 ? 10.555 31.703 2.676 1 93.56 202 SER B O 1
ATOM 5120 N N . GLY B 1 203 ? 10.594 30.391 4.488 1 93.56 203 GLY B N 1
ATOM 5121 C CA . GLY B 1 203 ? 10.078 31.406 5.398 1 93.56 203 GLY B CA 1
ATOM 5122 C C . GLY B 1 203 ? 8.586 31.266 5.652 1 93.56 203 GLY B C 1
ATOM 5123 O O . GLY B 1 203 ? 8 32.094 6.367 1 93.56 203 GLY B O 1
ATOM 5124 N N . TYR B 1 204 ? 7.988 30.234 5.086 1 95.62 204 TYR B N 1
ATOM 5125 C CA . TYR B 1 204 ? 6.562 30.031 5.312 1 95.62 204 TYR B CA 1
ATOM 5126 C C . TYR B 1 204 ? 6.316 29.391 6.672 1 95.62 204 TYR B C 1
ATOM 5128 O O . TYR B 1 204 ? 7.137 28.609 7.156 1 95.62 204 TYR B O 1
ATOM 5136 N N . GLN B 1 205 ? 5.215 29.75 7.297 1 95.94 205 GLN B N 1
ATOM 5137 C CA . GLN B 1 205 ? 4.695 28.953 8.406 1 95.94 205 GLN B CA 1
ATOM 5138 C C . GLN B 1 205 ? 4.016 27.688 7.891 1 95.94 205 GLN B C 1
ATOM 5140 O O . GLN B 1 205 ? 2.953 27.75 7.27 1 95.94 205 GLN B O 1
ATOM 5145 N N . VAL B 1 206 ? 4.66 26.547 8.203 1 98.19 206 VAL B N 1
ATOM 5146 C CA . VAL B 1 206 ? 4.25 25.312 7.543 1 98.19 206 VAL B CA 1
ATOM 5147 C C . VAL B 1 206 ? 3.762 24.312 8.586 1 98.19 206 VAL B C 1
ATOM 5149 O O . VAL B 1 206 ? 4.363 24.172 9.656 1 98.19 206 VAL B O 1
ATOM 5152 N N . CYS B 1 207 ? 2.654 23.609 8.305 1 98.5 207 CYS B N 1
ATOM 5153 C CA . CYS B 1 207 ? 2.191 22.453 9.062 1 98.5 207 CYS B CA 1
ATOM 5154 C C . CYS B 1 207 ? 2.15 21.203 8.18 1 98.5 207 CYS B C 1
ATOM 5156 O O . CYS B 1 207 ? 1.556 21.219 7.105 1 98.5 207 CYS B O 1
ATOM 5158 N N . LEU B 1 208 ? 2.885 20.203 8.602 1 98.81 208 LEU B N 1
ATOM 5159 C CA . LEU B 1 208 ? 2.838 18.891 7.965 1 98.81 208 LEU B CA 1
ATOM 5160 C C . LEU B 1 208 ? 1.847 17.969 8.672 1 98.81 208 LEU B C 1
ATOM 5162 O O . LEU B 1 208 ? 1.962 17.734 9.883 1 98.81 208 LEU B O 1
ATOM 5166 N N . LEU B 1 209 ? 0.882 17.469 7.949 1 98.81 209 LEU B N 1
ATOM 5167 C CA . LEU B 1 209 ? -0.174 16.625 8.492 1 98.81 209 LEU B CA 1
ATOM 5168 C C . LEU B 1 209 ? -0.096 15.211 7.918 1 98.81 209 LEU B C 1
ATOM 5170 O O . LEU B 1 209 ? -0.101 15.039 6.695 1 98.81 209 LEU B O 1
ATOM 5174 N N . ASP B 1 210 ? 0.022 14.234 8.797 1 98.62 210 ASP B N 1
ATOM 5175 C CA . ASP B 1 210 ? -0.044 12.836 8.383 1 98.62 210 ASP B CA 1
ATOM 5176 C C . ASP B 1 210 ? -1.478 12.312 8.445 1 98.62 210 ASP B C 1
ATOM 5178 O O . ASP B 1 210 ? -1.984 12.008 9.531 1 98.62 210 ASP B O 1
ATOM 5182 N N . ALA B 1 211 ? -2.074 12.148 7.262 1 98.69 211 ALA B N 1
ATOM 5183 C CA . ALA B 1 211 ? -3.457 11.68 7.184 1 98.69 211 ALA B CA 1
ATOM 5184 C C . ALA B 1 211 ? -3.529 10.281 6.57 1 98.69 211 ALA B C 1
ATOM 5186 O O . ALA B 1 211 ? -4.586 9.867 6.086 1 98.69 211 ALA B O 1
ATOM 5187 N N . ASP B 1 212 ? -2.422 9.57 6.523 1 98.5 212 ASP B N 1
ATOM 5188 C CA . ASP B 1 212 ? -2.396 8.195 6.035 1 98.5 212 ASP B CA 1
ATOM 5189 C C . ASP B 1 212 ? -2.877 7.227 7.109 1 98.5 212 ASP B C 1
ATOM 5191 O O . ASP B 1 212 ? -2.109 6.84 7.996 1 98.5 212 ASP B O 1
ATOM 5195 N N . THR B 1 213 ? -4.078 6.738 6.93 1 97.5 213 THR B N 1
ATOM 5196 C CA . THR B 1 213 ? -4.656 5.898 7.973 1 97.5 213 THR B CA 1
ATOM 5197 C C . THR B 1 213 ? -4.281 4.434 7.754 1 97.5 213 THR B C 1
ATOM 5199 O O . THR B 1 213 ? -4.59 3.578 8.586 1 97.5 213 THR B O 1
ATOM 5202 N N . TYR B 1 214 ? -3.582 4.09 6.617 1 97.25 214 TYR B N 1
ATOM 5203 C CA . TYR B 1 214 ? -3.127 2.725 6.375 1 97.25 214 TYR B CA 1
ATOM 5204 C C . TYR B 1 214 ? -1.706 2.525 6.887 1 97.25 214 TYR B C 1
ATOM 5206 O O . TYR B 1 214 ? -1.365 1.45 7.387 1 97.25 214 TYR B O 1
ATOM 5214 N N . GLY B 1 215 ? -0.931 3.504 6.613 1 96.12 215 GLY B N 1
ATOM 5215 C CA . GLY B 1 215 ? 0.484 3.354 6.918 1 96.12 215 GLY B CA 1
ATOM 5216 C C . GLY B 1 215 ? 1.159 4.664 7.277 1 96.12 215 GLY B C 1
ATOM 5217 O O . GLY B 1 215 ? 2.088 5.098 6.594 1 96.12 215 GLY B O 1
ATOM 5218 N N . SER B 1 216 ? 0.721 5.25 8.414 1 96.5 216 SER B N 1
ATOM 5219 C CA . SER B 1 216 ? 1.353 6.473 8.906 1 96.5 216 SER B CA 1
ATOM 5220 C C . SER B 1 216 ? 2.85 6.273 9.109 1 96.5 216 SER B C 1
ATOM 5222 O O . SER B 1 216 ? 3.273 5.277 9.703 1 96.5 216 SER B O 1
ATOM 5224 N N . SER B 1 217 ? 3.701 7.262 8.594 1 96.5 217 SER B N 1
ATOM 5225 C CA . SER B 1 217 ? 5.141 7.035 8.711 1 96.5 217 SER B CA 1
ATOM 5226 C C . SER B 1 217 ? 5.887 8.336 8.977 1 96.5 217 SER B C 1
ATOM 5228 O O . SER B 1 217 ? 7.105 8.328 9.156 1 96.5 217 SER B O 1
ATOM 5230 N N . VAL B 1 218 ? 5.203 9.477 9.086 1 97.81 218 VAL B N 1
ATOM 5231 C CA . VAL B 1 218 ? 5.855 10.773 9.25 1 97.81 218 VAL B CA 1
ATOM 5232 C C . VAL B 1 218 ? 6.637 10.797 10.562 1 97.81 218 VAL B C 1
ATOM 5234 O O . VAL B 1 218 ? 7.785 11.25 10.609 1 97.81 218 VAL B O 1
ATOM 5237 N N . SER B 1 219 ? 6.039 10.281 11.672 1 95.75 219 SER B N 1
ATOM 5238 C CA . SER B 1 219 ? 6.707 10.258 12.969 1 95.75 219 SER B CA 1
ATOM 5239 C C . SER B 1 219 ? 8.008 9.461 12.914 1 95.75 219 SER B C 1
ATOM 5241 O O . SER B 1 219 ? 9.039 9.914 13.414 1 95.75 219 SER B O 1
ATOM 5243 N N . ALA B 1 220 ? 7.957 8.32 12.273 1 93.12 220 ALA B N 1
ATOM 5244 C CA . ALA B 1 220 ? 9.141 7.473 12.164 1 93.12 220 ALA B CA 1
ATOM 5245 C C . ALA B 1 220 ? 10.219 8.141 11.32 1 93.12 220 ALA B C 1
ATOM 5247 O O . ALA B 1 220 ? 11.406 8.102 11.664 1 93.12 220 ALA B O 1
ATOM 5248 N N . VAL B 1 221 ? 9.852 8.805 10.242 1 96.12 221 VAL B N 1
ATOM 5249 C CA . VAL B 1 221 ? 10.773 9.406 9.281 1 96.12 221 VAL B CA 1
ATOM 5250 C C . VAL B 1 221 ? 11.469 10.609 9.922 1 96.12 221 VAL B C 1
ATOM 5252 O O . VAL B 1 221 ? 12.648 10.867 9.656 1 96.12 221 VAL B O 1
ATOM 5255 N N . LEU B 1 222 ? 10.711 11.305 10.781 1 96.19 222 LEU B N 1
ATOM 5256 C CA . LEU B 1 222 ? 11.266 12.508 11.391 1 96.19 222 LEU B CA 1
ATOM 5257 C C . LEU B 1 222 ? 11.797 12.211 12.789 1 96.19 222 LEU B C 1
ATOM 5259 O O . LEU B 1 222 ? 12.219 13.125 13.508 1 96.19 222 LEU B O 1
ATOM 5263 N N . GLY B 1 223 ? 11.75 10.969 13.156 1 91.12 223 GLY B N 1
ATOM 5264 C CA . GLY B 1 223 ? 12.297 10.57 14.445 1 91.12 223 GLY B CA 1
ATOM 5265 C C . GLY B 1 223 ? 11.492 11.078 15.625 1 91.12 223 GLY B C 1
ATOM 5266 O O . GLY B 1 223 ? 12.055 11.398 16.672 1 91.12 223 GLY B O 1
ATOM 5267 N N . LEU B 1 224 ? 10.258 11.203 15.375 1 89.88 224 LEU B N 1
ATOM 5268 C CA . LEU B 1 224 ? 9.391 11.664 16.453 1 89.88 224 LEU B CA 1
ATOM 5269 C C . LEU B 1 224 ? 8.938 10.492 17.312 1 89.88 224 LEU B C 1
ATOM 5271 O O . LEU B 1 224 ? 8.688 9.398 16.812 1 89.88 224 LEU B O 1
ATOM 5275 N N . THR B 1 225 ? 9.078 10.555 18.625 1 75.75 225 THR B N 1
ATOM 5276 C CA . THR B 1 225 ? 8.609 9.539 19.562 1 75.75 225 THR B CA 1
ATOM 5277 C C . THR B 1 225 ? 7.191 9.844 20.016 1 75.75 225 THR B C 1
ATOM 5279 O O . THR B 1 225 ? 6.965 10.812 20.75 1 75.75 225 THR B O 1
ATOM 5282 N N . ASP B 1 226 ? 6.316 9.648 19.188 1 65.25 226 ASP B N 1
ATOM 5283 C CA . ASP B 1 226 ? 4.941 9.984 19.547 1 65.25 226 ASP B CA 1
ATOM 5284 C C . ASP B 1 226 ? 4.152 8.727 19.922 1 65.25 226 ASP B C 1
ATOM 5286 O O . ASP B 1 226 ? 3.996 7.82 19.094 1 65.25 226 ASP B O 1
ATOM 5290 N N . ASP B 1 227 ? 3.822 8.727 21.109 1 66.44 227 ASP B N 1
ATOM 5291 C CA . ASP B 1 227 ? 3.053 7.582 21.578 1 66.44 227 ASP B CA 1
ATOM 5292 C C . ASP B 1 227 ? 1.595 7.676 21.141 1 66.44 227 ASP B C 1
ATOM 5294 O O . ASP B 1 227 ? 0.913 6.656 21 1 66.44 227 ASP B O 1
ATOM 5298 N N . TYR B 1 228 ? 1.205 9 20.969 1 81.38 228 TYR B N 1
ATOM 5299 C CA . TYR B 1 228 ? -0.197 9.164 20.594 1 81.38 228 TYR B CA 1
ATOM 5300 C C . TYR B 1 228 ? -0.335 10 19.328 1 81.38 228 TYR B C 1
ATOM 5302 O O . TYR B 1 228 ? 0.43 10.945 19.109 1 81.38 228 TYR B O 1
ATOM 5310 N N . SER B 1 229 ? -1.288 9.656 18.578 1 90.81 229 SER B N 1
ATOM 5311 C CA . SER B 1 229 ? -1.578 10.375 17.344 1 90.81 229 SER B CA 1
ATOM 5312 C C . SER B 1 229 ? -2.143 11.766 17.625 1 90.81 229 SER B C 1
ATOM 5314 O O . SER B 1 229 ? -3.225 11.898 18.203 1 90.81 229 SER B O 1
ATOM 5316 N N . SER B 1 230 ? -1.457 12.82 17.219 1 95.31 230 SER B N 1
ATOM 5317 C CA . SER B 1 230 ? -1.965 14.188 17.344 1 95.31 230 SER B CA 1
ATOM 5318 C C . SER B 1 230 ? -3.221 14.383 16.5 1 95.31 230 SER B C 1
ATOM 5320 O O . SER B 1 230 ? -4.133 15.109 16.906 1 95.31 230 SER B O 1
ATOM 5322 N N . LEU B 1 231 ? -3.273 13.727 15.352 1 97.38 231 LEU B N 1
ATOM 5323 C CA . LEU B 1 231 ? -4.434 13.883 14.484 1 97.38 231 LEU B CA 1
ATOM 5324 C C . LEU B 1 231 ? -5.684 13.297 15.133 1 97.38 231 LEU B C 1
ATOM 5326 O O . LEU B 1 231 ? -6.75 13.914 15.109 1 97.38 231 LEU B O 1
ATOM 5330 N N . ALA B 1 232 ? -5.566 12.117 15.688 1 95.44 232 ALA B N 1
ATOM 5331 C CA . ALA B 1 232 ? -6.703 11.5 16.359 1 95.44 232 ALA B CA 1
ATOM 5332 C C . ALA B 1 232 ? -7.191 12.367 17.516 1 95.44 232 ALA B C 1
ATOM 5334 O O . ALA B 1 232 ? -8.398 12.547 17.703 1 95.44 232 ALA B O 1
ATOM 5335 N N . GLN B 1 233 ? -6.273 12.93 18.266 1 93.31 233 GLN B N 1
ATOM 5336 C CA . GLN B 1 233 ? -6.633 13.805 19.375 1 93.31 233 GLN B CA 1
ATOM 5337 C C . GLN B 1 233 ? -7.344 15.062 18.875 1 93.31 233 GLN B C 1
ATOM 5339 O O . GLN B 1 233 ? -8.352 15.484 19.453 1 93.31 233 GLN B O 1
ATOM 5344 N N . LEU B 1 234 ? -6.848 15.602 17.828 1 96.06 234 LEU B N 1
ATOM 5345 C CA . LEU B 1 234 ? -7.469 16.797 17.266 1 96.06 234 LEU B CA 1
ATOM 5346 C C . LEU B 1 234 ? -8.867 16.484 16.75 1 96.06 234 LEU B C 1
ATOM 5348 O O . LEU B 1 234 ? -9.781 17.312 16.891 1 96.06 234 LEU B O 1
ATOM 5352 N N . CYS B 1 235 ? -9 15.336 16.141 1 94.38 235 CYS B N 1
ATOM 5353 C CA . CYS B 1 235 ? -10.328 14.938 15.664 1 94.38 235 CYS B CA 1
ATOM 5354 C C . CYS B 1 235 ? -11.312 14.844 16.812 1 94.38 235 CYS B C 1
ATOM 5356 O O . CYS B 1 235 ? -12.469 15.258 16.688 1 94.38 235 CYS B O 1
ATOM 5358 N N . HIS B 1 236 ? -10.867 14.352 17.906 1 91.25 236 HIS B N 1
ATOM 5359 C CA . HIS B 1 236 ? -11.711 14.266 19.094 1 91.25 236 HIS B CA 1
ATOM 5360 C C . HIS B 1 236 ? -12.141 15.648 19.562 1 91.25 236 HIS B C 1
ATOM 5362 O O . HIS B 1 236 ? -13.32 15.867 19.859 1 91.25 236 HIS B O 1
ATOM 5368 N N . HIS B 1 237 ? -11.242 16.594 19.547 1 90.31 237 HIS B N 1
ATOM 5369 C CA . HIS B 1 237 ? -11.555 17.969 19.906 1 90.31 237 HIS B CA 1
ATOM 5370 C C . HIS B 1 237 ? -12.5 18.609 18.891 1 90.31 237 HIS B C 1
ATOM 5372 O O . HIS B 1 237 ? -13.422 19.344 19.281 1 90.31 237 HIS B O 1
ATOM 5378 N N . ALA B 1 238 ? -12.258 18.328 17.641 1 90 238 ALA B N 1
ATOM 5379 C CA . ALA B 1 238 ? -13.094 18.891 16.594 1 90 238 ALA B CA 1
ATOM 5380 C C . ALA B 1 238 ? -14.531 18.406 16.719 1 90 238 ALA B C 1
ATOM 5382 O O . ALA B 1 238 ? -15.477 19.172 16.516 1 90 238 ALA B O 1
ATOM 5383 N N . ASP B 1 239 ? -14.656 17.172 16.984 1 84.56 239 ASP B N 1
ATOM 5384 C CA . ASP B 1 239 ? -15.984 16.594 17.125 1 84.56 239 ASP B CA 1
ATOM 5385 C C . ASP B 1 239 ? -16.75 17.25 18.266 1 84.56 239 ASP B C 1
ATOM 5387 O O . ASP B 1 239 ? -17.984 17.312 18.234 1 84.56 239 ASP B O 1
ATOM 5391 N N . ARG B 1 240 ? -16.016 17.875 19.234 1 83 240 ARG B N 1
ATOM 5392 C CA . ARG B 1 240 ? -16.625 18.547 20.375 1 83 240 ARG B CA 1
ATOM 5393 C C . ARG B 1 240 ? -16.719 20.062 20.125 1 83 240 ARG B C 1
ATOM 5395 O O . ARG B 1 240 ? -17.125 20.812 21 1 83 240 ARG B O 1
ATOM 5402 N N . GLY B 1 241 ? -16.266 20.438 18.969 1 81.69 241 GLY B N 1
ATOM 5403 C CA . GLY B 1 241 ? -16.25 21.859 18.656 1 81.69 241 GLY B CA 1
ATOM 5404 C C . GLY B 1 241 ? -15.188 22.625 19.422 1 81.69 241 GLY B C 1
ATOM 5405 O O . GLY B 1 241 ? -15.344 23.828 19.672 1 81.69 241 GLY B O 1
ATOM 5406 N N . GLU B 1 242 ? -14.148 21.984 19.797 1 82.31 242 GLU B N 1
ATOM 5407 C CA . GLU B 1 242 ? -13.156 22.547 20.719 1 82.31 242 GLU B CA 1
ATOM 5408 C C . GLU B 1 242 ? -11.82 22.766 20.016 1 82.31 242 GLU B C 1
ATOM 5410 O O . GLU B 1 242 ? -10.773 22.766 20.656 1 82.31 242 GLU B O 1
ATOM 5415 N N . ILE B 1 243 ? -11.797 22.859 18.734 1 87.88 243 ILE B N 1
ATOM 5416 C CA . ILE B 1 243 ? -10.508 23.109 18.094 1 87.88 243 ILE B CA 1
ATOM 5417 C C . ILE B 1 243 ? -10.195 24.609 18.109 1 87.88 243 ILE B C 1
ATOM 5419 O O . ILE B 1 243 ? -10.938 25.406 17.547 1 87.88 243 ILE B O 1
ATOM 5423 N N . THR B 1 244 ? -9.211 25.031 18.922 1 84.31 244 THR B N 1
ATOM 5424 C CA . THR B 1 244 ? -8.719 26.391 19.047 1 84.31 244 THR B CA 1
ATOM 5425 C C . THR B 1 244 ? -7.238 26.469 18.672 1 84.31 244 THR B C 1
ATOM 5427 O O . THR B 1 244 ? -6.57 25.438 18.562 1 84.31 244 THR B O 1
ATOM 5430 N N . PRO B 1 245 ? -6.781 27.625 18.422 1 84.31 245 PRO B N 1
ATOM 5431 C CA . PRO B 1 245 ? -5.344 27.766 18.188 1 84.31 245 PRO B CA 1
ATOM 5432 C C . PRO B 1 245 ? -4.5 27.172 19.312 1 84.31 245 PRO B C 1
ATOM 5434 O O . PRO B 1 245 ? -3.42 26.641 19.078 1 84.31 245 PRO B O 1
ATOM 5437 N N . GLN B 1 246 ? -5.039 27.25 20.531 1 86.56 246 GLN B N 1
ATOM 5438 C CA . GLN B 1 246 ? -4.312 26.719 21.672 1 86.56 246 GLN B CA 1
ATOM 5439 C C . GLN B 1 246 ? -4.273 25.188 21.609 1 86.56 246 GLN B C 1
ATOM 5441 O O . GLN B 1 246 ? -3.23 24.578 21.875 1 86.56 246 GLN B O 1
ATOM 5446 N N . THR B 1 247 ? -5.371 24.578 21.266 1 90.12 247 THR B N 1
ATOM 5447 C CA . THR B 1 247 ? -5.402 23.125 21.125 1 90.12 247 THR B CA 1
ATOM 5448 C C . THR B 1 247 ? -4.438 22.656 20.047 1 90.12 247 THR B C 1
ATOM 5450 O O . THR B 1 247 ? -3.768 21.641 20.203 1 90.12 247 THR B O 1
ATOM 5453 N N . LEU B 1 248 ? -4.398 23.375 19 1 90.5 248 LEU B N 1
ATOM 5454 C CA . LEU B 1 248 ? -3.473 23.062 17.906 1 90.5 248 LEU B CA 1
ATOM 5455 C C . LEU B 1 248 ? -2.027 23.141 18.391 1 90.5 248 LEU B C 1
ATOM 5457 O O . LEU B 1 248 ? -1.233 22.234 18.125 1 90.5 248 LEU B O 1
ATOM 5461 N N . ALA B 1 249 ? -1.729 24.203 19.109 1 88.31 249 ALA B N 1
ATOM 5462 C CA . ALA B 1 249 ? -0.367 24.406 19.594 1 88.31 249 ALA B CA 1
ATOM 5463 C C . ALA B 1 249 ? 0.04 23.312 20.578 1 88.31 249 ALA B C 1
ATOM 5465 O O . ALA B 1 249 ? 1.193 22.875 20.578 1 88.31 249 ALA B O 1
ATOM 5466 N N . ASP B 1 250 ? -0.912 22.844 21.359 1 90.38 250 ASP B N 1
ATOM 5467 C CA . ASP B 1 250 ? -0.639 21.859 22.406 1 90.38 250 ASP B CA 1
ATOM 5468 C C . ASP B 1 250 ? -0.394 20.484 21.781 1 90.38 250 ASP B C 1
ATOM 5470 O O . ASP B 1 250 ? 0.345 19.656 22.344 1 90.38 250 ASP B O 1
ATOM 5474 N N . LEU B 1 251 ? -0.945 20.281 20.609 1 93.25 251 LEU B N 1
ATOM 5475 C CA . LEU B 1 251 ? -0.959 18.906 20.094 1 93.25 251 LEU B CA 1
ATOM 5476 C C . LEU B 1 251 ? -0.014 18.766 18.906 1 93.25 251 LEU B C 1
ATOM 5478 O O . LEU B 1 251 ? 0.287 17.656 18.484 1 93.25 251 LEU B O 1
ATOM 5482 N N . THR B 1 252 ? 0.481 19.844 18.422 1 94.5 252 THR B N 1
ATOM 5483 C CA . THR B 1 252 ? 1.406 19.781 17.297 1 94.5 252 THR B CA 1
ATOM 5484 C C . THR B 1 252 ? 2.844 19.625 17.797 1 94.5 252 THR B C 1
ATOM 5486 O O . THR B 1 252 ? 3.172 20.031 18.906 1 94.5 252 THR B O 1
ATOM 5489 N N . HIS B 1 253 ? 3.664 18.906 17 1 93.44 253 HIS B N 1
ATOM 5490 C CA . HIS B 1 253 ? 5.098 18.797 17.25 1 93.44 253 HIS B CA 1
ATOM 5491 C C . HIS B 1 253 ? 5.887 19.781 16.391 1 93.44 253 HIS B C 1
ATOM 5493 O O . HIS B 1 253 ? 5.656 19.875 15.188 1 93.44 253 HIS B O 1
ATOM 5499 N N . THR B 1 254 ? 6.762 20.516 17.016 1 94.88 254 THR B N 1
ATOM 5500 C CA . THR B 1 254 ? 7.609 21.422 16.266 1 94.88 254 THR B CA 1
ATOM 5501 C C . THR B 1 254 ? 8.938 20.766 15.914 1 94.88 254 THR B C 1
ATOM 5503 O O . THR B 1 254 ? 9.625 20.234 16.797 1 94.88 254 THR B O 1
ATOM 5506 N N . VAL B 1 255 ? 9.242 20.719 14.664 1 95.38 255 VAL B N 1
ATOM 5507 C CA . VAL B 1 255 ? 10.469 20.109 14.172 1 95.38 255 VAL B CA 1
ATOM 5508 C C . VAL B 1 255 ? 11.406 21.188 13.633 1 95.38 255 VAL B C 1
ATOM 5510 O O . VAL B 1 255 ? 11 22.031 12.836 1 95.38 255 VAL B O 1
ATOM 5513 N N . ARG B 1 256 ? 12.625 21.141 14.102 1 93.38 256 ARG B N 1
ATOM 5514 C CA . ARG B 1 256 ? 13.633 22.047 13.57 1 93.38 256 ARG B CA 1
ATOM 5515 C C . ARG B 1 256 ? 14.109 21.594 12.195 1 93.38 256 ARG B C 1
ATOM 5517 O O . ARG B 1 256 ? 14.312 20.406 11.961 1 93.38 256 ARG B O 1
ATOM 5524 N N . HIS B 1 257 ? 14.18 22.484 11.305 1 94.69 257 HIS B N 1
ATOM 5525 C CA . HIS B 1 257 ? 14.719 22.25 9.969 1 94.69 257 HIS B CA 1
ATOM 5526 C C . HIS B 1 257 ? 15.727 23.328 9.586 1 94.69 257 HIS B C 1
ATOM 5528 O O . HIS B 1 257 ? 15.336 24.438 9.203 1 94.69 257 HIS B O 1
ATOM 5534 N N . LYS B 1 258 ? 16.969 22.953 9.641 1 92.75 258 LYS B N 1
ATOM 5535 C CA . LYS B 1 258 ? 18.062 23.922 9.461 1 92.75 258 LYS B CA 1
ATOM 5536 C C . LYS B 1 258 ? 17.875 25.125 10.383 1 92.75 258 LYS B C 1
ATOM 5538 O O . LYS B 1 258 ? 17.844 24.984 11.609 1 92.75 258 LYS B O 1
ATOM 5543 N N . SER B 1 259 ? 17.578 26.297 9.82 1 91.19 259 SER B N 1
ATOM 5544 C CA . SER B 1 259 ? 17.469 27.5 10.633 1 91.19 259 SER B CA 1
ATOM 5545 C C . SER B 1 259 ? 16 27.844 10.906 1 91.19 259 SER B C 1
ATOM 5547 O O . SER B 1 259 ? 15.703 28.859 11.531 1 91.19 259 SER B O 1
ATOM 5549 N N . ASN B 1 260 ? 15.188 27.016 10.469 1 94.94 260 ASN B N 1
ATOM 5550 C CA . ASN B 1 260 ? 13.758 27.266 10.625 1 94.94 260 ASN B CA 1
ATOM 5551 C C . ASN B 1 260 ? 13.047 26.078 11.266 1 94.94 260 ASN B C 1
ATOM 5553 O O . ASN B 1 260 ? 13.688 25.219 11.891 1 94.94 260 ASN B O 1
ATOM 5557 N N . TYR B 1 261 ? 11.711 26.125 11.281 1 95.81 261 TYR B N 1
ATOM 5558 C CA . TYR B 1 261 ? 10.93 25.062 11.891 1 95.81 261 TYR B CA 1
ATOM 5559 C C . TYR B 1 261 ? 9.617 24.844 11.133 1 95.81 261 TYR B C 1
ATOM 5561 O O . TYR B 1 261 ? 9.18 25.719 10.383 1 95.81 261 TYR B O 1
ATOM 5569 N N . PHE B 1 262 ? 9.102 23.781 11.25 1 97.44 262 PHE B N 1
ATOM 5570 C CA . PHE B 1 262 ? 7.727 23.531 10.852 1 97.44 262 PHE B CA 1
ATOM 5571 C C . PHE B 1 262 ? 7.027 22.625 11.859 1 97.44 262 PHE B C 1
ATOM 5573 O O . PHE B 1 262 ? 7.688 21.953 12.664 1 97.44 262 PHE B O 1
ATOM 5580 N N . ASP B 1 263 ? 5.703 22.688 11.891 1 97.88 263 ASP B N 1
ATOM 5581 C CA . ASP B 1 263 ? 4.918 21.891 12.836 1 97.88 263 ASP B CA 1
ATOM 5582 C C . ASP B 1 263 ? 4.387 20.625 12.18 1 97.88 263 ASP B C 1
ATOM 5584 O O . ASP B 1 263 ? 4.172 20.578 10.969 1 97.88 263 ASP B O 1
ATOM 5588 N N . VAL B 1 264 ? 4.211 19.578 13.039 1 98.31 264 VAL B N 1
ATOM 5589 C CA . VAL B 1 264 ? 3.781 18.266 12.547 1 98.31 264 VAL B CA 1
ATOM 5590 C C . VAL B 1 264 ? 2.572 17.781 13.344 1 98.31 264 VAL B C 1
ATOM 5592 O O . VAL B 1 264 ? 2.574 17.844 14.578 1 98.31 264 VAL B O 1
ATOM 5595 N N . ILE B 1 265 ? 1.592 17.438 12.625 1 98.12 265 ILE B N 1
ATOM 5596 C CA . ILE B 1 265 ? 0.488 16.672 13.18 1 98.12 265 ILE B CA 1
ATOM 5597 C C . ILE B 1 265 ? 0.629 15.203 12.781 1 98.12 265 ILE B C 1
ATOM 5599 O O . ILE B 1 265 ? 0.48 14.859 11.602 1 98.12 265 ILE B O 1
ATOM 5603 N N . THR B 1 266 ? 0.91 14.336 13.766 1 97.69 266 THR B N 1
ATOM 5604 C CA . THR B 1 266 ? 1.241 12.938 13.5 1 97.69 266 THR B CA 1
ATOM 5605 C C . THR B 1 266 ? -0.023 12.117 13.273 1 97.69 266 THR B C 1
ATOM 5607 O O . THR B 1 266 ? -1.09 12.445 13.797 1 97.69 266 THR B O 1
ATOM 5610 N N . GLY B 1 267 ? 0.098 11.102 12.438 1 97.5 267 GLY B N 1
ATOM 5611 C CA . GLY B 1 267 ? -1.021 10.242 12.086 1 97.5 267 GLY B CA 1
ATOM 5612 C C . GLY B 1 267 ? -1.267 9.141 13.094 1 97.5 267 GLY B C 1
ATOM 5613 O O . GLY B 1 267 ? -0.65 9.117 14.164 1 97.5 267 GLY B O 1
ATOM 5614 N N . ILE B 1 268 ? -2.178 8.211 12.758 1 94.69 268 ILE B N 1
ATOM 5615 C CA . ILE B 1 268 ? -2.523 7.117 13.656 1 94.69 268 ILE B CA 1
ATOM 5616 C C . ILE B 1 268 ? -1.501 5.992 13.516 1 94.69 268 ILE B C 1
ATOM 5618 O O . ILE B 1 268 ? -1.102 5.645 12.398 1 94.69 268 ILE B O 1
ATOM 5622 N N . ASN B 1 269 ? -1.103 5.406 14.609 1 86.06 269 ASN B N 1
ATOM 5623 C CA . ASN B 1 269 ? -0.08 4.367 14.594 1 86.06 269 ASN B CA 1
ATOM 5624 C C . ASN B 1 269 ? -0.697 2.975 14.484 1 86.06 269 ASN B C 1
ATOM 5626 O O . ASN B 1 269 ? 0.017 1.986 14.305 1 86.06 269 ASN B O 1
ATOM 5630 N N . ARG B 1 270 ? -1.979 2.967 14.602 1 88.38 270 ARG B N 1
ATOM 5631 C CA . ARG B 1 270 ? -2.736 1.73 14.453 1 88.38 270 ARG B CA 1
ATOM 5632 C C . ARG B 1 270 ? -3.814 1.876 13.383 1 88.38 270 ARG B C 1
ATOM 5634 O O . ARG B 1 270 ? -4.805 2.582 13.586 1 88.38 270 ARG B O 1
ATOM 5641 N N . PRO B 1 271 ? -3.65 1.154 12.328 1 92.31 271 PRO B N 1
ATOM 5642 C CA . PRO B 1 271 ? -4.59 1.331 11.211 1 92.31 271 PRO B CA 1
ATOM 5643 C C . PRO B 1 271 ? -6.023 0.977 11.594 1 92.31 271 PRO B C 1
ATOM 5645 O O . PRO B 1 271 ? -6.969 1.473 10.969 1 92.31 271 PRO B O 1
ATOM 5648 N N . ASP B 1 272 ? -6.238 0.152 12.57 1 87.88 272 ASP B N 1
ATOM 5649 C CA . ASP B 1 272 ? -7.582 -0.27 12.961 1 87.88 272 ASP B CA 1
ATOM 5650 C C . ASP B 1 272 ? -8.344 0.87 13.633 1 87.88 272 ASP B C 1
ATOM 5652 O O . ASP B 1 272 ? -9.562 0.792 13.805 1 87.88 272 ASP B O 1
ATOM 5656 N N . ARG B 1 273 ? -7.684 2.008 13.922 1 91.38 273 ARG B N 1
ATOM 5657 C CA . ARG B 1 273 ? -8.32 3.172 14.539 1 91.38 273 ARG B CA 1
ATOM 5658 C C . ARG B 1 273 ? -8.695 4.211 13.484 1 91.38 273 ARG B C 1
ATOM 5660 O O . ARG B 1 273 ? -8.969 5.363 13.82 1 91.38 273 ARG B O 1
ATOM 5667 N N . TRP B 1 274 ? -8.766 3.77 12.258 1 94.25 274 TRP B N 1
ATOM 5668 C CA . TRP B 1 274 ? -9.008 4.688 11.148 1 94.25 274 TRP B CA 1
ATOM 5669 C C . TRP B 1 274 ? -10.32 5.438 11.328 1 94.25 274 TRP B C 1
ATOM 5671 O O . TRP B 1 274 ? -10.461 6.578 10.891 1 94.25 274 TRP B O 1
ATOM 5681 N N . ALA B 1 275 ? -11.273 4.926 11.961 1 90.62 275 ALA B N 1
ATOM 5682 C CA . ALA B 1 275 ? -12.609 5.496 12.086 1 90.62 275 ALA B CA 1
ATOM 5683 C C . ALA B 1 275 ? -12.602 6.742 12.961 1 90.62 275 ALA B C 1
ATOM 5685 O O . ALA B 1 275 ? -13.562 7.512 12.969 1 90.62 275 ALA B O 1
ATOM 5686 N N . GLU B 1 276 ? -11.508 6.938 13.719 1 91.25 276 GLU B N 1
ATOM 5687 C CA . GLU B 1 276 ? -11.359 8.141 14.539 1 91.25 276 GLU B CA 1
ATOM 5688 C C . GLU B 1 276 ? -11.148 9.375 13.672 1 91.25 276 GLU B C 1
ATOM 5690 O O . GLU B 1 276 ? -11.352 10.5 14.125 1 91.25 276 GLU B O 1
ATOM 5695 N N . ILE B 1 277 ? -10.688 9.172 12.422 1 95.56 277 ILE B N 1
ATOM 5696 C CA . ILE B 1 277 ? -10.43 10.281 11.516 1 95.56 277 ILE B CA 1
ATOM 5697 C C . ILE B 1 277 ? -11.625 10.492 10.586 1 95.56 277 ILE B C 1
ATOM 5699 O O . ILE B 1 277 ? -11.602 10.07 9.43 1 95.56 277 ILE B O 1
ATOM 5703 N N . ARG B 1 278 ? -12.555 11.219 11.055 1 87.75 278 ARG B N 1
ATOM 5704 C CA . ARG B 1 278 ? -13.797 11.445 10.328 1 87.75 278 ARG B CA 1
ATOM 5705 C C . ARG B 1 278 ? -13.68 12.633 9.383 1 87.75 278 ARG B C 1
ATOM 5707 O O . ARG B 1 278 ? -12.945 13.586 9.664 1 87.75 278 ARG B O 1
ATOM 5714 N N . SER B 1 279 ? -14.484 12.562 8.367 1 91.94 279 SER B N 1
ATOM 5715 C CA . SER B 1 279 ? -14.43 13.578 7.32 1 91.94 279 SER B CA 1
ATOM 5716 C C . SER B 1 279 ? -14.734 14.961 7.875 1 91.94 279 SER B C 1
ATOM 5718 O O . SER B 1 279 ? -14 15.914 7.613 1 91.94 279 SER B O 1
ATOM 5720 N N . LEU B 1 280 ? -15.758 15.102 8.656 1 88.06 280 LEU B N 1
ATOM 5721 C CA . LEU B 1 280 ? -16.172 16.406 9.172 1 88.06 280 LEU B CA 1
ATOM 5722 C C . LEU B 1 280 ? -15.141 16.953 10.148 1 88.06 280 LEU B C 1
ATOM 5724 O O . LEU B 1 280 ? -14.844 18.156 10.133 1 88.06 280 LEU B O 1
ATOM 5728 N N . ALA B 1 281 ? -14.68 16.094 10.984 1 91.94 281 ALA B N 1
ATOM 5729 C CA . ALA B 1 281 ? -13.648 16.516 11.93 1 91.94 281 ALA B CA 1
ATOM 5730 C C . ALA B 1 281 ? -12.398 17 11.203 1 91.94 281 ALA B C 1
ATOM 5732 O O . ALA B 1 281 ? -11.852 18.062 11.531 1 91.94 281 ALA B O 1
ATOM 5733 N N . LEU B 1 282 ? -11.969 16.234 10.219 1 96.38 282 LEU B N 1
ATOM 5734 C CA . LEU B 1 282 ? -10.781 16.609 9.453 1 96.38 282 LEU B CA 1
ATOM 5735 C C . LEU B 1 282 ? -10.992 17.922 8.711 1 96.38 282 LEU B C 1
ATOM 5737 O O . LEU B 1 282 ? -10.094 18.766 8.656 1 96.38 282 LEU B O 1
ATOM 5741 N N . THR B 1 283 ? -12.164 18.141 8.164 1 94.62 283 THR B N 1
ATOM 5742 C CA . THR B 1 283 ? -12.492 19.391 7.496 1 94.62 283 THR B CA 1
ATOM 5743 C C . THR B 1 283 ? -12.359 20.562 8.461 1 94.62 283 THR B C 1
ATOM 5745 O O . THR B 1 283 ? -11.789 21.609 8.109 1 94.62 283 THR B O 1
ATOM 5748 N N . SER B 1 284 ? -12.852 20.375 9.641 1 92.81 284 SER B N 1
ATOM 5749 C CA . SER B 1 284 ? -12.766 21.422 10.664 1 92.81 284 SER B CA 1
ATOM 5750 C C . SER B 1 284 ? -11.312 21.703 11.039 1 92.81 284 SER B C 1
ATOM 5752 O O . SER B 1 284 ? -10.93 22.859 11.203 1 92.81 284 SER B O 1
ATOM 5754 N N . ILE B 1 285 ? -10.555 20.656 11.195 1 96 285 ILE B N 1
ATOM 5755 C CA . ILE B 1 285 ? -9.141 20.797 11.531 1 96 285 ILE B CA 1
ATOM 5756 C C . ILE B 1 285 ? -8.43 21.578 10.422 1 96 285 ILE B C 1
ATOM 5758 O O . ILE B 1 285 ? -7.672 22.516 10.703 1 96 285 ILE B O 1
ATOM 5762 N N . LEU B 1 286 ? -8.703 21.219 9.203 1 97.5 286 LEU B N 1
ATOM 5763 C CA . LEU B 1 286 ? -8.047 21.859 8.07 1 97.5 286 LEU B CA 1
ATOM 5764 C C . LEU B 1 286 ? -8.445 23.328 7.977 1 97.5 286 LEU B C 1
ATOM 5766 O O . LEU B 1 286 ? -7.617 24.172 7.637 1 97.5 286 LEU B O 1
ATOM 5770 N N . ALA B 1 287 ? -9.641 23.641 8.289 1 94.56 287 ALA B N 1
ATOM 5771 C CA . ALA B 1 287 ? -10.086 25.031 8.305 1 94.56 287 ALA B CA 1
ATOM 5772 C C . ALA B 1 287 ? -9.305 25.844 9.344 1 94.56 287 ALA B C 1
ATOM 5774 O O . ALA B 1 287 ? -8.875 26.953 9.07 1 94.56 287 ALA B O 1
ATOM 5775 N N . THR B 1 288 ? -9.18 25.266 10.461 1 94.38 288 THR B N 1
ATOM 5776 C CA . THR B 1 288 ? -8.438 25.938 11.523 1 94.38 288 THR B CA 1
ATOM 5777 C C . THR B 1 288 ? -6.969 26.094 11.148 1 94.38 288 THR B C 1
ATOM 5779 O O . THR B 1 288 ? -6.359 27.125 11.43 1 94.38 288 THR B O 1
ATOM 5782 N N . LEU B 1 289 ? -6.402 25.078 10.539 1 97.19 289 LEU B N 1
ATOM 5783 C CA . LEU B 1 289 ? -5.008 25.156 10.117 1 97.19 289 LEU B CA 1
ATOM 5784 C C . LEU B 1 289 ? -4.809 26.266 9.102 1 97.19 289 LEU B C 1
ATOM 5786 O O . LEU B 1 289 ? -3.797 26.969 9.141 1 97.19 289 LEU B O 1
ATOM 5790 N N . ARG B 1 290 ? -5.758 26.453 8.227 1 96.19 290 ARG B N 1
ATOM 5791 C CA . ARG B 1 290 ? -5.66 27.484 7.207 1 96.19 290 ARG B CA 1
ATOM 5792 C C . ARG B 1 290 ? -5.594 28.875 7.844 1 96.19 290 ARG B C 1
ATOM 5794 O O . ARG B 1 290 ? -4.992 29.797 7.281 1 96.19 290 ARG B O 1
ATOM 5801 N N . GLU B 1 291 ? -6.16 29.016 8.984 1 94 291 GLU B N 1
ATOM 5802 C CA . GLU B 1 291 ? -6.176 30.297 9.688 1 94 291 GLU B CA 1
ATOM 5803 C C . GLU B 1 291 ? -4.848 30.547 10.398 1 94 291 GLU B C 1
ATOM 5805 O O . GLU B 1 291 ? -4.543 31.688 10.773 1 94 291 GLU B O 1
ATOM 5810 N N . ASN B 1 292 ? -4.059 29.5 10.523 1 93.88 292 ASN B N 1
ATOM 5811 C CA . ASN B 1 292 ? -2.912 29.625 11.414 1 93.88 292 ASN B CA 1
ATOM 5812 C C . ASN B 1 292 ? -1.597 29.406 10.68 1 93.88 292 ASN B C 1
ATOM 5814 O O . ASN B 1 292 ? -0.528 29.75 11.18 1 93.88 292 ASN B O 1
ATOM 5818 N N . TYR B 1 293 ? -1.646 28.828 9.516 1 96.19 293 TYR B N 1
ATOM 5819 C CA . TYR B 1 293 ? -0.447 28.531 8.742 1 96.19 293 TYR B CA 1
ATOM 5820 C C . TYR B 1 293 ? -0.557 29.094 7.328 1 96.19 293 TYR B C 1
ATOM 5822 O O . TYR B 1 293 ? -1.662 29.281 6.812 1 96.19 293 TYR B O 1
ATOM 5830 N N . ASP B 1 294 ? 0.644 29.359 6.711 1 96.25 294 ASP B N 1
ATOM 5831 C CA . ASP B 1 294 ? 0.676 29.766 5.309 1 96.25 294 ASP B CA 1
ATOM 5832 C C . ASP B 1 294 ? 0.442 28.578 4.387 1 96.25 294 ASP B C 1
ATOM 5834 O O . ASP B 1 294 ? -0.191 28.703 3.338 1 96.25 294 ASP B O 1
ATOM 5838 N N . LEU B 1 295 ? 1.036 27.469 4.844 1 97.88 295 LEU B N 1
ATOM 5839 C CA . LEU B 1 295 ? 1.002 26.281 4.012 1 97.88 295 LEU B CA 1
ATOM 5840 C C . LEU B 1 295 ? 0.771 25.031 4.863 1 97.88 295 LEU B C 1
ATOM 5842 O O . LEU B 1 295 ? 1.378 24.875 5.926 1 97.88 295 LEU B O 1
ATOM 5846 N N . ILE B 1 296 ? -0.128 24.219 4.422 1 98.69 296 ILE B N 1
ATOM 5847 C CA . ILE B 1 296 ? -0.395 22.906 5.012 1 98.69 296 ILE B CA 1
ATOM 5848 C C . ILE B 1 296 ? -0.073 21.812 3.998 1 98.69 296 ILE B C 1
ATOM 5850 O O . ILE B 1 296 ? -0.625 21.797 2.896 1 98.69 296 ILE B O 1
ATOM 5854 N N . VAL B 1 297 ? 0.865 20.969 4.324 1 98.94 297 VAL B N 1
ATOM 5855 C CA . VAL B 1 297 ? 1.213 19.828 3.49 1 98.94 297 VAL B CA 1
ATOM 5856 C C . VAL B 1 297 ? 0.613 18.547 4.086 1 98.94 297 VAL B C 1
ATOM 5858 O O . VAL B 1 297 ? 0.834 18.25 5.258 1 98.94 297 VAL B O 1
ATOM 5861 N N . ILE B 1 298 ? -0.132 17.797 3.324 1 98.94 298 ILE B N 1
ATOM 5862 C CA . ILE B 1 298 ? -0.804 16.609 3.84 1 98.94 298 ILE B CA 1
ATOM 5863 C C . ILE B 1 298 ? -0.207 15.367 3.195 1 98.94 298 ILE B C 1
ATOM 5865 O O . ILE B 1 298 ? -0.174 15.242 1.969 1 98.94 298 ILE B O 1
ATOM 5869 N N . ASP B 1 299 ? 0.323 14.477 4.008 1 98.88 299 ASP B N 1
ATOM 5870 C CA . ASP B 1 299 ? 0.676 13.117 3.596 1 98.88 299 ASP B CA 1
ATOM 5871 C C . ASP B 1 299 ? -0.545 12.203 3.621 1 98.88 299 ASP B C 1
ATOM 5873 O O . ASP B 1 299 ? -1.074 11.898 4.691 1 98.88 299 ASP B O 1
ATOM 5877 N N . THR B 1 300 ? -0.972 11.68 2.447 1 98.69 300 THR B N 1
ATOM 5878 C CA . THR B 1 300 ? -2.199 10.898 2.34 1 98.69 300 THR B CA 1
ATOM 5879 C C . THR B 1 300 ? -1.884 9.438 2.055 1 98.69 300 THR B C 1
ATOM 5881 O O . THR B 1 300 ? -0.731 9.078 1.8 1 98.69 300 THR B O 1
ATOM 5884 N N . SER B 1 301 ? -2.949 8.602 2.195 1 98.06 301 SER B N 1
ATOM 5885 C CA . SER B 1 301 ? -2.826 7.207 1.791 1 98.06 301 SER B CA 1
ATOM 5886 C C . SER B 1 301 ? -3.125 7.035 0.306 1 98.06 301 SER B C 1
ATOM 5888 O O . SER B 1 301 ? -3.236 8.016 -0.429 1 98.06 301 SER B O 1
ATOM 5890 N N . PHE B 1 302 ? -3.242 5.801 -0.162 1 97.88 302 PHE B N 1
ATOM 5891 C CA . PHE B 1 302 ? -3.273 5.512 -1.591 1 97.88 302 PHE B CA 1
ATOM 5892 C C . PHE B 1 302 ? -4.707 5.332 -2.074 1 97.88 302 PHE B C 1
ATOM 5894 O O . PHE B 1 302 ? -5.004 5.559 -3.25 1 97.88 302 PHE B O 1
ATOM 5901 N N . ASN B 1 303 ? -5.594 4.914 -1.185 1 96.81 303 ASN B N 1
ATOM 5902 C CA . ASN B 1 303 ? -6.855 4.324 -1.615 1 96.81 303 ASN B CA 1
ATOM 5903 C C . ASN B 1 303 ? -7.945 5.379 -1.765 1 96.81 303 ASN B C 1
ATOM 5905 O O . ASN B 1 303 ? -8.188 6.164 -0.845 1 96.81 303 ASN B O 1
ATOM 5909 N N . LEU B 1 304 ? -8.664 5.398 -2.91 1 94.62 304 LEU B N 1
ATOM 5910 C CA . LEU B 1 304 ? -9.711 6.383 -3.172 1 94.62 304 LEU B CA 1
ATOM 5911 C C . LEU B 1 304 ? -11.078 5.715 -3.25 1 94.62 304 LEU B C 1
ATOM 5913 O O . LEU B 1 304 ? -12.047 6.32 -3.719 1 94.62 304 LEU B O 1
ATOM 5917 N N . GLU B 1 305 ? -11.094 4.43 -2.873 1 90.44 305 GLU B N 1
ATOM 5918 C CA . GLU B 1 305 ? -12.383 3.744 -2.9 1 90.44 305 GLU B CA 1
ATOM 5919 C C . GLU B 1 305 ? -13.398 4.434 -1.99 1 90.44 305 GLU B C 1
ATOM 5921 O O . GLU B 1 305 ? -13.07 4.805 -0.861 1 90.44 305 GLU B O 1
ATOM 5926 N N . ASP B 1 306 ? -14.477 4.859 -2.488 1 78 306 ASP B N 1
ATOM 5927 C CA . ASP B 1 306 ? -15.555 5.496 -1.736 1 78 306 ASP B CA 1
ATOM 5928 C C . ASP B 1 306 ? -16.688 4.508 -1.459 1 78 306 ASP B C 1
ATOM 5930 O O . ASP B 1 306 ? -17.266 3.947 -2.389 1 78 306 ASP B O 1
ATOM 5934 N N . ASP B 1 307 ? -16.672 3.859 -0.297 1 59.97 307 ASP B N 1
ATOM 5935 C CA . ASP B 1 307 ? -17.672 2.861 0.039 1 59.97 307 ASP B CA 1
ATOM 5936 C C . ASP B 1 307 ? -19.078 3.482 0.07 1 59.97 307 ASP B C 1
ATOM 5938 O O . ASP B 1 307 ? -19.812 3.328 1.05 1 59.97 307 ASP B O 1
ATOM 5942 N N . GLU B 1 308 ? -19.391 4.578 -0.585 1 50.19 308 GLU B N 1
ATOM 5943 C CA . GLU B 1 308 ? -20.688 5.25 -0.457 1 50.19 308 GLU B CA 1
ATOM 5944 C C . GLU B 1 308 ? -21.844 4.254 -0.537 1 50.19 308 GLU B C 1
ATOM 5946 O O . GLU B 1 308 ? -22.891 4.457 0.078 1 50.19 308 GLU B O 1
ATOM 5951 N N . THR B 1 309 ? -21.641 3.203 -1.44 1 43.5 309 THR B N 1
ATOM 5952 C CA . THR B 1 309 ? -22.859 2.428 -1.648 1 43.5 309 THR B CA 1
ATOM 5953 C C . THR B 1 309 ? -23.391 1.874 -0.325 1 43.5 309 THR B C 1
ATOM 5955 O O . THR B 1 309 ? -24.562 1.559 -0.203 1 43.5 309 THR B O 1
ATOM 5958 N N . LEU B 1 310 ? -22.422 1.71 0.517 1 41.53 310 LEU B N 1
ATOM 5959 C CA . LEU B 1 310 ? -22.922 1.013 1.696 1 41.53 310 LEU B CA 1
ATOM 5960 C C . LEU B 1 310 ? -23.359 2.004 2.773 1 41.53 310 LEU B C 1
ATOM 5962 O O . LEU B 1 310 ? -23.938 1.611 3.791 1 41.53 310 LEU B O 1
ATOM 5966 N N . SER B 1 311 ? -23 3.311 2.453 1 43.06 311 SER B N 1
ATOM 5967 C CA . SER B 1 311 ? -23.25 4.152 3.619 1 43.06 311 SER B CA 1
ATOM 5968 C C . SER B 1 311 ? -24.578 4.887 3.508 1 43.06 311 SER B C 1
ATOM 5970 O O . SER B 1 311 ? -24.719 5.801 2.695 1 43.06 311 SER B O 1
ATOM 5972 N N . PHE B 1 312 ? -25.609 4.258 3.689 1 41.09 312 PHE B N 1
ATOM 5973 C CA . PHE B 1 312 ? -26.938 4.852 3.762 1 41.09 312 PHE B CA 1
ATOM 5974 C C . PHE B 1 312 ? -26.891 6.156 4.551 1 41.09 312 PHE B C 1
ATOM 5976 O O . PHE B 1 312 ? -27.703 7.059 4.305 1 41.09 312 PHE B O 1
ATOM 5983 N N . ASP B 1 313 ? -26.219 6.133 5.594 1 42.66 313 ASP B N 1
ATOM 5984 C CA . ASP B 1 313 ? -26.266 7.301 6.469 1 42.66 313 ASP B CA 1
ATOM 5985 C C . ASP B 1 313 ? -24.969 8.109 6.383 1 42.66 313 ASP B C 1
ATOM 5987 O O . ASP B 1 313 ? -23.906 7.637 6.789 1 42.66 313 ASP B O 1
ATOM 5991 N N . GLY B 1 314 ? -24.828 8.906 5.301 1 50.5 314 GLY B N 1
ATOM 5992 C CA . GLY B 1 314 ? -23.781 9.875 5.02 1 50.5 314 GLY B CA 1
ATOM 5993 C C . GLY B 1 314 ? -22.906 10.18 6.223 1 50.5 314 GLY B C 1
ATOM 5994 O O . GLY B 1 314 ? -21.859 10.812 6.09 1 50.5 314 GLY B O 1
ATOM 5995 N N . ALA B 1 315 ? -23.391 9.75 7.43 1 59.12 315 ALA B N 1
ATOM 5996 C CA . ALA B 1 315 ? -22.703 10.164 8.648 1 59.12 315 ALA B CA 1
ATOM 5997 C C . ALA B 1 315 ? -21.734 9.086 9.133 1 59.12 315 ALA B C 1
ATOM 5999 O O . ALA B 1 315 ? -20.859 9.344 9.961 1 59.12 315 ALA B O 1
ATOM 6000 N N . ALA B 1 316 ? -21.766 7.91 8.5 1 71.38 316 ALA B N 1
ATOM 6001 C CA . ALA B 1 316 ? -20.891 6.852 9.008 1 71.38 316 ALA B CA 1
ATOM 6002 C C . ALA B 1 316 ? -19.484 6.992 8.461 1 71.38 316 ALA B C 1
ATOM 6004 O O . ALA B 1 316 ? -19.297 7.363 7.301 1 71.38 316 ALA B O 1
ATOM 6005 N N . PRO B 1 317 ? -18.531 6.797 9.352 1 82.38 317 PRO B N 1
ATOM 6006 C CA . PRO B 1 317 ? -17.141 6.855 8.875 1 82.38 317 PRO B CA 1
ATOM 6007 C C . PRO B 1 317 ? -16.859 5.875 7.742 1 82.38 317 PRO B C 1
ATOM 6009 O O . PRO B 1 317 ? -17.406 4.77 7.727 1 82.38 317 PRO B O 1
ATOM 6012 N N . GLN B 1 318 ? -16.172 6.367 6.797 1 87.44 318 GLN B N 1
ATOM 6013 C CA . GLN B 1 318 ? -15.703 5.52 5.703 1 87.44 318 GLN B CA 1
ATOM 6014 C C . GLN B 1 318 ? -14.195 5.316 5.773 1 87.44 318 GLN B C 1
ATOM 6016 O O . GLN B 1 318 ? -13.461 6.211 6.211 1 87.44 318 GLN B O 1
ATOM 6021 N N . ARG B 1 319 ? -13.773 4.18 5.297 1 91.69 319 ARG B N 1
ATOM 6022 C CA . ARG B 1 319 ? -12.406 3.732 5.516 1 91.69 319 ARG B CA 1
ATOM 6023 C C . ARG B 1 319 ? -11.406 4.715 4.91 1 91.69 319 ARG B C 1
ATOM 6025 O O . ARG B 1 319 ? -10.312 4.906 5.445 1 91.69 319 ARG B O 1
ATOM 6032 N N . ASN B 1 320 ? -11.836 5.367 3.807 1 94.88 320 ASN B N 1
ATOM 6033 C CA . ASN B 1 320 ? -10.898 6.211 3.076 1 94.88 320 ASN B CA 1
ATOM 6034 C C . ASN B 1 320 ? -11.242 7.688 3.213 1 94.88 320 ASN B C 1
ATOM 6036 O O . ASN B 1 320 ? -10.828 8.508 2.393 1 94.88 320 ASN B O 1
ATOM 6040 N N . ASP B 1 321 ? -11.953 8.078 4.273 1 92.25 321 ASP B N 1
ATOM 6041 C CA . ASP B 1 321 ? -12.414 9.438 4.508 1 92.25 321 ASP B CA 1
ATOM 6042 C C . ASP B 1 321 ? -11.234 10.406 4.633 1 92.25 321 ASP B C 1
ATOM 6044 O O . ASP B 1 321 ? -11.266 11.508 4.082 1 92.25 321 ASP B O 1
ATOM 6048 N N . ALA B 1 322 ? -10.273 9.969 5.32 1 97.12 322 ALA B N 1
ATOM 6049 C CA . ALA B 1 322 ? -9.141 10.859 5.57 1 97.12 322 ALA B CA 1
ATOM 6050 C C . ALA B 1 322 ? -8.484 11.289 4.262 1 97.12 322 ALA B C 1
ATOM 6052 O O . ALA B 1 322 ? -8.234 12.477 4.047 1 97.12 322 ALA B O 1
ATOM 6053 N N . THR B 1 323 ? -8.227 10.297 3.396 1 97.38 323 THR B N 1
ATOM 6054 C CA . THR B 1 323 ? -7.594 10.586 2.115 1 97.38 323 THR B CA 1
ATOM 6055 C C . THR B 1 323 ? -8.523 11.391 1.216 1 97.38 323 THR B C 1
ATOM 6057 O O . THR B 1 323 ? -8.125 12.414 0.65 1 97.38 323 THR B O 1
ATOM 6060 N N . LEU B 1 324 ? -9.734 10.984 1.135 1 94.88 324 LEU B N 1
ATOM 6061 C CA . LEU B 1 324 ? -10.695 11.641 0.257 1 94.88 324 LEU B CA 1
ATOM 6062 C C . LEU B 1 324 ? -10.93 13.078 0.692 1 94.88 324 LEU B C 1
ATOM 6064 O O . LEU B 1 324 ? -10.953 13.992 -0.142 1 94.88 324 LEU B O 1
ATOM 6068 N N . THR B 1 325 ? -11.078 13.32 1.99 1 95.62 325 THR B N 1
ATOM 6069 C CA . THR B 1 325 ? -11.281 14.664 2.521 1 95.62 325 THR B CA 1
ATOM 6070 C C . THR B 1 325 ? -10.062 15.539 2.258 1 95.62 325 THR B C 1
ATOM 6072 O O . THR B 1 325 ? -10.195 16.688 1.848 1 95.62 325 THR B O 1
ATOM 6075 N N . SER B 1 326 ? -8.891 14.977 2.463 1 98 326 SER B N 1
ATOM 6076 C CA . SER B 1 326 ? -7.648 15.711 2.217 1 98 326 SER B CA 1
ATOM 6077 C C . SER B 1 326 ? -7.566 16.188 0.768 1 98 326 SER B C 1
ATOM 6079 O O . SER B 1 326 ? -7.203 17.328 0.503 1 98 326 SER B O 1
ATOM 6081 N N . LEU B 1 327 ? -7.918 15.32 -0.111 1 96.56 327 LEU B N 1
ATOM 6082 C CA . LEU B 1 327 ? -7.836 15.641 -1.532 1 96.56 327 LEU B CA 1
ATOM 6083 C C . LEU B 1 327 ? -8.898 16.656 -1.927 1 96.56 327 LEU B C 1
ATOM 6085 O O . LEU B 1 327 ? -8.641 17.562 -2.717 1 96.56 327 LEU B O 1
ATOM 6089 N N . ARG B 1 328 ? -10.055 16.516 -1.392 1 93.56 328 ARG B N 1
ATOM 6090 C CA . ARG B 1 328 ? -11.148 17.438 -1.684 1 93.56 328 ARG B CA 1
ATOM 6091 C C . ARG B 1 328 ? -10.812 18.844 -1.197 1 93.56 328 ARG B C 1
ATOM 6093 O O . ARG B 1 328 ? -11.133 19.828 -1.865 1 93.56 328 ARG B O 1
ATOM 6100 N N . GLU B 1 329 ? -10.156 18.953 -0.079 1 95.12 329 GLU B N 1
ATOM 6101 C CA . GLU B 1 329 ? -9.883 20.234 0.558 1 95.12 329 GLU B CA 1
ATOM 6102 C C . GLU B 1 329 ? -8.602 20.859 0.01 1 95.12 329 GLU B C 1
ATOM 6104 O O . GLU B 1 329 ? -8.328 22.047 0.247 1 95.12 329 GLU B O 1
ATOM 6109 N N . ALA B 1 330 ? -7.84 20.141 -0.728 1 96.56 330 ALA B N 1
ATOM 6110 C CA . ALA B 1 330 ? -6.543 20.625 -1.199 1 96.56 330 ALA B CA 1
ATOM 6111 C C . ALA B 1 330 ? -6.711 21.703 -2.268 1 96.56 330 ALA B C 1
ATOM 6113 O O . ALA B 1 330 ? -7.594 21.609 -3.121 1 96.56 330 ALA B O 1
ATOM 6114 N N . ASP B 1 331 ? -5.836 22.672 -2.174 1 95.25 331 ASP B N 1
ATOM 6115 C CA . ASP B 1 331 ? -5.742 23.672 -3.232 1 95.25 331 ASP B CA 1
ATOM 6116 C C . ASP B 1 331 ? -4.887 23.172 -4.391 1 95.25 331 ASP B C 1
ATOM 6118 O O . ASP B 1 331 ? -5.031 23.625 -5.523 1 95.25 331 ASP B O 1
ATOM 6122 N N . HIS B 1 332 ? -3.998 22.297 -4.105 1 96.12 332 HIS B N 1
ATOM 6123 C CA . HIS B 1 332 ? -3.137 21.672 -5.105 1 96.12 332 HIS B CA 1
ATOM 6124 C C . HIS B 1 332 ? -2.779 20.25 -4.715 1 96.12 332 HIS B C 1
ATOM 6126 O O . HIS B 1 332 ? -2.688 19.938 -3.527 1 96.12 332 HIS B O 1
ATOM 6132 N N . ILE B 1 333 ? -2.639 19.422 -5.738 1 97.62 333 ILE B N 1
ATOM 6133 C CA . ILE B 1 333 ? -2.309 18.031 -5.5 1 97.62 333 ILE B CA 1
ATOM 6134 C C . ILE B 1 333 ? -0.995 17.688 -6.199 1 97.62 333 ILE B C 1
ATOM 6136 O O . ILE B 1 333 ? -0.787 18.047 -7.359 1 97.62 333 ILE B O 1
ATOM 6140 N N . VAL B 1 334 ? -0.087 17.094 -5.457 1 98.62 334 VAL B N 1
ATOM 6141 C CA . VAL B 1 334 ? 1.106 16.469 -6.02 1 98.62 334 VAL B CA 1
ATOM 6142 C C . VAL B 1 334 ? 0.879 14.969 -6.188 1 98.62 334 VAL B C 1
ATOM 6144 O O . VAL B 1 334 ? 0.726 14.242 -5.199 1 98.62 334 VAL B O 1
ATOM 6147 N N . LEU B 1 335 ? 0.812 14.523 -7.406 1 98.44 335 LEU B N 1
ATOM 6148 C CA . LEU B 1 335 ? 0.594 13.117 -7.742 1 98.44 335 LEU B CA 1
ATOM 6149 C C . LEU B 1 335 ? 1.921 12.398 -7.965 1 98.44 335 LEU B C 1
ATOM 6151 O O . LEU B 1 335 ? 2.631 12.688 -8.93 1 98.44 335 LEU B O 1
ATOM 6155 N N . VAL B 1 336 ? 2.201 11.422 -7.094 1 98.88 336 VAL B N 1
ATOM 6156 C CA . VAL B 1 336 ? 3.514 10.789 -7.102 1 98.88 336 VAL B CA 1
ATOM 6157 C C . VAL B 1 336 ? 3.377 9.328 -7.535 1 98.88 336 VAL B C 1
ATOM 6159 O O . VAL B 1 336 ? 2.514 8.602 -7.031 1 98.88 336 VAL B O 1
ATOM 6162 N N . GLY B 1 337 ? 4.168 8.859 -8.453 1 98.5 337 GLY B N 1
ATOM 6163 C CA . GLY B 1 337 ? 4.246 7.477 -8.898 1 98.5 337 GLY B CA 1
ATOM 6164 C C . GLY B 1 337 ? 5.668 6.969 -9.023 1 98.5 337 GLY B C 1
ATOM 6165 O O . GLY B 1 337 ? 6.621 7.75 -8.977 1 98.5 337 GLY B O 1
ATOM 6166 N N . LEU B 1 338 ? 5.797 5.664 -9.109 1 97.88 338 LEU B N 1
ATOM 6167 C CA . LEU B 1 338 ? 7.098 5.039 -9.305 1 97.88 338 LEU B CA 1
ATOM 6168 C C . LEU B 1 338 ? 7.453 4.977 -10.789 1 97.88 338 LEU B C 1
ATOM 6170 O O . LEU B 1 338 ? 6.586 4.723 -11.633 1 97.88 338 LEU B O 1
ATOM 6174 N N . ALA B 1 339 ? 8.766 5.145 -11.055 1 97.31 339 ALA B N 1
ATOM 6175 C CA . ALA B 1 339 ? 9.258 5.137 -12.43 1 97.31 339 ALA B CA 1
ATOM 6176 C C . ALA B 1 339 ? 9.727 3.744 -12.836 1 97.31 339 ALA B C 1
ATOM 6178 O O . ALA B 1 339 ? 10.906 3.547 -13.148 1 97.31 339 ALA B O 1
ATOM 6179 N N . ASP B 1 340 ? 8.828 2.789 -12.922 1 94.31 340 ASP B N 1
ATOM 6180 C CA . ASP B 1 340 ? 9.156 1.448 -13.391 1 94.31 340 ASP B CA 1
ATOM 6181 C C . ASP B 1 340 ? 7.941 0.783 -14.039 1 94.31 340 ASP B C 1
ATOM 6183 O O . ASP B 1 340 ? 6.898 1.417 -14.203 1 94.31 340 ASP B O 1
ATOM 6187 N N . VAL B 1 341 ? 8.031 -0.439 -14.383 1 91 341 VAL B N 1
ATOM 6188 C CA . VAL B 1 341 ? 7.051 -1.132 -15.227 1 91 341 VAL B CA 1
ATOM 6189 C C . VAL B 1 341 ? 5.762 -1.35 -14.438 1 91 341 VAL B C 1
ATOM 6191 O O . VAL B 1 341 ? 4.695 -1.551 -15.023 1 91 341 VAL B O 1
ATOM 6194 N N . VAL B 1 342 ? 5.82 -1.337 -13.117 1 94.75 342 VAL B N 1
ATOM 6195 C CA . VAL B 1 342 ? 4.633 -1.511 -12.289 1 94.75 342 VAL B CA 1
ATOM 6196 C C . VAL B 1 342 ? 4.043 -0.147 -11.938 1 94.75 342 VAL B C 1
ATOM 6198 O O . VAL B 1 342 ? 2.824 0.041 -12 1 94.75 342 VAL B O 1
ATOM 6201 N N . GLY B 1 343 ? 4.914 0.796 -11.625 1 96.19 343 GLY B N 1
ATOM 6202 C CA . GLY B 1 343 ? 4.52 2.09 -11.086 1 96.19 343 GLY B CA 1
ATOM 6203 C C . GLY B 1 343 ? 3.873 2.99 -12.125 1 96.19 343 GLY B C 1
ATOM 6204 O O . GLY B 1 343 ? 2.922 3.713 -11.82 1 96.19 343 GLY B O 1
ATOM 6205 N N . VAL B 1 344 ? 4.344 3.004 -13.383 1 94.94 344 VAL B N 1
ATOM 6206 C CA . VAL B 1 344 ? 3.857 3.932 -14.398 1 94.94 344 VAL B CA 1
ATOM 6207 C C . VAL B 1 344 ? 2.406 3.607 -14.742 1 94.94 344 VAL B C 1
ATOM 6209 O O . VAL B 1 344 ? 1.538 4.48 -14.68 1 94.94 344 VAL B O 1
ATOM 6212 N N . PRO B 1 345 ? 2.082 2.354 -15.062 1 92.44 345 PRO B N 1
ATOM 6213 C CA . PRO B 1 345 ? 0.669 2.055 -15.305 1 92.44 345 PRO B CA 1
ATOM 6214 C C . PRO B 1 345 ? -0.216 2.377 -14.102 1 92.44 345 PRO B C 1
ATOM 6216 O O . PRO B 1 345 ? -1.338 2.859 -14.266 1 92.44 345 PRO B O 1
ATOM 6219 N N . ARG B 1 346 ? 0.243 2.098 -12.875 1 95.94 346 ARG B N 1
ATOM 6220 C CA . ARG B 1 346 ? -0.521 2.432 -11.672 1 95.94 346 ARG B CA 1
ATOM 6221 C C . ARG B 1 346 ? -0.781 3.932 -11.594 1 95.94 346 ARG B C 1
ATOM 6223 O O . ARG B 1 346 ? -1.867 4.359 -11.195 1 95.94 346 ARG B O 1
ATOM 6230 N N . LEU B 1 347 ? 0.225 4.68 -11.961 1 96.88 347 LEU B N 1
ATOM 6231 C CA . LEU B 1 347 ? 0.093 6.133 -11.898 1 96.88 347 LEU B CA 1
ATOM 6232 C C . LEU B 1 347 ? -0.917 6.629 -12.93 1 96.88 347 LEU B C 1
ATOM 6234 O O . LEU B 1 347 ? -1.697 7.543 -12.648 1 96.88 347 LEU B O 1
ATOM 6238 N N . ILE B 1 348 ? -0.881 6.059 -14.109 1 93.69 348 ILE B N 1
ATOM 6239 C CA . ILE B 1 348 ? -1.828 6.426 -15.156 1 93.69 348 ILE B CA 1
ATOM 6240 C C . ILE B 1 348 ? -3.254 6.156 -14.68 1 93.69 348 ILE B C 1
ATOM 6242 O O . ILE B 1 348 ? -4.125 7.02 -14.797 1 93.69 348 ILE B O 1
ATOM 6246 N N . LYS B 1 349 ? -3.459 5.043 -14.109 1 93.25 349 LYS B N 1
ATOM 6247 C CA . LYS B 1 349 ? -4.781 4.703 -13.586 1 93.25 349 LYS B CA 1
ATOM 6248 C C . LYS B 1 349 ? -5.156 5.613 -12.414 1 93.25 349 LYS B C 1
ATOM 6250 O O . LYS B 1 349 ? -6.32 5.988 -12.266 1 93.25 349 LYS B O 1
ATOM 6255 N N . ALA B 1 350 ? -4.207 5.875 -11.609 1 95.5 350 ALA B N 1
ATOM 6256 C CA . ALA B 1 350 ? -4.426 6.758 -10.469 1 95.5 350 ALA B CA 1
ATOM 6257 C C . ALA B 1 350 ? -4.887 8.141 -10.922 1 95.5 350 ALA B C 1
ATOM 6259 O O . ALA B 1 350 ? -5.773 8.742 -10.312 1 95.5 350 ALA B O 1
ATOM 6260 N N . TYR B 1 351 ? -4.281 8.688 -11.961 1 94.25 351 TYR B N 1
ATOM 6261 C CA . TYR B 1 351 ? -4.688 9.977 -12.508 1 94.25 351 TYR B CA 1
ATOM 6262 C C . TYR B 1 351 ? -6.156 9.961 -12.906 1 94.25 351 TYR B C 1
ATOM 6264 O O . TYR B 1 351 ? -6.898 10.898 -12.609 1 94.25 351 TYR B O 1
ATOM 6272 N N . ASP B 1 352 ? -6.492 8.914 -13.555 1 90.12 352 ASP B N 1
ATOM 6273 C CA . ASP B 1 352 ? -7.879 8.773 -13.984 1 90.12 352 ASP B CA 1
ATOM 6274 C C . ASP B 1 352 ? -8.82 8.719 -12.781 1 90.12 352 ASP B C 1
ATOM 6276 O O . ASP B 1 352 ? -9.875 9.359 -12.781 1 90.12 352 ASP B O 1
ATOM 6280 N N . GLN B 1 353 ? -8.406 7.969 -11.789 1 90.69 353 GLN B N 1
ATOM 6281 C CA . GLN B 1 353 ? -9.211 7.859 -10.578 1 90.69 353 GLN B CA 1
ATOM 6282 C C . GLN B 1 353 ? -9.352 9.211 -9.883 1 90.69 353 GLN B C 1
ATOM 6284 O O . GLN B 1 353 ? -10.438 9.57 -9.422 1 90.69 353 GLN B O 1
ATOM 6289 N N . LEU B 1 354 ? -8.266 9.836 -9.781 1 92.31 354 LEU B N 1
ATOM 6290 C CA . LEU B 1 354 ?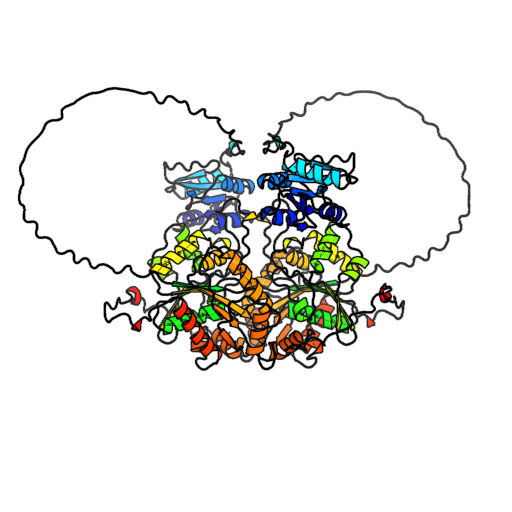 -8.258 11.156 -9.148 1 92.31 354 LEU B CA 1
ATOM 6291 C C . LEU B 1 354 ? -9.188 12.117 -9.883 1 92.31 354 LEU B C 1
ATOM 6293 O O . LEU B 1 354 ? -9.953 12.844 -9.258 1 92.31 354 LEU B O 1
ATOM 6297 N N . THR B 1 355 ? -9.133 12.164 -11.203 1 87.38 355 THR B N 1
ATOM 6298 C CA . THR B 1 355 ? -9.969 13.031 -12.031 1 87.38 355 THR B CA 1
ATOM 6299 C C . THR B 1 355 ? -11.445 12.719 -11.828 1 87.38 355 THR B C 1
ATOM 6301 O O . THR B 1 355 ? -12.273 13.625 -11.742 1 87.38 355 THR B O 1
ATOM 6304 N N . HIS B 1 356 ? -11.727 11.5 -11.672 1 83.62 356 HIS B N 1
ATOM 6305 C CA . HIS B 1 356 ? -13.109 11.078 -11.469 1 83.62 356 HIS B CA 1
ATOM 6306 C C . HIS B 1 356 ? -13.594 11.445 -10.07 1 83.62 356 HIS B C 1
ATOM 6308 O O . HIS B 1 356 ? -14.75 11.844 -9.891 1 83.62 356 HIS B O 1
ATOM 6314 N N . SER B 1 357 ? -12.734 11.211 -9.141 1 82.56 357 SER B N 1
ATOM 6315 C CA . SER B 1 357 ? -13.086 11.453 -7.742 1 82.56 357 SER B CA 1
ATOM 6316 C C . SER B 1 357 ? -13.266 12.945 -7.473 1 82.56 357 SER B C 1
ATOM 6318 O O . SER B 1 357 ? -14.055 13.328 -6.605 1 82.56 357 SER B O 1
ATOM 6320 N N . LEU B 1 358 ? -12.531 13.781 -8.18 1 79.19 358 LEU B N 1
ATOM 6321 C CA . LEU B 1 358 ? -12.539 15.219 -7.902 1 79.19 358 LEU B CA 1
ATOM 6322 C C . LEU B 1 358 ? -13.273 15.977 -9 1 79.19 358 LEU B C 1
ATOM 6324 O O . LEU B 1 358 ? -13.086 17.188 -9.156 1 79.19 358 LEU B O 1
ATOM 6328 N N . GLN B 1 359 ? -13.992 15.359 -9.875 1 63.56 359 GLN B N 1
ATOM 6329 C CA . GLN B 1 359 ? -14.664 15.906 -11.055 1 63.56 359 GLN B CA 1
ATOM 6330 C C . GLN B 1 359 ? -15.281 17.266 -10.758 1 63.56 359 GLN B C 1
ATOM 6332 O O . GLN B 1 359 ? -15.383 18.109 -11.641 1 63.56 359 GLN B O 1
ATOM 6337 N N . THR B 1 360 ? -15.586 17.484 -9.656 1 52.97 360 THR B N 1
ATOM 6338 C CA . THR B 1 360 ? -16.266 18.75 -9.367 1 52.97 360 THR B CA 1
ATOM 6339 C C . THR B 1 360 ? -15.273 19.891 -9.281 1 52.97 360 THR B C 1
ATOM 6341 O O . THR B 1 360 ? -15.664 21.062 -9.211 1 52.97 360 THR B O 1
ATOM 6344 N N . LYS B 1 361 ? -14.039 19.469 -9.344 1 61.94 361 LYS B N 1
ATOM 6345 C CA . LYS B 1 361 ? -13.086 20.562 -9.211 1 61.94 361 LYS B CA 1
ATOM 6346 C C . LYS B 1 361 ? -12.664 21.094 -10.578 1 61.94 361 LYS B C 1
ATOM 6348 O O . LYS B 1 361 ? -12.07 20.375 -11.383 1 61.94 361 LYS B O 1
ATOM 6353 N N . ALA B 1 362 ? -13.398 22.031 -11.289 1 54.59 362 ALA B N 1
ATOM 6354 C CA . ALA B 1 362 ? -13.227 22.656 -12.602 1 54.59 362 ALA B CA 1
ATOM 6355 C C . ALA B 1 362 ? -11.75 22.766 -12.969 1 54.59 362 ALA B C 1
ATOM 6357 O O . ALA B 1 362 ? -11.383 22.547 -14.125 1 54.59 362 ALA B O 1
ATOM 6358 N N . ASP B 1 363 ? -10.844 23.094 -12.07 1 64.75 363 ASP B N 1
ATOM 6359 C CA . ASP B 1 363 ? -9.461 23.438 -12.391 1 64.75 363 ASP B CA 1
ATOM 6360 C C . ASP B 1 363 ? -8.484 22.438 -11.781 1 64.75 363 ASP B C 1
ATOM 6362 O O . ASP B 1 363 ? -7.371 22.812 -11.398 1 64.75 363 ASP B O 1
ATOM 6366 N N . PHE B 1 364 ? -8.867 21.219 -12.055 1 77.88 364 PHE B N 1
ATOM 6367 C CA . PHE B 1 364 ? -8.008 20.172 -11.492 1 77.88 364 PHE B CA 1
ATOM 6368 C C . PHE B 1 364 ? -6.742 20.016 -12.328 1 77.88 364 PHE B C 1
ATOM 6370 O O . PHE B 1 364 ? -6.805 19.625 -13.492 1 77.88 364 PHE B O 1
ATOM 6377 N N . SER B 1 365 ? -5.543 20.453 -11.82 1 88.12 365 SER B N 1
ATOM 6378 C CA . SER B 1 365 ? -4.266 20.281 -12.508 1 88.12 365 SER B CA 1
ATOM 6379 C C . SER B 1 365 ? -3.164 19.875 -11.531 1 88.12 365 SER B C 1
ATOM 6381 O O . SER B 1 365 ? -2.381 20.719 -11.086 1 88.12 365 SER B O 1
ATOM 6383 N N . PRO B 1 366 ? -3.117 18.594 -11.273 1 95.19 366 PRO B N 1
ATOM 6384 C CA . PRO B 1 366 ? -2.096 18.141 -10.328 1 95.19 366 PRO B CA 1
ATOM 6385 C C . PRO B 1 366 ? -0.682 18.234 -10.891 1 95.19 366 PRO B C 1
ATOM 6387 O O . PRO B 1 366 ? -0.503 18.266 -12.117 1 95.19 366 PRO B O 1
ATOM 6390 N N . THR B 1 367 ? 0.281 18.438 -10.062 1 97.56 367 THR B N 1
ATOM 6391 C CA . THR B 1 367 ? 1.683 18.266 -10.422 1 97.56 367 THR B CA 1
ATOM 6392 C C . THR B 1 367 ? 2.061 16.781 -10.414 1 97.56 367 THR B C 1
ATOM 6394 O O . THR B 1 367 ? 2.012 16.125 -9.375 1 97.56 367 THR B O 1
ATOM 6397 N N . ILE B 1 368 ? 2.434 16.266 -11.57 1 98.12 368 ILE B N 1
ATOM 6398 C CA . ILE B 1 368 ? 2.715 14.844 -11.703 1 98.12 368 ILE B CA 1
ATOM 6399 C C . ILE B 1 368 ? 4.211 14.594 -11.523 1 98.12 368 ILE B C 1
ATOM 6401 O O . ILE B 1 368 ? 5.035 15.203 -12.203 1 98.12 368 ILE B O 1
ATOM 6405 N N . VAL B 1 369 ? 4.547 13.68 -10.617 1 98.81 369 VAL B N 1
ATOM 6406 C CA . VAL B 1 369 ? 5.934 13.391 -10.273 1 98.81 369 VAL B CA 1
ATOM 6407 C C . VAL B 1 369 ? 6.211 11.898 -10.453 1 98.81 369 VAL B C 1
ATOM 6409 O O . VAL B 1 369 ? 5.492 11.055 -9.914 1 98.81 369 VAL B O 1
ATOM 6412 N N . LEU B 1 370 ? 7.188 11.562 -11.219 1 98.62 370 LEU B N 1
ATOM 6413 C CA . LEU B 1 370 ? 7.742 10.211 -11.227 1 98.62 370 LEU B CA 1
ATOM 6414 C C . LEU B 1 370 ? 8.977 10.125 -10.336 1 98.62 370 LEU B C 1
ATOM 6416 O O . LEU B 1 370 ? 9.938 10.875 -10.523 1 98.62 370 LEU B O 1
ATOM 6420 N N . ASN B 1 371 ? 8.859 9.266 -9.352 1 98.62 371 ASN B N 1
ATOM 6421 C CA . ASN B 1 371 ? 9.906 9.109 -8.352 1 98.62 371 ASN B CA 1
ATOM 6422 C C . ASN B 1 371 ? 10.758 7.863 -8.609 1 98.62 371 ASN B C 1
ATOM 6424 O O . ASN B 1 371 ? 10.328 6.961 -9.328 1 98.62 371 ASN B O 1
ATOM 6428 N N . ARG B 1 372 ? 11.984 7.887 -8.109 1 98.31 372 ARG B N 1
ATOM 6429 C CA . ARG B 1 372 ? 12.969 6.812 -8.164 1 98.31 372 ARG B CA 1
ATOM 6430 C C . ARG B 1 372 ? 13.359 6.504 -9.609 1 98.31 372 ARG B C 1
ATOM 6432 O O . ARG B 1 372 ? 13.414 5.34 -10.008 1 98.31 372 ARG B O 1
ATOM 6439 N N . VAL B 1 373 ? 13.578 7.504 -10.367 1 98.06 373 VAL B N 1
ATOM 6440 C CA . VAL B 1 373 ? 13.977 7.371 -11.758 1 98.06 373 VAL B CA 1
ATOM 6441 C C . VAL B 1 373 ? 15.406 6.836 -11.836 1 98.06 373 VAL B C 1
ATOM 6443 O O . VAL B 1 373 ? 16.312 7.371 -11.195 1 98.06 373 VAL B O 1
ATOM 6446 N N . ARG B 1 374 ? 15.609 5.797 -12.555 1 96.25 374 ARG B N 1
ATOM 6447 C CA . ARG B 1 374 ? 16.906 5.164 -12.727 1 96.25 374 ARG B CA 1
ATOM 6448 C C . ARG B 1 374 ? 16.969 4.383 -14.039 1 96.25 374 ARG B C 1
ATOM 6450 O O . ARG B 1 374 ? 15.977 3.791 -14.461 1 96.25 374 ARG B O 1
ATOM 6457 N N . SER B 1 375 ? 18.156 4.289 -14.586 1 93.31 375 SER B N 1
ATOM 6458 C CA . SER B 1 375 ? 18.344 3.639 -15.883 1 93.31 375 SER B CA 1
ATOM 6459 C C . SER B 1 375 ? 18.125 2.135 -15.781 1 93.31 375 SER B C 1
ATOM 6461 O O . SER B 1 375 ? 17.656 1.509 -16.734 1 93.31 375 SER B O 1
ATOM 6463 N N . GLU B 1 376 ? 18.359 1.566 -14.648 1 91.5 376 GLU B N 1
ATOM 6464 C CA . GLU B 1 376 ? 18.234 0.124 -14.461 1 91.5 376 GLU B CA 1
ATOM 6465 C C . GLU B 1 376 ? 16.781 -0.331 -14.594 1 91.5 376 GLU B C 1
ATOM 6467 O O . GLU B 1 376 ? 16.531 -1.471 -14.984 1 91.5 376 GLU B O 1
ATOM 6472 N N . ALA B 1 377 ? 15.883 0.608 -14.367 1 91.62 377 ALA B N 1
ATOM 6473 C CA . ALA B 1 377 ? 14.469 0.233 -14.328 1 91.62 377 ALA B CA 1
ATOM 6474 C C . ALA B 1 377 ? 13.805 0.452 -15.688 1 91.62 377 ALA B C 1
ATOM 6476 O O . ALA B 1 377 ? 12.844 -0.239 -16.031 1 91.62 377 ALA B O 1
ATOM 6477 N N . VAL B 1 378 ? 14.336 1.417 -16.438 1 89.81 378 VAL B N 1
ATOM 6478 C CA . VAL B 1 378 ? 13.531 1.772 -17.594 1 89.81 378 VAL B CA 1
ATOM 6479 C C . VAL B 1 378 ? 14.43 1.925 -18.828 1 89.81 378 VAL B C 1
ATOM 6481 O O . VAL B 1 378 ? 13.961 2.248 -19.906 1 89.81 378 VAL B O 1
ATOM 6484 N N . GLY B 1 379 ? 15.758 1.763 -18.688 1 85.69 379 GLY B N 1
ATOM 6485 C CA . GLY B 1 379 ? 16.672 1.854 -19.812 1 85.69 379 GLY B CA 1
ATOM 6486 C C . GLY B 1 379 ? 17.641 3.025 -19.703 1 85.69 379 GLY B C 1
ATOM 6487 O O . GLY B 1 379 ? 17.562 3.812 -18.75 1 85.69 379 GLY B O 1
ATOM 6488 N N . PRO B 1 380 ? 18.547 3.217 -20.625 1 86.06 380 PRO B N 1
ATOM 6489 C CA . PRO B 1 380 ? 19.672 4.145 -20.531 1 86.06 380 PRO B CA 1
ATOM 6490 C C . PRO B 1 380 ? 19.234 5.609 -20.547 1 86.06 380 PRO B C 1
ATOM 6492 O O . PRO B 1 380 ? 19.906 6.465 -19.969 1 86.06 380 PRO B O 1
ATOM 6495 N N . SER B 1 381 ? 18.172 5.898 -21.25 1 91.06 381 SER B N 1
ATOM 6496 C CA . SER B 1 381 ? 17.594 7.234 -21.234 1 91.06 381 SER B CA 1
ATOM 6497 C C . SER B 1 381 ? 16.25 7.234 -20.516 1 91.06 381 SER B C 1
ATOM 6499 O O . SER B 1 381 ? 15.195 7.363 -21.156 1 91.06 381 SER B O 1
ATOM 6501 N N . PRO B 1 382 ? 16.406 7.219 -19.234 1 92.5 382 PRO B N 1
ATOM 6502 C CA . PRO B 1 382 ? 15.188 6.914 -18.469 1 92.5 382 PRO B CA 1
ATOM 6503 C C . PRO B 1 382 ? 14.102 7.977 -18.641 1 92.5 382 PRO B C 1
ATOM 6505 O O . PRO B 1 382 ? 12.93 7.645 -18.828 1 92.5 382 PRO B O 1
ATOM 6508 N N . GLN B 1 383 ? 14.484 9.281 -18.562 1 93.75 383 GLN B N 1
ATOM 6509 C CA . GLN B 1 383 ? 13.469 10.328 -18.688 1 93.75 383 GLN B CA 1
ATOM 6510 C C . GLN B 1 383 ? 12.781 10.281 -20.047 1 93.75 383 GLN B C 1
ATOM 6512 O O . GLN B 1 383 ? 11.555 10.406 -20.125 1 93.75 383 GLN B O 1
ATOM 6517 N N . LEU B 1 384 ? 13.531 10.062 -21.062 1 91.12 384 LEU B N 1
ATOM 6518 C CA . LEU B 1 384 ? 12.969 9.984 -22.406 1 91.12 384 LEU B CA 1
ATOM 6519 C C . LEU B 1 384 ? 12.031 8.789 -22.531 1 91.12 384 LEU B C 1
ATOM 6521 O O . LEU B 1 384 ? 10.945 8.906 -23.109 1 91.12 384 LEU B O 1
ATOM 6525 N N . ALA B 1 385 ? 12.477 7.699 -22.016 1 90.56 385 ALA B N 1
ATOM 6526 C CA . ALA B 1 385 ? 11.656 6.492 -22.062 1 90.56 385 ALA B CA 1
ATOM 6527 C C . ALA B 1 385 ? 10.336 6.699 -21.328 1 90.56 385 ALA B C 1
ATOM 6529 O O . ALA B 1 385 ? 9.273 6.297 -21.812 1 90.56 385 ALA B O 1
ATOM 6530 N N . LEU B 1 386 ? 10.406 7.32 -20.188 1 94.12 386 LEU B N 1
ATOM 6531 C CA . LEU B 1 386 ? 9.219 7.586 -19.375 1 94.12 386 LEU B CA 1
ATOM 6532 C C . LEU B 1 386 ? 8.289 8.57 -20.078 1 94.12 386 LEU B C 1
ATOM 6534 O O . LEU B 1 386 ? 7.07 8.391 -20.062 1 94.12 386 LEU B O 1
ATOM 6538 N N . GLU B 1 387 ? 8.844 9.555 -20.703 1 92.56 387 GLU B N 1
ATOM 6539 C CA . GLU B 1 387 ? 8.055 10.531 -21.438 1 92.56 387 GLU B CA 1
ATOM 6540 C C . GLU B 1 387 ? 7.301 9.859 -22.594 1 92.56 387 GLU B C 1
ATOM 6542 O O . GLU B 1 387 ? 6.125 10.148 -22.828 1 92.56 387 GLU B O 1
ATOM 6547 N N . HIS B 1 388 ? 7.98 9.016 -23.297 1 89.25 388 HIS B N 1
ATOM 6548 C CA . HIS B 1 388 ? 7.371 8.32 -24.422 1 89.25 388 HIS B CA 1
ATOM 6549 C C . HIS B 1 388 ? 6.215 7.434 -23.953 1 89.25 388 HIS B C 1
ATOM 6551 O O . HIS B 1 388 ? 5.145 7.438 -24.562 1 89.25 388 HIS B O 1
ATOM 6557 N N . SER B 1 389 ? 6.492 6.703 -22.922 1 89 389 SER B N 1
ATOM 6558 C CA . SER B 1 389 ? 5.441 5.848 -22.375 1 89 389 SER B CA 1
ATOM 6559 C C . SER B 1 389 ? 4.246 6.672 -21.906 1 89 389 SER B C 1
ATOM 6561 O O . SER B 1 389 ? 3.096 6.289 -22.141 1 89 389 SER B O 1
ATOM 6563 N N . TRP B 1 390 ? 4.547 7.766 -21.234 1 92.38 390 TRP B N 1
ATOM 6564 C CA . TRP B 1 390 ? 3.498 8.633 -20.719 1 92.38 390 TRP B CA 1
ATOM 6565 C C . TRP B 1 390 ? 2.693 9.258 -21.859 1 92.38 390 TRP B C 1
ATOM 6567 O O . TRP B 1 390 ? 1.466 9.352 -21.781 1 92.38 390 TRP B O 1
ATOM 6577 N N . GLN B 1 391 ? 3.312 9.664 -22.922 1 89.31 391 GLN B N 1
ATOM 6578 C CA . GLN B 1 391 ? 2.641 10.258 -24.062 1 89.31 391 GLN B CA 1
ATOM 6579 C C . GLN B 1 391 ? 1.735 9.25 -24.766 1 89.31 391 GLN B C 1
ATOM 6581 O O . GLN B 1 391 ? 0.656 9.594 -25.234 1 89.31 391 GLN B O 1
ATOM 6586 N N . ARG B 1 392 ? 2.17 8.047 -24.734 1 86.5 392 ARG B N 1
ATOM 6587 C CA . ARG B 1 392 ? 1.456 7 -25.453 1 86.5 392 ARG B CA 1
ATOM 6588 C C . ARG B 1 392 ? 0.248 6.516 -24.672 1 86.5 392 ARG B C 1
ATOM 6590 O O . ARG B 1 392 ? -0.823 6.289 -25.234 1 86.5 392 ARG B O 1
ATOM 6597 N N . PHE B 1 393 ? 0.424 6.363 -23.359 1 87.69 393 PHE B N 1
ATOM 6598 C CA . PHE B 1 393 ? -0.593 5.652 -22.594 1 87.69 393 PHE B CA 1
ATOM 6599 C C . PHE B 1 393 ? -1.223 6.57 -21.547 1 87.69 393 PHE B C 1
ATOM 6601 O O . PHE B 1 393 ? -2.289 6.266 -21.016 1 87.69 393 PHE B O 1
ATOM 6608 N N . GLY B 1 394 ? -0.549 7.633 -21.219 1 88.06 394 GLY B N 1
ATOM 6609 C CA . GLY B 1 394 ? -0.979 8.492 -20.125 1 88.06 394 GLY B CA 1
ATOM 6610 C C . GLY B 1 394 ? -1.918 9.594 -20.578 1 88.06 394 GLY B C 1
ATOM 6611 O O . GLY B 1 394 ? -2.314 9.648 -21.734 1 88.06 394 GLY B O 1
ATOM 6612 N N . PRO B 1 395 ? -2.322 10.336 -19.625 1 89.69 395 PRO B N 1
ATOM 6613 C CA . PRO B 1 395 ? -3.154 11.508 -19.938 1 89.69 395 PRO B CA 1
ATOM 6614 C C . PRO B 1 395 ? -2.389 12.594 -20.688 1 89.69 395 PRO B C 1
ATOM 6616 O O . PRO B 1 395 ? -1.169 12.5 -20.844 1 89.69 395 PRO B O 1
ATOM 6619 N N . SER B 1 396 ? -3.141 13.594 -21.062 1 89.31 396 SER B N 1
ATOM 6620 C CA . SER B 1 396 ? -2.543 14.703 -21.797 1 89.31 396 SER B CA 1
ATOM 6621 C C . SER B 1 396 ? -1.659 15.555 -20.891 1 89.31 396 SER B C 1
ATOM 6623 O O . SER B 1 396 ? -0.704 16.172 -21.359 1 89.31 396 SER B O 1
ATOM 6625 N N . LYS B 1 397 ? -1.948 15.594 -19.625 1 91.19 397 LYS B N 1
ATOM 6626 C CA . LYS B 1 397 ? -1.123 16.344 -18.672 1 91.19 397 LYS B CA 1
ATOM 6627 C C . LYS B 1 397 ? 0.283 15.75 -18.594 1 91.19 397 LYS B C 1
ATOM 6629 O O . LYS B 1 397 ? 0.451 14.562 -18.312 1 91.19 397 LYS B O 1
ATOM 6634 N N . PRO B 1 398 ? 1.294 16.531 -18.828 1 93.62 398 PRO B N 1
ATOM 6635 C CA . PRO B 1 398 ? 2.66 16.016 -18.844 1 93.62 398 PRO B CA 1
ATOM 6636 C C . PRO B 1 398 ? 3.209 15.773 -17.438 1 93.62 398 PRO B C 1
ATOM 6638 O O . PRO B 1 398 ? 2.732 16.375 -16.469 1 93.62 398 PRO B O 1
ATOM 6641 N N . ILE B 1 399 ? 4.18 14.945 -17.391 1 95.56 399 ILE B N 1
ATOM 6642 C CA . ILE B 1 399 ? 4.941 14.758 -16.156 1 95.56 399 ILE B CA 1
ATOM 6643 C C . ILE B 1 399 ? 5.695 16.047 -15.82 1 95.56 399 ILE B C 1
ATOM 6645 O O . ILE B 1 399 ? 6.363 16.625 -16.672 1 95.56 399 ILE B O 1
ATOM 6649 N N . SER B 1 400 ? 5.613 16.438 -14.602 1 96.31 400 SER B N 1
ATOM 6650 C CA . SER B 1 400 ? 6.207 17.719 -14.195 1 96.31 400 SER B CA 1
ATOM 6651 C C . SER B 1 400 ? 7.633 17.516 -13.695 1 96.31 400 SER B C 1
ATOM 6653 O O . SER B 1 400 ? 8.5 18.359 -13.922 1 96.31 400 SER B O 1
ATOM 6655 N N . HIS B 1 401 ? 7.859 16.484 -12.953 1 98 401 HIS B N 1
ATOM 6656 C CA . HIS B 1 401 ? 9.164 16.281 -12.336 1 98 401 HIS B CA 1
ATOM 6657 C C . HIS B 1 401 ? 9.57 14.805 -12.375 1 98 401 HIS B C 1
ATOM 6659 O O . HIS B 1 401 ? 8.719 13.914 -12.273 1 98 401 HIS B O 1
ATOM 6665 N N . TYR B 1 402 ? 10.852 14.578 -12.539 1 98.31 402 TYR B N 1
ATOM 6666 C CA . TYR B 1 402 ? 11.508 13.281 -12.445 1 98.31 402 TYR B CA 1
ATOM 6667 C C . TYR B 1 402 ? 12.516 13.266 -11.297 1 98.31 402 TYR B C 1
ATOM 6669 O O . TYR B 1 402 ? 13.602 13.836 -11.406 1 98.31 402 TYR B O 1
ATOM 6677 N N . LEU B 1 403 ? 12.133 12.625 -10.195 1 98.69 403 LEU B N 1
ATOM 6678 C CA . LEU B 1 403 ? 13.031 12.539 -9.055 1 98.69 403 LEU B CA 1
ATOM 6679 C C . LEU B 1 403 ? 13.914 11.297 -9.148 1 98.69 403 LEU B C 1
ATOM 6681 O O . LEU B 1 403 ? 13.406 10.18 -9.312 1 98.69 403 LEU B O 1
ATOM 6685 N N . PRO B 1 404 ? 15.195 11.445 -9.039 1 98.25 404 PRO B N 1
ATOM 6686 C CA . PRO B 1 404 ? 16.094 10.305 -9.211 1 98.25 404 PRO B CA 1
ATOM 6687 C C . PRO B 1 404 ? 16.078 9.336 -8.031 1 98.25 404 PRO B C 1
ATOM 6689 O O . PRO B 1 404 ? 15.773 9.742 -6.902 1 98.25 404 PRO B O 1
ATOM 6692 N N . GLU B 1 405 ? 16.312 8.086 -8.312 1 97.56 405 GLU B N 1
ATOM 6693 C CA . GLU B 1 405 ? 16.578 7.113 -7.258 1 97.56 405 GLU B CA 1
ATOM 6694 C C . GLU B 1 405 ? 17.812 7.508 -6.434 1 97.56 405 GLU B C 1
ATOM 6696 O O . GLU B 1 405 ? 18.844 7.852 -6.992 1 97.56 405 GLU B O 1
ATOM 6701 N N . ASP B 1 406 ? 17.656 7.602 -5.168 1 97.19 406 ASP B N 1
ATOM 6702 C CA . ASP B 1 406 ? 18.734 7.945 -4.242 1 97.19 406 ASP B CA 1
ATOM 6703 C C . ASP B 1 406 ? 18.484 7.348 -2.861 1 97.19 406 ASP B C 1
ATOM 6705 O O . ASP B 1 406 ? 18.312 8.078 -1.883 1 97.19 406 ASP B O 1
ATOM 6709 N N . SER B 1 407 ? 18.547 6.027 -2.766 1 94.94 407 SER B N 1
ATOM 6710 C CA . SER B 1 407 ? 18.266 5.305 -1.532 1 94.94 407 SER B CA 1
ATOM 6711 C C . SER B 1 407 ? 19.234 5.68 -0.425 1 94.94 407 SER B C 1
ATOM 6713 O O . SER B 1 407 ? 18.844 5.84 0.732 1 94.94 407 SER B O 1
ATOM 6715 N N . PRO B 1 408 ? 20.516 5.91 -0.735 1 94.81 408 PRO B N 1
ATOM 6716 C CA . PRO B 1 408 ? 21.453 6.273 0.339 1 94.81 408 PRO B CA 1
ATOM 6717 C C . PRO B 1 408 ? 21.062 7.574 1.038 1 94.81 408 PRO B C 1
ATOM 6719 O O . PRO B 1 408 ? 21.062 7.641 2.27 1 94.81 408 PRO B O 1
ATOM 6722 N N . SER B 1 409 ? 20.688 8.586 0.255 1 97.38 409 SER B N 1
ATOM 6723 C CA . SER B 1 409 ? 20.297 9.852 0.857 1 97.38 409 SER B CA 1
ATOM 6724 C C . SER B 1 409 ? 19 9.711 1.647 1 97.38 409 SER B C 1
ATOM 6726 O O . SER B 1 409 ? 18.828 10.32 2.705 1 97.38 409 SER B O 1
ATOM 6728 N N . SER B 1 410 ? 18.062 8.914 1.096 1 97.19 410 SER B N 1
ATOM 6729 C CA . SER B 1 410 ? 16.812 8.664 1.79 1 97.19 410 SER B CA 1
ATOM 6730 C C . SER B 1 410 ? 17.031 7.93 3.105 1 97.19 410 SER B C 1
ATOM 6732 O O . SER B 1 410 ? 16.438 8.273 4.129 1 97.19 410 SER B O 1
ATOM 6734 N N . ASP B 1 411 ? 17.906 6.906 3.09 1 95.81 411 ASP B N 1
ATOM 6735 C CA . ASP B 1 411 ? 18.203 6.133 4.289 1 95.81 411 ASP B CA 1
ATOM 6736 C C . ASP B 1 411 ? 18.906 6.996 5.336 1 95.81 411 ASP B C 1
ATOM 6738 O O . ASP B 1 411 ? 18.594 6.918 6.523 1 95.81 411 ASP B O 1
ATOM 6742 N N . LYS B 1 412 ? 19.844 7.809 4.852 1 94.62 412 LYS B N 1
ATOM 6743 C CA . LYS B 1 412 ? 20.547 8.711 5.754 1 94.62 412 LYS B CA 1
ATOM 6744 C C . LYS B 1 412 ? 19.578 9.648 6.465 1 94.62 412 LYS B C 1
ATOM 6746 O O . LYS B 1 412 ? 19.688 9.859 7.676 1 94.62 412 LYS B O 1
ATOM 6751 N N . ALA B 1 413 ? 18.672 10.188 5.738 1 97.31 413 ALA B N 1
ATOM 6752 C CA . ALA B 1 413 ? 17.672 11.086 6.312 1 97.31 413 ALA B CA 1
ATOM 6753 C C . ALA B 1 413 ? 16.828 10.359 7.359 1 97.31 413 ALA B C 1
ATOM 6755 O O . ALA B 1 413 ? 16.641 10.867 8.469 1 97.31 413 ALA B O 1
ATOM 6756 N N . ARG B 1 414 ? 16.359 9.172 7.02 1 94.88 414 ARG B N 1
ATOM 6757 C CA . ARG B 1 414 ? 15.484 8.414 7.91 1 94.88 414 ARG B CA 1
ATOM 6758 C C . ARG B 1 414 ? 16.234 8.008 9.18 1 94.88 414 ARG B C 1
ATOM 6760 O O . ARG B 1 414 ? 15.68 8.078 10.281 1 94.88 414 ARG B O 1
ATOM 6767 N N . LEU B 1 415 ? 17.453 7.613 9.039 1 89 415 LEU B N 1
ATOM 6768 C CA . LEU B 1 415 ? 18.266 7.195 10.188 1 89 415 LEU B CA 1
ATOM 6769 C C . LEU B 1 415 ? 18.484 8.359 11.148 1 89 415 LEU B C 1
ATOM 6771 O O . LEU B 1 415 ? 18.594 8.156 12.359 1 89 415 LEU B O 1
ATOM 6775 N N . ASN B 1 416 ? 18.516 9.57 10.609 1 91.38 416 ASN B N 1
ATOM 6776 C CA . ASN B 1 416 ? 18.812 10.742 11.43 1 91.38 416 ASN B CA 1
ATOM 677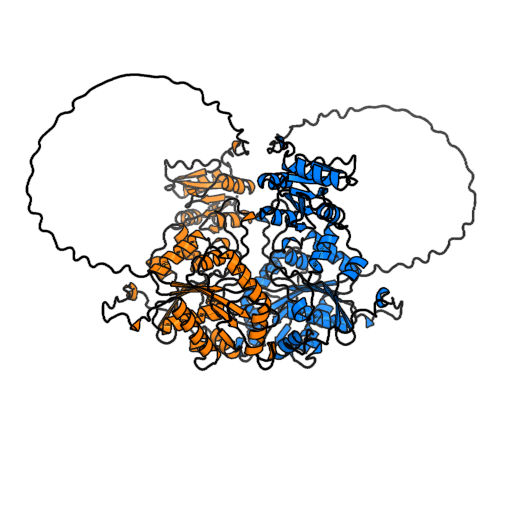7 C C . ASN B 1 416 ? 17.547 11.461 11.859 1 91.38 416 ASN B C 1
ATOM 6779 O O . ASN B 1 416 ? 17.594 12.445 12.602 1 91.38 416 ASN B O 1
ATOM 6783 N N . GLY B 1 417 ? 16.375 10.953 11.391 1 93.69 417 GLY B N 1
ATOM 6784 C CA . GLY B 1 417 ? 15.125 11.641 11.703 1 93.69 417 GLY B CA 1
ATOM 6785 C C . GLY B 1 417 ? 15.062 13.047 11.141 1 93.69 417 GLY B C 1
ATOM 6786 O O . GLY B 1 417 ? 14.602 13.969 11.812 1 93.69 417 GLY B O 1
ATOM 6787 N N . LYS B 1 418 ? 15.641 13.25 9.953 1 95.5 418 LYS B N 1
ATOM 6788 C CA . LYS B 1 418 ? 15.719 14.547 9.281 1 95.5 418 LYS B CA 1
ATOM 6789 C C . LYS B 1 418 ? 15.266 14.445 7.832 1 95.5 418 LYS B C 1
ATOM 6791 O O . LYS B 1 418 ? 14.992 13.352 7.336 1 95.5 418 LYS B O 1
ATOM 6796 N N . THR B 1 419 ? 15.133 15.57 7.176 1 98.12 419 THR B N 1
ATOM 6797 C CA . THR B 1 419 ? 14.805 15.578 5.758 1 98.12 419 THR B CA 1
ATOM 6798 C C . THR B 1 419 ? 16.062 15.367 4.906 1 98.12 419 THR B C 1
ATOM 6800 O O . THR B 1 419 ? 17.172 15.539 5.391 1 98.12 419 THR B O 1
ATOM 6803 N N . ILE B 1 420 ? 15.812 14.977 3.697 1 98.38 420 ILE B N 1
ATOM 6804 C CA . ILE B 1 420 ? 16.906 14.812 2.738 1 98.38 420 ILE B CA 1
ATOM 6805 C C . ILE B 1 420 ? 17.578 16.156 2.496 1 98.38 420 ILE B C 1
ATOM 6807 O O . ILE B 1 420 ? 18.797 16.234 2.336 1 98.38 420 ILE B O 1
ATOM 6811 N N . LEU B 1 421 ? 16.812 17.234 2.523 1 98 421 LEU B N 1
ATOM 6812 C CA . LEU B 1 421 ? 17.328 18.594 2.309 1 98 421 LEU B CA 1
ATOM 6813 C C . LEU B 1 421 ? 18.328 18.969 3.393 1 98 421 LEU B C 1
ATOM 6815 O O . LEU B 1 421 ? 19.266 19.734 3.143 1 98 421 LEU B O 1
ATOM 6819 N N . GLU B 1 422 ? 18.219 18.375 4.566 1 97.25 422 GLU B N 1
ATOM 6820 C CA . GLU B 1 422 ? 19.125 18.656 5.68 1 97.25 422 GLU B CA 1
ATOM 6821 C C . GLU B 1 422 ? 20.375 17.766 5.605 1 97.25 422 GLU B C 1
ATOM 6823 O O . GLU B 1 422 ? 21.484 18.25 5.797 1 97.25 422 GLU B O 1
ATOM 6828 N N . THR B 1 423 ? 20.203 16.484 5.297 1 97 423 THR B N 1
ATOM 6829 C CA . THR B 1 423 ? 21.281 15.508 5.457 1 97 423 THR B CA 1
ATOM 6830 C C . THR B 1 423 ? 22.109 15.406 4.18 1 97 423 THR B C 1
ATOM 6832 O O . THR B 1 423 ? 23.281 15.023 4.223 1 97 423 THR B O 1
ATOM 6835 N N . SER B 1 424 ? 21.438 15.734 3.023 1 97.94 424 SER B N 1
ATOM 6836 C CA . SER B 1 424 ? 22.094 15.617 1.727 1 97.94 424 SER B CA 1
ATOM 6837 C C . SER B 1 424 ? 21.719 16.766 0.803 1 97.94 424 SER B C 1
ATOM 6839 O O . SER B 1 424 ? 21.219 16.531 -0.308 1 97.94 424 SER B O 1
ATOM 6841 N N . PRO B 1 425 ? 22.047 17.953 1.216 1 96.88 425 PRO B N 1
ATOM 6842 C CA . PRO B 1 425 ? 21.578 19.141 0.477 1 96.88 425 PRO B CA 1
ATOM 6843 C C . PRO B 1 425 ? 22.125 19.188 -0.947 1 96.88 425 PRO B C 1
ATOM 6845 O O . PRO B 1 425 ? 21.531 19.828 -1.82 1 96.88 425 PRO B O 1
ATOM 6848 N N . GLU B 1 426 ? 23.25 18.469 -1.276 1 97.44 426 GLU B N 1
ATOM 6849 C CA . GLU B 1 426 ? 23.875 18.562 -2.59 1 97.44 426 GLU B CA 1
ATOM 6850 C C . GLU B 1 426 ? 23.469 17.391 -3.482 1 97.44 426 GLU B C 1
ATOM 6852 O O . GLU B 1 426 ? 23.906 17.297 -4.629 1 97.44 426 GLU B O 1
ATOM 6857 N N . SER B 1 427 ? 22.625 16.562 -2.967 1 98.19 427 SER B N 1
ATOM 6858 C CA . SER B 1 427 ? 22.219 15.398 -3.76 1 98.19 427 SER B CA 1
ATOM 6859 C C . SER B 1 427 ? 21.25 15.812 -4.871 1 98.19 427 SER B C 1
ATOM 6861 O O . SER B 1 427 ? 20.562 16.812 -4.754 1 98.19 427 SER B O 1
ATOM 6863 N N . ALA B 1 428 ? 21.234 15.039 -5.965 1 98.12 428 ALA B N 1
ATOM 6864 C CA . ALA B 1 428 ? 20.312 15.281 -7.07 1 98.12 428 ALA B CA 1
ATOM 6865 C C . ALA B 1 428 ? 18.859 15.195 -6.605 1 98.12 428 ALA B C 1
ATOM 6867 O O . ALA B 1 428 ? 18 15.93 -7.102 1 98.12 428 ALA B O 1
ATOM 6868 N N . LEU B 1 429 ? 18.609 14.328 -5.668 1 98.56 429 LEU B N 1
ATOM 6869 C CA . LEU B 1 429 ? 17.266 14.195 -5.129 1 98.56 429 LEU B CA 1
ATOM 6870 C C . LEU B 1 429 ? 16.859 15.438 -4.355 1 98.56 429 LEU B C 1
ATOM 6872 O O . LEU B 1 429 ? 15.727 15.922 -4.492 1 98.56 429 LEU B O 1
ATOM 6876 N N . ALA B 1 430 ? 17.781 15.984 -3.564 1 98.5 430 ALA B N 1
ATOM 6877 C CA . ALA B 1 430 ? 17.5 17.219 -2.844 1 98.5 430 ALA B CA 1
ATOM 6878 C C . ALA B 1 430 ? 17.188 18.359 -3.811 1 98.5 430 ALA B C 1
ATOM 6880 O O . ALA B 1 430 ? 16.234 19.125 -3.586 1 98.5 430 ALA B O 1
ATOM 6881 N N . GLU B 1 431 ? 17.938 18.438 -4.828 1 98.38 431 GLU B N 1
ATOM 6882 C CA . GLU B 1 431 ? 17.703 19.453 -5.844 1 98.38 431 GLU B CA 1
ATOM 6883 C C . GLU B 1 431 ? 16.328 19.281 -6.488 1 98.38 431 GLU B C 1
ATOM 6885 O O . GLU B 1 431 ? 15.609 20.25 -6.695 1 98.38 431 GLU B O 1
ATOM 6890 N N . GLY B 1 432 ? 16 18.047 -6.848 1 98.62 432 GLY B N 1
ATOM 6891 C CA . GLY B 1 432 ? 14.703 17.75 -7.426 1 98.62 432 GLY B CA 1
ATOM 6892 C C . GLY B 1 432 ? 13.547 18.125 -6.512 1 98.62 432 GLY B C 1
ATOM 6893 O O . GLY B 1 432 ? 12.539 18.672 -6.969 1 98.62 432 GLY B O 1
ATOM 6894 N N . LEU B 1 433 ? 13.68 17.875 -5.273 1 98.62 433 LEU B N 1
ATOM 6895 C CA . LEU B 1 433 ? 12.641 18.172 -4.293 1 98.62 433 LEU B CA 1
ATOM 6896 C C . LEU B 1 433 ? 12.492 19.688 -4.121 1 98.62 433 LEU B C 1
ATOM 6898 O O . LEU B 1 433 ? 11.375 20.188 -3.955 1 98.62 433 LEU B O 1
ATOM 6902 N N . THR B 1 434 ? 13.586 20.391 -4.16 1 98.12 434 THR B N 1
ATOM 6903 C CA . THR B 1 434 ? 13.547 21.844 -4.105 1 98.12 434 THR B CA 1
ATOM 6904 C C . THR B 1 434 ? 12.812 22.406 -5.32 1 98.12 434 THR B C 1
ATOM 6906 O O . THR B 1 434 ? 11.961 23.297 -5.184 1 98.12 434 THR B O 1
ATOM 6909 N N . GLN B 1 435 ? 13.117 21.906 -6.473 1 98.38 435 GLN B N 1
ATOM 6910 C CA . GLN B 1 435 ? 12.445 22.328 -7.691 1 98.38 435 GLN B CA 1
ATOM 6911 C C . GLN B 1 435 ? 10.953 22.016 -7.641 1 98.38 435 GLN B C 1
ATOM 6913 O O . GLN B 1 435 ? 10.133 22.828 -8.086 1 98.38 435 GLN B O 1
ATOM 6918 N N . LEU B 1 436 ? 10.648 20.859 -7.129 1 98.62 436 LEU B N 1
ATOM 6919 C CA . LEU B 1 436 ? 9.25 20.484 -6.961 1 98.62 436 LEU B CA 1
ATOM 6920 C C . LEU B 1 436 ? 8.523 21.484 -6.074 1 98.62 436 LEU B C 1
ATOM 6922 O O . LEU B 1 436 ? 7.398 21.891 -6.387 1 98.62 436 LEU B O 1
ATOM 6926 N N . SER B 1 437 ? 9.148 21.875 -4.957 1 98.19 437 SER B N 1
ATOM 6927 C CA . SER B 1 437 ? 8.531 22.844 -4.047 1 98.19 437 SER B CA 1
ATOM 6928 C C . SER B 1 437 ? 8.266 24.172 -4.746 1 98.19 437 SER B C 1
ATOM 6930 O O . SER B 1 437 ? 7.23 24.797 -4.52 1 98.19 437 SER B O 1
ATOM 6932 N N . GLN B 1 438 ? 9.148 24.562 -5.625 1 97.31 438 GLN B N 1
ATOM 6933 C CA . GLN B 1 438 ? 8.992 25.812 -6.367 1 97.31 438 GLN B CA 1
ATOM 6934 C C . GLN B 1 438 ? 7.84 25.719 -7.363 1 97.31 438 GLN B C 1
ATOM 6936 O O . GLN B 1 438 ? 7.074 26.672 -7.527 1 97.31 438 GLN B O 1
ATOM 6941 N N . THR B 1 439 ? 7.77 24.609 -8.039 1 97.31 439 THR B N 1
ATOM 6942 C CA . THR B 1 439 ? 6.688 24.375 -8.992 1 97.31 439 THR B CA 1
ATOM 6943 C C . THR B 1 439 ? 5.332 24.453 -8.289 1 97.31 439 THR B C 1
ATOM 6945 O O . THR B 1 439 ? 4.398 25.078 -8.805 1 97.31 439 THR B O 1
ATOM 6948 N N . VAL B 1 440 ? 5.227 23.828 -7.152 1 97.25 440 VAL B N 1
ATOM 6949 C CA . VAL B 1 440 ? 3.975 23.812 -6.398 1 97.25 440 VAL B CA 1
ATOM 6950 C C . VAL B 1 440 ? 3.664 25.219 -5.887 1 97.25 440 VAL B C 1
ATOM 6952 O O . VAL B 1 440 ? 2.51 25.656 -5.91 1 97.25 440 VAL B O 1
ATOM 6955 N N . GLU B 1 441 ? 4.648 25.953 -5.449 1 95.25 441 GLU B N 1
ATOM 6956 C CA . GLU B 1 441 ? 4.484 27.328 -5.016 1 95.25 441 GLU B CA 1
ATOM 6957 C C . GLU B 1 441 ? 3.902 28.203 -6.133 1 95.25 441 GLU B C 1
ATOM 6959 O O . GLU B 1 441 ? 2.998 29 -5.895 1 95.25 441 GLU B O 1
ATOM 6964 N N . ALA B 1 442 ? 4.43 28.016 -7.281 1 94.19 442 ALA B N 1
ATOM 6965 C CA . ALA B 1 442 ? 3.955 28.781 -8.438 1 94.19 442 ALA B CA 1
ATOM 6966 C C . ALA B 1 442 ? 2.504 28.438 -8.766 1 94.19 442 ALA B C 1
ATOM 6968 O O . ALA B 1 442 ? 1.716 29.312 -9.117 1 94.19 442 ALA B O 1
ATOM 6969 N N . ALA B 1 443 ? 2.213 27.188 -8.625 1 93.25 443 ALA B N 1
ATOM 6970 C CA . ALA B 1 443 ? 0.853 26.734 -8.914 1 93.25 443 ALA B CA 1
ATOM 6971 C C . ALA B 1 443 ? -0.144 27.359 -7.934 1 93.25 443 ALA B C 1
ATOM 6973 O O . ALA B 1 443 ? -1.296 27.609 -8.289 1 93.25 443 ALA B O 1
ATOM 6974 N N . LEU B 1 444 ? 0.326 27.609 -6.742 1 92.44 444 LEU B N 1
ATOM 6975 C CA . LEU B 1 444 ? -0.526 28.156 -5.695 1 92.44 444 LEU B CA 1
ATOM 6976 C C . LEU B 1 444 ? -0.482 29.688 -5.711 1 92.44 444 LEU B C 1
ATOM 6978 O O . LEU B 1 444 ? -1.214 30.344 -4.965 1 92.44 444 LEU B O 1
ATOM 6982 N N . SER B 1 445 ? 0.324 30.344 -6.559 1 87.06 445 SER B N 1
ATOM 6983 C CA . SER B 1 445 ? 0.502 31.781 -6.633 1 87.06 445 SER B CA 1
ATOM 6984 C C . SER B 1 445 ? 0.848 32.375 -5.266 1 87.06 445 SER B C 1
ATOM 6986 O O . SER B 1 445 ? 0.253 33.375 -4.844 1 87.06 445 SER B O 1
ATOM 6988 N N . LEU B 1 446 ? 1.697 31.594 -4.645 1 81.94 446 LEU B N 1
ATOM 6989 C CA . LEU B 1 446 ? 2.107 32.062 -3.328 1 81.94 446 LEU B CA 1
ATOM 6990 C C . LEU B 1 446 ? 3.092 33.219 -3.459 1 81.94 446 LEU B C 1
ATOM 6992 O O . LEU B 1 446 ? 3.924 33.25 -4.371 1 81.94 446 LEU B O 1
ATOM 6996 N N . GLN B 1 447 ? 2.791 34.438 -3.008 1 65.56 447 GLN B N 1
ATOM 6997 C CA . GLN B 1 447 ? 3.727 35.562 -3.016 1 65.56 447 GLN B CA 1
ATOM 6998 C C . GLN B 1 447 ? 4.793 35.406 -1.938 1 65.56 447 GLN B C 1
ATOM 7000 O O . GLN B 1 447 ? 4.48 35.062 -0.798 1 65.56 447 GLN B O 1
ATOM 7005 N N . GLY B 1 448 ? 5.996 35 -2.301 1 60.88 448 GLY B N 1
ATOM 7006 C CA . GLY B 1 448 ? 7.102 34.781 -1.379 1 60.88 448 GLY B CA 1
ATOM 7007 C C . GLY B 1 448 ? 7.035 35.688 -0.157 1 60.88 448 GLY B C 1
ATOM 7008 O O . GLY B 1 448 ? 6.469 36.781 -0.213 1 60.88 448 GLY B O 1
ATOM 7009 N N . PRO B 1 449 ? 7.176 35.125 1.119 1 56.56 449 PRO B N 1
ATOM 7010 C CA . PRO B 1 449 ? 7.145 36 2.312 1 56.56 449 PRO B CA 1
ATOM 7011 C C . PRO B 1 449 ? 7.98 37.25 2.154 1 56.56 449 PRO B C 1
ATOM 7013 O O . PRO B 1 449 ? 7.727 38.25 2.834 1 56.56 449 PRO B O 1
ATOM 7016 N N . ASN B 1 450 ? 9.086 37.219 1.368 1 48.41 450 ASN B N 1
ATOM 7017 C CA . ASN B 1 450 ? 9.945 38.406 1.343 1 48.41 450 ASN B CA 1
ATOM 7018 C C . ASN B 1 450 ? 9.25 39.594 0.695 1 48.41 450 ASN B C 1
ATOM 7020 O O . ASN B 1 450 ? 9.766 40.719 0.737 1 48.41 450 ASN B O 1
ATOM 7024 N N . ASN B 1 451 ? 8.375 39.375 -0.165 1 40.44 451 ASN B N 1
ATOM 7025 C CA . ASN B 1 451 ? 7.816 40.594 -0.762 1 40.44 451 ASN B CA 1
ATOM 7026 C C . ASN B 1 451 ? 6.758 41.219 0.14 1 40.44 451 ASN B C 1
ATOM 7028 O O . ASN B 1 451 ? 5.977 42.062 -0.307 1 40.44 451 ASN B O 1
ATOM 7032 N N . GLN B 1 452 ? 6.305 40.656 1.248 1 37.44 452 GLN B N 1
ATOM 7033 C CA . GLN B 1 452 ? 5.473 41.406 2.164 1 37.44 452 GLN B CA 1
ATOM 7034 C C . GLN B 1 452 ? 6.273 42.531 2.844 1 37.44 452 GLN B C 1
ATOM 7036 O O . GLN B 1 452 ? 7.41 42.312 3.266 1 37.44 452 GLN B O 1
ATOM 7041 N N . GLY B 1 453 ? 6.066 43.844 2.654 1 33.22 453 GLY B N 1
ATOM 7042 C CA . GLY B 1 453 ? 6.602 45.031 3.293 1 33.22 453 GLY B CA 1
ATOM 7043 C C . GLY B 1 453 ? 6.926 44.812 4.762 1 33.22 453 GLY B C 1
ATOM 7044 O O . GLY B 1 453 ? 6.449 43.875 5.379 1 33.22 453 GLY B O 1
ATOM 7045 N N . GLN B 1 454 ? 7.926 45.688 5.484 1 34.97 454 GLN B N 1
ATOM 7046 C CA . GLN B 1 454 ? 8.469 45.938 6.816 1 34.97 454 GLN B CA 1
ATOM 7047 C C . GLN B 1 454 ? 7.379 45.844 7.879 1 34.97 454 GLN B C 1
ATOM 7049 O O . GLN B 1 454 ? 7.559 46.344 9 1 34.97 454 GLN B O 1
ATOM 7054 N N . GLY B 1 455 ? 6.066 45.875 7.605 1 31.98 455 GLY B N 1
ATOM 7055 C CA . GLY B 1 455 ? 5.25 46.188 8.766 1 31.98 455 GLY B CA 1
ATOM 7056 C C . GLY B 1 455 ? 5.434 45.188 9.906 1 31.98 455 GLY B C 1
ATOM 7057 O O . GLY B 1 455 ? 6.371 44.375 9.891 1 31.98 455 GLY B O 1
ATOM 7058 N N . SER B 1 456 ? 4.266 44.812 10.695 1 32.28 456 SER B N 1
ATOM 7059 C CA . SER B 1 456 ? 4.133 44.406 12.094 1 32.28 456 SER B CA 1
ATOM 7060 C C . SER B 1 456 ? 4.715 43 12.312 1 32.28 456 SER B C 1
ATOM 7062 O O . SER B 1 456 ? 4.344 42.062 11.617 1 32.28 456 SER B O 1
ATOM 7064 N N . SER B 1 457 ? 5.984 42.938 12.719 1 31.98 457 SER B N 1
ATOM 7065 C CA . SER B 1 457 ? 6.605 41.812 13.422 1 31.98 457 SER B CA 1
ATOM 7066 C C . SER B 1 457 ? 5.598 41.094 14.32 1 31.98 457 SER B C 1
ATOM 7068 O O . SER B 1 457 ? 5.301 41.562 15.422 1 31.98 457 SER B O 1
ATOM 7070 N N . ARG B 1 458 ? 4.445 40.75 13.812 1 31.75 458 ARG B N 1
ATOM 7071 C CA . ARG B 1 458 ? 3.641 39.969 14.75 1 31.75 458 ARG B CA 1
ATOM 7072 C C . ARG B 1 458 ? 4.453 38.844 15.367 1 31.75 458 ARG B C 1
ATOM 7074 O O . ARG B 1 458 ? 4.918 37.938 14.664 1 31.75 458 ARG B O 1
ATOM 7081 N N . LEU B 1 459 ? 5.277 39.125 16.406 1 29.44 459 LEU B N 1
ATOM 7082 C CA . LEU B 1 459 ? 5.883 38.156 17.312 1 29.44 459 LEU B CA 1
ATOM 7083 C C . LEU B 1 459 ? 4.91 37.031 17.609 1 29.44 459 LEU B C 1
ATOM 7085 O O . LEU B 1 459 ? 3.742 37.281 17.922 1 29.44 459 LEU B O 1
ATOM 7089 N N . PRO B 1 460 ? 5.043 36 16.969 1 30.84 460 PRO B N 1
ATOM 7090 C CA . PRO B 1 460 ? 4.203 34.906 17.453 1 30.84 460 PRO B CA 1
ATOM 7091 C C . PRO B 1 460 ? 4.094 34.875 18.969 1 30.84 460 PRO B C 1
ATOM 7093 O O . PRO B 1 460 ? 5.09 35.062 19.672 1 30.84 460 PRO B O 1
ATOM 7096 N N . ALA B 1 461 ? 3.045 35.594 19.531 1 29.86 461 ALA B N 1
ATOM 7097 C CA . ALA B 1 461 ? 2.75 35.625 20.953 1 29.86 461 ALA B CA 1
ATOM 7098 C C . ALA B 1 461 ? 3.189 34.312 21.625 1 29.86 461 ALA B C 1
ATOM 7100 O O . ALA B 1 461 ? 3.537 34.312 22.812 1 29.86 461 ALA B O 1
ATOM 7101 N N . VAL B 1 462 ? 2.764 33.281 21.031 1 29.77 462 VAL B N 1
ATOM 7102 C CA . VAL B 1 462 ? 2.834 32.094 21.891 1 29.77 462 VAL B CA 1
ATOM 7103 C C . VAL B 1 462 ? 4.293 31.734 22.141 1 29.77 462 VAL B C 1
ATOM 7105 O O . VAL B 1 462 ? 4.598 30.609 22.562 1 29.77 462 VAL B O 1
ATOM 7108 N N . VAL B 1 463 ? 5.258 32.656 21.875 1 28.16 463 VAL B N 1
ATOM 7109 C CA . VAL B 1 463 ? 6.625 32.219 22.094 1 28.16 463 VAL B CA 1
ATOM 7110 C C . VAL B 1 463 ? 6.832 31.859 23.562 1 28.16 463 VAL B C 1
ATOM 7112 O O . VAL B 1 463 ? 7.965 31.672 24.016 1 28.16 463 VAL B O 1
ATOM 7115 N N . GLU B 1 464 ? 5.945 32.406 24.391 1 26.31 464 GLU B N 1
ATOM 7116 C CA . GLU B 1 464 ? 6.449 32.062 25.719 1 26.31 464 GLU B CA 1
ATOM 7117 C C . GLU B 1 464 ? 6.535 30.547 25.891 1 26.31 464 GLU B C 1
ATOM 7119 O O . GLU B 1 464 ? 6.719 30.062 27.016 1 26.31 464 GLU B O 1
ATOM 7124 N N . LYS B 1 465 ? 5.902 29.922 25.125 1 26.45 465 LYS B N 1
ATOM 7125 C CA . LYS B 1 465 ? 5.746 28.672 25.875 1 26.45 465 LYS B CA 1
ATOM 7126 C C . LYS B 1 465 ? 7.09 28.188 26.422 1 26.45 465 LYS B C 1
ATOM 7128 O O . LYS B 1 465 ? 7.215 27.906 27.609 1 26.45 465 LYS B O 1
ATOM 7133 N N . LYS B 1 466 ? 7.855 27.281 25.734 1 27.86 466 LYS B N 1
ATOM 7134 C CA . LYS B 1 466 ? 8.57 26.031 25.938 1 27.86 466 LYS B CA 1
ATOM 7135 C C . LYS B 1 466 ? 10.062 26.281 26.188 1 27.86 466 LYS B C 1
ATOM 7137 O O . LYS B 1 466 ? 10.719 26.953 25.391 1 27.86 466 LYS B O 1
ATOM 7142 N N . LYS B 1 467 ? 10.609 26.406 27.422 1 28.44 467 LYS B N 1
ATOM 7143 C CA . LYS B 1 467 ? 11.5 25.422 28.047 1 28.44 467 LYS B CA 1
ATOM 7144 C C . LYS B 1 467 ? 11.484 24.109 27.266 1 28.44 467 LYS B C 1
ATOM 7146 O O . LYS B 1 467 ? 10.641 23.25 27.516 1 28.44 467 LYS B O 1
ATOM 7151 N N . ALA B 1 468 ? 11.648 24.078 26.188 1 24.22 468 ALA B N 1
ATOM 7152 C CA . ALA B 1 468 ? 11.523 23.141 25.078 1 24.22 468 ALA B CA 1
ATOM 7153 C C . ALA B 1 468 ? 12.141 21.797 25.422 1 24.22 468 ALA B C 1
ATOM 7155 O O . ALA B 1 468 ? 12.875 21.672 26.406 1 24.22 468 ALA B O 1
ATOM 7156 N N . SER B 1 469 ? 12.492 20.953 24.281 1 23 469 SER B N 1
ATOM 7157 C CA . SER B 1 469 ? 12.773 19.547 23.984 1 23 469 SER B CA 1
ATOM 7158 C C . SER B 1 469 ? 14.07 19.094 24.641 1 23 469 SER B C 1
ATOM 7160 O O . SER B 1 469 ? 15.148 19.25 24.062 1 23 469 SER B O 1
ATOM 7162 N N . LYS B 1 470 ? 14.461 19.469 25.781 1 24.48 470 LYS B N 1
ATOM 7163 C CA . LYS B 1 470 ? 15.68 18.859 26.297 1 24.48 470 LYS B CA 1
ATOM 7164 C C . LYS B 1 470 ? 15.859 17.453 25.75 1 24.48 470 LYS B C 1
ATOM 7166 O O . LYS B 1 470 ? 14.984 16.594 25.922 1 24.48 470 LYS B O 1
ATOM 7171 N N . ARG B 1 471 ? 16.781 17.219 24.938 1 21.38 471 ARG B N 1
ATOM 7172 C CA . ARG B 1 471 ? 17.359 16.469 23.828 1 21.38 471 ARG B CA 1
ATOM 7173 C C . ARG B 1 471 ? 17.344 14.969 24.109 1 21.38 471 ARG B C 1
ATOM 7175 O O . ARG B 1 471 ? 17.141 14.547 25.25 1 21.38 471 ARG B O 1
ATOM 7182 N N . PHE B 1 472 ? 18.406 14.125 23.469 1 23.88 472 PHE B N 1
ATOM 7183 C CA . PHE B 1 472 ? 18.75 12.992 22.609 1 23.88 472 PHE B CA 1
ATOM 7184 C C . PHE B 1 472 ? 18.797 11.703 23.422 1 23.88 472 PHE B C 1
ATOM 7186 O O . PHE B 1 472 ? 18.203 10.695 23.031 1 23.88 472 PHE B O 1
ATOM 7193 N N . LEU B 1 473 ? 20.156 11.227 23.844 1 23.31 473 LEU B N 1
ATOM 7194 C CA . LEU B 1 473 ? 21.453 10.57 23.656 1 23.31 473 LEU B CA 1
ATOM 7195 C C . LEU B 1 473 ? 21.734 9.609 24.812 1 23.31 473 LEU B C 1
ATOM 7197 O O . LEU B 1 473 ? 22.734 8.891 24.797 1 23.31 473 LEU B O 1
ATOM 7201 N N . ARG B 1 474 ? 21.453 9.898 25.953 1 22.81 474 ARG B N 1
ATOM 7202 C CA . ARG B 1 474 ? 22.312 9.133 26.859 1 22.81 474 ARG B CA 1
ATOM 7203 C C . ARG B 1 474 ? 21.984 7.645 26.781 1 22.81 474 ARG B C 1
ATOM 7205 O O . ARG B 1 474 ? 22.844 6.801 27 1 22.81 474 ARG B O 1
ATOM 7212 N N . ARG B 1 475 ? 20.703 7.434 26.812 1 21.03 475 ARG B N 1
ATOM 7213 C CA . ARG B 1 475 ? 20.531 6.012 27.109 1 21.03 475 ARG B CA 1
ATOM 7214 C C . ARG B 1 475 ? 20.766 5.168 25.859 1 21.03 475 ARG B C 1
ATOM 7216 O O . ARG B 1 475 ? 19.812 4.652 25.266 1 21.03 475 ARG B O 1
ATOM 7223 N N . ARG B 1 476 ? 21.375 5.578 24.766 1 23.62 476 ARG B N 1
ATOM 7224 C CA . ARG B 1 476 ? 22 4.5 24 1 23.62 476 ARG B CA 1
ATOM 7225 C C . ARG B 1 476 ? 22.875 3.625 24.891 1 23.62 476 ARG B C 1
ATOM 7227 O O . ARG B 1 476 ? 23.656 2.816 24.391 1 23.62 476 ARG B O 1
ATOM 7234 N N . ALA B 1 477 ? 23.234 4.039 26.016 1 23.27 477 ALA B N 1
ATOM 7235 C CA . ALA B 1 477 ? 24.406 3.4 26.594 1 23.27 477 ALA B CA 1
ATOM 7236 C C . ALA B 1 477 ? 24.25 1.882 26.625 1 23.27 477 ALA B C 1
ATOM 7238 O O . ALA B 1 477 ? 25.25 1.154 26.734 1 23.27 477 ALA B O 1
ATOM 7239 N N . LYS B 1 478 ? 23.109 1.327 27.141 1 18.25 478 LYS B N 1
ATOM 7240 C CA . LYS B 1 478 ? 23.125 -0.123 27.312 1 18.25 478 LYS B CA 1
ATOM 7241 C C . LYS B 1 478 ? 22.781 -0.833 26.016 1 18.25 478 LYS B C 1
ATOM 7243 O O . LYS B 1 478 ? 21.656 -0.734 25.531 1 18.25 478 LYS B O 1
ATOM 7248 N N . VAL B 1 479 ? 23.625 -0.679 25 1 18.25 479 VAL B N 1
ATOM 7249 C CA . VAL B 1 479 ? 24.062 -1.886 24.312 1 18.25 479 VAL B CA 1
ATOM 7250 C C . VAL B 1 479 ? 24.016 -3.074 25.266 1 18.25 479 VAL B C 1
ATOM 7252 O O . VAL B 1 479 ? 24.469 -2.975 26.406 1 18.25 479 VAL B O 1
#

InterPro domains:
  IPR027417 P-loop containing nucleoside triphosphate hydrolase [G3DSA:3.40.50.300] (174-442)
  IPR027417 P-loop containing nucleoside triphosphate hydrolase [SSF52540] (176-444)
  IPR03375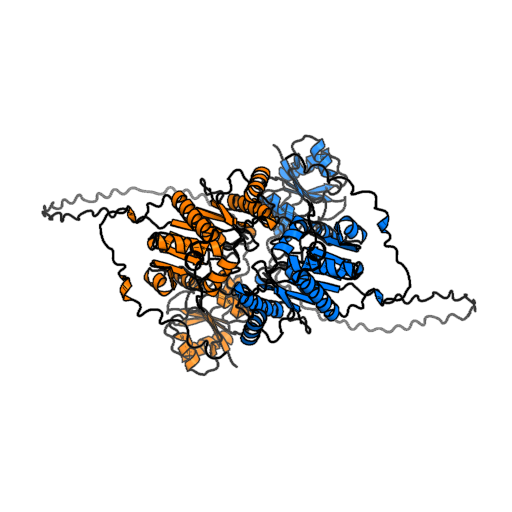6 Flagellum site-determining protein YlxH/ Fe-S cluster assembling factor NBP35 [PF10609] (176-227)
  IPR050625 ParA/MinD ATPase [PTHR43384] (125-440)

Radius of gyration: 34.65 Å; Cα contacts (8 Å, |Δi|>4): 1591; chains: 2; bounding box: 93×141×82 Å

Sequence (958 aa):
MQIPIIVVGDSGGRFITAIESQRGPVSVVRHVDDLGEMLGVAQSGLARAVLVVTQREDLTHSLINALHQLDIAVCVVADQGEDLSLTGVSTIDSLADTRQLVEAIEQAVHNPAPRDPHSALENNSSPTTQPQQSVEQGSTGSDYTRKGTDSEEPDSHADLNRTSDHTSQPERLGSIVAVWGPLGSPGRTTCAVNLAGAYAESGYQVCLLDADTYGSSVSAVLGLTDDYSSLAQLCHHADRGEITPQTLADLTHTVRHKSNYFDVITGINRPDRWAEIRSLALTSILATLRENYDLIVIDTSFNLEDDETLSFDGAAPQRNDATLTSLREADHIVLVGLADVVGVPRLIKAYDQLTHSLQTKADFSPTIVLNRVRSEAVGPSPQLALEHSWQRFGPSKPISHYLPEDSPSSDKARLNGKTILETSPESALAEGLTQLSQTVEAALSLQGPNNQGQGSSRLPAVVEKKKASKRFLRRRAKVMQIPIIVVGDSGGRFITAIESQRGPVSVVRHVDDLGEMLGVAQSGLARAVLVVTQREDLTHSLINALHQLDIAVCVVADQGEDLSLTGVSTIDSLADTRQLVEAIEQAVHNPAPRDPHSALENNSSPTTQPQQSVEQGSTGSDYTRKGTDSEEPDSHADLNRTSDHTSQPERLGSIVAVWGPLGSPGRTTCAVNLAGAYAESGYQVCLLDADTYGSSVSAVLGLTDDYSSLAQLCHHADRGEITPQTLADLTHTVRHKSNYFDVITGINRPDRWAEIRSLALTSILATLRENYDLIVIDTSFNLEDDETLSFDGAAPQRNDATLTSLREADHIVLVGLADVVGVPRLIKAYDQLTHSLQTKADFSPTIVLNRVRSEAVGPSPQLALEHSWQRFGPSKPISHYLPEDSPSSDKARLNGKTILETSPESALAEGLTQLSQTVEAALSLQGPNNQGQGSSRLPAVVEKKKASKRFLRRRAKV

pLDDT: mean 77.03, std 26.4, range [15.2, 98.94]

Foldseek 3Di:
DAFEEEEEQPPVCVLQCLQVVVVDSYHYPYYYHDLVVVVVVLVVLRGQEYEYEPDLLVDDLVSLVSSVVSNYFAEYEDDPPDDSVHAFHQYDHVPDGSVSSVVSRVCCNVPTTDRPPPVPPPPPDDPPPPPDPPPPPDDDDDDDDPDDDDDDDDPPPPDPPCPVCPVVPPQFFAAEEEEEEAPDCLCLLQLLQLLQLLVQVLPWAEEEEELALPDFCLCLLLVHPDPAFLQLVQLSCLVVVNDDPVSCVVSWDWHDRPPGIYIYGGHGPHSVCQQSNALNSVLSVSRNVRNPTNYYYYRYHRDPDDPVVVCPPPRGGDSRSSRLSSLQRHPAYAYGFEQAPPTLVRSQVSVVVSCVSNVVPPDHAYAYEYEAFDCVGQHDPSVVSSQVVCVVRHDPRGHHAYAHRDVPLSVQSSVNSHRSCRRPVPDSNNVRSSVVSVVVCVSSVPDRPVVPDPDDPPPPVVVPVPPPDDDPPPPPPDD/DAFEEEEEQPPVCVLQCLQVVVVDSYHYPYYYHDLVVVVVVLVVLRGQEYEYEPDLLVDDLVSLVSSVVSNYFYEYEDDPPDDSVHAFHQYDHVPDGSVSSVVSRVCCNVPTTDRPPPPPPPPPDDPPPPPDPDPDDDDDDDDDDDDDDDDDDDPPPPDPPCPVCPVVPPQFFAAEEEEEEAPDCLCLLQLLQLLQLLVQVLPWAEEEEELALPDFCLCLLLVHPDPAFLQLVQLSCLVVVNDDPVSCVVSWDWHDRPPGIYIYGGHGPHSVCQQSNAQNSVLSVSRNVRNPTNYYYYRYHHDPDDPVVVCPPVRGGDSRNSRLSSLQRHPAYAYGFEQAPPTLVRSQVSVVVSCVSNVVPPDHQYAYEYEAFDCVGQHDPSVVSSQVVCVVRHDPRGHRAYAHRDVPLSVQSSVNSHRSCRRPVPDSNNVRSSVVSVVVCVSSVPDRPVVPDPDDPPPPVVVPDDVDDPDDDDVVPPD